Protein 2W3X (pdb70)

Radius of gyration: 34.67 Å; Cα contacts (8 Å, |Δi|>4): 1883; chains: 6; bounding box: 78×97×92 Å

Solvent-accessible surface area: 38448 Å² total

B-factor: mean 40.16, std 18.4, range [16.89, 159.12]

Structure (mmCIF, N/CA/C/O backbone):
data_2W3X
#
_entry.id   2W3X
#
_cell.length_a   101.950
_cell.length_b   73.320
_cell.length_c   124.410
_cell.angle_alpha   90.00
_cell.angle_beta   98.69
_cell.angle_gamma   90.00
#
_symmetry.space_group_name_H-M   'C 1 2 1'
#
loop_
_entity.id
_entity.type
_entity.pdbx_description
1 polymer CALE7
2 non-polymer 'PHOSPHATE ION'
3 non-polymer "O-(O-(2-AMINOPROPYL)-O'-(2-METHOXYETHYL)POLYPROPYLENE GLYCOL 500)"
4 non-polymer 'PYROPHOSPHATE 2-'
5 non-polymer GLYCEROL
6 water water
#
loop_
_atom_site.group_PDB
_atom_site.id
_atom_site.type_symbol
_atom_site.label_atom_id
_atom_site.label_alt_id
_atom_site.label_comp_id
_atom_site.label_asym_id
_atom_site.label_entity_id
_atom_site.label_seq_id
_atom_site.pdbx_PDB_ins_code
_atom_site.Cartn_x
_atom_site.Cartn_y
_atom_site.Cartn_z
_atom_site.occupancy
_atom_site.B_iso_or_equiv
_atom_site.auth_seq_id
_atom_site.auth_comp_id
_atom_site.auth_asym_id
_atom_site.auth_atom_id
_atom_site.pdbx_PDB_model_num
ATOM 1 N N . PRO A 1 4 ? 8.286 16.562 52.220 1.00 52.38 4 PRO A N 1
ATOM 2 C CA . PRO A 1 4 ? 7.200 15.571 52.416 1.00 50.72 4 PRO A CA 1
ATOM 3 C C . PRO A 1 4 ? 7.507 14.318 51.599 1.00 37.81 4 PRO A C 1
ATOM 4 O O . PRO A 1 4 ? 6.838 14.041 50.601 1.00 44.10 4 PRO A O 1
ATOM 8 N N . ARG A 1 5 ? 8.524 13.568 52.013 1.00 33.95 5 ARG A N 1
ATOM 9 C CA . ARG A 1 5 ? 8.899 12.363 51.288 1.00 30.52 5 ARG A CA 1
ATOM 10 C C . ARG A 1 5 ? 8.267 11.095 51.841 1.00 33.80 5 ARG A C 1
ATOM 11 O O . ARG A 1 5 ? 8.711 9.991 51.534 1.00 31.19 5 ARG A O 1
ATOM 19 N N . TYR A 1 6 ? 7.229 11.255 52.656 1.00 31.89 6 TYR A N 1
ATOM 20 C CA . TYR A 1 6 ? 6.532 10.104 53.211 1.00 29.86 6 TYR A CA 1
ATOM 21 C C . TYR A 1 6 ? 5.051 10.409 53.379 1.00 32.80 6 TYR A C 1
ATOM 22 O O . TYR A 1 6 ? 4.642 11.568 53.450 1.00 28.73 6 TYR A O 1
ATOM 31 N N . TYR A 1 7 ? 4.248 9.357 53.421 1.00 24.22 7 TYR A N 1
ATOM 32 C CA . TYR A 1 7 ? 2.811 9.502 53.624 1.00 23.58 7 TYR A CA 1
ATOM 33 C C . TYR A 1 7 ? 2.550 9.030 55.044 1.00 29.63 7 TYR A C 1
ATOM 34 O O . TYR A 1 7 ? 3.099 8.005 55.461 1.00 24.71 7 TYR A O 1
ATOM 43 N N . GLU A 1 8 ? 1.711 9.752 55.784 1.00 21.88 8 GLU A N 1
ATOM 44 C CA . GLU A 1 8 ? 1.430 9.364 57.161 1.00 21.19 8 GLU A CA 1
ATOM 45 C C . GLU A 1 8 ? 0.006 8.874 57.413 1.00 24.18 8 GLU A C 1
ATOM 46 O O . GLU A 1 8 ? -0.977 9.530 57.058 1.00 25.98 8 GLU A O 1
ATOM 52 N N . TYR A 1 9 ? -0.082 7.698 58.021 1.00 24.75 9 TYR A N 1
ATOM 53 C CA . TYR A 1 9 ? -1.356 7.092 58.378 1.00 29.18 9 TYR A CA 1
ATOM 54 C C . TYR A 1 9 ? -1.383 7.089 59.903 1.00 27.08 9 TYR A C 1
ATOM 55 O O . TYR A 1 9 ? -0.463 6.578 60.544 1.00 27.70 9 TYR A O 1
ATOM 64 N N . ARG A 1 10 ? -2.421 7.678 60.490 1.00 23.12 10 ARG A N 1
ATOM 65 C CA . ARG A 1 10 ? -2.518 7.723 61.946 1.00 21.34 10 ARG A CA 1
ATOM 66 C C . ARG A 1 10 ? -3.614 6.788 62.446 1.00 23.95 10 ARG A C 1
ATOM 67 O O . ARG A 1 10 ? -4.671 6.660 61.827 1.00 25.68 10 ARG A O 1
ATOM 75 N N . HIS A 1 11 ? -3.350 6.136 63.571 1.00 24.37 11 HIS A N 1
ATOM 76 C CA . HIS A 1 11 ? -4.292 5.171 64.131 1.00 29.66 11 HIS A CA 1
ATOM 77 C C . HIS A 1 11 ? -4.225 5.095 65.654 1.00 23.57 11 HIS A C 1
ATOM 78 O O . HIS A 1 11 ? -3.137 5.066 66.238 1.00 29.19 11 HIS A O 1
ATOM 85 N N . VAL A 1 12 ? -5.390 5.065 66.296 1.00 24.92 12 VAL A N 1
ATOM 86 C CA . VAL A 1 12 ? -5.449 4.910 67.746 1.00 23.10 12 VAL A CA 1
ATOM 87 C C . VAL A 1 12 ? -5.694 3.416 67.970 1.00 29.44 12 VAL A C 1
ATOM 88 O O . VAL A 1 12 ? -6.701 2.870 67.509 1.00 28.11 12 VAL A O 1
ATOM 92 N N . VAL A 1 13 ? -4.771 2.765 68.666 1.00 25.47 13 VAL A N 1
ATOM 93 C CA . VAL A 1 13 ? -4.868 1.327 68.930 1.00 28.84 13 VAL A CA 1
ATOM 94 C C . VAL A 1 13 ? -6.104 0.975 69.746 1.00 34.47 13 VAL A C 1
ATOM 95 O O . VAL A 1 13 ? -6.386 1.619 70.759 1.00 29.72 13 VAL A O 1
ATOM 99 N N . GLY A 1 14 ? -6.830 -0.049 69.294 1.00 26.24 14 GLY A N 1
ATOM 100 C CA . GLY A 1 14 ? -8.037 -0.483 69.980 1.00 26.19 14 GLY A CA 1
ATOM 101 C C . GLY A 1 14 ? -7.867 -1.784 70.750 1.00 29.90 14 GLY A C 1
ATOM 102 O O . GLY A 1 14 ? -6.811 -2.408 70.718 1.00 30.73 14 GLY A O 1
ATOM 103 N N . PHE A 1 15 ? -8.916 -2.205 71.447 1.00 25.53 15 PHE A N 1
ATOM 104 C CA . PHE A 1 15 ? -8.848 -3.434 72.232 1.00 32.41 15 PHE A CA 1
ATOM 105 C C . PHE A 1 15 ? -8.776 -4.703 71.393 1.00 25.52 15 PHE A C 1
ATOM 106 O O . PHE A 1 15 ? -8.126 -5.673 71.788 1.00 32.71 15 PHE A O 1
ATOM 114 N N . GLU A 1 16 ? -9.446 -4.710 70.247 1.00 25.78 16 GLU A N 1
ATOM 115 C CA . GLU A 1 16 ? -9.432 -5.903 69.407 1.00 33.90 16 GLU A CA 1
ATOM 116 C C . GLU A 1 16 ? -8.030 -6.229 68.897 1.00 31.80 16 GLU A C 1
ATOM 117 O O . GLU A 1 16 ? -7.732 -7.377 68.577 1.00 30.05 16 GLU A O 1
ATOM 123 N N . GLU A 1 17 ? -7.168 -5.219 68.837 1.00 28.70 17 GLU A N 1
ATOM 124 C CA . GLU A 1 17 ? -5.803 -5.413 68.351 1.00 29.36 17 GLU A CA 1
ATOM 125 C C . GLU A 1 17 ? -4.845 -5.937 69.412 1.00 26.87 17 GLU A C 1
ATOM 126 O O . GLU A 1 17 ? -3.694 -6.263 69.116 1.00 29.90 17 GLU A O 1
ATOM 132 N N . THR A 1 18 ? -5.317 -6.026 70.649 1.00 24.63 18 THR A N 1
ATOM 133 C CA . THR A 1 18 ? -4.475 -6.522 71.726 1.00 26.66 18 THR A CA 1
ATOM 134 C C . THR A 1 18 ? -4.742 -8.008 71.924 1.00 33.12 18 THR A C 1
ATOM 135 O O . THR A 1 18 ? -5.696 -8.553 71.378 1.00 40.29 18 THR A O 1
ATOM 139 N N . ASN A 1 19 ? -3.884 -8.658 72.695 1.00 39.79 19 ASN A N 1
ATOM 140 C CA . ASN A 1 19 ? -4.057 -10.071 72.993 1.00 50.22 19 ASN A CA 1
ATOM 141 C C . ASN A 1 19 ? -3.995 -10.197 74.511 1.00 46.99 19 ASN A C 1
ATOM 142 O O . ASN A 1 19 ? -3.885 -9.191 75.213 1.00 44.11 19 ASN A O 1
ATOM 147 N N . LEU A 1 20 ? -4.054 -11.420 75.020 1.00 50.06 20 LEU A N 1
ATOM 148 C CA . LEU A 1 20 ? -4.034 -11.630 76.462 1.00 49.32 20 LEU A CA 1
ATOM 149 C C . LEU A 1 20 ? -2.834 -11.027 77.199 1.00 44.50 20 LEU A C 1
ATOM 150 O O . LEU A 1 20 ? -2.932 -10.732 78.389 1.00 44.44 20 LEU A O 1
ATOM 155 N N . VAL A 1 21 ? -1.710 -10.837 76.511 1.00 48.76 21 VAL A N 1
ATOM 156 C CA . VAL A 1 21 ? -0.537 -10.271 77.174 1.00 49.26 21 VAL A CA 1
ATOM 157 C C . VAL A 1 21 ? -0.624 -8.756 77.358 1.00 49.23 21 VAL A C 1
ATOM 158 O O . VAL A 1 21 ? 0.253 -8.151 77.975 1.00 54.66 21 VAL A O 1
ATOM 162 N N . GLY A 1 22 ? -1.677 -8.149 76.816 1.00 43.89 22 GLY A N 1
ATOM 163 C CA . GLY A 1 22 ? -1.873 -6.716 76.974 1.00 42.58 22 GLY A CA 1
ATOM 164 C C . GLY A 1 22 ? -1.332 -5.782 75.909 1.00 43.31 22 GLY A C 1
ATOM 165 O O . GLY A 1 22 ? -1.622 -4.584 75.937 1.00 43.68 22 GLY A O 1
ATOM 166 N N . ASN A 1 23 ? -0.547 -6.305 74.973 1.00 39.56 23 ASN A N 1
ATOM 167 C CA . ASN A 1 23 ? 0.009 -5.477 73.909 1.00 42.55 23 ASN A CA 1
ATOM 168 C C . ASN A 1 23 ? -0.654 -5.805 72.577 1.00 38.35 23 ASN A C 1
ATOM 169 O O . ASN A 1 23 ? -1.565 -6.626 72.520 1.00 36.82 23 ASN A O 1
ATOM 174 N N . VAL A 1 24 ? -0.196 -5.158 71.508 1.00 34.47 24 VAL A N 1
ATOM 175 C CA . VAL A 1 24 ? -0.756 -5.393 70.181 1.00 31.71 24 VAL A CA 1
ATOM 176 C C . VAL A 1 24 ? -0.216 -6.677 69.555 1.00 30.56 24 VAL A C 1
ATOM 177 O O . VAL A 1 24 ? 0.997 -6.885 69.484 1.00 28.17 24 VAL A O 1
ATOM 181 N N . TYR A 1 25 ? -1.126 -7.540 69.108 1.00 25.66 25 TYR A N 1
ATOM 182 C CA . TYR A 1 25 ? -0.742 -8.798 68.475 1.00 23.01 25 TYR A CA 1
ATOM 183 C C . TYR A 1 25 ? -0.010 -8.451 67.172 1.00 23.64 25 TYR A C 1
ATOM 184 O O . TYR A 1 25 ? -0.477 -7.626 66.386 1.00 23.24 25 TYR A O 1
ATOM 193 N N . TYR A 1 26 ? 1.140 -9.087 66.951 1.00 23.96 26 TYR A N 1
ATOM 194 C CA . TYR A 1 26 ? 1.984 -8.794 65.795 1.00 25.33 26 TYR A CA 1
ATOM 195 C C . TYR A 1 26 ? 1.325 -8.696 64.410 1.00 24.37 26 TYR A C 1
ATOM 196 O O . TYR A 1 26 ? 1.714 -7.855 63.599 1.00 21.13 26 TYR A O 1
ATOM 205 N N . VAL A 1 27 ? 0.327 -9.529 64.130 1.00 20.78 27 VAL A N 1
ATOM 206 C CA . VAL A 1 27 ? -0.333 -9.494 62.827 1.00 22.01 27 VAL A CA 1
ATOM 207 C C . VAL A 1 27 ? -0.872 -8.102 62.471 1.00 19.63 27 VAL A C 1
ATOM 208 O O . VAL A 1 27 ? -0.854 -7.695 61.312 1.00 21.18 27 VAL A O 1
ATOM 212 N N . ASN A 1 28 ? -1.340 -7.373 63.473 1.00 22.75 28 ASN A N 1
ATOM 213 C CA . ASN A 1 28 ? -1.895 -6.048 63.231 1.00 21.47 28 ASN A CA 1
ATOM 214 C C . ASN A 1 28 ? -0.909 -5.083 62.585 1.00 22.43 28 ASN A C 1
ATOM 215 O O . ASN A 1 28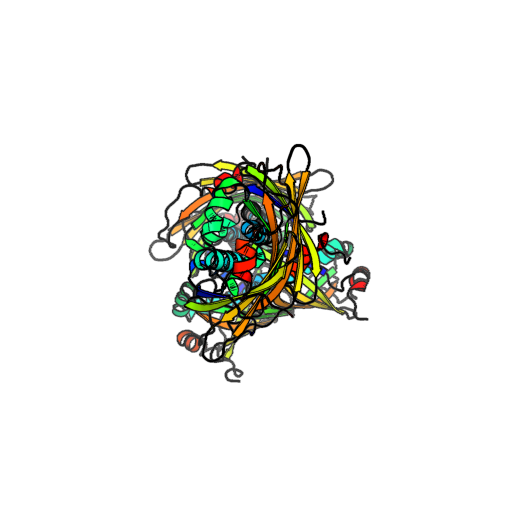 ? -1.315 -4.180 61.860 1.00 24.30 28 ASN A O 1
ATOM 220 N N . TYR A 1 29 ? 0.385 -5.265 62.837 1.00 24.41 29 TYR A N 1
ATOM 221 C CA . TYR A 1 29 ? 1.376 -4.377 62.227 1.00 26.05 29 TYR A CA 1
ATOM 222 C C . TYR A 1 29 ? 1.400 -4.578 60.718 1.00 26.53 29 TYR A C 1
ATOM 223 O O . TYR A 1 29 ? 1.600 -3.634 59.959 1.00 26.62 29 TYR A O 1
ATOM 232 N N . LEU A 1 30 ? 1.207 -5.815 60.275 1.00 23.78 30 LEU A N 1
ATOM 233 C CA . LEU A 1 30 ? 1.202 -6.075 58.848 1.00 24.63 30 LEU A CA 1
ATOM 234 C C . LEU A 1 30 ? -0.097 -5.574 58.244 1.00 24.84 30 LEU A C 1
ATOM 235 O O . LEU A 1 30 ? -0.116 -5.118 57.104 1.00 27.18 30 LEU A O 1
ATOM 240 N N . ARG A 1 31 ? -1.177 -5.638 59.019 1.00 25.08 31 ARG A N 1
ATOM 241 C CA . ARG A 1 31 ? -2.454 -5.151 58.534 1.00 22.06 31 ARG A CA 1
ATOM 242 C C . ARG A 1 31 ? -2.377 -3.633 58.349 1.00 25.28 31 ARG A C 1
ATOM 243 O O . ARG A 1 31 ? -2.946 -3.087 57.402 1.00 26.83 31 ARG A O 1
ATOM 251 N N . TRP A 1 32 ? -1.668 -2.953 59.245 1.00 21.89 32 TRP A N 1
ATOM 252 C CA . TRP A 1 32 ? -1.558 -1.503 59.123 1.00 24.62 32 TRP A CA 1
ATOM 253 C C . TRP A 1 32 ? -0.805 -1.060 57.867 1.00 24.80 32 TRP A C 1
ATOM 254 O O . TRP A 1 32 ? -1.002 0.059 57.391 1.00 24.78 32 TRP A O 1
ATOM 265 N N . GLN A 1 33 ? 0.057 -1.925 57.328 1.00 25.26 33 GLN A N 1
ATOM 266 C CA . GLN A 1 33 ? 0.790 -1.587 56.108 1.00 27.71 33 GLN A CA 1
ATOM 267 C C . GLN A 1 33 ? -0.223 -1.476 54.979 1.00 28.48 33 GLN A C 1
ATOM 268 O O . GLN A 1 33 ? -0.164 -0.558 54.163 1.00 22.79 33 GLN A O 1
ATOM 274 N N . GLY A 1 34 ? -1.157 -2.423 54.938 1.00 25.21 34 GLY A N 1
ATOM 275 C CA . GLY A 1 34 ? -2.174 -2.405 53.903 1.00 25.85 34 GLY A CA 1
ATOM 276 C C . GLY A 1 34 ? -3.092 -1.208 54.068 1.00 24.32 34 GLY A C 1
ATOM 277 O O . GLY A 1 34 ? -3.456 -0.547 53.100 1.00 23.33 34 GLY A O 1
ATOM 278 N N . ARG A 1 35 ? -3.468 -0.933 55.310 1.00 23.64 35 ARG A N 1
ATOM 279 C CA . ARG A 1 35 ? -4.342 0.188 55.599 1.00 21.17 35 ARG A CA 1
ATOM 280 C C . ARG A 1 35 ? -3.658 1.485 55.178 1.00 24.32 35 ARG A C 1
ATOM 281 O O . ARG A 1 35 ? -4.265 2.343 54.526 1.00 22.50 35 ARG A O 1
ATOM 289 N N . CYS A 1 36 ? -2.389 1.614 55.555 1.00 25.24 36 CYS A N 1
ATOM 290 C CA . CYS A 1 36 ? -1.605 2.794 55.226 1.00 26.12 36 CYS A CA 1
ATOM 291 C C . CYS A 1 36 ? -1.486 2.945 53.715 1.00 23.50 36 CYS A C 1
ATOM 292 O O . CYS A 1 36 ? -1.750 4.019 53.171 1.00 22.67 36 CYS A O 1
ATOM 295 N N . ARG A 1 37 ? -1.113 1.870 53.025 1.00 22.26 37 ARG A N 1
ATOM 296 C CA . ARG A 1 37 ? -0.962 1.961 51.583 1.00 26.20 37 ARG A CA 1
ATOM 297 C C . ARG A 1 37 ? -2.268 2.274 50.855 1.00 23.33 37 ARG A C 1
ATOM 298 O O . ARG A 1 37 ? -2.247 2.989 49.853 1.00 24.13 37 ARG A O 1
ATOM 306 N N . GLU A 1 38 ? -3.402 1.765 51.338 1.00 20.54 38 GLU A N 1
ATOM 307 C CA . GLU A 1 38 ? -4.653 2.072 50.642 1.00 26.82 38 GLU A CA 1
ATOM 308 C C . GLU A 1 38 ? -5.175 3.469 50.949 1.00 22.04 38 GLU A C 1
ATOM 309 O O . GLU A 1 38 ? -5.863 4.059 50.121 1.00 24.61 38 GLU A O 1
ATOM 315 N N . MET A 1 39 ? -4.861 3.998 52.131 1.00 20.55 39 MET A N 1
ATOM 316 C CA . MET A 1 39 ? -5.294 5.353 52.454 1.00 26.24 39 MET A CA 1
ATOM 317 C C . MET A 1 39 ? -4.454 6.313 51.614 1.00 24.31 39 MET A C 1
ATOM 318 O O . MET A 1 39 ? -4.927 7.384 51.220 1.00 24.75 39 MET A O 1
ATOM 323 N N . PHE A 1 40 ? -3.206 5.933 51.339 1.00 21.32 40 PHE A N 1
ATOM 324 C CA . PHE A 1 40 ? -2.360 6.751 50.485 1.00 23.72 40 PHE A CA 1
ATOM 325 C C . PHE A 1 40 ? -3.052 6.817 49.124 1.00 22.73 40 PHE A C 1
ATOM 326 O O . PHE A 1 40 ? -3.156 7.882 48.525 1.00 25.24 40 PHE A O 1
ATOM 334 N N . LEU A 1 41 ? -3.526 5.671 48.632 1.00 24.81 41 LEU A N 1
ATOM 335 C CA . LEU A 1 41 ? -4.207 5.641 47.335 1.00 26.05 41 LEU A CA 1
ATOM 336 C C . LEU A 1 41 ? -5.489 6.472 47.363 1.00 23.91 41 LEU A C 1
ATOM 337 O O . LEU A 1 41 ? -5.786 7.211 46.421 1.00 28.03 41 LEU A O 1
ATOM 342 N N . TYR A 1 42 ? -6.244 6.335 48.446 1.00 26.79 42 TYR A N 1
ATOM 343 C CA . TYR A 1 42 ? -7.498 7.064 48.627 1.00 27.38 42 TYR A CA 1
ATOM 344 C C . TYR A 1 42 ? -7.259 8.573 48.543 1.00 28.08 42 TYR A C 1
ATOM 345 O O . TYR A 1 42 ? -8.022 9.307 47.905 1.00 26.18 42 TYR A O 1
ATOM 354 N N . GLU A 1 43 ? -6.191 9.035 49.178 1.00 26.18 43 GLU A N 1
ATOM 355 C CA . GLU A 1 43 ? -5.907 10.462 49.189 1.00 29.42 43 GLU A CA 1
ATOM 356 C C . GLU A 1 43 ? -5.127 10.989 47.989 1.00 33.47 43 GLU A C 1
ATOM 357 O O . GLU A 1 43 ? -5.318 12.137 47.586 1.00 35.60 43 GLU A O 1
ATOM 363 N N . HIS A 1 44 ? -4.276 10.155 47.395 1.00 25.70 44 HIS A N 1
ATOM 364 C CA . HIS A 1 44 ? -3.437 10.609 46.286 1.00 29.87 44 HIS A CA 1
ATOM 365 C C . HIS A 1 44 ? -3.600 9.964 44.912 1.00 31.92 44 HIS A C 1
ATOM 366 O O . HIS A 1 44 ? -3.042 10.458 43.935 1.00 32.55 44 HIS A O 1
ATOM 373 N N . ALA A 1 45 ? -4.340 8.866 44.830 1.00 30.58 45 ALA A N 1
ATOM 374 C CA . ALA A 1 45 ? -4.553 8.195 43.549 1.00 31.70 45 ALA A CA 1
ATOM 375 C C . ALA A 1 45 ? -5.832 7.368 43.633 1.00 33.66 45 ALA A C 1
ATOM 376 O O . ALA A 1 45 ? -5.841 6.171 43.345 1.00 32.01 45 ALA A O 1
ATOM 378 N N . PRO A 1 46 ? -6.943 8.009 44.020 1.00 33.80 46 PRO A N 1
ATOM 379 C CA . PRO A 1 46 ? -8.227 7.317 44.146 1.00 37.04 46 PRO A CA 1
ATOM 380 C C . PRO A 1 46 ? -8.652 6.582 42.881 1.00 33.26 46 PRO A C 1
ATOM 381 O O . PRO A 1 46 ? -9.388 5.596 42.951 1.00 38.24 46 PRO A O 1
ATOM 385 N N . GLU A 1 47 ? -8.179 7.052 41.731 1.00 33.27 47 GLU A N 1
ATOM 386 C CA . GLU A 1 47 ? -8.518 6.423 40.458 1.00 39.39 47 GLU A CA 1
ATOM 387 C C . GLU A 1 47 ? -8.054 4.967 40.407 1.00 35.10 47 GLU A C 1
ATOM 388 O O . GLU A 1 47 ? -8.557 4.177 39.608 1.00 33.33 47 GLU A O 1
ATOM 394 N N . ILE A 1 48 ? -7.098 4.607 41.258 1.00 38.43 48 ILE A N 1
ATOM 395 C CA . ILE A 1 48 ? -6.597 3.235 41.280 1.00 34.17 48 ILE A CA 1
ATOM 396 C C . ILE A 1 48 ? -7.661 2.218 41.706 1.00 38.42 48 ILE A C 1
ATOM 397 O O . ILE A 1 48 ? -7.606 1.062 41.294 1.00 41.78 48 ILE A O 1
ATOM 402 N N . LEU A 1 49 ? -8.635 2.639 42.517 1.00 46.06 49 LEU A N 1
ATOM 403 C CA . LEU A 1 49 ? -9.699 1.728 42.959 1.00 40.26 49 LEU A CA 1
ATOM 404 C C . LEU A 1 49 ? -10.539 1.269 41.780 1.00 50.81 49 LEU A C 1
ATOM 405 O O . LEU A 1 49 ? -10.844 0.082 41.646 1.00 49.67 49 LEU A O 1
ATOM 410 N N . ASP A 1 50 ? -10.926 2.223 40.938 1.00 45.10 50 ASP A N 1
ATOM 411 C CA . ASP A 1 50 ? -11.715 1.921 39.755 1.00 47.20 50 ASP A CA 1
ATOM 412 C C . ASP A 1 50 ? -10.966 0.869 38.959 1.00 45.45 50 ASP A C 1
ATOM 413 O O . ASP A 1 50 ? -11.564 -0.052 38.402 1.00 45.88 50 ASP A O 1
ATOM 418 N N . GLU A 1 51 ? -9.647 1.013 38.900 1.00 34.94 51 GLU A N 1
ATOM 419 C CA . GLU A 1 51 ? -8.830 0.053 38.182 1.00 33.06 51 GLU A CA 1
ATOM 420 C C . GLU A 1 51 ? -8.852 -1.244 38.977 1.00 26.75 51 GLU A C 1
ATOM 421 O O . GLU A 1 51 ? -9.026 -2.328 38.419 1.00 32.51 51 GLU A O 1
ATOM 427 N N . LEU A 1 52 ? -8.655 -1.113 40.286 1.00 33.61 52 LEU A N 1
ATOM 428 C CA . LEU A 1 52 ? -8.627 -2.258 41.190 1.00 41.01 52 LEU A CA 1
ATOM 429 C C . LEU A 1 52 ? -9.990 -2.903 41.354 1.00 46.59 52 LEU A C 1
ATOM 430 O O . LEU A 1 52 ? -10.104 -3.969 41.954 1.00 47.21 52 LEU A O 1
ATOM 435 N N . ARG A 1 53 ? -11.021 -2.244 40.828 1.00 50.15 53 ARG A N 1
ATOM 436 C CA . ARG A 1 53 ? -12.383 -2.765 40.873 1.00 54.73 53 ARG A CA 1
ATOM 437 C C . ARG A 1 53 ? -12.681 -3.295 39.483 1.00 52.07 53 ARG A C 1
ATOM 438 O O . ARG A 1 53 ? -13.703 -3.939 39.254 1.00 64.51 53 ARG A O 1
ATOM 446 N N . ALA A 1 54 ? -11.772 -3.008 38.556 1.00 49.87 54 ALA A N 1
ATOM 447 C CA . ALA A 1 54 ? -11.902 -3.457 37.178 1.00 47.83 54 ALA A CA 1
ATOM 448 C C . ALA A 1 54 ? -11.050 -4.706 36.958 1.00 50.52 54 ALA A C 1
ATOM 449 O O . ALA A 1 54 ? -11.434 -5.798 37.374 1.00 56.99 54 ALA A O 1
ATOM 451 N N . ASP A 1 55 ? -9.890 -4.552 36.322 1.00 46.60 55 ASP A N 1
ATOM 452 C CA . ASP A 1 55 ? -9.030 -5.703 36.068 1.00 43.42 55 ASP A CA 1
ATOM 453 C C . ASP A 1 55 ? -7.606 -5.561 36.603 1.00 34.30 55 ASP A C 1
ATOM 454 O O . ASP A 1 55 ? -6.804 -6.487 36.486 1.00 37.82 55 ASP A O 1
ATOM 459 N N . LEU A 1 56 ? -7.283 -4.407 37.177 1.00 31.07 56 LEU A N 1
ATOM 460 C CA . LEU A 1 56 ? -5.946 -4.209 37.733 1.00 28.06 56 LEU A CA 1
ATOM 461 C C . LEU A 1 56 ? -5.859 -4.922 39.074 1.00 32.09 56 LEU A C 1
ATOM 462 O O . LEU A 1 56 ? -6.841 -4.999 39.807 1.00 34.70 56 LEU A O 1
ATOM 467 N N . LYS A 1 57 ? -4.681 -5.444 39.386 1.00 28.04 57 LYS A N 1
ATOM 468 C CA . LYS A 1 57 ? -4.464 -6.129 40.643 1.00 31.13 57 LYS A CA 1
ATOM 469 C C . LYS A 1 57 ? -3.120 -5.733 41.242 1.00 29.20 57 LYS A C 1
ATOM 470 O O . LYS A 1 57 ? -2.120 -5.620 40.532 1.00 31.52 57 LYS A O 1
ATOM 476 N N . LEU A 1 58 ? -3.110 -5.493 42.549 1.00 30.71 58 LEU A N 1
ATOM 477 C CA . LEU A 1 58 ? -1.879 -5.163 43.242 1.00 31.60 58 LEU A CA 1
ATOM 478 C C . LEU A 1 58 ? -1.508 -6.432 43.984 1.00 31.89 58 LEU A C 1
ATOM 479 O O . LEU A 1 58 ? -2.142 -6.791 44.972 1.00 34.62 58 LEU A O 1
ATOM 484 N N . PHE A 1 59 ? -0.490 -7.123 43.492 1.00 24.29 59 PHE A N 1
ATOM 485 C CA . PHE A 1 59 ? -0.065 -8.366 44.103 1.00 23.10 59 PHE A CA 1
ATOM 486 C C . PHE A 1 59 ? 1.093 -8.115 45.054 1.00 26.73 59 PHE A C 1
ATOM 487 O O . PHE A 1 59 ? 2.136 -7.585 44.654 1.00 24.57 59 PHE A O 1
ATOM 495 N N . THR A 1 60 ? 0.901 -8.464 46.323 1.00 24.44 60 THR A N 1
ATOM 496 C CA . THR A 1 60 ? 1.967 -8.289 47.294 1.00 18.18 60 THR A CA 1
ATOM 497 C C . THR A 1 60 ? 2.947 -9.450 47.171 1.00 22.16 60 THR A C 1
ATOM 498 O O . THR A 1 60 ? 2.603 -10.606 47.448 1.00 23.45 60 THR A O 1
ATOM 502 N N . LEU A 1 61 ? 4.162 -9.129 46.739 1.00 18.94 61 LEU A N 1
ATOM 503 C CA . LEU A 1 61 ? 5.224 -10.112 46.558 1.00 19.88 61 LEU A CA 1
ATOM 504 C C . LEU A 1 61 ? 5.943 -10.384 47.873 1.00 24.44 61 LEU A C 1
ATOM 505 O O . LEU A 1 61 ? 6.465 -11.479 48.097 1.00 21.16 61 LEU A O 1
ATOM 510 N N . LYS A 1 62 ? 5.982 -9.377 48.737 1.00 20.12 62 LYS A N 1
ATOM 511 C CA . LYS A 1 62 ? 6.663 -9.519 50.017 1.00 22.50 62 LYS A CA 1
ATOM 512 C C . LYS A 1 62 ? 6.095 -8.567 51.056 1.00 21.69 62 LYS A C 1
ATOM 513 O O . LYS A 1 62 ? 5.756 -7.421 50.747 1.00 22.07 62 LYS A O 1
ATOM 519 N N . ALA A 1 63 ? 5.970 -9.056 52.285 1.00 19.62 63 ALA A N 1
ATOM 520 C CA . ALA A 1 63 ? 5.494 -8.232 53.387 1.00 21.85 63 ALA A CA 1
ATOM 521 C C . ALA A 1 63 ? 6.292 -8.655 54.605 1.00 24.79 63 ALA A C 1
ATOM 522 O O . ALA A 1 63 ? 6.400 -9.844 54.904 1.00 22.50 63 ALA A O 1
ATOM 524 N N . GLU A 1 64 ? 6.878 -7.687 55.296 1.00 19.10 64 GLU A N 1
ATOM 525 C CA . GLU A 1 64 ? 7.664 -8.013 56.476 1.00 23.29 64 GLU A CA 1
ATOM 526 C C . GLU A 1 64 ? 7.651 -6.879 57.476 1.00 23.22 64 GLU A C 1
ATOM 527 O O . GLU A 1 64 ? 7.404 -5.721 57.129 1.00 21.47 64 GLU A O 1
ATOM 533 N N . CYS A 1 65 ? 7.905 -7.229 58.727 1.00 22.46 65 CYS A N 1
ATOM 534 C CA . CYS A 1 65 ? 7.942 -6.243 59.782 1.00 20.71 65 CYS A CA 1
ATOM 535 C C . CYS A 1 65 ? 8.902 -6.687 60.880 1.00 25.54 65 CYS A C 1
ATOM 536 O O . CYS A 1 65 ? 8.937 -7.864 61.238 1.00 22.87 65 CYS A O 1
ATOM 539 N N . GLU A 1 66 ? 9.704 -5.753 61.382 1.00 17.38 66 GLU A N 1
ATOM 540 C CA . GLU A 1 66 ? 10.621 -6.052 62.473 1.00 20.52 66 GLU A CA 1
ATOM 541 C C . GLU A 1 66 ? 10.074 -5.253 63.657 1.00 29.13 66 GLU A C 1
ATOM 542 O O . GLU A 1 66 ? 9.673 -4.098 63.495 1.00 23.70 66 GLU A O 1
ATOM 548 N N . PHE A 1 67 ? 10.054 -5.871 64.837 1.00 20.42 67 PHE A N 1
ATOM 549 C CA . PHE A 1 67 ? 9.488 -5.236 66.025 1.00 21.65 67 PHE A CA 1
ATOM 550 C C . PHE A 1 67 ? 10.543 -4.875 67.074 1.00 26.81 67 PHE A C 1
ATOM 551 O O . PHE A 1 67 ? 11.349 -5.713 67.474 1.00 24.41 67 PHE A O 1
ATOM 559 N N . PHE A 1 68 ? 10.506 -3.627 67.532 1.00 25.07 68 PHE A N 1
ATOM 560 C CA . PHE A 1 68 ? 11.475 -3.122 68.506 1.00 26.50 68 PHE A CA 1
ATOM 561 C C . PHE A 1 68 ? 10.908 -2.889 69.901 1.00 29.42 68 PHE A C 1
ATOM 562 O O . PHE A 1 68 ? 11.641 -2.947 70.883 1.00 29.25 68 PHE A O 1
ATOM 570 N N . ALA A 1 69 ? 9.614 -2.601 69.985 1.00 26.67 69 ALA A N 1
ATOM 571 C CA . ALA A 1 69 ? 8.973 -2.346 71.270 1.00 28.36 69 ALA A CA 1
ATOM 572 C C . ALA A 1 69 ? 7.519 -2.777 71.194 1.00 32.38 69 ALA A C 1
ATOM 573 O O . ALA A 1 69 ? 7.055 -3.238 70.158 1.00 36.51 69 ALA A O 1
ATOM 575 N N . GLU A 1 70 ? 6.793 -2.621 72.292 1.00 38.71 70 GLU A N 1
ATOM 576 C CA . GLU A 1 70 ? 5.396 -3.015 72.305 1.00 43.69 70 GLU A CA 1
ATOM 577 C C . GLU A 1 70 ? 4.462 -1.825 72.202 1.00 41.63 70 GLU A C 1
ATOM 578 O O . GLU A 1 70 ? 4.865 -0.677 72.389 1.00 45.69 70 GLU A O 1
ATOM 584 N N . LEU A 1 71 ? 3.210 -2.124 71.884 1.00 39.81 71 LEU A N 1
ATOM 585 C CA . LEU A 1 71 ? 2.169 -1.117 71.771 1.00 41.02 71 LEU A CA 1
ATOM 586 C C . LEU A 1 71 ? 1.033 -1.490 72.706 1.00 38.97 71 LEU A C 1
ATOM 587 O O . LEU A 1 71 ? 0.688 -2.664 72.845 1.00 44.71 71 LEU A O 1
ATOM 592 N N . ALA A 1 72 ? 0.458 -0.480 73.345 1.00 40.58 72 ALA A N 1
ATOM 593 C CA . ALA A 1 72 ? -0.631 -0.691 74.287 1.00 35.65 72 ALA A CA 1
ATOM 594 C C . ALA A 1 72 ? -1.942 -0.166 73.738 1.00 32.43 72 ALA A C 1
ATOM 595 O O . ALA A 1 72 ? -1.967 0.632 72.798 1.00 29.04 72 ALA A O 1
ATOM 597 N N . PRO A 1 73 ? -3.063 -0.619 74.316 1.00 35.71 73 PRO A N 1
ATOM 598 C CA . PRO A 1 73 ? -4.355 -0.136 73.835 1.00 33.84 73 PRO A CA 1
ATOM 599 C C . PRO A 1 73 ? -4.387 1.377 73.993 1.00 29.14 73 PRO A C 1
ATOM 600 O O . PRO A 1 73 ? -3.943 1.918 75.011 1.00 31.72 73 PRO A O 1
ATOM 604 N N . PHE A 1 74 ? -4.899 2.043 72.971 1.00 27.40 74 PHE A N 1
ATOM 605 C CA . PHE A 1 74 ? -5.041 3.488 72.932 1.00 33.74 74 PHE A CA 1
ATOM 606 C C . PHE A 1 74 ? -3.795 4.328 72.754 1.00 27.81 74 PHE A C 1
ATOM 607 O O . PHE A 1 74 ? -3.824 5.545 72.950 1.00 29.41 74 PHE A O 1
ATOM 615 N N . ASP A 1 75 ? -2.709 3.669 72.373 1.00 31.60 75 ASP A N 1
ATOM 616 C CA . ASP A 1 75 ? -1.479 4.381 72.066 1.00 28.85 75 ASP A CA 1
ATOM 617 C C . ASP A 1 75 ? -1.826 4.970 70.711 1.00 29.62 75 ASP A C 1
ATOM 618 O O . ASP A 1 75 ? -2.596 4.368 69.963 1.00 30.67 75 ASP A O 1
ATOM 623 N N . ARG A 1 76 ? -1.287 6.141 70.398 1.00 23.05 76 ARG A N 1
ATOM 624 C CA . ARG A 1 76 ? -1.532 6.766 69.112 1.00 22.31 76 ARG A CA 1
ATOM 625 C C . ARG A 1 76 ? -0.362 6.345 68.247 1.00 26.19 76 ARG A C 1
ATOM 626 O O . ARG A 1 76 ? 0.795 6.513 68.624 1.00 27.51 76 ARG A O 1
ATOM 634 N N . LEU A 1 77 ? -0.674 5.778 67.095 1.00 26.39 77 LEU A N 1
ATOM 635 C CA . LEU A 1 77 ? 0.350 5.307 66.180 1.00 25.91 77 LEU A CA 1
ATOM 636 C C . LEU A 1 77 ? 0.387 6.128 64.905 1.00 21.67 77 LEU A C 1
ATOM 637 O O . LEU A 1 77 ? -0.640 6.600 64.417 1.00 24.89 77 LEU A O 1
ATOM 642 N N . ALA A 1 78 ? 1.592 6.308 64.383 1.00 22.43 78 ALA A N 1
ATOM 643 C CA . ALA A 1 78 ? 1.791 7.000 63.125 1.00 21.05 78 ALA A CA 1
ATOM 644 C C . ALA A 1 78 ? 2.610 6.024 62.286 1.00 20.56 78 ALA A C 1
ATOM 645 O O . ALA A 1 78 ? 3.683 5.594 62.708 1.00 28.14 78 ALA A O 1
ATOM 647 N N . VAL A 1 79 ? 2.089 5.642 61.128 1.00 21.07 79 VAL A N 1
ATOM 648 C CA . VAL A 1 79 ? 2.823 4.751 60.238 1.00 20.33 79 VAL A CA 1
ATOM 649 C C . VAL A 1 79 ? 3.242 5.628 59.066 1.00 20.80 79 VAL A C 1
ATOM 650 O O . VAL A 1 79 ? 2.392 6.174 58.361 1.00 23.95 79 VAL A O 1
ATOM 654 N N . ARG A 1 80 ? 4.549 5.796 58.888 1.00 20.95 80 ARG A N 1
ATOM 655 C CA . ARG A 1 80 ? 5.063 6.621 57.804 1.00 20.91 80 ARG A CA 1
ATOM 656 C C . ARG A 1 80 ? 5.564 5.743 56.683 1.00 20.60 80 ARG A C 1
ATOM 657 O O . ARG A 1 80 ? 6.439 4.909 56.883 1.00 22.75 80 ARG A O 1
ATOM 665 N N . MET A 1 81 ? 4.977 5.935 55.507 1.00 20.82 81 MET A N 1
ATOM 666 C CA . MET A 1 81 ? 5.317 5.151 54.331 1.00 19.99 81 MET A CA 1
ATOM 667 C C . MET A 1 81 ? 6.161 5.917 53.328 1.00 27.44 81 MET A C 1
ATOM 668 O O . MET A 1 81 ? 5.839 7.053 52.956 1.00 23.68 81 MET A O 1
ATOM 673 N N . ARG A 1 82 ? 7.233 5.274 52.883 1.00 21.25 82 ARG A N 1
ATOM 674 C CA . ARG A 1 82 ? 8.134 5.871 51.905 1.00 21.78 82 ARG A CA 1
ATOM 675 C C . ARG A 1 82 ? 8.311 4.936 50.721 1.00 24.71 82 ARG A C 1
ATOM 676 O O . ARG A 1 82 ? 8.123 3.722 50.842 1.00 22.32 82 ARG A O 1
ATOM 684 N N . LEU A 1 83 ? 8.670 5.507 49.577 1.00 24.04 83 LEU A N 1
ATOM 685 C CA . LEU A 1 83 ? 8.910 4.714 48.376 1.00 21.87 83 LEU A CA 1
ATOM 686 C C . LEU A 1 83 ? 10.400 4.392 48.336 1.00 24.35 83 LEU A C 1
ATOM 687 O O . LEU A 1 83 ? 11.229 5.273 48.110 1.00 25.93 83 LEU A O 1
ATOM 692 N N . VAL A 1 84 ? 10.738 3.129 48.580 1.00 23.28 84 VAL A N 1
ATOM 693 C CA . VAL A 1 84 ? 12.130 2.691 48.577 1.00 20.65 84 VAL A CA 1
ATOM 694 C C . VAL A 1 84 ? 12.647 2.535 47.152 1.00 26.42 84 VAL A C 1
ATOM 695 O O . VAL A 1 84 ? 13.730 3.016 46.814 1.00 27.72 84 VAL A O 1
ATOM 699 N N . GLU A 1 85 ? 11.860 1.872 46.312 1.00 21.74 85 GLU A N 1
ATOM 700 C CA . GLU A 1 85 ? 12.248 1.655 44.927 1.00 26.58 85 GLU A CA 1
ATOM 701 C C . GLU A 1 85 ? 11.028 1.562 44.013 1.00 22.96 85 GLU A C 1
ATOM 702 O O . GLU A 1 85 ? 9.970 1.070 44.411 1.00 22.21 85 GLU A O 1
ATOM 708 N N . LEU A 1 86 ? 11.182 2.067 42.794 1.00 23.66 86 LEU A N 1
ATOM 709 C CA . LEU A 1 86 ? 10.123 2.021 41.800 1.00 21.78 86 LEU A CA 1
ATOM 710 C C . LEU A 1 86 ? 10.760 1.464 40.537 1.00 24.54 86 LEU A C 1
ATOM 711 O O . LEU A 1 86 ? 11.686 2.067 40.000 1.00 25.52 86 LEU A O 1
ATOM 716 N N . THR A 1 87 ? 10.297 0.297 40.089 1.00 24.42 87 THR A N 1
ATOM 717 C CA . THR A 1 87 ? 10.832 -0.305 38.874 1.00 21.59 87 THR A CA 1
ATOM 718 C C . THR A 1 87 ? 9.764 -0.191 37.786 1.00 25.62 87 THR A C 1
ATOM 719 O O . THR A 1 87 ? 8.766 0.515 37.957 1.00 24.69 87 THR A O 1
ATOM 723 N N . GLN A 1 88 ? 9.963 -0.881 36.668 1.00 28.03 88 GLN A N 1
ATOM 724 C CA . GLN A 1 88 ? 8.991 -0.825 35.582 1.00 23.78 88 GLN A CA 1
ATOM 725 C C . GLN A 1 88 ? 7.622 -1.333 35.998 1.00 24.83 88 GLN A C 1
ATOM 726 O O . GLN A 1 88 ? 6.604 -0.770 35.599 1.00 22.58 88 GLN A O 1
ATOM 732 N N . THR A 1 89 ? 7.608 -2.403 36.794 1.00 24.20 89 THR A N 1
ATOM 733 C CA . THR A 1 89 ? 6.365 -3.034 37.212 1.00 16.95 89 THR A CA 1
ATOM 734 C C . THR A 1 89 ? 6.170 -3.205 38.714 1.00 19.46 89 THR A C 1
ATOM 735 O O . THR A 1 89 ? 5.111 -3.645 39.151 1.00 23.21 89 THR A O 1
ATOM 739 N N . GLN A 1 90 ? 7.187 -2.877 39.495 1.00 21.99 90 GLN A N 1
ATOM 740 C CA . GLN A 1 90 ? 7.105 -3.072 40.937 1.00 24.31 90 GLN A CA 1
ATOM 741 C C . GLN A 1 90 ? 7.430 -1.857 41.784 1.00 20.38 90 GLN A C 1
ATOM 742 O O . GLN A 1 90 ? 8.059 -0.911 41.323 1.00 21.74 90 GLN A O 1
ATOM 748 N N . MET A 1 91 ? 6.998 -1.909 43.037 1.00 21.87 91 MET A N 1
ATOM 749 C CA . MET A 1 91 ? 7.260 -0.843 43.989 1.00 21.29 91 MET A CA 1
ATOM 750 C C . MET A 1 91 ? 7.654 -1.469 45.324 1.00 20.03 91 MET A C 1
ATOM 751 O O . MET A 1 91 ? 7.031 -2.431 45.766 1.00 22.20 91 MET A O 1
ATOM 756 N N . GLU A 1 92 ? 8.707 -0.941 45.941 1.00 20.40 92 GLU A N 1
ATOM 757 C CA . GLU A 1 92 ? 9.151 -1.418 47.247 1.00 19.26 92 GLU A CA 1
ATOM 758 C C . GLU A 1 92 ? 8.782 -0.264 48.173 1.00 21.92 92 GLU A C 1
ATOM 759 O O . GLU A 1 92 ? 9.166 0.889 47.932 1.00 22.58 92 GLU A O 1
ATOM 765 N N . LEU A 1 93 ? 8.017 -0.582 49.211 1.00 20.84 93 LEU A N 1
ATOM 766 C CA . LEU A 1 93 ? 7.546 0.408 50.178 1.00 22.86 93 LEU A CA 1
ATOM 767 C C . LEU A 1 93 ? 8.148 0.175 51.558 1.00 22.44 93 LEU A C 1
ATOM 768 O O . LEU A 1 93 ? 8.262 -0.962 52.008 1.00 21.44 93 LEU A O 1
ATOM 773 N N . GLY A 1 94 ? 8.534 1.258 52.227 1.00 17.58 94 GLY A N 1
ATOM 774 C CA . GLY A 1 94 ? 9.097 1.155 53.558 1.00 19.06 94 GLY A CA 1
ATOM 775 C C . GLY A 1 94 ? 8.117 1.745 54.557 1.00 21.86 94 GLY A C 1
ATOM 776 O O . GLY A 1 94 ? 7.441 2.729 54.248 1.00 22.95 94 GLY A O 1
ATOM 777 N N . PHE A 1 95 ? 8.035 1.150 55.744 1.00 19.37 95 PHE A N 1
ATOM 778 C CA . PHE A 1 95 ? 7.112 1.615 56.780 1.00 19.74 95 PHE A CA 1
ATOM 779 C C . PHE A 1 95 ? 7.790 1.811 58.129 1.00 24.34 95 PHE A C 1
ATOM 780 O O . PHE A 1 95 ? 8.433 0.893 58.652 1.00 26.29 95 PHE A O 1
ATOM 788 N N . ASP A 1 96 ? 7.654 3.011 58.689 1.00 21.61 96 ASP A N 1
ATOM 789 C CA . ASP A 1 96 ? 8.197 3.303 60.013 1.00 20.84 96 ASP A CA 1
ATOM 790 C C . ASP A 1 96 ? 6.988 3.437 60.937 1.00 20.49 96 ASP A C 1
ATOM 791 O O . ASP A 1 96 ? 6.050 4.175 60.635 1.00 23.24 96 ASP A O 1
ATOM 796 N N . TYR A 1 97 ? 7.007 2.709 62.048 1.00 23.14 97 TYR A N 1
ATOM 797 C CA . TYR A 1 97 ? 5.905 2.728 63.003 1.00 19.00 97 TYR A CA 1
ATOM 798 C C . TYR A 1 97 ? 6.303 3.522 64.240 1.00 21.88 97 TYR A C 1
ATOM 799 O O . TYR A 1 97 ? 7.180 3.099 64.994 1.00 22.74 97 TYR A O 1
ATOM 808 N N . LEU A 1 98 ? 5.651 4.658 64.461 1.00 23.40 98 LEU A N 1
ATOM 809 C CA . LEU A 1 98 ? 5.971 5.499 65.611 1.00 23.20 98 LEU A CA 1
ATOM 810 C C . LEU A 1 98 ? 4.849 5.598 66.636 1.00 21.16 98 LEU A C 1
ATOM 811 O O . LEU A 1 98 ? 3.695 5.857 66.281 1.00 26.37 98 LEU A O 1
ATOM 816 N N . ARG A 1 99 ? 5.185 5.389 67.904 1.00 22.88 99 ARG A N 1
ATOM 817 C CA . ARG A 1 99 ? 4.198 5.541 68.962 1.00 22.32 99 ARG A CA 1
ATOM 818 C C . ARG A 1 99 ? 4.314 7.021 69.322 1.00 23.98 99 ARG A C 1
ATOM 819 O O . ARG A 1 99 ? 5.372 7.462 69.769 1.00 28.13 99 ARG A O 1
ATOM 827 N N . LEU A 1 100 ? 3.251 7.786 69.107 1.00 23.55 100 LEU A N 1
ATOM 828 C CA . LEU A 1 100 ? 3.278 9.214 69.416 1.00 30.49 100 LEU A CA 1
ATOM 829 C C . LEU A 1 100 ? 2.898 9.462 70.878 1.00 32.32 100 LEU A C 1
ATOM 830 O O . LEU A 1 100 ? 1.761 9.222 71.277 1.00 37.63 100 LEU A O 1
ATOM 835 N N . GLY A 1 101 ? 3.844 9.948 71.674 1.00 34.17 101 GLY A N 1
ATOM 836 C CA . GLY A 1 101 ? 3.555 10.206 73.075 1.00 36.94 101 GLY A CA 1
ATOM 837 C C . GLY A 1 101 ? 4.272 11.431 73.609 1.00 36.17 101 GLY A C 1
ATOM 838 O O . GLY A 1 101 ? 4.438 12.417 72.888 1.00 33.73 101 GLY A O 1
ATOM 839 N N . GLY A 1 102 ? 4.681 11.382 74.874 1.00 40.50 102 GLY A N 1
ATOM 840 C CA . GLY A 1 102 ? 5.400 12.503 75.456 1.00 39.41 102 GLY A CA 1
ATOM 841 C C . GLY A 1 102 ? 6.598 12.715 74.556 1.00 36.51 102 GLY A C 1
ATOM 842 O O . GLY A 1 102 ? 7.056 13.836 74.328 1.00 39.49 102 GLY A O 1
ATOM 843 N N . ASP A 1 103 ? 7.101 11.598 74.049 1.00 34.79 103 ASP A N 1
ATOM 844 C CA . ASP A 1 103 ? 8.219 11.578 73.125 1.00 30.00 103 ASP A CA 1
ATOM 845 C C . ASP A 1 103 ? 7.823 10.501 72.125 1.00 37.36 103 ASP A C 1
ATOM 846 O O . ASP A 1 103 ? 7.012 9.631 72.450 1.00 39.84 103 ASP A O 1
ATOM 851 N N . ASP A 1 104 ? 8.360 10.556 70.911 1.00 31.85 104 ASP A N 1
ATOM 852 C CA . ASP A 1 104 ? 8.008 9.550 69.912 1.00 28.89 104 ASP A CA 1
ATOM 853 C C . ASP A 1 104 ? 8.992 8.385 69.968 1.00 34.38 104 ASP A C 1
ATOM 854 O O . ASP A 1 104 ? 10.195 8.582 70.153 1.00 32.05 104 ASP A O 1
ATOM 859 N N . LEU A 1 105 ? 8.471 7.170 69.822 1.00 27.28 105 LEU A N 1
ATOM 860 C CA . LEU A 1 105 ? 9.293 5.964 69.868 1.00 29.25 105 LEU A CA 1
ATOM 861 C C . LEU A 1 105 ? 9.066 5.114 68.619 1.00 28.67 105 LEU A C 1
ATOM 862 O O . LEU A 1 105 ? 7.928 4.878 68.235 1.00 22.59 105 LEU A O 1
ATOM 867 N N . LEU A 1 106 ? 10.149 4.668 67.989 1.00 28.21 106 LEU A N 1
ATOM 868 C CA . LEU A 1 106 ? 10.058 3.816 66.800 1.00 25.69 106 LEU A CA 1
ATOM 869 C C . LEU A 1 106 ? 9.808 2.399 67.311 1.00 26.47 106 LEU A C 1
ATOM 870 O O . LEU A 1 106 ? 10.724 1.742 67.804 1.00 28.14 106 LEU A O 1
ATOM 875 N N . VAL A 1 107 ? 8.571 1.927 67.200 1.00 24.89 107 VAL A N 1
ATOM 876 C CA . VAL A 1 107 ? 8.229 0.599 67.700 1.00 25.22 107 VAL A CA 1
ATOM 877 C C . VAL A 1 107 ? 8.400 -0.541 66.700 1.00 22.38 107 VAL A C 1
ATOM 878 O O . VAL A 1 107 ? 8.478 -1.705 67.089 1.00 24.01 107 VAL A O 1
ATOM 882 N N . ALA A 1 108 ? 8.460 -0.205 65.418 1.00 21.69 108 ALA A N 1
ATOM 883 C CA . ALA A 1 108 ? 8.620 -1.218 64.383 1.00 23.11 108 ALA A CA 1
ATOM 884 C C . ALA A 1 108 ? 9.001 -0.586 63.052 1.00 22.94 108 ALA A C 1
ATOM 885 O O . ALA A 1 108 ? 8.855 0.623 62.859 1.00 22.19 108 ALA A O 1
ATOM 887 N N . ARG A 1 109 ? 9.494 -1.428 62.144 1.00 21.09 109 ARG A N 1
ATOM 888 C CA . ARG A 1 109 ? 9.886 -1.000 60.804 1.00 21.71 109 ARG A CA 1
ATOM 889 C C . ARG A 1 109 ? 9.590 -2.153 59.842 1.00 25.67 109 ARG A C 1
ATOM 890 O O . ARG A 1 109 ? 9.909 -3.308 60.126 1.00 23.82 109 ARG A O 1
ATOM 898 N N . GLY A 1 110 ? 8.950 -1.843 58.717 1.00 21.85 110 GLY A N 1
ATOM 899 C CA . GLY A 1 110 ? 8.603 -2.895 57.779 1.00 25.59 110 GLY A CA 1
ATOM 900 C C . GLY A 1 110 ? 8.817 -2.550 56.323 1.00 23.30 110 GLY A C 1
ATOM 901 O O . GLY A 1 110 ? 9.188 -1.429 55.991 1.00 19.59 110 GLY A O 1
ATOM 902 N N . ARG A 1 111 ? 8.557 -3.529 55.460 1.00 21.26 111 ARG A N 1
ATOM 903 C CA . ARG A 1 111 ? 8.720 -3.365 54.020 1.00 18.06 111 ARG A CA 1
ATOM 904 C C . ARG A 1 111 ? 7.711 -4.194 53.244 1.00 21.28 111 ARG A C 1
ATOM 905 O O . ARG A 1 111 ? 7.246 -5.233 53.711 1.00 21.15 111 ARG A O 1
ATOM 913 N N . GLN A 1 112 ? 7.368 -3.715 52.057 1.00 20.96 112 GLN A N 1
ATOM 914 C CA . GLN A 1 112 ? 6.506 -4.471 51.163 1.00 21.84 112 GLN A CA 1
ATOM 915 C C . GLN A 1 112 ? 7.036 -4.263 49.755 1.00 23.50 112 GLN A C 1
ATOM 916 O O . GLN A 1 112 ? 7.630 -3.222 49.450 1.00 22.17 112 GLN A O 1
ATOM 922 N N . ARG A 1 113 ? 6.875 -5.282 48.920 1.00 19.09 113 ARG A N 1
ATOM 923 C CA . ARG A 1 113 ? 7.225 -5.158 47.521 1.00 19.71 113 ARG A CA 1
ATOM 924 C C . ARG A 1 113 ? 5.911 -5.553 46.863 1.00 23.53 113 ARG A C 1
ATOM 925 O O . ARG A 1 113 ? 5.313 -6.572 47.215 1.00 24.61 113 ARG A O 1
ATOM 933 N N . ILE A 1 114 ? 5.443 -4.729 45.932 1.00 20.68 114 ILE A N 1
ATOM 934 C CA . ILE A 1 114 ? 4.182 -4.996 45.259 1.00 18.55 114 ILE A CA 1
ATOM 935 C C . ILE A 1 114 ? 4.378 -4.989 43.744 1.00 23.61 114 ILE A C 1
ATOM 936 O O . ILE A 1 114 ? 5.207 -4.244 43.222 1.00 22.43 114 ILE A O 1
ATOM 941 N N . ALA A 1 115 ? 3.625 -5.836 43.047 1.00 24.52 115 ALA A N 1
ATOM 942 C CA . ALA A 1 115 ? 3.709 -5.908 41.593 1.00 27.00 115 ALA A CA 1
ATOM 943 C C . ALA A 1 115 ? 2.346 -5.581 41.004 1.00 28.94 115 ALA A C 1
ATOM 944 O O . ALA A 1 115 ? 1.315 -6.028 41.508 1.00 24.14 115 ALA A O 1
ATOM 946 N N . CYS A 1 116 ? 2.339 -4.779 39.948 1.00 29.65 116 CYS A N 1
ATOM 947 C CA . CYS A 1 116 ? 1.094 -4.423 39.292 1.00 29.81 116 CYS A CA 1
ATOM 948 C C . CYS A 1 116 ? 0.798 -5.513 38.266 1.00 25.55 116 CYS A C 1
ATOM 949 O O . CYS A 1 116 ? 1.695 -5.946 37.545 1.00 25.26 116 CYS A O 1
ATOM 952 N N . MET A 1 117 ? -0.452 -5.961 38.207 1.00 26.73 117 MET A N 1
ATOM 953 C CA . MET A 1 117 ? -0.819 -7.013 37.269 1.00 29.72 117 MET A CA 1
ATOM 954 C C . MET A 1 117 ? -2.232 -6.852 36.722 1.00 29.44 117 MET A C 1
ATOM 955 O O . MET A 1 117 ? -3.078 -6.220 37.348 1.00 30.15 117 MET A O 1
ATOM 960 N N . ARG A 1 118 ? -2.471 -7.429 35.544 1.00 29.05 118 ARG A N 1
ATOM 961 C CA . ARG A 1 118 ? -3.788 -7.393 34.903 1.00 29.22 118 ARG A CA 1
ATOM 962 C C . ARG A 1 118 ? -4.076 -8.745 34.266 1.00 35.64 118 ARG A C 1
ATOM 963 O O . ARG A 1 118 ? -3.157 -9.504 33.966 1.00 37.22 118 ARG A O 1
ATOM 971 N N . GLY A 1 119 ? -5.356 -9.038 34.056 1.00 43.39 119 GLY A N 1
ATOM 972 C CA . GLY A 1 119 ? -5.727 -10.298 33.439 1.00 53.77 119 GLY A CA 1
ATOM 973 C C . GLY A 1 119 ? -6.638 -11.160 34.291 1.00 64.20 119 GLY A C 1
ATOM 974 O O . GLY A 1 119 ? -6.748 -10.949 35.500 1.00 61.77 119 GLY A O 1
ATOM 975 N N . PRO A 1 120 ? -7.315 -12.144 33.680 1.00 72.90 120 PRO A N 1
ATOM 976 C CA . PRO A 1 120 ? -8.221 -13.041 34.402 1.00 79.14 120 PRO A CA 1
ATOM 977 C C . PRO A 1 120 ? -7.503 -13.749 35.544 1.00 81.42 120 PRO A C 1
ATOM 978 O O . PRO A 1 120 ? -6.354 -14.165 35.398 1.00 79.73 120 PRO A O 1
ATOM 982 N N . ASN A 1 121 ? -8.181 -13.880 36.678 1.00 85.61 121 ASN A N 1
ATOM 983 C CA . ASN A 1 121 ? -7.600 -14.544 37.838 1.00 88.23 121 ASN A CA 1
ATOM 984 C C . ASN A 1 121 ? -7.042 -15.901 37.419 1.00 87.34 121 ASN A C 1
ATOM 985 O O . ASN A 1 121 ? -7.766 -16.741 36.886 1.00 88.50 121 ASN A O 1
ATOM 990 N N . GLY A 1 122 ? -5.750 -16.105 37.659 1.00 86.29 122 GLY A N 1
ATOM 991 C CA . GLY A 1 122 ? -5.116 -17.358 37.291 1.00 84.73 122 GLY A CA 1
ATOM 992 C C . GLY A 1 122 ? -4.361 -17.232 35.982 1.00 82.93 122 GLY A C 1
ATOM 993 O O . GLY A 1 122 ? -3.500 -18.053 35.666 1.00 82.35 122 GLY A O 1
ATOM 994 N N . ARG A 1 123 ? -4.693 -16.194 35.219 1.00 82.52 123 ARG A N 1
ATOM 995 C CA . ARG A 1 123 ? -4.055 -15.931 33.933 1.00 79.54 123 ARG A CA 1
ATOM 996 C C . ARG A 1 123 ? -3.679 -14.451 33.858 1.00 71.41 123 ARG A C 1
ATOM 997 O O . ARG A 1 123 ? -3.985 -13.765 32.882 1.00 71.47 123 ARG A O 1
ATOM 1005 N N . THR A 1 124 ? -3.017 -13.962 34.900 1.00 57.75 124 THR A N 1
ATOM 1006 C CA . THR A 1 124 ? -2.609 -12.565 34.954 1.00 49.37 124 THR A CA 1
ATOM 1007 C C . THR A 1 124 ? -1.157 -12.394 34.537 1.00 42.53 124 THR A C 1
ATOM 1008 O O . THR A 1 124 ? -0.394 -13.356 34.482 1.00 40.76 124 THR A O 1
ATOM 1012 N N . GLU A 1 125 ? -0.780 -11.158 34.241 1.00 37.13 125 GLU A N 1
ATOM 1013 C CA . GLU A 1 125 ? 0.586 -10.856 33.849 1.00 35.21 125 GLU A CA 1
ATOM 1014 C C . GLU A 1 125 ? 0.976 -9.502 34.430 1.00 27.92 125 GLU A C 1
ATOM 1015 O O . GLU A 1 125 ? 0.121 -8.632 34.645 1.00 30.39 125 GLU A O 1
ATOM 1021 N N . PRO A 1 126 ? 2.271 -9.311 34.707 1.00 29.51 126 PRO A N 1
ATOM 1022 C CA . PRO A 1 126 ? 2.763 -8.050 35.268 1.00 27.52 126 PRO A CA 1
ATOM 1023 C C . PRO A 1 126 ? 2.557 -6.917 34.272 1.00 30.16 126 PRO A C 1
ATOM 1024 O O . PRO A 1 126 ? 2.741 -7.105 33.069 1.00 26.82 126 PRO A O 1
ATOM 1028 N N . VAL A 1 127 ? 2.170 -5.747 34.768 1.00 26.93 127 VAL A N 1
ATOM 1029 C CA . VAL A 1 127 ? 1.982 -4.597 33.899 1.00 24.82 127 VAL A CA 1
ATOM 1030 C C . VAL A 1 127 ? 2.815 -3.451 34.447 1.00 23.14 127 VAL A C 1
ATOM 1031 O O . VAL A 1 127 ? 3.204 -3.451 35.619 1.00 24.98 127 VAL A O 1
ATOM 1035 N N . ARG A 1 128 ? 3.091 -2.475 33.594 1.00 22.61 128 ARG A N 1
ATOM 1036 C CA . ARG A 1 128 ? 3.873 -1.335 34.020 1.00 21.89 128 ARG A CA 1
ATOM 1037 C C . ARG A 1 128 ? 3.083 -0.562 35.070 1.00 24.09 128 ARG A C 1
ATOM 1038 O O . ARG A 1 128 ? 1.855 -0.487 35.014 1.00 26.13 128 ARG A O 1
ATOM 1046 N N . VAL A 1 129 ? 3.784 -0.008 36.049 1.00 23.92 129 VAL A N 1
ATOM 1047 C CA . VAL A 1 129 ? 3.110 0.750 37.090 1.00 22.20 129 VAL A CA 1
ATOM 1048 C C . VAL A 1 129 ? 2.246 1.822 36.422 1.00 21.03 129 VAL A C 1
ATOM 1049 O O . VAL A 1 129 ? 2.741 2.599 35.603 1.00 23.80 129 VAL A O 1
ATOM 1053 N N . PRO A 1 130 ? 0.944 1.864 36.752 1.00 23.39 130 PRO A N 1
ATOM 1054 C CA . PRO A 1 130 ? 0.011 2.845 36.176 1.00 24.72 130 PRO A CA 1
ATOM 1055 C C . PRO A 1 130 ? 0.551 4.266 36.268 1.00 27.90 130 PRO A C 1
ATOM 1056 O O . PRO A 1 130 ? 1.016 4.697 37.325 1.00 25.74 130 PRO A O 1
ATOM 1060 N N . ALA A 1 131 ? 0.495 4.983 35.148 1.00 30.08 131 ALA A N 1
ATOM 1061 C CA . ALA A 1 131 ? 0.998 6.350 35.066 1.00 35.70 131 ALA A CA 1
ATOM 1062 C C . ALA A 1 131 ? 0.531 7.232 36.218 1.00 31.42 131 ALA A C 1
ATOM 1063 O O . ALA A 1 131 ? 1.301 8.041 36.739 1.00 36.30 131 ALA A O 1
ATOM 1065 N N . GLY A 1 132 ? -0.725 7.068 36.610 1.00 30.51 132 GLY A N 1
ATOM 1066 C CA . GLY A 1 132 ? -1.276 7.868 37.685 1.00 40.20 132 GLY A CA 1
ATOM 1067 C C . GLY A 1 132 ? -0.585 7.619 39.009 1.00 35.93 132 GLY A C 1
ATOM 1068 O O . GLY A 1 132 ? -0.340 8.547 39.780 1.00 30.57 132 GLY A O 1
ATOM 1069 N N . LEU A 1 133 ? -0.279 6.356 39.278 1.00 30.59 133 LEU A N 1
ATOM 1070 C CA . LEU A 1 133 ? 0.385 5.990 40.519 1.00 30.83 133 LEU A CA 1
ATOM 1071 C C . LEU A 1 133 ? 1.804 6.559 40.525 1.00 29.19 133 LEU A C 1
ATOM 1072 O O . LEU A 1 133 ? 2.275 7.070 41.545 1.00 27.92 133 LEU A O 1
ATOM 1077 N N . VAL A 1 134 ? 2.478 6.487 39.379 1.00 24.46 134 VAL A N 1
ATOM 1078 C CA . VAL A 1 134 ? 3.835 7.012 39.267 1.00 29.36 134 VAL A CA 1
ATOM 1079 C C . VAL A 1 134 ? 3.820 8.509 39.565 1.00 27.77 134 VAL A C 1
ATOM 1080 O O . VAL A 1 134 ? 4.695 9.015 40.266 1.00 27.60 134 VAL A O 1
ATOM 1084 N N . ARG A 1 135 ? 2.818 9.215 39.048 1.00 31.77 135 ARG A N 1
ATOM 1085 C CA . ARG A 1 135 ? 2.714 10.651 39.302 1.00 32.80 135 ARG A CA 1
ATOM 1086 C C . ARG A 1 135 ? 2.491 10.911 40.794 1.00 33.26 135 ARG A C 1
ATOM 1087 O O . ARG A 1 135 ? 3.112 11.802 41.375 1.00 35.43 135 ARG A O 1
ATOM 1095 N N . ALA A 1 136 ? 1.613 10.127 41.415 1.00 25.99 136 ALA A N 1
ATOM 1096 C CA . ALA A 1 136 ? 1.318 10.275 42.840 1.00 28.78 136 ALA A CA 1
ATOM 1097 C C . ALA A 1 136 ? 2.569 10.035 43.692 1.00 29.70 136 ALA A C 1
ATOM 1098 O O . ALA A 1 136 ? 2.688 10.546 44.804 1.00 28.95 136 ALA A O 1
ATOM 1100 N N . PHE A 1 137 ? 3.498 9.252 43.157 1.00 29.33 137 PHE A N 1
ATOM 1101 C CA . PHE A 1 137 ? 4.744 8.944 43.850 1.00 34.29 137 PHE A CA 1
ATOM 1102 C C . PHE A 1 137 ? 5.823 10.008 43.639 1.00 33.28 137 PHE A C 1
ATOM 1103 O O . PHE A 1 137 ? 6.875 9.957 44.271 1.00 37.77 137 PHE A O 1
ATOM 1111 N N . ALA A 1 138 ? 5.561 10.966 42.755 1.00 34.47 138 ALA A N 1
ATOM 1112 C CA . ALA A 1 138 ? 6.541 12.010 42.443 1.00 37.38 138 ALA A CA 1
ATOM 1113 C C . ALA A 1 138 ? 7.308 12.594 43.633 1.00 36.35 138 ALA A C 1
ATOM 1114 O O . ALA A 1 138 ? 8.537 12.601 43.632 1.00 36.03 138 ALA A O 1
ATOM 1116 N N . PRO A 1 139 ? 6.601 13.089 44.662 1.00 34.61 139 PRO A N 1
ATOM 1117 C CA . PRO A 1 139 ? 7.300 13.662 45.818 1.00 37.26 139 PRO A CA 1
ATOM 1118 C C . PRO A 1 139 ? 8.062 12.658 46.684 1.00 38.48 139 PRO A C 1
ATOM 1119 O O . PRO A 1 139 ? 8.868 13.051 47.534 1.00 37.11 139 PRO A O 1
ATOM 1123 N N . PHE A 1 140 ? 7.813 11.370 46.461 1.00 30.22 140 PHE A N 1
ATOM 1124 C CA . PHE A 1 140 ? 8.461 10.314 47.241 1.00 37.77 140 PHE A CA 1
ATOM 1125 C C . PHE A 1 140 ? 9.644 9.668 46.533 1.00 38.37 140 PHE A C 1
ATOM 1126 O O . PHE A 1 140 ? 10.453 8.994 47.165 1.00 36.18 140 PHE A O 1
ATOM 1134 N N . ARG A 1 141 ? 9.741 9.867 45.223 1.00 41.65 141 ARG A N 1
ATOM 1135 C CA . ARG A 1 141 ? 10.819 9.270 44.444 1.00 48.14 141 ARG A CA 1
ATOM 1136 C C . ARG A 1 141 ? 12.176 9.916 44.673 1.00 54.61 141 ARG A C 1
ATOM 1137 O O . ARG A 1 141 ? 12.296 11.143 44.715 1.00 53.19 141 ARG A O 1
ATOM 1145 N N . SER A 1 142 ? 13.197 9.076 44.820 1.00 56.34 142 SER A N 1
ATOM 1146 C CA . SER A 1 142 ? 14.557 9.555 45.016 1.00 57.05 142 SER A CA 1
ATOM 1147 C C . SER A 1 142 ? 14.985 10.197 43.703 1.00 58.91 142 SER A C 1
ATOM 1148 O O . SER A 1 142 ? 15.643 11.237 43.689 1.00 56.87 142 SER A O 1
ATOM 1151 N N . ALA A 1 143 ? 14.591 9.570 42.599 1.00 57.76 143 ALA A N 1
ATOM 1152 C CA . ALA A 1 143 ? 14.920 10.073 41.273 1.00 61.98 143 ALA A CA 1
ATOM 1153 C C . ALA A 1 143 ? 14.174 11.374 41.014 1.00 63.71 143 ALA A C 1
ATOM 1154 O O . ALA A 1 143 ? 13.034 11.543 41.445 1.00 56.70 143 ALA A O 1
ATOM 1156 N N . THR A 1 144 ? 14.828 12.292 40.312 1.00 70.29 144 THR A N 1
ATOM 1157 C CA . THR A 1 144 ? 14.228 13.581 39.992 1.00 77.44 144 THR A CA 1
ATOM 1158 C C . THR A 1 144 ? 14.015 13.710 38.487 1.00 80.29 144 THR A C 1
ATOM 1159 O O . THR A 1 144 ? 12.852 13.906 38.073 1.00 82.19 144 THR A O 1
ATOM 1163 N N . VAL A 1 145 ? 15.013 13.611 37.742 1.00 84.46 145 VAL A N 1
ATOM 1164 N N . MET B 1 1 ? 14.312 -42.265 59.952 1.00 63.96 1 MET B N 1
ATOM 1165 C CA . MET B 1 1 ? 13.292 -41.946 60.987 1.00 62.69 1 MET B CA 1
ATOM 1166 C C . MET B 1 1 ? 13.690 -40.744 61.836 1.00 56.57 1 MET B C 1
ATOM 1167 O O . MET B 1 1 ? 12.833 -40.111 62.452 1.00 58.38 1 MET B O 1
ATOM 1172 N N . SER B 1 2 ? 14.984 -40.432 61.878 1.00 49.78 2 SER B N 1
ATOM 1173 C CA . SER B 1 2 ? 15.452 -39.292 62.659 1.00 43.02 2 SER B CA 1
ATOM 1174 C C . SER B 1 2 ? 15.578 -38.034 61.803 1.00 40.45 2 SER B C 1
ATOM 1175 O O . SER B 1 2 ? 16.017 -36.992 62.287 1.00 35.31 2 SER B O 1
ATOM 1178 N N . MET B 1 3 ? 15.185 -38.130 60.535 1.00 43.54 3 MET B N 1
ATOM 1179 C CA . MET B 1 3 ? 15.245 -36.983 59.626 1.00 49.72 3 MET B CA 1
ATOM 1180 C C . MET B 1 3 ? 14.368 -35.858 60.172 1.00 52.71 3 MET B C 1
ATOM 1181 O O . MET B 1 3 ? 13.273 -36.110 60.680 1.00 47.38 3 MET B O 1
ATOM 1186 N N . PRO B 1 4 ? 14.837 -34.602 60.077 1.00 54.15 4 PRO B N 1
ATOM 1187 C CA . PRO B 1 4 ? 14.063 -33.460 60.572 1.00 52.04 4 PRO B CA 1
ATOM 1188 C C . PRO B 1 4 ? 12.679 -33.425 59.941 1.00 47.45 4 PRO B C 1
ATOM 1189 O O . PRO B 1 4 ? 12.534 -33.491 58.719 1.00 46.58 4 PRO B O 1
ATOM 1193 N N . ARG B 1 5 ? 11.660 -33.337 60.782 1.00 40.51 5 ARG B N 1
ATOM 1194 C CA . ARG B 1 5 ? 10.301 -33.285 60.277 1.00 38.78 5 ARG B CA 1
ATOM 1195 C C . ARG B 1 5 ? 9.790 -31.861 60.372 1.00 32.94 5 ARG B C 1
ATOM 1196 O O . ARG B 1 5 ? 10.444 -30.989 60.938 1.00 28.21 5 ARG B O 1
ATOM 1204 N N . TYR B 1 6 ? 8.623 -31.623 59.798 1.00 31.29 6 TYR B N 1
ATOM 1205 C CA . TYR B 1 6 ? 8.021 -30.307 59.863 1.00 28.64 6 TYR B CA 1
ATOM 1206 C C . TYR B 1 6 ? 6.710 -30.497 60.594 1.00 28.99 6 TYR B C 1
ATOM 1207 O O . TYR B 1 6 ? 6.169 -31.602 60.622 1.00 27.24 6 TYR B O 1
ATOM 1216 N N . TYR B 1 7 ? 6.214 -29.438 61.215 1.00 22.37 7 TYR B N 1
ATOM 1217 C CA . TYR B 1 7 ? 4.933 -29.509 61.895 1.00 20.64 7 TYR B CA 1
ATOM 1218 C C . TYR B 1 7 ? 3.957 -28.959 60.864 1.00 30.41 7 TYR B C 1
ATOM 1219 O O . TYR B 1 7 ? 4.191 -27.887 60.300 1.00 27.62 7 TYR B O 1
ATOM 1228 N N . GLU B 1 8 ? 2.873 -29.682 60.604 1.00 24.70 8 GLU B N 1
ATOM 1229 C CA . GLU B 1 8 ? 1.922 -29.230 59.597 1.00 26.98 8 GLU B CA 1
ATOM 1230 C C . GLU B 1 8 ? 0.588 -28.720 60.104 1.00 28.53 8 GLU B C 1
ATOM 1231 O O . GLU B 1 8 ? -0.085 -29.362 60.913 1.00 28.00 8 GLU B O 1
ATOM 1237 N N . TYR B 1 9 ? 0.221 -27.546 59.606 1.00 23.86 9 TYR B N 1
ATOM 1238 C CA . TYR B 1 9 ? -1.040 -26.911 59.934 1.00 27.61 9 TYR B CA 1
ATOM 1239 C C . TYR B 1 9 ? -1.847 -26.888 58.633 1.00 26.14 9 TYR B C 1
ATOM 1240 O O . TYR B 1 9 ? -1.385 -26.354 57.625 1.00 30.79 9 TYR B O 1
ATOM 1249 N N . ARG B 1 10 ? -3.034 -27.487 58.646 1.00 24.08 10 ARG B N 1
ATOM 1250 C CA . ARG B 1 10 ? -3.873 -27.516 57.445 1.00 24.76 10 ARG B CA 1
ATOM 1251 C C . ARG B 1 10 ? -5.071 -26.595 57.614 1.00 23.40 10 ARG B C 1
ATOM 1252 O O . ARG B 1 10 ? -5.670 -26.528 58.687 1.00 31.02 10 ARG B O 1
ATOM 1260 N N . HIS B 1 11 ? -5.415 -25.889 56.546 1.00 26.97 11 HIS B N 1
ATOM 1261 C CA . HIS B 1 11 ? -6.515 -24.933 56.591 1.00 26.35 11 HIS B CA 1
ATOM 1262 C C . HIS B 1 11 ? -7.238 -24.853 55.258 1.00 26.89 11 HIS B C 1
ATOM 1263 O O . HIS B 1 11 ? -6.604 -24.830 54.206 1.00 25.80 11 HIS B O 1
ATOM 1270 N N . VAL B 1 12 ? -8.567 -24.836 55.303 1.00 27.14 12 VAL B N 1
ATOM 1271 C CA . VAL B 1 12 ? -9.363 -24.697 54.093 1.00 28.31 12 VAL B CA 1
ATOM 1272 C C . VAL B 1 12 ? -9.690 -23.211 53.999 1.00 25.71 12 VAL B C 1
ATOM 1273 O O . VAL B 1 12 ? -10.297 -22.647 54.911 1.00 29.01 12 VAL B O 1
ATOM 1277 N N . VAL B 1 13 ? -9.273 -22.581 52.908 1.00 25.88 13 VAL B N 1
ATOM 1278 C CA . VAL B 1 13 ? -9.501 -21.156 52.720 1.00 29.33 13 VAL B CA 1
ATOM 1279 C C . VAL B 1 13 ? -10.984 -20.806 52.655 1.00 31.32 13 VAL B C 1
ATOM 1280 O O . VAL B 1 13 ? -11.756 -21.442 51.931 1.00 28.75 13 VAL B O 1
ATOM 1284 N N . GLY B 1 14 ? -11.367 -19.789 53.421 1.00 28.28 14 GLY B N 1
ATOM 1285 C CA . GLY B 1 14 ? -12.753 -19.355 53.444 1.00 28.76 14 GLY B CA 1
ATOM 1286 C C . GLY B 1 14 ? -12.963 -18.043 52.711 1.00 29.77 14 GLY B C 1
ATOM 1287 O O . GLY B 1 14 ? -12.023 -17.471 52.149 1.00 30.21 14 GLY B O 1
ATOM 1288 N N . PHE B 1 15 ? -14.197 -17.552 52.728 1.00 26.94 15 PHE B N 1
ATOM 1289 C CA . PHE B 1 15 ? -14.517 -16.308 52.046 1.00 29.28 15 PHE B CA 1
ATOM 1290 C C . PHE B 1 15 ? -14.073 -15.058 52.793 1.00 24.81 15 PHE B C 1
ATOM 1291 O O . PHE B 1 15 ? -13.832 -14.025 52.168 1.00 31.66 15 PHE B O 1
ATOM 1299 N N . GLU B 1 16 ? -13.966 -15.137 54.117 1.00 25.41 16 GLU B N 1
ATOM 1300 C CA . GLU B 1 16 ? -13.551 -13.964 54.879 1.00 32.08 16 GLU B CA 1
ATOM 1301 C C . GLU B 1 16 ? -12.120 -13.593 54.530 1.00 28.89 16 GLU B C 1
ATOM 1302 O O . GLU B 1 16 ? -11.737 -12.423 54.589 1.00 27.13 16 GLU B O 1
ATOM 1308 N N . GLU B 1 17 ? -11.338 -14.600 54.159 1.00 26.85 17 GLU B N 1
ATOM 1309 C CA . GLU B 1 17 ? -9.935 -14.400 53.818 1.00 28.66 17 GLU B CA 1
ATOM 1310 C C . GLU B 1 17 ? -9.718 -13.850 52.416 1.00 26.99 17 GLU B C 1
ATOM 1311 O O . GLU B 1 17 ? -8.605 -13.480 52.062 1.00 25.35 17 GLU B O 1
ATOM 1317 N N . THR B 1 18 ? -10.779 -13.788 51.617 1.00 25.23 18 THR B N 1
ATOM 1318 C CA . THR B 1 18 ? -10.639 -13.271 50.261 1.00 31.85 18 THR B CA 1
ATOM 1319 C C . THR B 1 18 ? -11.014 -11.798 50.177 1.00 39.92 18 THR B C 1
ATOM 1320 O O . THR B 1 18 ? -11.786 -11.296 50.989 1.00 50.10 18 THR B O 1
ATOM 1324 N N . ASN B 1 19 ? -10.451 -11.119 49.183 1.00 46.22 19 ASN B N 1
ATOM 1325 C CA . ASN B 1 19 ? -10.719 -9.705 48.942 1.00 51.16 19 ASN B CA 1
ATOM 1326 C C . ASN B 1 19 ? -11.489 -9.603 47.629 1.00 50.45 19 ASN B C 1
ATOM 1327 O O . ASN B 1 19 ? -11.785 -10.621 47.001 1.00 41.86 19 ASN B O 1
ATOM 1332 N N . LEU B 1 20 ? -11.809 -8.381 47.211 1.00 50.57 20 LEU B N 1
ATOM 1333 C CA . LEU B 1 20 ? -12.552 -8.180 45.972 1.00 49.64 20 LEU B CA 1
ATOM 1334 C C . LEU B 1 20 ? -11.847 -8.769 44.752 1.00 45.99 20 LEU B C 1
ATOM 1335 O O . LEU B 1 20 ? -12.494 -9.131 43.773 1.00 41.29 20 LEU B O 1
ATOM 1340 N N . VAL B 1 21 ? -10.523 -8.873 44.822 1.00 49.41 21 VAL B N 1
ATOM 1341 C CA . VAL B 1 21 ? -9.734 -9.427 43.728 1.00 48.27 21 VAL B CA 1
ATOM 1342 C C . VAL B 1 21 ? -10.119 -10.881 43.475 1.00 47.69 21 VAL B C 1
ATOM 1343 O O . VAL B 1 21 ? -10.025 -11.371 42.349 1.00 50.91 21 VAL B O 1
ATOM 1347 N N . GLY B 1 22 ? -10.544 -11.572 44.528 1.00 39.92 22 GLY B N 1
ATOM 1348 C CA . GLY B 1 22 ? -10.940 -12.962 44.383 1.00 38.15 22 GLY B CA 1
ATOM 1349 C C . GLY B 1 22 ? -9.959 -13.955 44.982 1.00 42.01 22 GLY B C 1
ATOM 1350 O O . GLY B 1 22 ? -10.236 -15.155 45.032 1.00 42.66 22 GLY B O 1
ATOM 1351 N N . ASN B 1 23 ? -8.806 -13.467 45.427 1.00 42.62 23 ASN B N 1
ATOM 1352 C CA . ASN B 1 23 ? -7.804 -14.333 46.037 1.00 37.27 23 ASN B CA 1
ATOM 1353 C C . ASN B 1 23 ? -7.654 -13.976 47.514 1.00 32.18 23 ASN B C 1
ATOM 1354 O O . ASN B 1 23 ? -8.358 -13.106 48.020 1.00 31.84 23 ASN B O 1
ATOM 1359 N N . VAL B 1 24 ? -6.738 -14.646 48.202 1.00 31.47 24 VAL B N 1
ATOM 1360 C CA . VAL B 1 24 ? -6.532 -14.393 49.622 1.00 30.10 24 VAL B CA 1
ATOM 1361 C C . VAL B 1 24 ? -5.742 -13.116 49.887 1.00 27.04 24 VAL B C 1
ATOM 1362 O O . VAL B 1 24 ? -4.653 -12.923 49.345 1.00 28.21 24 VAL B O 1
ATOM 1366 N N . TYR B 1 25 ? -6.299 -12.251 50.729 1.00 24.61 25 TYR B N 1
ATOM 1367 C CA . TYR B 1 25 ? -5.639 -11.001 51.101 1.00 25.72 25 TYR B CA 1
ATOM 1368 C C . TYR B 1 25 ? -4.330 -11.393 51.811 1.00 22.72 25 TYR B C 1
ATOM 1369 O O . TYR B 1 25 ? -4.328 -12.262 52.681 1.00 22.07 25 TYR B O 1
ATOM 1378 N N . TYR B 1 26 ? -3.226 -10.740 51.450 1.00 21.82 26 TYR B N 1
ATOM 1379 C CA . TYR B 1 26 ? -1.903 -11.076 51.988 1.00 21.39 26 TYR B CA 1
ATOM 1380 C C . TYR B 1 26 ? -1.775 -11.217 53.510 1.00 21.72 26 TYR B C 1
ATOM 1381 O O . TYR B 1 26 ? -1.075 -12.108 53.992 1.00 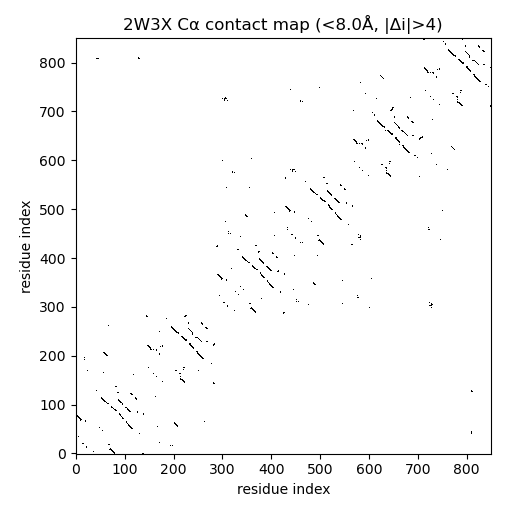20.78 26 TYR B O 1
ATOM 1390 N N . VAL B 1 27 ? -2.440 -10.347 54.265 1.00 19.19 27 VAL B N 1
ATOM 1391 C CA . VAL B 1 27 ? -2.364 -10.394 55.721 1.00 19.64 27 VAL B CA 1
ATOM 1392 C C . VAL B 1 27 ? -2.637 -11.792 56.287 1.00 21.41 27 VAL B C 1
ATOM 1393 O O . VAL B 1 27 ? -1.997 -12.219 57.249 1.00 22.48 27 VAL B O 1
ATOM 1397 N N . ASN B 1 28 ? -3.570 -12.512 55.674 1.00 19.89 28 ASN B N 1
ATOM 1398 C CA . ASN B 1 28 ? -3.906 -13.844 56.163 1.00 22.21 28 ASN B CA 1
ATOM 1399 C C . ASN B 1 28 ? -2.721 -14.806 56.206 1.00 21.92 28 ASN B C 1
ATOM 1400 O O . ASN B 1 28 ? -2.673 -15.698 57.059 1.00 24.95 28 ASN B O 1
ATOM 1405 N N . TYR B 1 29 ? -1.759 -14.630 55.305 1.00 22.20 29 TYR B N 1
ATOM 1406 C CA . TYR B 1 29 ? -0.587 -15.510 55.304 1.00 21.30 29 TYR B CA 1
ATOM 1407 C C . TYR B 1 29 ? 0.211 -15.329 56.595 1.00 26.29 29 TYR B C 1
ATOM 1408 O O . TYR B 1 29 ? 0.738 -16.293 57.148 1.00 23.38 29 TYR B O 1
ATOM 1417 N N . LEU B 1 30 ? 0.305 -14.096 57.082 1.00 22.34 30 LEU B N 1
ATOM 1418 C CA . LEU B 1 30 ? 1.030 -13.855 58.320 1.00 24.33 30 LEU B CA 1
ATOM 1419 C C . LEU B 1 30 ? 0.217 -14.369 59.504 1.00 26.42 30 LEU B C 1
ATOM 1420 O O . LEU B 1 30 ? 0.773 -14.827 60.507 1.00 28.35 30 LEU B O 1
ATOM 1425 N N . ARG B 1 31 ? -1.104 -14.306 59.374 1.00 24.34 31 ARG B N 1
ATOM 1426 C CA . ARG B 1 31 ? -1.999 -14.808 60.404 1.00 22.31 31 ARG B CA 1
ATOM 1427 C C . ARG B 1 31 ? -1.761 -16.291 60.592 1.00 25.07 31 ARG B C 1
ATOM 1428 O O . ARG B 1 31 ? -1.660 -16.780 61.718 1.00 26.57 31 ARG B O 1
ATOM 1436 N N . TRP B 1 32 ? -1.710 -16.999 59.469 1.00 26.36 32 TRP B N 1
ATOM 1437 C CA . TRP B 1 32 ? -1.511 -18.438 59.486 1.00 24.64 32 TRP B CA 1
ATOM 1438 C C . TRP B 1 32 ? -0.196 -18.852 60.136 1.00 24.32 32 TRP B C 1
ATOM 1439 O O . TRP B 1 32 ? -0.071 -19.980 60.614 1.00 23.78 32 TRP B O 1
ATOM 1450 N N . GLN B 1 33 ? 0.788 -17.955 60.166 1.00 24.82 33 GLN B N 1
ATOM 1451 C CA . GLN B 1 33 ? 2.054 -18.290 60.810 1.00 26.47 33 GLN B CA 1
ATOM 1452 C C . GLN B 1 33 ? 1.795 -18.397 62.303 1.00 22.18 33 GLN B C 1
ATOM 1453 O O . GLN B 1 33 ? 2.294 -19.302 62.965 1.00 25.70 33 GLN B O 1
ATOM 1459 N N . GLY B 1 34 ? 1.013 -17.456 62.831 1.00 22.90 34 GLY B N 1
ATOM 1460 C CA . GLY B 1 34 ? 0.706 -17.463 64.250 1.00 24.26 34 GLY B CA 1
ATOM 1461 C C . GLY B 1 34 ? -0.191 -18.631 64.597 1.00 23.49 34 GLY B C 1
ATOM 1462 O O . GLY B 1 34 ? -0.040 -19.272 65.639 1.00 22.81 34 GLY B O 1
ATOM 1463 N N . ARG B 1 35 ? -1.136 -18.909 63.712 1.00 21.78 35 ARG B N 1
ATOM 1464 C CA . ARG B 1 35 ? -2.060 -20.004 63.936 1.00 25.92 35 ARG B CA 1
ATOM 1465 C C . ARG B 1 35 ? -1.287 -21.317 63.970 1.00 23.23 35 ARG B C 1
ATOM 1466 O O . ARG B 1 35 ? -1.499 -22.157 64.846 1.00 25.45 35 ARG B O 1
ATOM 1474 N N . CYS B 1 36 ? -0.385 -21.481 63.010 1.00 23.69 36 CYS B N 1
ATOM 1475 C CA . CYS B 1 36 ? 0.423 -22.685 62.911 1.00 25.09 36 CYS B CA 1
ATOM 1476 C C . CYS B 1 36 ? 1.299 -22.841 64.148 1.00 25.75 36 CYS B C 1
ATOM 1477 O O . CYS B 1 36 ? 1.331 -23.905 64.766 1.00 22.78 36 CYS B O 1
ATOM 1480 N N . ARG B 1 37 ? 2.000 -21.777 64.526 1.00 22.83 37 ARG B N 1
ATOM 1481 C CA . ARG B 1 37 ? 2.863 -21.866 65.691 1.00 27.31 37 ARG B CA 1
ATOM 1482 C C . ARG B 1 37 ? 2.075 -22.116 66.977 1.00 25.18 37 ARG B C 1
ATOM 1483 O O . ARG B 1 37 ? 2.551 -22.824 67.862 1.00 24.25 37 ARG B O 1
ATOM 1491 N N . GLU B 1 38 ? 0.863 -21.576 67.092 1.00 23.75 38 GLU B N 1
ATOM 1492 C CA . GLU B 1 38 ? 0.125 -21.816 68.324 1.00 27.80 38 GLU B CA 1
ATOM 1493 C C . GLU B 1 38 ? -0.528 -23.190 68.372 1.00 24.50 38 GLU B C 1
ATOM 1494 O O . GLU B 1 38 ? -0.723 -23.740 69.456 1.00 25.25 38 GLU B O 1
ATOM 1500 N N . MET B 1 39 ? -0.881 -23.740 67.215 1.00 22.90 39 MET B N 1
ATOM 1501 C CA . MET B 1 39 ? -1.476 -25.071 67.208 1.00 25.04 39 MET B CA 1
ATOM 1502 C C . MET B 1 39 ? -0.359 -26.066 67.508 1.00 27.94 39 MET B C 1
ATOM 1503 O O . MET B 1 39 ? -0.605 -27.153 68.041 1.00 28.51 39 MET B O 1
ATOM 1508 N N . PHE B 1 40 ? 0.870 -25.690 67.164 1.00 25.00 40 PHE B N 1
ATOM 1509 C CA . PHE B 1 40 ? 2.022 -26.541 67.456 1.00 24.86 40 PHE B CA 1
ATOM 1510 C C . PHE B 1 40 ? 2.133 -26.597 68.980 1.00 24.16 40 PHE B C 1
ATOM 1511 O O . PHE B 1 40 ? 2.311 -27.663 69.569 1.00 28.52 40 PHE B O 1
ATOM 1519 N N . LEU B 1 41 ? 2.035 -25.431 69.611 1.00 25.81 41 LEU B N 1
ATOM 1520 C CA . LEU B 1 41 ? 2.112 -25.338 71.069 1.00 28.12 41 LEU B CA 1
ATOM 1521 C C . LEU B 1 41 ? 0.976 -26.127 71.722 1.00 32.06 41 LEU B C 1
ATOM 1522 O O . LEU B 1 41 ? 1.183 -26.845 72.700 1.00 31.96 41 LEU B O 1
ATOM 1527 N N . TYR B 1 42 ? -0.225 -25.984 71.177 1.00 28.32 42 TYR B N 1
ATOM 1528 C CA . TYR B 1 42 ? -1.385 -26.689 71.699 1.00 27.56 42 TYR B CA 1
ATOM 1529 C C . TYR B 1 42 ? -1.156 -28.204 71.688 1.00 28.71 42 TYR B C 1
ATOM 1530 O O . TYR B 1 42 ? -1.452 -28.894 72.664 1.00 27.37 42 TYR B O 1
ATOM 1539 N N . GLU B 1 43 ? -0.617 -28.716 70.589 1.00 29.20 43 GLU B N 1
ATOM 1540 C CA . GLU B 1 43 ? -0.380 -30.150 70.478 1.00 31.26 43 GLU B CA 1
ATOM 1541 C C . GLU B 1 43 ? 0.867 -30.679 71.186 1.00 35.16 43 GLU B C 1
ATOM 1542 O O . GLU B 1 43 ? 0.836 -31.768 71.759 1.00 36.47 43 GLU B O 1
ATOM 1548 N N . HIS B 1 44 ? 1.955 -29.914 71.158 1.00 28.69 44 HIS B N 1
ATOM 1549 C CA . HIS B 1 44 ? 3.214 -30.373 71.744 1.00 33.99 44 HIS B CA 1
ATOM 1550 C C . HIS B 1 44 ? 3.672 -29.777 73.070 1.00 36.62 44 HIS B C 1
ATOM 1551 O O . HIS B 1 44 ? 4.522 -30.360 73.745 1.00 38.01 44 HIS B O 1
ATOM 1558 N N . ALA B 1 45 ? 3.131 -28.625 73.449 1.00 37.75 45 ALA B N 1
ATOM 1559 C CA . ALA B 1 45 ? 3.522 -28.002 74.710 1.00 34.77 45 ALA B CA 1
ATOM 1560 C C . ALA B 1 45 ? 2.419 -27.118 75.268 1.00 35.12 45 ALA B C 1
ATOM 1561 O O . ALA B 1 45 ? 2.652 -25.953 75.593 1.00 35.42 45 ALA B O 1
ATOM 1563 N N . PRO B 1 46 ? 1.204 -27.667 75.410 1.00 36.56 46 PRO B N 1
ATOM 1564 C CA . PRO B 1 46 ? 0.072 -26.898 75.933 1.00 37.81 46 PRO B CA 1
ATOM 1565 C C . PRO B 1 46 ? 0.319 -26.213 77.272 1.00 39.18 46 PRO B C 1
ATOM 1566 O O . PRO B 1 46 ? -0.300 -25.194 77.569 1.00 39.33 46 PRO B O 1
ATOM 1570 N N . GLU B 1 47 ? 1.223 -26.767 78.075 1.00 38.88 47 GLU B N 1
ATOM 1571 C CA . GLU B 1 47 ? 1.519 -26.186 79.380 1.00 45.39 47 GLU B CA 1
ATOM 1572 C C . GLU B 1 47 ? 2.157 -24.799 79.303 1.00 41.97 47 GLU B C 1
ATOM 1573 O O . GLU B 1 47 ? 2.323 -24.137 80.325 1.00 41.43 47 GLU B O 1
ATOM 1579 N N . ILE B 1 48 ? 2.512 -24.356 78.100 1.00 47.15 48 ILE B N 1
ATOM 1580 C CA . ILE B 1 48 ? 3.116 -23.035 77.936 1.00 43.93 48 ILE B CA 1
ATOM 1581 C C . ILE B 1 48 ? 2.091 -21.925 78.199 1.00 46.05 48 ILE B C 1
ATOM 1582 O O . ILE B 1 48 ? 2.456 -20.797 78.539 1.00 40.88 48 ILE B O 1
ATOM 1587 N N . LEU B 1 49 ? 0.809 -22.251 78.049 1.00 45.20 49 LEU B N 1
ATOM 1588 C CA . LEU B 1 49 ? -0.258 -21.278 78.274 1.00 42.28 49 LEU B CA 1
ATOM 1589 C C . LEU B 1 49 ? -0.228 -20.728 79.699 1.00 50.02 49 LEU B C 1
ATOM 1590 O O . LEU B 1 49 ? -0.358 -19.521 79.914 1.00 49.54 49 LEU B O 1
ATOM 1595 N N . ASP B 1 50 ? -0.061 -21.619 80.671 1.00 50.33 50 ASP B N 1
ATOM 1596 C CA . ASP B 1 50 ? -0.013 -21.217 82.069 1.00 57.46 50 ASP B CA 1
ATOM 1597 C C . ASP B 1 50 ? 1.124 -20.226 82.283 1.00 59.94 50 ASP B C 1
ATOM 1598 O O . ASP B 1 50 ? 1.019 -19.304 83.094 1.00 63.79 50 ASP B O 1
ATOM 1603 N N . GLU B 1 51 ? 2.211 -20.421 81.544 1.00 55.41 51 GLU B N 1
ATOM 1604 C CA . GLU B 1 51 ? 3.366 -19.542 81.646 1.00 52.83 51 GLU B CA 1
ATOM 1605 C C . GLU B 1 51 ? 3.080 -18.215 80.946 1.00 48.53 51 GLU B C 1
ATOM 1606 O O . GLU B 1 51 ? 3.507 -17.157 81.404 1.00 49.72 51 GLU B O 1
ATOM 1612 N N . LEU B 1 52 ? 2.344 -18.279 79.841 1.00 50.17 52 LEU B N 1
ATOM 1613 C CA . LEU B 1 52 ? 2.000 -17.085 79.075 1.00 55.66 52 LEU B CA 1
ATOM 1614 C C . LEU B 1 52 ? 0.990 -16.212 79.817 1.00 59.85 52 LEU B C 1
ATOM 1615 O O . LEU B 1 52 ? 0.856 -15.023 79.533 1.00 60.68 52 LEU B O 1
ATOM 1620 N N . ARG B 1 53 ? 0.277 -16.812 80.764 1.00 64.36 53 ARG B N 1
ATOM 1621 C CA . ARG B 1 53 ? -0.719 -16.086 81.546 1.00 69.25 53 ARG B CA 1
ATOM 1622 C C . ARG B 1 53 ? -0.075 -15.442 82.752 1.00 72.45 53 ARG B C 1
ATOM 1623 O O . ARG B 1 53 ? -0.605 -14.489 83.324 1.00 73.78 53 ARG B O 1
ATOM 1631 N N . ALA B 1 54 ? 1.075 -15.976 83.137 1.00 71.70 54 ALA B N 1
ATOM 1632 C CA . ALA B 1 54 ? 1.798 -15.448 84.271 1.00 72.72 54 ALA B CA 1
ATOM 1633 C C . ALA B 1 54 ? 2.748 -14.360 83.795 1.00 72.81 54 ALA B C 1
ATOM 1634 O O . ALA B 1 54 ? 2.334 -13.225 83.548 1.00 74.56 54 ALA B O 1
ATOM 1636 N N . ASP B 1 55 ? 4.019 -14.710 83.638 1.00 66.59 55 ASP B N 1
ATOM 1637 C CA . ASP B 1 55 ? 5.003 -13.728 83.222 1.00 64.23 55 ASP B CA 1
ATOM 1638 C C . ASP B 1 55 ? 5.730 -14.024 81.910 1.00 54.52 55 ASP B C 1
ATOM 1639 O O . ASP B 1 55 ? 6.457 -13.170 81.407 1.00 57.47 55 ASP B O 1
ATOM 1644 N N . LEU B 1 56 ? 5.542 -15.214 81.345 1.00 45.68 56 LEU B N 1
ATOM 1645 C CA . LEU B 1 56 ? 6.221 -15.544 80.092 1.00 42.75 56 LEU B CA 1
ATOM 1646 C C . LEU B 1 56 ? 5.567 -14.893 78.879 1.00 41.39 56 LEU B C 1
ATOM 1647 O O . LEU B 1 56 ? 4.345 -14.921 78.725 1.00 42.40 56 LEU B O 1
ATOM 1652 N N . LYS B 1 57 ? 6.397 -14.305 78.024 1.00 37.70 57 LYS B N 1
ATOM 1653 C CA . LYS B 1 57 ? 5.923 -13.654 76.810 1.00 41.70 57 LYS B CA 1
ATOM 1654 C C . LYS B 1 57 ? 6.756 -14.061 75.598 1.00 35.69 57 LYS B C 1
ATOM 1655 O O . LYS B 1 57 ? 7.986 -14.064 75.651 1.00 36.47 57 LYS B O 1
ATOM 1661 N N . LEU B 1 58 ? 6.082 -14.427 74.512 1.00 32.80 58 LEU B N 1
ATOM 1662 C CA . LEU B 1 58 ? 6.782 -14.777 73.286 1.00 29.16 58 LEU B CA 1
ATOM 1663 C C . LEU B 1 58 ? 6.708 -13.517 72.435 1.00 28.85 58 LEU B C 1
ATOM 1664 O O . LEU B 1 58 ? 5.673 -13.209 71.850 1.00 36.58 58 LEU B O 1
ATOM 1669 N N . PHE B 1 59 ? 7.807 -12.776 72.396 1.00 25.13 59 PHE B N 1
ATOM 1670 C CA . PHE B 1 59 ? 7.859 -11.533 71.638 1.00 27.98 59 PHE B CA 1
ATOM 1671 C C . PHE B 1 59 ? 8.346 -11.783 70.215 1.00 27.50 59 PHE B C 1
ATOM 1672 O O . PHE B 1 59 ? 9.453 -12.274 70.007 1.00 32.34 59 PHE B O 1
ATOM 1680 N N . THR B 1 60 ? 7.511 -11.459 69.234 1.00 23.95 60 THR B N 1
ATOM 1681 C CA . THR B 1 60 ? 7.910 -11.643 67.848 1.00 27.58 60 THR B CA 1
ATOM 1682 C C . THR B 1 60 ? 8.809 -10.479 67.436 1.00 25.06 60 THR B C 1
ATOM 1683 O O . THR B 1 60 ? 8.381 -9.326 67.408 1.00 25.57 60 THR B O 1
ATOM 1687 N N . LEU B 1 61 ? 10.059 -10.799 67.128 1.00 21.57 61 LEU B N 1
ATOM 1688 C CA . LEU B 1 61 ? 11.045 -9.804 66.730 1.00 21.83 61 LEU B CA 1
ATOM 1689 C C . LEU B 1 61 ? 10.954 -9.501 65.240 1.00 24.89 61 LEU B C 1
ATOM 1690 O O . LEU B 1 61 ? 11.293 -8.406 64.791 1.00 22.16 61 LEU B O 1
ATOM 1695 N N . LYS B 1 62 ? 10.497 -10.479 64.471 1.00 20.05 62 LYS B N 1
ATOM 1696 C CA . LYS B 1 62 ? 10.387 -10.288 63.039 1.00 19.89 62 LYS B CA 1
ATOM 1697 C C . LYS B 1 62 ? 9.449 -11.310 62.419 1.00 24.72 62 LYS B C 1
ATOM 1698 O O . LYS B 1 62 ? 9.439 -12.474 62.814 1.00 25.53 62 LYS B O 1
ATOM 1704 N N . ALA B 1 63 ? 8.645 -10.851 61.464 1.00 24.19 63 ALA B N 1
ATOM 1705 C CA . ALA B 1 63 ? 7.718 -11.718 60.743 1.00 23.53 63 ALA B CA 1
ATOM 1706 C C . ALA B 1 63 ? 7.783 -11.303 59.282 1.00 25.75 63 ALA B C 1
ATOM 1707 O O . ALA B 1 63 ? 7.711 -10.115 58.958 1.00 23.88 63 ALA B O 1
ATOM 1709 N N . GLU B 1 64 ? 7.937 -12.283 58.402 1.00 19.15 64 GLU B N 1
ATOM 1710 C CA . GLU B 1 64 ? 8.013 -11.995 56.981 1.00 20.32 64 GLU B CA 1
ATOM 1711 C C . GLU B 1 64 ? 7.397 -13.101 56.141 1.00 24.13 64 GLU B C 1
ATOM 1712 O O . GLU B 1 64 ? 7.291 -14.258 56.569 1.00 21.82 64 GLU B O 1
ATOM 1718 N N . CYS B 1 65 ? 6.968 -12.731 54.944 1.00 21.62 65 CYS B N 1
ATOM 1719 C CA . CYS B 1 65 ? 6.384 -13.693 54.031 1.00 17.73 65 CYS B CA 1
ATOM 1720 C C . CYS B 1 65 ? 6.610 -13.224 52.604 1.00 22.01 65 CYS B C 1
ATOM 1721 O O . CYS B 1 65 ? 6.548 -12.024 52.315 1.00 22.32 65 CYS B O 1
ATOM 1724 N N . GLU B 1 66 ? 6.922 -14.172 51.730 1.00 18.42 66 GLU B N 1
ATOM 1725 C CA . GLU B 1 66 ? 7.105 -13.886 50.309 1.00 19.53 66 GLU B CA 1
ATOM 1726 C C . GLU B 1 66 ? 6.048 -14.716 49.612 1.00 24.86 66 GLU B C 1
ATOM 1727 O O . GLU B 1 66 ? 5.844 -15.883 49.953 1.00 26.11 66 GLU B O 1
ATOM 1733 N N . PHE B 1 67 ? 5.380 -14.097 48.641 1.00 20.79 67 PHE B N 1
ATOM 1734 C CA . PHE B 1 67 ? 4.261 -14.706 47.934 1.00 22.22 67 PHE B CA 1
ATOM 1735 C C . PHE B 1 67 ? 4.583 -15.046 46.480 1.00 24.30 67 PHE B C 1
ATOM 1736 O O . PHE B 1 67 ? 5.039 -14.196 45.720 1.00 22.52 67 PHE B O 1
ATOM 1744 N N . PHE B 1 68 ? 4.308 -16.287 46.093 1.00 23.45 68 PHE B N 1
ATOM 1745 C CA . PHE B 1 68 ? 4.619 -16.756 44.742 1.00 24.76 68 PHE B CA 1
ATOM 1746 C C . PHE B 1 68 ? 3.411 -17.065 43.869 1.00 29.00 68 PHE B C 1
ATOM 1747 O O . PHE B 1 68 ? 3.529 -17.131 42.651 1.00 30.51 68 PHE B O 1
ATOM 1755 N N . ALA B 1 69 ? 2.260 -17.284 44.489 1.00 29.65 69 ALA B N 1
ATOM 1756 C CA . ALA B 1 69 ? 1.056 -17.607 43.737 1.00 33.14 69 ALA B CA 1
ATOM 1757 C C . ALA B 1 69 ? -0.181 -17.133 44.472 1.00 36.29 69 ALA B C 1
ATOM 1758 O O . ALA B 1 69 ? -0.090 -16.501 45.523 1.00 40.42 69 ALA B O 1
ATOM 1760 N N . GLU B 1 70 ? -1.342 -17.446 43.912 1.00 43.30 70 GLU B N 1
ATOM 1761 C CA . GLU B 1 70 ? -2.599 -17.046 44.517 1.00 39.89 70 GLU B CA 1
ATOM 1762 C C . GLU B 1 70 ? -3.328 -18.226 45.138 1.00 40.06 70 GLU B C 1
ATOM 1763 O O . GLU B 1 70 ? -3.151 -19.370 44.723 1.00 43.35 70 GLU B O 1
ATOM 1769 N N . LEU B 1 71 ? -4.130 -17.936 46.154 1.00 36.62 71 LEU B N 1
ATOM 1770 C CA . LEU B 1 71 ? -4.938 -18.944 46.825 1.00 36.49 71 LEU B CA 1
ATOM 1771 C C . LEU B 1 71 ? -6.382 -18.490 46.678 1.00 40.92 71 LEU B C 1
ATOM 1772 O O . LEU B 1 71 ? -6.688 -17.314 46.875 1.00 38.16 71 LEU B O 1
ATOM 1777 N N . ALA B 1 72 ? -7.263 -19.419 46.323 1.00 38.97 72 ALA B N 1
ATOM 1778 C CA . ALA B 1 72 ? -8.675 -19.103 46.140 1.00 36.03 72 ALA B CA 1
ATOM 1779 C C . ALA B 1 72 ? -9.517 -19.731 47.241 1.00 36.84 72 ALA B C 1
ATOM 1780 O O . ALA B 1 72 ? -9.060 -20.634 47.944 1.00 33.48 72 ALA B O 1
ATOM 1782 N N . PRO B 1 73 ? -10.764 -19.259 47.410 1.00 35.62 73 PRO B N 1
ATOM 1783 C CA . PRO B 1 73 ? -11.629 -19.825 48.448 1.00 38.14 73 PRO B CA 1
ATOM 1784 C C . PRO B 1 73 ? -11.742 -21.325 48.215 1.00 28.31 73 PRO B C 1
ATOM 1785 O O . PRO B 1 73 ? -11.746 -21.769 47.071 1.00 31.94 73 PRO B O 1
ATOM 1789 N N . PHE B 1 74 ? -11.824 -22.087 49.299 1.00 33.99 74 PHE B N 1
ATOM 1790 C CA . PHE B 1 74 ? -11.942 -23.542 49.254 1.00 33.15 74 PHE B CA 1
ATOM 1791 C C . PHE B 1 74 ? -10.657 -24.287 48.893 1.00 33.18 74 PHE B C 1
ATOM 1792 O O . PHE B 1 74 ? -10.658 -25.513 48.807 1.00 30.41 74 PHE B O 1
ATOM 1800 N N . ASP B 1 75 ? -9.568 -23.557 48.670 1.00 29.86 75 ASP B N 1
ATOM 1801 C CA . ASP B 1 75 ? -8.286 -24.198 48.387 1.00 29.39 75 ASP B CA 1
ATOM 1802 C C . ASP B 1 75 ? -7.854 -24.852 49.694 1.00 30.96 75 ASP B C 1
ATOM 1803 O O . ASP B 1 75 ? -8.168 -24.346 50.775 1.00 29.57 75 ASP B O 1
ATOM 1808 N N . ARG B 1 76 ? -7.152 -25.977 49.600 1.00 27.02 76 ARG B N 1
ATOM 1809 C CA . ARG B 1 76 ? -6.654 -26.651 50.790 1.00 26.85 76 ARG B CA 1
ATOM 1810 C C . ARG B 1 76 ? -5.207 -26.228 50.972 1.00 26.48 76 ARG B C 1
ATOM 1811 O O . ARG B 1 76 ? -4.364 -26.441 50.099 1.00 29.94 76 ARG B O 1
ATOM 1819 N N . LEU B 1 77 ? -4.929 -25.632 52.119 1.00 26.22 77 LEU B N 1
ATOM 1820 C CA . LEU B 1 77 ? -3.602 -25.134 52.414 1.00 24.63 77 LEU B CA 1
ATOM 1821 C C . LEU B 1 77 ? -2.886 -25.957 53.466 1.00 21.64 77 LEU B C 1
ATOM 1822 O O . LEU B 1 77 ? -3.504 -26.482 54.395 1.00 27.46 77 LEU B O 1
ATOM 1827 N N . ALA B 1 78 ? -1.575 -26.076 53.304 1.00 25.65 78 ALA B N 1
ATOM 1828 C CA . ALA B 1 78 ? -0.751 -26.772 54.276 1.00 26.09 78 ALA B CA 1
ATOM 1829 C C . ALA B 1 78 ? 0.397 -25.821 54.621 1.00 25.09 78 ALA B C 1
ATOM 1830 O O . ALA B 1 78 ? 1.140 -25.394 53.735 1.00 28.37 78 ALA B O 1
ATOM 1832 N N . VAL B 1 79 ? 0.509 -25.460 55.893 1.00 25.04 79 VAL B N 1
ATOM 1833 C CA . VAL B 1 79 ? 1.596 -24.594 56.347 1.00 23.17 79 VAL B CA 1
ATOM 1834 C C . VAL B 1 79 ? 2.533 -25.510 57.128 1.00 23.09 79 VAL B C 1
ATOM 1835 O O . VAL B 1 79 ? 2.141 -26.079 58.149 1.00 25.18 79 VAL B O 1
ATOM 1839 N N . ARG B 1 80 ? 3.757 -25.669 56.632 1.00 23.84 80 ARG B N 1
ATOM 1840 C CA . ARG B 1 80 ? 4.737 -26.542 57.273 1.00 23.94 80 ARG B CA 1
ATOM 1841 C C . ARG B 1 80 ? 5.794 -25.712 57.986 1.00 25.47 80 ARG B C 1
ATOM 1842 O O . ARG B 1 80 ? 6.467 -24.884 57.376 1.00 26.20 80 ARG B O 1
ATOM 1850 N N . MET B 1 81 ? 5.922 -25.944 59.287 1.00 22.62 81 MET B N 1
ATOM 1851 C CA . MET B 1 81 ? 6.841 -25.191 60.126 1.00 20.93 81 MET B CA 1
ATOM 1852 C C . MET B 1 81 ? 8.030 -26.011 60.620 1.00 24.21 81 MET B C 1
ATOM 1853 O O . MET B 1 81 ? 7.904 -27.198 60.932 1.00 24.10 81 MET B O 1
ATOM 1858 N N . ARG B 1 82 ? 9.185 -25.359 60.675 1.00 21.46 82 ARG B N 1
ATOM 1859 C CA . ARG B 1 82 ? 10.405 -25.992 61.153 1.00 23.25 82 ARG B CA 1
ATOM 1860 C C . ARG B 1 82 ? 11.143 -24.998 62.032 1.00 28.32 82 ARG B C 1
ATOM 1861 O O . ARG B 1 82 ? 11.048 -23.784 61.820 1.00 25.47 82 ARG B O 1
ATOM 1869 N N . LEU B 1 83 ? 11.854 -25.509 63.032 1.00 23.23 83 LEU B N 1
ATOM 1870 C CA . LEU B 1 83 ? 12.657 -24.653 63.893 1.00 25.42 83 LEU B CA 1
ATOM 1871 C C . LEU B 1 83 ? 13.967 -24.566 63.124 1.00 31.44 83 LEU B C 1
ATOM 1872 O O . LEU B 1 83 ? 14.675 -25.562 62.975 1.00 33.24 83 LEU B O 1
ATOM 1877 N N . VAL B 1 84 ? 14.286 -23.384 62.618 1.00 23.38 84 VAL B N 1
ATOM 1878 C CA . VAL B 1 84 ? 15.499 -23.236 61.830 1.00 26.41 84 VAL B CA 1
ATOM 1879 C C . VAL B 1 84 ? 16.734 -22.789 62.606 1.00 33.56 84 VAL B C 1
ATOM 1880 O O . VAL B 1 84 ? 17.863 -23.058 62.184 1.00 34.53 84 VAL B O 1
ATOM 1884 N N . GLU B 1 85 ? 16.528 -22.125 63.741 1.00 28.17 85 GLU B N 1
ATOM 1885 C CA . GLU B 1 85 ? 17.642 -21.656 64.555 1.00 30.23 85 GLU B CA 1
ATOM 1886 C C . GLU B 1 85 ? 17.215 -21.466 66.010 1.00 34.19 85 GLU B C 1
ATOM 1887 O O . GLU B 1 85 ? 16.130 -20.963 66.288 1.00 31.05 85 GLU B O 1
ATOM 1893 N N . LEU B 1 86 ? 18.075 -21.874 66.939 1.00 29.66 86 LEU B N 1
ATOM 1894 C CA . LEU B 1 86 ? 17.778 -21.742 68.357 1.00 31.27 86 LEU B CA 1
ATOM 1895 C C . LEU B 1 86 ? 18.991 -21.224 69.113 1.00 35.46 86 LEU B C 1
ATOM 1896 O O . LEU B 1 86 ? 20.003 -21.915 69.211 1.00 34.66 86 LEU B O 1
ATOM 1901 N N . THR B 1 87 ? 18.897 -20.010 69.643 1.00 28.71 87 THR B N 1
ATOM 1902 C CA . THR B 1 87 ? 20.003 -19.450 70.411 1.00 28.96 87 THR B CA 1
ATOM 1903 C C . THR B 1 87 ? 19.643 -19.580 71.883 1.00 31.15 87 THR B C 1
ATOM 1904 O O . THR B 1 87 ? 18.745 -20.344 72.244 1.00 31.69 87 THR B O 1
ATOM 1908 N N . GLN B 1 88 ? 20.335 -18.839 72.740 1.00 28.87 88 GLN B N 1
ATOM 1909 C CA . GLN B 1 88 ? 20.044 -18.915 74.162 1.00 33.59 88 GLN B CA 1
ATOM 1910 C C . GLN B 1 88 ? 18.648 -18.388 74.499 1.00 32.37 88 GLN B C 1
ATOM 1911 O O . GLN B 1 88 ? 17.936 -18.974 75.315 1.00 29.13 88 GLN B O 1
ATOM 1917 N N . THR B 1 89 ? 18.240 -17.298 73.857 1.00 31.87 89 THR B N 1
ATOM 1918 C CA . THR B 1 89 ? 16.937 -16.719 74.164 1.00 30.21 89 THR B CA 1
ATOM 1919 C C . THR B 1 89 ? 16.004 -16.503 72.977 1.00 31.29 89 THR B C 1
ATOM 1920 O O . THR B 1 89 ? 14.898 -15.994 73.154 1.00 31.71 89 THR B O 1
ATOM 1924 N N . GLN B 1 90 ? 16.442 -16.877 71.781 1.00 26.66 90 GLN B N 1
ATOM 1925 C CA . GLN B 1 90 ? 15.624 -16.685 70.585 1.00 31.34 90 GLN B CA 1
ATOM 1926 C C . GLN B 1 90 ? 15.410 -17.935 69.734 1.00 32.49 90 GLN B C 1
ATOM 1927 O O . GLN B 1 90 ? 16.160 -18.910 69.824 1.00 27.63 90 GLN B O 1
ATOM 1933 N N . MET B 1 91 ? 14.375 -17.888 68.901 1.00 26.44 91 MET B N 1
ATOM 1934 C CA . MET B 1 91 ? 14.039 -18.988 68.006 1.00 23.25 91 MET B CA 1
ATOM 1935 C C . MET B 1 91 ? 13.682 -18.410 66.645 1.00 26.25 91 MET B C 1
ATOM 1936 O O . MET B 1 91 ? 13.042 -17.361 66.562 1.00 29.37 91 MET B O 1
ATOM 1941 N N . GLU B 1 92 ? 14.106 -19.074 65.578 1.00 24.04 92 GLU B N 1
ATOM 1942 C CA . GLU B 1 92 ? 13.741 -18.616 64.244 1.00 24.18 92 GLU B CA 1
ATOM 1943 C C . GLU B 1 92 ? 12.923 -19.752 63.644 1.00 25.28 92 GLU B C 1
ATOM 1944 O O . GLU B 1 92 ? 13.360 -20.905 63.641 1.00 25.46 92 GLU B O 1
ATOM 1950 N N . LEU B 1 93 ? 11.722 -19.429 63.177 1.00 22.92 93 LEU B N 1
ATOM 1951 C CA . LEU B 1 93 ? 10.833 -20.430 62.590 1.00 21.23 93 LEU B CA 1
ATOM 1952 C C . LEU B 1 93 ? 10.672 -20.223 61.091 1.00 24.88 93 LEU B C 1
ATOM 1953 O O . LEU B 1 93 ? 10.547 -19.090 60.624 1.00 25.60 93 LEU B O 1
ATOM 1958 N N . GLY B 1 94 ? 10.669 -21.324 60.345 1.00 21.06 94 GLY B N 1
ATOM 1959 C CA . GLY B 1 94 ? 10.495 -21.249 58.905 1.00 20.58 94 GLY B CA 1
ATOM 1960 C C . GLY B 1 94 ? 9.132 -21.815 58.534 1.00 26.95 94 GLY B C 1
ATOM 1961 O O . GLY B 1 94 ? 8.705 -22.826 59.097 1.00 23.41 94 GLY B O 1
ATOM 1962 N N . PHE B 1 95 ? 8.447 -21.166 57.595 1.00 19.62 95 PHE B N 1
ATOM 1963 C CA . PHE B 1 95 ? 7.118 -21.599 57.162 1.00 21.50 95 PHE B CA 1
ATOM 1964 C C . PHE B 1 95 ? 7.031 -21.779 55.651 1.00 26.46 95 PHE B C 1
ATOM 1965 O O . PHE B 1 95 ? 7.350 -20.861 54.894 1.00 24.51 95 PHE B O 1
ATOM 1973 N N . ASP B 1 96 ? 6.593 -22.954 55.213 1.00 21.42 96 ASP B N 1
ATOM 1974 C CA . ASP B 1 96 ? 6.416 -23.199 53.787 1.00 21.17 96 ASP B CA 1
ATOM 1975 C C . ASP B 1 96 ? 4.926 -23.423 53.568 1.00 25.75 96 ASP B C 1
ATOM 1976 O O . ASP B 1 96 ? 4.312 -24.252 54.240 1.00 28.18 96 ASP B O 1
ATOM 1981 N N . TYR B 1 97 ? 4.353 -22.671 52.632 1.00 23.37 97 TYR B N 1
ATOM 1982 C CA . TYR B 1 97 ? 2.926 -22.740 52.341 1.00 19.43 97 TYR B CA 1
ATOM 1983 C C . TYR B 1 97 ? 2.661 -23.487 51.039 1.00 24.12 97 TYR B C 1
ATOM 1984 O O . TYR B 1 97 ? 3.171 -23.109 49.986 1.00 24.45 97 TYR B O 1
ATOM 1993 N N . LEU B 1 98 ? 1.851 -24.534 51.103 1.00 24.16 98 LEU B N 1
ATOM 1994 C CA . LEU B 1 98 ? 1.538 -25.289 49.901 1.00 25.95 98 LEU B CA 1
ATOM 1995 C C . LEU B 1 98 ? 0.042 -25.424 49.653 1.00 23.26 98 LEU B C 1
ATOM 1996 O O . LEU B 1 98 ? -0.745 -25.580 50.587 1.00 26.26 98 LEU B O 1
ATOM 2001 N N . ARG B 1 99 ? -0.347 -25.318 48.387 1.00 25.58 99 ARG B N 1
ATOM 2002 C CA . ARG B 1 99 ? -1.737 -25.511 48.015 1.00 28.46 99 ARG B CA 1
ATOM 2003 C C . ARG B 1 99 ? -1.779 -27.001 47.692 1.00 30.29 99 ARG B C 1
ATOM 2004 O O . ARG B 1 99 ? -1.048 -27.471 46.817 1.00 29.79 99 ARG B O 1
ATOM 2012 N N . LEU B 1 100 ? -2.611 -27.745 48.405 1.00 29.19 100 LEU B N 1
ATOM 2013 C CA . LEU B 1 100 ? -2.705 -29.176 48.185 1.00 32.62 100 LEU B CA 1
ATOM 2014 C C . LEU B 1 100 ? -3.597 -29.510 46.996 1.00 33.36 100 LEU B C 1
ATOM 2015 O O . LEU B 1 100 ? -4.723 -29.036 46.890 1.00 35.79 100 LEU B O 1
ATOM 2020 N N . GLY B 1 101 ? -3.071 -30.325 46.095 1.00 41.05 101 GLY B N 1
ATOM 2021 C CA . GLY B 1 101 ? -3.816 -30.731 44.921 1.00 51.36 101 GLY B CA 1
ATOM 2022 C C . GLY B 1 101 ? -3.113 -31.958 44.392 1.00 61.40 101 GLY B C 1
ATOM 2023 O O . GLY B 1 101 ? -2.438 -32.650 45.154 1.00 63.97 101 GLY B O 1
ATOM 2024 N N . GLY B 1 102 ? -3.271 -32.249 43.106 1.00 62.04 102 GLY B N 1
ATOM 2025 C CA . GLY B 1 102 ? -2.580 -33.399 42.556 1.00 61.08 102 GLY B CA 1
ATOM 2026 C C . GLY B 1 102 ? -1.117 -33.119 42.810 1.00 62.47 102 GLY B C 1
ATOM 2027 O O . GLY B 1 102 ? -0.402 -33.913 43.420 1.00 64.77 102 GLY B O 1
ATOM 2028 N N . ASP B 1 103 ? -0.690 -31.952 42.344 1.00 63.20 103 ASP B N 1
ATOM 2029 C CA . ASP B 1 103 ? 0.676 -31.492 42.516 1.00 64.53 103 ASP B CA 1
ATOM 2030 C C . ASP B 1 103 ? 0.675 -30.360 43.533 1.00 55.93 103 ASP B C 1
ATOM 2031 O O . ASP B 1 103 ? 0.126 -29.288 43.280 1.00 60.09 103 ASP B O 1
ATOM 2036 N N . ASP B 1 104 ? 1.280 -30.606 44.689 1.00 53.93 104 ASP B N 1
ATOM 2037 C CA . ASP B 1 104 ? 1.349 -29.596 45.734 1.00 45.40 104 ASP B CA 1
ATOM 2038 C C . ASP B 1 104 ? 2.155 -28.403 45.224 1.00 44.94 104 ASP B C 1
ATOM 2039 O O . ASP B 1 104 ? 3.327 -28.535 44.875 1.00 48.06 104 ASP B O 1
ATOM 2044 N N . LEU B 1 105 ? 1.511 -27.243 45.170 1.00 35.54 105 LEU B N 1
ATOM 2045 C CA . LEU B 1 105 ? 2.145 -26.023 44.691 1.00 32.33 105 LEU B CA 1
ATOM 2046 C C . LEU B 1 105 ? 2.614 -25.138 45.843 1.00 31.42 105 LEU B C 1
ATOM 2047 O O . LEU B 1 105 ? 1.834 -24.821 46.741 1.00 27.67 105 LEU B O 1
ATOM 2052 N N . LEU B 1 106 ? 3.886 -24.746 45.814 1.00 28.97 106 LEU B N 1
ATOM 2053 C CA . LEU B 1 106 ? 4.426 -23.875 46.849 1.00 28.37 106 LEU B CA 1
ATOM 2054 C C . LEU B 1 106 ? 3.909 -22.481 46.521 1.00 25.98 106 LEU B C 1
ATOM 2055 O O . LEU B 1 106 ? 4.224 -21.931 45.466 1.00 29.07 106 LEU B O 1
ATOM 2060 N N . VAL B 1 107 ? 3.103 -21.914 47.412 1.00 25.38 107 VAL B N 1
ATOM 2061 C CA . VAL B 1 107 ? 2.542 -20.595 47.147 1.00 21.45 107 VAL B CA 1
ATOM 2062 C C . VAL B 1 107 ? 3.218 -19.460 47.892 1.00 21.90 107 VAL B C 1
ATOM 2063 O O . VAL B 1 107 ? 3.035 -18.297 47.540 1.00 24.78 107 VAL B O 1
ATOM 2067 N N . ALA B 1 108 ? 3.988 -19.791 48.920 1.00 18.22 108 ALA B N 1
ATOM 2068 C CA . ALA B 1 108 ? 4.695 -18.768 49.693 1.00 20.57 108 ALA B CA 1
ATOM 2069 C C . ALA B 1 108 ? 5.666 -19.377 50.697 1.00 23.73 108 ALA B C 1
ATOM 2070 O O . ALA B 1 108 ? 5.605 -20.568 50.997 1.00 21.45 108 ALA B O 1
ATOM 2072 N N . ARG B 1 109 ? 6.574 -18.544 51.197 1.00 18.60 109 ARG B N 1
ATOM 2073 C CA . ARG B 1 109 ? 7.532 -18.959 52.219 1.00 22.10 109 ARG B CA 1
ATOM 2074 C C . ARG B 1 109 ? 7.592 -17.838 53.245 1.00 24.59 109 ARG B C 1
ATOM 2075 O O . ARG B 1 109 ? 7.631 -16.656 52.884 1.00 22.01 109 ARG B O 1
ATOM 2083 N N . GLY B 1 110 ? 7.587 -18.211 54.520 1.00 22.34 110 GLY B N 1
ATOM 2084 C CA . GLY B 1 110 ? 7.646 -17.214 55.572 1.00 24.82 110 GLY B CA 1
ATOM 2085 C C . GLY B 1 110 ? 8.677 -17.543 56.631 1.00 25.49 110 GLY B C 1
ATOM 2086 O O . GLY B 1 110 ? 9.226 -18.649 56.674 1.00 21.16 110 GLY B O 1
ATOM 2087 N N . ARG B 1 111 ? 8.925 -16.582 57.509 1.00 18.23 111 ARG B N 1
ATOM 2088 C CA . ARG B 1 111 ? 9.900 -16.766 58.567 1.00 20.30 111 ARG B CA 1
ATOM 2089 C C . ARG B 1 111 ? 9.586 -15.839 59.734 1.00 24.14 111 ARG B C 1
ATOM 2090 O O . ARG B 1 111 ? 9.062 -14.734 59.539 1.00 23.00 111 ARG B O 1
ATOM 2098 N N . GLN B 1 112 ? 9.858 -16.312 60.948 1.00 20.21 112 GLN B N 1
ATOM 2099 C CA . GLN B 1 112 ? 9.651 -15.504 62.144 1.00 21.67 112 GLN B CA 1
ATOM 2100 C C . GLN B 1 112 ? 10.832 -15.657 63.092 1.00 24.68 112 GLN B C 1
ATOM 2101 O O . GLN B 1 112 ? 11.467 -16.715 63.157 1.00 23.03 112 GLN B O 1
ATOM 2107 N N . ARG B 1 113 ? 11.119 -14.584 63.819 1.00 20.60 113 ARG B N 1
ATOM 2108 C CA . ARG B 1 113 ? 12.172 -14.567 64.825 1.00 21.13 113 ARG B CA 1
ATOM 2109 C C . ARG B 1 113 ? 11.411 -14.240 66.104 1.00 24.42 113 ARG B C 1
ATOM 2110 O O . ARG B 1 113 ? 10.688 -13.243 66.163 1.00 24.44 113 ARG B O 1
ATOM 2118 N N . ILE B 1 114 ? 11.555 -15.081 67.122 1.00 22.02 114 ILE B N 1
ATOM 2119 C CA . ILE B 1 114 ? 10.845 -14.874 68.375 1.00 23.72 114 ILE B CA 1
ATOM 2120 C C . ILE B 1 114 ? 11.791 -14.851 69.569 1.00 32.32 114 ILE B C 1
ATOM 2121 O O . ILE B 1 114 ? 12.713 -15.661 69.663 1.00 24.45 114 ILE B O 1
ATOM 2126 N N . ALA B 1 115 ? 11.550 -13.920 70.484 1.00 29.09 115 ALA B N 1
ATOM 2127 C CA . ALA B 1 115 ? 12.376 -13.803 71.677 1.00 31.44 115 ALA B CA 1
ATOM 2128 C C . ALA B 1 115 ? 11.536 -14.095 72.912 1.00 31.48 115 ALA B C 1
ATOM 2129 O O . ALA B 1 115 ? 10.397 -13.640 73.018 1.00 33.54 115 ALA B O 1
ATOM 2131 N N . CYS B 1 116 ? 12.097 -14.867 73.838 1.00 31.07 116 CYS B N 1
ATOM 2132 C CA . CYS B 1 116 ? 11.406 -15.208 75.071 1.00 30.18 116 CYS B CA 1
ATOM 2133 C C . CYS B 1 116 ? 11.720 -14.157 76.127 1.00 34.97 116 CYS B C 1
ATOM 2134 O O . CYS B 1 116 ? 12.874 -13.760 76.296 1.00 35.66 116 CYS B O 1
ATOM 2137 N N . MET B 1 117 ? 10.690 -13.701 76.828 1.00 34.24 117 MET B N 1
ATOM 2138 C CA . MET B 1 117 ? 10.877 -12.701 77.867 1.00 45.95 117 MET B CA 1
ATOM 2139 C C . MET B 1 117 ? 9.939 -12.909 79.044 1.00 45.80 117 MET B C 1
ATOM 2140 O O . MET B 1 117 ? 8.893 -13.544 78.924 1.00 43.18 117 MET B O 1
ATOM 2145 N N . ARG B 1 118 ? 10.344 -12.380 80.191 1.00 56.91 118 ARG B N 1
ATOM 2146 C CA . ARG B 1 118 ? 9.569 -12.473 81.418 1.00 64.98 118 ARG B CA 1
ATOM 2147 C C . ARG B 1 118 ? 9.680 -11.133 82.115 1.00 74.40 118 ARG B C 1
ATOM 2148 O O . ARG B 1 118 ? 10.754 -10.534 82.138 1.00 73.64 118 ARG B O 1
ATOM 2156 N N . GLY B 1 119 ? 8.583 -10.653 82.680 1.00 83.54 119 GLY B N 1
ATOM 2157 C CA . GLY B 1 119 ? 8.665 -9.398 83.389 1.00 96.27 119 GLY B CA 1
ATOM 2158 C C . GLY B 1 119 ? 7.501 -8.446 83.292 1.00 104.14 119 GLY B C 1
ATOM 2159 O O . GLY B 1 119 ? 6.598 -8.606 82.464 1.00 105.10 119 GLY B O 1
ATOM 2160 N N . PRO B 1 120 ? 7.510 -7.426 84.162 1.00 110.50 120 PRO B N 1
ATOM 2161 C CA . PRO B 1 120 ? 6.472 -6.400 84.214 1.00 114.73 120 PRO B CA 1
ATOM 2162 C C . PRO B 1 120 ? 6.255 -5.881 82.805 1.00 116.51 120 PRO B C 1
ATOM 2163 O O . PRO B 1 120 ? 7.174 -5.349 82.187 1.00 117.04 120 PRO B O 1
ATOM 2167 N N . ASN B 1 121 ? 5.042 -6.061 82.298 1.00 118.00 121 ASN B N 1
ATOM 2168 C CA . ASN B 1 121 ? 4.683 -5.609 80.958 1.00 120.01 121 ASN B CA 1
ATOM 2169 C C . ASN B 1 121 ? 5.236 -4.203 80.680 1.00 121.41 121 ASN B C 1
ATOM 2170 O O . ASN B 1 121 ? 4.638 -3.198 81.071 1.00 123.38 121 ASN B O 1
ATOM 2175 N N . GLY B 1 122 ? 6.375 -4.140 79.991 1.00 122.27 122 GLY B N 1
ATOM 2176 C CA . GLY B 1 122 ? 7.014 -2.870 79.690 1.00 122.39 122 GLY B CA 1
ATOM 2177 C C . GLY B 1 122 ? 8.395 -2.848 80.312 1.00 121.97 122 GLY B C 1
ATOM 2178 O O . GLY B 1 122 ? 9.271 -2.085 79.904 1.00 122.83 122 GLY B O 1
ATOM 2179 N N . ARG B 1 123 ? 8.564 -3.690 81.325 1.00 120.79 123 ARG B N 1
ATOM 2180 C CA . ARG B 1 123 ? 9.820 -3.843 82.042 1.00 118.70 123 ARG B CA 1
ATOM 2181 C C . ARG B 1 123 ? 10.160 -5.318 81.903 1.00 113.81 123 ARG B C 1
ATOM 2182 O O . ARG B 1 123 ? 10.209 -6.055 82.887 1.00 114.38 123 ARG B O 1
ATOM 2190 N N . THR B 1 124 ? 10.385 -5.738 80.664 1.00 107.89 124 THR B N 1
ATOM 2191 C CA . THR B 1 124 ? 10.687 -7.131 80.370 1.00 101.03 124 THR B CA 1
ATOM 2192 C C . THR B 1 124 ? 12.169 -7.421 80.205 1.00 94.58 124 THR B C 1
ATOM 2193 O O . THR B 1 124 ? 12.914 -6.626 79.632 1.00 94.07 124 THR B O 1
ATOM 2197 N N . GLU B 1 125 ? 12.583 -8.571 80.721 1.00 87.04 125 GLU B N 1
ATOM 2198 C CA . GLU B 1 125 ? 13.965 -9.010 80.622 1.00 80.00 125 GLU B CA 1
ATOM 2199 C C . GLU B 1 125 ? 13.972 -10.303 79.824 1.00 70.52 125 GLU B C 1
ATOM 2200 O O . GLU B 1 125 ? 13.077 -11.137 79.969 1.00 67.62 125 GLU B O 1
ATOM 2206 N N . PRO B 1 126 ? 14.977 -10.484 78.958 1.00 64.77 126 PRO B N 1
ATOM 2207 C CA . PRO B 1 126 ? 15.049 -11.704 78.154 1.00 56.87 126 PRO B CA 1
ATOM 2208 C C . PRO B 1 126 ? 15.357 -12.918 79.015 1.00 48.91 126 PRO B C 1
ATOM 2209 O O . PRO B 1 126 ? 16.095 -12.824 79.993 1.00 49.04 126 PRO B O 1
ATOM 2213 N N . VAL B 1 127 ? 14.779 -14.056 78.659 1.00 38.68 127 VAL B N 1
ATOM 2214 C CA . VAL B 1 127 ? 15.022 -15.282 79.400 1.00 37.86 127 VAL B CA 1
ATOM 2215 C C . VAL B 1 127 ? 15.379 -16.367 78.405 1.00 40.51 127 VAL B C 1
ATOM 2216 O O . VAL B 1 127 ? 15.050 -16.261 77.223 1.00 33.42 127 VAL B O 1
ATOM 2220 N N . ARG B 1 128 ? 16.068 -17.400 78.874 1.00 35.62 128 ARG B N 1
ATOM 2221 C CA . ARG B 1 128 ? 16.445 -18.496 77.998 1.00 32.65 128 ARG B CA 1
ATOM 2222 C C . ARG B 1 128 ? 15.184 -19.247 77.592 1.00 29.17 128 ARG B C 1
ATOM 2223 O O . ARG B 1 128 ? 14.255 -19.406 78.390 1.00 34.48 128 ARG B O 1
ATOM 2231 N N . VAL B 1 129 ? 15.145 -19.690 76.342 1.00 34.42 129 VAL B N 1
ATOM 2232 C CA . VAL B 1 129 ? 13.998 -20.424 75.835 1.00 33.42 129 VAL B CA 1
ATOM 2233 C C . VAL B 1 129 ? 13.620 -21.519 76.827 1.00 37.26 129 VAL B C 1
ATOM 2234 O O . VAL B 1 129 ? 14.471 -22.300 77.253 1.00 36.77 129 VAL B O 1
ATOM 2238 N N . PRO B 1 130 ? 12.336 -21.580 77.218 1.00 37.58 130 PRO B N 1
ATOM 2239 C CA . PRO B 1 130 ? 11.852 -22.587 78.167 1.00 39.58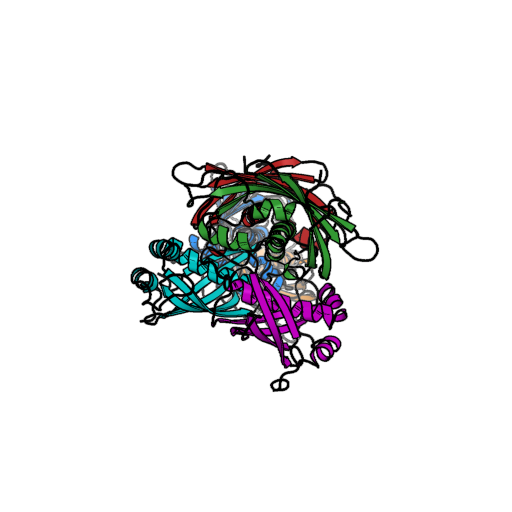 130 PRO B CA 1
ATOM 2240 C C . PRO B 1 130 ? 12.260 -24.000 77.756 1.00 42.17 130 PRO B C 1
ATOM 2241 O O . PRO B 1 130 ? 12.147 -24.378 76.588 1.00 37.74 130 PRO B O 1
ATOM 2245 N N . ALA B 1 131 ? 12.737 -24.771 78.729 1.00 43.38 131 ALA B N 1
ATOM 2246 C CA . ALA B 1 131 ? 13.182 -26.139 78.495 1.00 40.85 131 ALA B CA 1
ATOM 2247 C C . ALA B 1 131 ? 12.124 -26.996 77.811 1.00 40.10 131 ALA B C 1
ATOM 2248 O O . ALA B 1 131 ? 12.426 -27.738 76.875 1.00 39.20 131 ALA B O 1
ATOM 2250 N N . GLY B 1 132 ? 10.888 -26.897 78.290 1.00 39.40 132 GLY B N 1
ATOM 2251 C CA . GLY B 1 132 ? 9.807 -27.678 77.717 1.00 36.52 132 GLY B CA 1
ATOM 2252 C C . GLY B 1 132 ? 9.603 -27.371 76.252 1.00 36.98 132 GLY B C 1
ATOM 2253 O O . GLY B 1 132 ? 9.324 -28.263 75.445 1.00 33.84 132 GLY B O 1
ATOM 2254 N N . LEU B 1 133 ? 9.746 -26.097 75.908 1.00 34.22 133 LEU B N 1
ATOM 2255 C CA . LEU B 1 133 ? 9.581 -25.657 74.535 1.00 36.66 133 LEU B CA 1
ATOM 2256 C C . LEU B 1 133 ? 10.735 -26.172 73.682 1.00 34.08 133 LEU B C 1
ATOM 2257 O O . LEU B 1 133 ? 10.522 -26.679 72.585 1.00 35.02 133 LEU B O 1
ATOM 2262 N N . VAL B 1 134 ? 11.959 -26.053 74.191 1.00 38.08 134 VAL B N 1
ATOM 2263 C CA . VAL B 1 134 ? 13.126 -26.529 73.454 1.00 33.65 134 VAL B CA 1
ATOM 2264 C C . VAL B 1 134 ? 12.970 -28.009 73.111 1.00 32.70 134 VAL B C 1
ATOM 2265 O O . VAL B 1 134 ? 13.229 -28.427 71.983 1.00 34.18 134 VAL B O 1
ATOM 2269 N N . ARG B 1 135 ? 12.539 -28.798 74.087 1.00 31.98 135 ARG B N 1
ATOM 2270 C CA . ARG B 1 135 ? 12.352 -30.225 73.867 1.00 34.43 135 ARG B CA 1
ATOM 2271 C C . ARG B 1 135 ? 11.240 -30.471 72.851 1.00 36.86 135 ARG B C 1
ATOM 2272 O O . ARG B 1 135 ? 11.370 -31.316 71.966 1.00 35.90 135 ARG B O 1
ATOM 2280 N N . ALA B 1 136 ? 10.145 -29.729 72.975 1.00 37.09 136 ALA B N 1
ATOM 2281 C CA . ALA B 1 136 ? 9.017 -29.892 72.061 1.00 35.59 136 ALA B CA 1
ATOM 2282 C C . ALA B 1 136 ? 9.404 -29.633 70.606 1.00 34.08 136 ALA B C 1
ATOM 2283 O O . ALA B 1 136 ? 8.916 -30.313 69.705 1.00 33.31 136 ALA B O 1
ATOM 2285 N N . PHE B 1 137 ? 10.283 -28.660 70.378 1.00 34.44 137 PHE B N 1
ATOM 2286 C CA . PHE B 1 137 ? 10.725 -28.320 69.022 1.00 34.83 137 PHE B CA 1
ATOM 2287 C C . PHE B 1 137 ? 11.780 -29.272 68.461 1.00 37.82 137 PHE B C 1
ATOM 2288 O O . PHE B 1 137 ? 11.994 -29.328 67.251 1.00 34.37 137 PHE B O 1
ATOM 2296 N N . ALA B 1 138 ? 12.440 -30.006 69.348 1.00 39.12 138 ALA B N 1
ATOM 2297 C CA . ALA B 1 138 ? 13.505 -30.932 68.966 1.00 42.70 138 ALA B CA 1
ATOM 2298 C C . ALA B 1 138 ? 13.305 -31.692 67.655 1.00 36.96 138 ALA B C 1
ATOM 2299 O O . ALA B 1 138 ? 14.110 -31.561 66.729 1.00 42.67 138 ALA B O 1
ATOM 2301 N N . PRO B 1 139 ? 12.229 -32.485 67.550 1.00 34.06 139 PRO B N 1
ATOM 2302 C CA . PRO B 1 139 ? 11.971 -33.253 66.329 1.00 31.86 139 PRO B CA 1
ATOM 2303 C C . PRO B 1 139 ? 11.714 -32.439 65.061 1.00 33.57 139 PRO B C 1
ATOM 2304 O O . PRO B 1 139 ? 11.779 -32.974 63.954 1.00 31.82 139 PRO B O 1
ATOM 2308 N N . PHE B 1 140 ? 11.433 -31.148 65.214 1.00 32.25 140 PHE B N 1
ATOM 2309 C CA . PHE B 1 140 ? 11.162 -30.307 64.052 1.00 30.33 140 PHE B CA 1
ATOM 2310 C C . PHE B 1 140 ? 12.291 -29.327 63.785 1.00 36.95 140 PHE B C 1
ATOM 2311 O O . PHE B 1 140 ? 12.129 -28.374 63.015 1.00 32.14 140 PHE B O 1
ATOM 2319 N N . ARG B 1 141 ? 13.435 -29.563 64.423 1.00 35.33 141 ARG B N 1
ATOM 2320 C CA . ARG B 1 141 ? 14.589 -28.694 64.257 1.00 42.95 141 ARG B CA 1
ATOM 2321 C C . ARG B 1 141 ? 15.300 -28.995 62.944 1.00 43.01 141 ARG B C 1
ATOM 2322 O O . ARG B 1 141 ? 15.672 -30.136 62.672 1.00 46.11 141 ARG B O 1
ATOM 2330 N N . SER B 1 142 ? 15.468 -27.960 62.128 1.00 41.85 142 SER B N 1
ATOM 2331 C CA . SER B 1 142 ? 16.134 -28.092 60.840 1.00 47.19 142 SER B CA 1
ATOM 2332 C C . SER B 1 142 ? 17.614 -27.776 61.017 1.00 53.45 142 SER B C 1
ATOM 2333 O O . SER B 1 142 ? 17.973 -26.836 61.725 1.00 57.77 142 SER B O 1
ATOM 2336 N N . ALA B 1 143 ? 18.470 -28.564 60.376 1.00 55.34 143 ALA B N 1
ATOM 2337 C CA . ALA B 1 143 ? 19.910 -28.358 60.477 1.00 58.83 143 ALA B CA 1
ATOM 2338 C C . ALA B 1 143 ? 20.427 -27.467 59.353 1.00 56.04 143 ALA B C 1
ATOM 2339 O O . ALA B 1 143 ? 21.494 -26.871 59.471 1.00 55.06 143 ALA B O 1
ATOM 2341 N N . THR B 1 144 ? 19.666 -27.380 58.265 1.00 59.26 144 THR B N 1
ATOM 2342 C CA . THR B 1 144 ? 20.059 -26.559 57.120 1.00 63.28 144 THR B CA 1
ATOM 2343 C C . THR B 1 144 ? 19.010 -25.500 56.799 1.00 66.81 144 THR B C 1
ATOM 2344 O O . THR B 1 144 ? 19.379 -24.307 56.732 1.00 66.44 144 THR B O 1
ATOM 2348 N N . VAL B 1 145 ? 17.833 -25.876 56.610 1.00 69.58 145 VAL B N 1
ATOM 2349 N N . MET C 1 1 ? -57.441 39.106 11.347 1.00 59.39 1 MET C N 1
ATOM 2350 C CA . MET C 1 1 ? -57.842 40.229 12.237 1.00 57.36 1 MET C CA 1
ATOM 2351 C C . MET C 1 1 ? -56.619 41.038 12.646 1.00 52.37 1 MET C C 1
ATOM 2352 O O . MET C 1 1 ? -55.541 40.890 12.069 1.00 53.22 1 MET C O 1
ATOM 2357 N N . SER C 1 2 ? -56.791 41.900 13.642 1.00 44.82 2 SER C N 1
ATOM 2358 C CA . SER C 1 2 ? -55.695 42.724 14.131 1.00 35.94 2 SER C CA 1
ATOM 2359 C C . SER C 1 2 ? -55.227 42.247 15.502 1.00 34.35 2 SER C C 1
ATOM 2360 O O . SER C 1 2 ? -54.396 42.892 16.137 1.00 36.17 2 SER C O 1
ATOM 2363 N N . MET C 1 3 ? -55.763 41.119 15.958 1.00 37.98 3 MET C N 1
ATOM 2364 C CA . MET C 1 3 ? -55.380 40.574 17.257 1.00 39.54 3 MET C CA 1
ATOM 2365 C C . MET C 1 3 ? -53.873 40.349 17.297 1.00 39.79 3 MET C C 1
ATOM 2366 O O . MET C 1 3 ? -53.279 39.911 16.310 1.00 33.54 3 MET C O 1
ATOM 2371 N N . PRO C 1 4 ? -53.233 40.660 18.436 1.00 43.29 4 PRO C N 1
ATOM 2372 C CA . PRO C 1 4 ? -51.787 40.466 18.551 1.00 46.01 4 PRO C CA 1
ATOM 2373 C C . PRO C 1 4 ? -51.461 39.014 18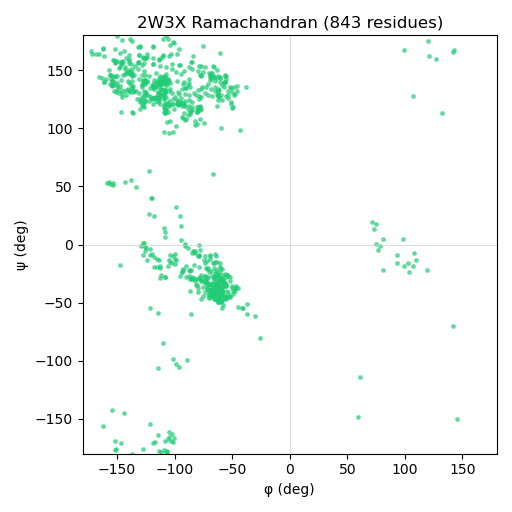.232 1.00 41.49 4 PRO C C 1
ATOM 2374 O O . PRO C 1 4 ? -52.226 38.113 18.571 1.00 41.33 4 PRO C O 1
ATOM 2378 N N . ARG C 1 5 ? -50.339 38.792 17.562 1.00 36.17 5 ARG C N 1
ATOM 2379 C CA . ARG C 1 5 ? -49.932 37.440 17.214 1.00 33.79 5 ARG C CA 1
ATOM 2380 C C . ARG C 1 5 ? -48.596 37.144 17.870 1.00 32.47 5 ARG C C 1
ATOM 2381 O O . ARG C 1 5 ? -47.954 38.028 18.443 1.00 30.54 5 ARG C O 1
ATOM 2389 N N . TYR C 1 6 ? -48.182 35.890 17.796 1.00 32.53 6 TYR C N 1
ATOM 2390 C CA . TYR C 1 6 ? -46.889 35.511 18.325 1.00 26.86 6 TYR C CA 1
ATOM 2391 C C . TYR C 1 6 ? -46.105 34.973 17.144 1.00 26.43 6 TYR C C 1
ATOM 2392 O O . TYR C 1 6 ? -46.691 34.534 16.150 1.00 24.98 6 TYR C O 1
ATOM 2401 N N . TYR C 1 7 ? -44.787 35.040 17.243 1.00 26.43 7 TYR C N 1
ATOM 2402 C CA . TYR C 1 7 ? -43.912 34.515 16.208 1.00 23.50 7 TYR C CA 1
ATOM 2403 C C . TYR C 1 7 ? -43.533 33.138 16.719 1.00 30.57 7 TYR C C 1
ATOM 2404 O O . TYR C 1 7 ? -43.143 32.999 17.878 1.00 29.73 7 TYR C O 1
ATOM 2413 N N . GLU C 1 8 ? -43.645 32.123 15.871 1.00 26.67 8 GLU C N 1
ATOM 2414 C CA . GLU C 1 8 ? -43.327 30.766 16.302 1.00 23.14 8 GLU C CA 1
ATOM 2415 C C . GLU C 1 8 ? -42.088 30.173 15.659 1.00 28.68 8 GLU C C 1
ATOM 2416 O O . GLU C 1 8 ? -41.886 30.249 14.444 1.00 26.33 8 GLU C O 1
ATOM 2422 N N . TYR C 1 9 ? -41.253 29.588 16.504 1.00 26.56 9 TYR C N 1
ATOM 2423 C CA . TYR C 1 9 ? -40.035 28.926 16.074 1.00 27.27 9 TYR C CA 1
ATOM 2424 C C . TYR C 1 9 ? -40.262 27.466 16.469 1.00 27.81 9 TYR C C 1
ATOM 2425 O O . TYR C 1 9 ? -40.552 27.172 17.629 1.00 30.48 9 TYR C O 1
ATOM 2434 N N . ARG C 1 10 ? -40.168 26.557 15.504 1.00 24.01 10 ARG C N 1
ATOM 2435 C CA . ARG C 1 10 ? -40.383 25.140 15.789 1.00 26.45 10 ARG C CA 1
ATOM 2436 C C . ARG C 1 10 ? -39.067 24.394 15.786 1.00 22.28 10 ARG C C 1
ATOM 2437 O O . ARG C 1 10 ? -38.192 24.669 14.971 1.00 27.97 10 ARG C O 1
ATOM 2445 N N . HIS C 1 11 ? -38.940 23.435 16.698 1.00 28.36 11 HIS C N 1
ATOM 2446 C CA . HIS C 1 11 ? -37.704 22.679 16.826 1.00 26.88 11 HIS C CA 1
ATOM 2447 C C . HIS C 1 11 ? -37.954 21.263 17.329 1.00 28.16 11 HIS C C 1
ATOM 2448 O O . HIS C 1 11 ? -38.779 21.045 18.209 1.00 31.94 11 HIS C O 1
ATOM 2455 N N . VAL C 1 12 ? -37.246 20.303 16.746 1.00 27.61 12 VAL C N 1
ATOM 2456 C CA . VAL C 1 12 ? -37.351 18.910 17.166 1.00 26.56 12 VAL C CA 1
ATOM 2457 C C . VAL C 1 12 ? -36.129 18.656 18.047 1.00 25.19 12 VAL C C 1
ATOM 2458 O O . VAL C 1 12 ? -34.997 18.738 17.573 1.00 25.78 12 VAL C O 1
ATOM 2462 N N . VAL C 1 13 ? -36.359 18.358 19.324 1.00 26.97 13 VAL C N 1
ATOM 2463 C CA . VAL C 1 13 ? -35.259 18.128 20.260 1.00 27.51 13 VAL C CA 1
ATOM 2464 C C . VAL C 1 13 ? -34.362 16.968 19.827 1.00 26.56 13 VAL C C 1
ATOM 2465 O O . VAL C 1 13 ? -34.845 15.874 19.545 1.00 33.00 13 VAL C O 1
ATOM 2469 N N . GLY C 1 14 ? -33.058 17.226 19.781 1.00 26.92 14 GLY C N 1
ATOM 2470 C CA . GLY C 1 14 ? -32.089 16.211 19.387 1.00 31.58 14 GLY C CA 1
ATOM 2471 C C . GLY C 1 14 ? -31.360 15.573 20.561 1.00 34.41 14 GLY C C 1
ATOM 2472 O O . GLY C 1 14 ? -31.525 15.993 21.706 1.00 32.83 14 GLY C O 1
ATOM 2473 N N . PHE C 1 15 ? -30.547 14.558 20.279 1.00 34.07 15 PHE C N 1
ATOM 2474 C CA . PHE C 1 15 ? -29.796 13.860 21.322 1.00 32.77 15 PHE C CA 1
ATOM 2475 C C . PHE C 1 15 ? -28.713 14.714 21.993 1.00 30.10 15 PHE C C 1
ATOM 2476 O O . PHE C 1 15 ? -28.434 14.549 23.177 1.00 30.73 15 PHE C O 1
ATOM 2484 N N . GLU C 1 16 ? -28.095 15.617 21.239 1.00 23.75 16 GLU C N 1
ATOM 2485 C CA . GLU C 1 16 ? -27.048 16.465 21.803 1.00 29.67 16 GLU C CA 1
ATOM 2486 C C . GLU C 1 16 ? -27.579 17.391 22.895 1.00 26.95 16 GLU C C 1
ATOM 2487 O O . GLU C 1 16 ? -26.833 17.808 23.785 1.00 26.94 16 GLU C O 1
ATOM 2493 N N . GLU C 1 17 ? -28.866 17.717 22.824 1.00 26.87 17 GLU C N 1
ATOM 2494 C CA . GLU C 1 17 ? -29.470 18.617 23.792 1.00 26.97 17 GLU C CA 1
ATOM 2495 C C . GLU C 1 17 ? -29.876 17.939 25.099 1.00 29.97 17 GLU C C 1
ATOM 2496 O O . GLU C 1 17 ? -30.283 18.611 26.046 1.00 25.14 17 GLU C O 1
ATOM 2502 N N . THR C 1 18 ? -29.745 16.616 25.165 1.00 28.27 18 THR C N 1
ATOM 2503 C CA . THR C 1 18 ? -30.110 15.886 26.380 1.00 31.57 18 THR C CA 1
ATOM 2504 C C . THR C 1 18 ? -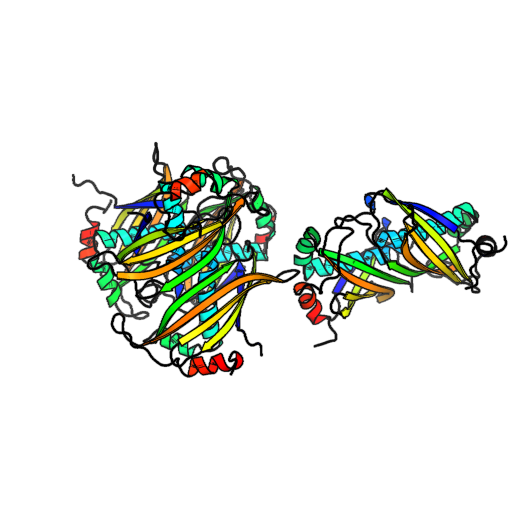28.975 15.864 27.400 1.00 28.72 18 THR C C 1
ATOM 2505 O O . THR C 1 18 ? -27.810 16.036 27.051 1.00 30.25 18 THR C O 1
ATOM 2509 N N . ASN C 1 19 ? -29.321 15.673 28.669 1.00 33.50 19 ASN C N 1
ATOM 2510 C CA . ASN C 1 19 ? -28.302 15.609 29.708 1.00 37.27 19 ASN C CA 1
ATOM 2511 C C . ASN C 1 19 ? -28.142 14.166 30.165 1.00 40.97 19 ASN C C 1
ATOM 2512 O O . ASN C 1 19 ? -28.799 13.262 29.643 1.00 34.11 19 ASN C O 1
ATOM 2517 N N . LEU C 1 20 ? -27.262 13.959 31.138 1.00 43.16 20 LEU C N 1
ATOM 2518 C CA . LEU C 1 20 ? -26.990 12.631 31.675 1.00 45.64 20 LEU C CA 1
ATOM 2519 C C . LEU C 1 20 ? -28.231 11.903 32.184 1.00 43.85 20 LEU C C 1
ATOM 2520 O O . LEU C 1 20 ? -28.337 10.685 32.046 1.00 41.70 20 LEU C O 1
ATOM 2525 N N . VAL C 1 21 ? -29.171 12.641 32.765 1.00 39.58 21 VAL C N 1
ATOM 2526 C CA . VAL C 1 21 ? -30.375 12.015 33.299 1.00 42.73 21 VAL C CA 1
ATOM 2527 C C . VAL C 1 21 ? -31.471 11.737 32.275 1.00 43.29 21 VAL C C 1
ATOM 2528 O O . VAL C 1 21 ? -32.476 11.103 32.602 1.00 42.25 21 VAL C O 1
ATOM 2532 N N . GLY C 1 22 ? -31.299 12.214 31.046 1.00 36.86 22 GLY C N 1
ATOM 2533 C CA . GLY C 1 22 ? -32.297 11.932 30.030 1.00 36.63 22 GLY C CA 1
ATOM 2534 C C . GLY C 1 22 ? -33.190 13.048 29.522 1.00 39.16 22 GLY C C 1
ATOM 2535 O O . GLY C 1 22 ? -33.876 12.862 28.520 1.00 43.27 22 GLY C O 1
ATOM 2536 N N . ASN C 1 23 ? -33.223 14.189 30.201 1.00 39.55 23 ASN C N 1
ATOM 2537 C CA . ASN C 1 23 ? -34.052 15.293 29.723 1.00 36.10 23 ASN C CA 1
ATOM 2538 C C . ASN C 1 23 ? -33.166 16.315 29.025 1.00 33.71 23 ASN C C 1
ATOM 2539 O O . ASN C 1 23 ? -31.997 16.047 28.762 1.00 37.41 23 ASN C O 1
ATOM 2544 N N . VAL C 1 24 ? -33.714 17.480 28.712 1.00 32.13 24 VAL C N 1
ATOM 2545 C CA . VAL C 1 24 ? -32.932 18.503 28.031 1.00 27.76 24 VAL C CA 1
ATOM 2546 C C . VAL C 1 24 ? -32.090 19.324 29.003 1.00 26.86 24 VAL C C 1
ATOM 2547 O O . VAL C 1 24 ? -32.596 19.806 30.016 1.00 26.57 24 VAL C O 1
ATOM 2551 N N . TYR C 1 25 ? -30.802 19.475 28.698 1.00 24.80 25 TYR C N 1
ATOM 2552 C CA . TYR C 1 25 ? -29.917 20.272 29.544 1.00 26.33 25 TYR C CA 1
ATOM 2553 C C . TYR C 1 25 ? -30.480 21.696 29.493 1.00 26.88 25 TYR C C 1
ATOM 2554 O O . TYR C 1 25 ? -30.709 22.239 28.412 1.00 24.11 25 TYR C O 1
ATOM 2563 N N . TYR C 1 26 ? -30.695 22.290 30.665 1.00 27.51 26 TYR C N 1
ATOM 2564 C CA . TYR C 1 26 ? -31.302 23.618 30.789 1.00 24.89 26 TYR C CA 1
ATOM 2565 C C . TYR C 1 26 ? -30.769 24.753 29.909 1.00 25.81 26 TYR C C 1
ATOM 2566 O O . TYR C 1 26 ? -31.546 25.601 29.451 1.00 27.22 26 TYR C O 1
ATOM 2575 N N . VAL C 1 27 ? -29.461 24.791 29.671 1.00 23.36 27 VAL C N 1
ATOM 2576 C CA . VAL C 1 27 ? -28.893 25.860 28.859 1.00 24.51 27 VAL C CA 1
ATOM 2577 C C . VAL C 1 27 ? -29.538 25.935 27.475 1.00 24.00 27 VAL C C 1
ATOM 2578 O O . VAL C 1 27 ? -29.699 27.018 26.919 1.00 24.37 27 VAL C O 1
ATOM 2582 N N . ASN C 1 28 ? -29.922 24.787 26.926 1.00 20.43 28 ASN C N 1
ATOM 2583 C CA . ASN C 1 28 ? -30.533 24.761 25.600 1.00 22.60 28 ASN C CA 1
ATOM 2584 C C . ASN C 1 28 ? -31.792 25.633 25.485 1.00 28.17 28 ASN C C 1
ATOM 2585 O O . ASN C 1 28 ? -32.046 26.219 24.435 1.00 25.88 28 ASN C O 1
ATOM 2590 N N . TYR C 1 29 ? -32.568 25.731 26.561 1.00 26.22 29 TYR C N 1
ATOM 2591 C CA . TYR C 1 29 ? -33.773 26.564 26.534 1.00 24.98 29 TYR C CA 1
ATOM 2592 C C . TYR C 1 29 ? -33.386 28.018 26.282 1.00 23.56 29 TYR C C 1
ATOM 2593 O O . TYR C 1 29 ? -34.132 28.768 25.652 1.00 27.58 29 TYR C O 1
ATOM 2602 N N . LEU C 1 30 ? -32.226 28.425 26.785 1.00 26.66 30 LEU C N 1
ATOM 2603 C CA . LEU C 1 30 ? -31.764 29.792 26.568 1.00 27.43 30 LEU C CA 1
ATOM 2604 C C . LEU C 1 30 ? -31.231 29.908 25.144 1.00 30.42 30 LEU C C 1
ATOM 2605 O O . LEU C 1 30 ? -31.315 30.970 24.532 1.00 28.88 30 LEU C O 1
ATOM 2610 N N . ARG C 1 31 ? -30.675 28.812 24.621 1.00 29.95 31 ARG C N 1
ATOM 2611 C CA . ARG C 1 31 ? -30.177 28.794 23.248 1.00 29.27 31 ARG C CA 1
ATOM 2612 C C . ARG C 1 31 ? -31.366 29.018 22.316 1.00 27.48 31 ARG C C 1
ATOM 2613 O O . ARG C 1 31 ? -31.276 29.785 21.350 1.00 26.99 31 ARG C O 1
ATOM 2621 N N . TRP C 1 32 ? -32.471 28.327 22.611 1.00 26.43 32 TRP C N 1
ATOM 2622 C CA . TRP C 1 32 ? -33.682 28.415 21.794 1.00 29.77 32 TRP C CA 1
ATOM 2623 C C . TRP C 1 32 ? -34.261 29.826 21.762 1.00 28.06 32 TRP C C 1
ATOM 2624 O O . TRP C 1 32 ? -34.901 30.211 20.787 1.00 26.99 32 TRP C O 1
ATOM 2635 N N . GLN C 1 33 ? -34.027 30.595 22.822 1.00 28.99 33 GLN C N 1
ATOM 2636 C CA . GLN C 1 33 ? -34.490 31.980 22.882 1.00 34.43 33 GLN C CA 1
ATOM 2637 C C . GLN C 1 33 ? -33.775 32.794 21.815 1.00 32.73 33 GLN C C 1
ATOM 2638 O O . GLN C 1 33 ? -34.391 33.573 21.083 1.00 29.63 33 GLN C O 1
ATOM 2644 N N . GLY C 1 34 ? -32.460 32.612 21.749 1.00 26.85 34 GLY C N 1
ATOM 2645 C CA . GLY C 1 34 ? -31.650 33.330 20.786 1.00 29.57 34 GLY C CA 1
ATOM 2646 C C . GLY C 1 34 ? -31.964 32.862 19.388 1.00 26.72 34 GLY C C 1
ATOM 2647 O O . GLY C 1 34 ? -32.040 33.655 18.455 1.00 28.09 34 GLY C O 1
ATOM 2648 N N . ARG C 1 35 ? -32.161 31.561 19.244 1.00 25.59 35 ARG C N 1
ATOM 2649 C CA . ARG C 1 35 ? -32.476 30.989 17.946 1.00 28.34 35 ARG C CA 1
ATOM 2650 C C . ARG C 1 35 ? -33.805 31.560 17.438 1.00 28.25 35 ARG C C 1
ATOM 2651 O O . ARG C 1 35 ? -33.920 31.985 16.287 1.00 29.50 35 ARG C O 1
ATOM 2659 N N . CYS C 1 36 ? -34.801 31.577 18.315 1.00 26.54 36 CYS C N 1
ATOM 2660 C CA . CYS C 1 36 ? -36.119 32.094 17.980 1.00 28.60 36 CYS C CA 1
ATOM 2661 C C . CYS C 1 36 ? -36.046 33.561 17.568 1.00 24.77 36 CYS C C 1
ATOM 2662 O O . CYS C 1 36 ? -36.600 33.948 16.540 1.00 24.50 36 CYS C O 1
ATOM 2665 N N . ARG C 1 37 ? -35.358 34.380 18.354 1.00 27.49 37 ARG C N 1
ATOM 2666 C CA . ARG C 1 37 ? -35.272 35.795 18.016 1.00 32.08 37 ARG C CA 1
ATOM 2667 C C . ARG C 1 37 ? -34.492 36.031 16.716 1.00 34.99 37 ARG C C 1
ATOM 2668 O O . ARG C 1 37 ? -34.811 36.944 15.950 1.00 27.01 37 ARG C O 1
ATOM 2676 N N . GLU C 1 38 ? -33.489 35.196 16.451 1.00 29.24 38 GLU C N 1
ATOM 2677 C CA . GLU C 1 38 ? -32.703 35.337 15.225 1.00 30.16 38 GLU C CA 1
ATOM 2678 C C . GLU C 1 38 ? -33.505 34.914 13.992 1.00 28.90 38 GLU C C 1
ATOM 2679 O O . GLU C 1 38 ? -33.389 35.526 12.932 1.00 29.98 38 GLU C O 1
ATOM 2685 N N . MET C 1 39 ? -34.317 33.869 14.122 1.00 27.77 39 MET C N 1
ATOM 2686 C CA . MET C 1 39 ? -35.121 33.428 12.988 1.00 26.45 39 MET C CA 1
ATOM 2687 C C . MET C 1 39 ? -36.221 34.453 12.731 1.00 30.34 39 MET C C 1
ATOM 2688 O O . MET C 1 39 ? -36.673 34.611 11.598 1.00 28.76 39 MET C O 1
ATOM 2693 N N . PHE C 1 40 ? -36.643 35.154 13.783 1.00 26.83 40 PHE C N 1
ATOM 2694 C CA . PHE C 1 40 ? -37.646 36.203 13.626 1.00 26.68 40 PHE C CA 1
ATOM 2695 C C . PHE C 1 40 ? -37.030 37.281 12.734 1.00 26.41 40 PHE C C 1
ATOM 2696 O O . PHE C 1 40 ? -37.674 37.783 11.814 1.00 25.83 40 PHE C O 1
ATOM 2704 N N . LEU C 1 41 ? -35.778 37.641 13.011 1.00 27.85 41 LEU C N 1
ATOM 2705 C CA . LEU C 1 41 ? -35.096 38.654 12.207 1.00 28.71 41 LEU C CA 1
ATOM 2706 C C . LEU C 1 41 ? -34.943 38.139 10.776 1.00 29.05 41 LEU C C 1
ATOM 2707 O O . LEU C 1 41 ? -35.179 38.864 9.810 1.00 28.86 41 LEU C O 1
ATOM 2712 N N . TYR C 1 42 ? -34.560 36.873 10.651 1.00 27.03 42 TYR C N 1
ATOM 2713 C CA . TYR C 1 42 ? -34.383 36.256 9.343 1.00 26.52 42 TYR C CA 1
ATOM 2714 C C . TYR C 1 42 ? -35.657 36.378 8.496 1.00 31.07 42 TYR C C 1
ATOM 2715 O O . TYR C 1 42 ? -35.605 36.769 7.328 1.00 31.02 42 TYR C O 1
ATOM 2724 N N . GLU C 1 43 ? -36.801 36.060 9.092 1.00 29.76 43 GLU C N 1
ATOM 2725 C CA . GLU C 1 43 ? -38.069 36.119 8.374 1.00 31.40 43 GLU C CA 1
ATOM 2726 C C . GLU C 1 43 ? -38.719 37.498 8.259 1.00 33.63 43 GLU C C 1
ATOM 2727 O O . GLU C 1 43 ? -39.336 37.803 7.241 1.00 34.07 43 GLU C O 1
ATOM 2733 N N . HIS C 1 44 ? -38.573 38.330 9.286 1.00 29.77 44 HIS C N 1
ATOM 2734 C CA . HIS C 1 44 ? -39.246 39.630 9.297 1.00 32.38 44 HIS C CA 1
ATOM 2735 C C . HIS C 1 44 ? -38.421 40.914 9.265 1.00 33.29 44 HIS C C 1
ATOM 2736 O O . HIS C 1 44 ? -38.974 41.994 9.057 1.00 30.31 44 HIS C O 1
ATOM 2743 N N . ALA C 1 45 ? -37.115 40.813 9.476 1.00 28.43 45 ALA C N 1
ATOM 2744 C CA . ALA C 1 45 ? -36.264 41.998 9.456 1.00 28.74 45 ALA C CA 1
ATOM 2745 C C . ALA C 1 45 ? -34.809 41.617 9.204 1.00 29.69 45 ALA C C 1
ATOM 2746 O O . ALA C 1 45 ? -33.914 42.019 9.950 1.00 29.78 45 ALA C O 1
ATOM 2748 N N . PRO C 1 46 ? -34.553 40.849 8.132 1.00 34.38 46 PRO C N 1
ATOM 2749 C CA . PRO C 1 46 ? -33.191 40.418 7.799 1.00 35.86 46 PRO C CA 1
ATOM 2750 C C . PRO C 1 46 ? -32.170 41.551 7.719 1.00 35.45 46 PRO C C 1
ATOM 2751 O O . PRO C 1 46 ? -30.982 41.341 7.963 1.00 32.15 46 PRO C O 1
ATOM 2755 N N . GLU C 1 47 ? -32.636 42.750 7.391 1.00 31.69 47 GLU C N 1
ATOM 2756 C CA . GLU C 1 47 ? -31.747 43.899 7.275 1.00 40.24 47 GLU C CA 1
ATOM 2757 C C . GLU C 1 47 ? -30.988 44.206 8.568 1.00 39.32 47 GLU C C 1
ATOM 2758 O O . GLU C 1 47 ? -29.949 44.867 8.533 1.00 38.87 47 GLU C O 1
ATOM 2764 N N . ILE C 1 48 ? -31.501 43.735 9.704 1.00 36.99 48 ILE C N 1
ATOM 2765 C CA . ILE C 1 48 ? -30.836 43.968 10.984 1.00 33.53 48 ILE C CA 1
ATOM 2766 C C . ILE C 1 48 ? -29.461 43.317 10.992 1.00 31.44 48 ILE C C 1
ATOM 2767 O O . ILE C 1 48 ? -28.517 43.853 11.568 1.00 35.66 48 ILE C O 1
ATOM 2772 N N . LEU C 1 49 ? -29.348 42.155 10.353 1.00 29.21 49 LEU C N 1
ATOM 2773 C CA . LEU C 1 49 ? -28.061 41.486 10.295 1.00 34.80 49 LEU C CA 1
ATOM 2774 C C . LEU C 1 49 ? -27.058 42.413 9.627 1.00 33.41 49 LEU C C 1
ATOM 2775 O O . LEU C 1 49 ? -25.916 42.521 10.070 1.00 33.20 49 LEU C O 1
ATOM 2780 N N . ASP C 1 50 ? -27.487 43.091 8.565 1.00 34.81 50 ASP C N 1
ATOM 2781 C CA . ASP C 1 50 ? -26.593 44.011 7.870 1.00 32.50 50 ASP C CA 1
ATOM 2782 C C . ASP C 1 50 ? -26.156 45.127 8.823 1.00 33.91 50 ASP C C 1
ATOM 2783 O O . ASP C 1 50 ? -25.006 45.566 8.795 1.00 34.72 50 ASP C O 1
ATOM 2788 N N . GLU C 1 51 ? -27.071 45.581 9.675 1.00 31.86 51 GLU C N 1
ATOM 2789 C CA . GLU C 1 51 ? -26.741 46.630 10.634 1.00 31.82 51 GLU C CA 1
ATOM 2790 C C . GLU C 1 51 ? -25.784 46.118 11.706 1.00 31.92 51 GLU C C 1
ATOM 2791 O O . GLU C 1 51 ? -24.844 46.817 12.098 1.00 32.52 51 GLU C O 1
ATOM 2797 N N . LEU C 1 52 ? -26.025 44.901 12.187 1.00 30.12 52 LEU C N 1
ATOM 2798 C CA . LEU C 1 52 ? -25.161 44.302 13.202 1.00 31.74 52 LEU C CA 1
ATOM 2799 C C . LEU C 1 52 ? -23.763 44.140 12.621 1.00 37.03 52 LEU C C 1
ATOM 2800 O O . LEU C 1 52 ? -22.761 44.238 13.333 1.00 34.38 52 LEU C O 1
ATOM 2805 N N . ARG C 1 53 ? -23.707 43.893 11.315 1.00 32.05 53 ARG C N 1
ATOM 2806 C CA . ARG C 1 53 ? -22.439 43.736 10.616 1.00 32.56 53 ARG C CA 1
ATOM 2807 C C . ARG C 1 53 ? -21.731 45.078 10.484 1.00 40.76 53 ARG C C 1
ATOM 2808 O O . ARG C 1 53 ? -20.539 45.137 10.172 1.00 39.80 53 ARG C O 1
ATOM 2816 N N . ALA C 1 54 ? -22.466 46.156 10.726 1.00 35.29 54 ALA C N 1
ATOM 2817 C CA . ALA C 1 54 ? -21.884 47.478 10.633 1.00 40.49 54 ALA C CA 1
ATOM 2818 C C . ALA C 1 54 ? -21.554 48.042 12.009 1.00 43.85 54 ALA C C 1
ATOM 2819 O O . ALA C 1 54 ? -20.533 47.700 12.607 1.00 49.54 54 ALA C O 1
ATOM 2821 N N . ASP C 1 55 ? -22.444 48.888 12.515 1.00 40.89 55 ASP C N 1
ATOM 2822 C CA . ASP C 1 55 ? -22.241 49.556 13.795 1.00 46.55 55 ASP C CA 1
ATOM 2823 C C . ASP C 1 55 ? -23.238 49.188 14.890 1.00 41.19 55 ASP C C 1
ATOM 2824 O O . ASP C 1 55 ? -22.977 49.412 16.073 1.00 37.99 55 ASP C O 1
ATOM 2829 N N . LEU C 1 56 ? -24.384 48.645 14.499 1.00 35.52 56 LEU C N 1
ATOM 2830 C CA . LEU C 1 56 ? -25.414 48.290 15.465 1.00 33.27 56 LEU C CA 1
ATOM 2831 C C . LEU C 1 56 ? -25.057 47.120 16.370 1.00 36.43 56 LEU C C 1
ATOM 2832 O O . LEU C 1 56 ? -24.436 46.144 15.945 1.00 40.81 56 LEU C O 1
ATOM 2837 N N . LYS C 1 57 ? -25.464 47.238 17.625 1.00 33.25 57 LYS C N 1
ATOM 2838 C CA . LYS C 1 57 ? -25.247 46.193 18.613 1.00 37.43 57 LYS C CA 1
ATOM 2839 C C . LYS C 1 57 ? -26.536 46.017 19.396 1.00 34.55 57 LYS C C 1
ATOM 2840 O O . LYS C 1 57 ? -27.147 46.994 19.829 1.00 33.92 57 LYS C O 1
ATOM 2846 N N . LEU C 1 58 ? -26.963 44.772 19.550 1.00 31.35 58 LEU C N 1
ATOM 2847 C CA . LEU C 1 58 ? -28.161 44.476 20.316 1.00 30.90 58 LEU C CA 1
ATOM 2848 C C . LEU C 1 58 ? -27.638 43.806 21.574 1.00 34.06 58 LEU C C 1
ATOM 2849 O O . LEU C 1 58 ? -27.351 42.611 21.580 1.00 36.66 58 LEU C O 1
ATOM 2854 N N . PHE C 1 59 ? -27.502 44.602 22.629 1.00 29.29 59 PHE C N 1
ATOM 2855 C CA . PHE C 1 59 ? -26.973 44.143 23.906 1.00 29.45 59 PHE C CA 1
ATOM 2856 C C . PHE C 1 59 ? -28.070 43.578 24.795 1.00 27.05 59 PHE C C 1
ATOM 2857 O O . PHE C 1 59 ? -29.019 44.276 25.136 1.00 29.78 59 PHE C O 1
ATOM 2865 N N . THR C 1 60 ? -27.949 42.303 25.149 1.00 27.78 60 THR C N 1
ATOM 2866 C CA . THR C 1 60 ? -28.930 41.677 26.018 1.00 26.70 60 THR C CA 1
ATOM 2867 C C . THR C 1 60 ? -28.634 42.121 27.443 1.00 26.16 60 THR C C 1
ATOM 2868 O O . THR C 1 60 ? -27.545 41.878 27.971 1.00 28.55 60 THR C O 1
ATOM 2872 N N . LEU C 1 61 ? -29.603 42.791 28.051 1.00 26.69 61 LEU C N 1
ATOM 2873 C CA . LEU C 1 61 ? -29.467 43.284 29.414 1.00 27.60 61 LEU C CA 1
ATOM 2874 C C . LEU C 1 61 ? -29.869 42.211 30.408 1.00 26.48 61 LEU C C 1
ATOM 2875 O O . LEU C 1 61 ? -29.363 42.171 31.526 1.00 25.08 61 LEU C O 1
ATOM 2880 N N . LYS C 1 62 ? -30.790 41.347 29.997 1.00 26.48 62 LYS C N 1
ATOM 2881 C CA . LYS C 1 62 ? -31.248 40.287 30.881 1.00 26.62 62 LYS C CA 1
ATOM 2882 C C . LYS C 1 62 ? -31.879 39.152 30.096 1.00 27.69 62 LYS C C 1
ATOM 2883 O O . LYS C 1 62 ? -32.565 39.374 29.100 1.00 26.44 62 LYS C O 1
ATOM 2889 N N . ALA C 1 63 ? -31.632 37.930 30.552 1.00 24.87 63 ALA C N 1
ATOM 2890 C CA . ALA C 1 63 ? -32.186 36.745 29.919 1.00 26.93 63 ALA C CA 1
ATOM 2891 C C . ALA C 1 63 ? -32.597 35.833 31.061 1.00 27.31 63 ALA C C 1
ATOM 2892 O O . ALA C 1 63 ? -31.827 35.626 32.002 1.00 24.94 63 ALA C O 1
ATOM 2894 N N . GLU C 1 64 ? -33.814 35.306 30.989 1.00 23.74 64 GLU C N 1
ATOM 2895 C CA . GLU C 1 64 ? -34.306 34.427 32.038 1.00 24.26 64 GLU C CA 1
ATOM 2896 C C . GLU C 1 64 ? -35.224 33.347 31.507 1.00 25.45 64 GLU C C 1
ATOM 2897 O O . GLU C 1 64 ? -35.815 33.483 30.441 1.00 21.83 64 GLU C O 1
ATOM 2903 N N . CYS C 1 65 ? -35.311 32.258 32.259 1.00 21.03 65 CYS C N 1
ATOM 2904 C CA . CYS C 1 65 ? -36.161 31.153 31.886 1.00 21.44 65 CYS C CA 1
ATOM 2905 C C . CYS C 1 65 ? -36.580 30.372 33.129 1.00 23.02 65 CYS C C 1
ATOM 2906 O O . CYS C 1 65 ? -35.770 30.120 34.026 1.00 22.90 65 CYS C O 1
ATOM 2909 N N . GLU C 1 66 ? -37.856 30.007 33.177 1.00 21.69 66 GLU C N 1
ATOM 2910 C CA . GLU C 1 66 ? -38.395 29.209 34.272 1.00 21.80 66 GLU C CA 1
ATOM 2911 C C . GLU C 1 66 ? -38.867 27.923 33.608 1.00 26.26 66 GLU C C 1
ATOM 2912 O O . GLU C 1 66 ? -39.511 27.961 32.559 1.00 24.13 66 GLU C O 1
ATOM 2918 N N . PHE C 1 67 ? -38.522 26.795 34.218 1.00 24.17 67 PHE C N 1
ATOM 2919 C CA . PHE C 1 67 ? -38.817 25.472 33.674 1.00 25.27 67 PHE C CA 1
ATOM 2920 C C . PHE C 1 67 ? -39.916 24.762 34.449 1.00 26.87 67 PHE C C 1
ATOM 2921 O O . PHE C 1 67 ? -39.826 24.612 35.667 1.00 24.99 67 PHE C O 1
ATOM 2929 N N . PHE C 1 68 ? -40.938 24.298 33.735 1.00 21.94 68 PHE C N 1
ATOM 2930 C CA . PHE C 1 68 ? -42.075 23.654 34.377 1.00 24.65 68 PHE C CA 1
ATOM 2931 C C . PHE C 1 68 ? -42.256 22.170 34.111 1.00 29.24 68 PHE C C 1
ATOM 2932 O O . PHE C 1 68 ? -42.964 21.494 34.852 1.00 30.26 68 PHE C O 1
ATOM 2940 N N . ALA C 1 69 ? -41.635 21.663 33.055 1.00 30.80 69 ALA C N 1
ATOM 2941 C CA . ALA C 1 69 ? -41.787 20.254 32.722 1.00 36.95 69 ALA C CA 1
ATOM 2942 C C . ALA C 1 69 ? -40.581 19.709 31.987 1.00 36.65 69 ALA C C 1
ATOM 2943 O O . ALA C 1 69 ? -39.722 20.461 31.540 1.00 41.31 69 ALA C O 1
ATOM 2945 N N . GLU C 1 70 ? -40.530 18.389 31.862 1.00 37.15 70 GLU C N 1
ATOM 2946 C CA . GLU C 1 70 ? -39.432 17.726 31.185 1.00 41.90 70 GLU C CA 1
ATOM 2947 C C . GLU C 1 70 ? -39.660 17.604 29.688 1.00 36.12 70 GLU C C 1
ATOM 2948 O O . GLU C 1 70 ? -40.771 17.323 29.240 1.00 42.74 70 GLU C O 1
ATOM 2954 N N . LEU C 1 71 ? -38.601 17.832 28.925 1.00 32.42 71 LEU C N 1
ATOM 2955 C CA . LEU C 1 71 ? -38.644 17.674 27.477 1.00 36.10 71 LEU C CA 1
ATOM 2956 C C . LEU C 1 71 ? -37.782 16.448 27.197 1.00 40.41 71 LEU C C 1
ATOM 2957 O O . LEU C 1 71 ? -36.734 16.263 27.822 1.00 40.20 71 LEU C O 1
ATOM 2962 N N . ALA C 1 72 ? -38.224 15.606 26.270 1.00 39.69 72 ALA C N 1
ATOM 2963 C CA . ALA C 1 72 ? -37.476 14.404 25.930 1.00 37.94 72 ALA C CA 1
ATOM 2964 C C . ALA C 1 72 ? -36.953 14.499 24.510 1.00 37.76 72 ALA C C 1
ATOM 2965 O O . ALA C 1 72 ? -37.460 15.276 23.696 1.00 31.41 72 ALA C O 1
ATOM 2967 N N . PRO C 1 73 ? -35.913 13.718 24.188 1.00 40.26 73 PRO C N 1
ATOM 2968 C CA . PRO C 1 73 ? -35.405 13.799 22.820 1.00 35.43 73 PRO C CA 1
ATOM 2969 C C . PRO C 1 73 ? -36.515 13.480 21.816 1.00 32.82 73 PRO C C 1
ATOM 2970 O O . PRO C 1 73 ? -37.341 12.597 22.041 1.00 32.13 73 PRO C O 1
ATOM 2974 N N . PHE C 1 74 ? -36.535 14.246 20.730 1.00 28.73 74 PHE C N 1
ATOM 2975 C CA . PHE C 1 74 ? -37.506 14.114 19.651 1.00 32.20 74 PHE C CA 1
ATOM 2976 C C . PHE C 1 74 ? -38.905 14.627 19.953 1.00 31.25 74 PHE C C 1
ATOM 2977 O O . PHE C 1 74 ? -39.876 14.294 19.275 1.00 29.72 74 PHE C O 1
ATOM 2985 N N . ASP C 1 75 ? -39.000 15.450 20.989 1.00 32.33 75 ASP C N 1
ATOM 2986 C CA . ASP C 1 75 ? -40.267 16.078 21.305 1.00 27.93 75 ASP C CA 1
ATOM 2987 C C . ASP C 1 75 ? -40.301 17.216 20.300 1.00 26.64 75 ASP C C 1
ATOM 2988 O O . ASP C 1 75 ? -39.247 17.718 19.886 1.00 26.78 75 ASP C O 1
ATOM 2993 N N . ARG C 1 76 ? -41.497 17.603 19.878 1.00 25.72 76 ARG C N 1
ATOM 2994 C CA . ARG C 1 76 ? -41.639 18.709 18.947 1.00 28.42 76 ARG C CA 1
ATOM 2995 C C . ARG C 1 76 ? -41.880 19.922 19.831 1.00 30.41 76 ARG C C 1
ATOM 2996 O O . ARG C 1 76 ? -42.812 19.941 20.631 1.00 29.58 76 ARG C O 1
ATOM 3004 N N . LEU C 1 77 ? -41.028 20.925 19.695 1.00 26.14 77 LEU C N 1
ATOM 3005 C CA . LEU C 1 77 ? -41.134 22.122 20.512 1.00 31.77 77 LEU C CA 1
ATOM 3006 C C . LEU C 1 77 ? -41.503 23.353 19.710 1.00 30.85 77 LEU C C 1
ATOM 3007 O O . LEU C 1 77 ? -41.073 23.522 18.570 1.00 31.62 77 LEU C O 1
ATOM 3012 N N . ALA C 1 78 ? -42.312 24.211 20.315 1.00 27.36 78 ALA C N 1
ATOM 3013 C CA . ALA C 1 78 ? -42.698 25.458 19.684 1.00 25.08 78 ALA C CA 1
ATOM 3014 C C . ALA C 1 78 ? -42.345 26.562 20.673 1.00 26.15 78 ALA C C 1
ATOM 3015 O O . ALA C 1 78 ? -42.773 26.526 21.828 1.00 30.31 78 ALA C O 1
ATOM 3017 N N . VAL C 1 79 ? -41.532 27.513 20.236 1.00 23.51 79 VAL C N 1
ATOM 3018 C CA . VAL C 1 79 ? -41.183 28.642 21.093 1.00 25.78 79 VAL C CA 1
ATOM 3019 C C . VAL C 1 79 ? -41.934 29.813 20.470 1.00 26.83 79 VAL C C 1
ATOM 3020 O O . VAL C 1 79 ? -41.684 30.183 19.321 1.00 26.78 79 VAL C O 1
ATOM 3024 N N . ARG C 1 80 ? -42.871 30.371 21.227 1.00 25.48 80 ARG C N 1
ATOM 3025 C CA . ARG C 1 80 ? -43.683 31.476 20.747 1.00 25.13 80 ARG C CA 1
ATOM 3026 C C . ARG C 1 80 ? -43.232 32.770 21.388 1.00 26.20 80 ARG C C 1
ATOM 3027 O O . ARG C 1 80 ? -43.260 32.917 22.609 1.00 22.89 80 ARG C O 1
ATOM 3035 N N . MET C 1 81 ? -42.812 33.701 20.538 1.00 23.56 81 MET C N 1
ATOM 3036 C CA . MET C 1 81 ? -42.294 34.986 20.980 1.00 26.12 81 MET C CA 1
ATOM 3037 C C . MET C 1 81 ? -43.234 36.162 20.715 1.00 28.90 81 MET C C 1
ATOM 3038 O O . MET C 1 81 ? -43.922 36.214 19.693 1.00 24.83 81 MET C O 1
ATOM 3043 N N . ARG C 1 82 ? -43.244 37.103 21.653 1.00 23.09 82 ARG C N 1
ATOM 3044 C CA . ARG C 1 82 ? -44.059 38.307 21.547 1.00 26.57 82 ARG C CA 1
ATOM 3045 C C . ARG C 1 82 ? -43.235 39.485 22.046 1.00 30.07 82 ARG C C 1
ATOM 3046 O O . ARG C 1 82 ? -42.362 39.320 22.901 1.00 26.58 82 ARG C O 1
ATOM 3054 N N . LEU C 1 83 ? -43.500 40.666 21.501 1.00 25.23 83 LEU C N 1
ATOM 3055 C CA . LEU C 1 83 ? -42.817 41.875 21.949 1.00 30.16 83 LEU C CA 1
ATOM 3056 C C . LEU C 1 83 ? -43.689 42.379 23.103 1.00 30.46 83 LEU C C 1
ATOM 3057 O O . LEU C 1 83 ? -44.816 42.818 22.880 1.00 32.94 83 LEU C O 1
ATOM 3062 N N . VAL C 1 84 ? -43.176 42.314 24.329 1.00 26.73 84 VAL C N 1
ATOM 3063 C CA . VAL C 1 84 ? -43.955 42.729 25.493 1.00 28.94 84 VAL C CA 1
ATOM 3064 C C . VAL C 1 84 ? -43.761 44.177 25.924 1.00 36.40 84 VAL C C 1
ATOM 3065 O O . VAL C 1 84 ? -44.627 44.753 26.581 1.00 37.28 84 VAL C O 1
ATOM 3069 N N . GLU C 1 85 ? -42.624 44.763 25.577 1.00 32.34 85 GLU C N 1
ATOM 3070 C CA . GLU C 1 85 ? -42.373 46.153 25.920 1.00 34.96 85 GLU C CA 1
ATOM 3071 C C . GLU C 1 85 ? -41.431 46.770 24.898 1.00 34.12 85 GLU C C 1
ATOM 3072 O O . GLU C 1 85 ? -40.540 46.099 24.373 1.00 28.43 85 GLU C O 1
ATOM 3078 N N . LEU C 1 86 ? -41.642 48.049 24.608 1.00 29.05 86 LEU C N 1
ATOM 3079 C CA . LEU C 1 86 ? -40.802 48.753 23.650 1.00 28.54 86 LEU C CA 1
ATOM 3080 C C . LEU C 1 86 ? -40.650 50.209 24.070 1.00 32.67 86 LEU C C 1
ATOM 3081 O O . LEU C 1 86 ? -41.622 50.958 24.083 1.00 37.31 86 LEU C O 1
ATOM 3086 N N . THR C 1 87 ? -39.436 50.603 24.435 1.00 28.70 87 THR C N 1
ATOM 3087 C CA . THR C 1 87 ? -39.180 51.980 24.833 1.00 32.68 87 THR C CA 1
ATOM 3088 C C . THR C 1 87 ? -38.447 52.660 23.681 1.00 29.28 87 THR C C 1
ATOM 3089 O O . THR C 1 87 ? -38.482 52.178 22.550 1.00 33.46 87 THR C O 1
ATOM 3093 N N . GLN C 1 88 ? -37.788 53.779 23.948 1.00 26.84 88 GLN C N 1
ATOM 3094 C CA . GLN C 1 88 ? -37.068 54.451 22.880 1.00 31.51 88 GLN C CA 1
ATOM 3095 C C . GLN C 1 88 ? -35.871 53.617 22.410 1.00 32.93 88 GLN C C 1
ATOM 3096 O O . GLN C 1 88 ? -35.623 53.488 21.207 1.00 31.53 88 GLN C O 1
ATOM 3102 N N . THR C 1 89 ? -35.157 53.015 23.356 1.00 28.50 89 THR C N 1
ATOM 3103 C CA . THR C 1 89 ? -33.962 52.253 23.015 1.00 34.33 89 THR C CA 1
ATOM 3104 C C . THR C 1 89 ? -33.934 50.784 23.419 1.00 30.18 89 THR C C 1
ATOM 3105 O O . THR C 1 89 ? -32.972 50.076 23.103 1.00 29.53 89 THR C O 1
ATOM 3109 N N . GLN C 1 90 ? -34.967 50.324 24.112 1.00 29.59 90 GLN C N 1
ATOM 3110 C CA . GLN C 1 90 ? -35.002 48.935 24.560 1.00 28.44 90 GLN C CA 1
ATOM 3111 C C . GLN C 1 90 ? -36.231 48.153 24.139 1.00 30.06 90 GLN C C 1
ATOM 3112 O O . GLN C 1 90 ? -37.262 48.724 23.782 1.00 28.09 90 GLN C O 1
ATOM 3118 N N . MET C 1 91 ? -36.104 46.831 24.175 1.00 24.08 91 MET C N 1
ATOM 3119 C CA . MET C 1 91 ? -37.199 45.937 23.830 1.00 25.85 91 MET C CA 1
ATOM 3120 C C . MET C 1 91 ? -37.222 44.816 24.856 1.00 25.01 91 MET C C 1
ATOM 3121 O O . MET C 1 91 ? -36.172 44.391 25.336 1.00 28.87 91 MET C O 1
ATOM 3126 N N . GLU C 1 92 ? -38.416 44.346 25.195 1.00 26.06 92 GLU C N 1
ATOM 3127 C CA . GLU C 1 92 ? -38.548 43.231 26.121 1.00 26.77 92 GLU C CA 1
ATOM 3128 C C . GLU C 1 92 ? -39.309 42.177 25.337 1.00 27.39 92 GLU C C 1
ATOM 3129 O O . GLU C 1 92 ? -40.362 42.456 24.761 1.00 28.28 92 GLU C O 1
ATOM 3135 N N . LEU C 1 93 ? -38.763 40.969 25.300 1.00 25.72 93 LEU C N 1
ATOM 3136 C CA . LEU C 1 93 ? -39.383 39.885 24.555 1.00 22.68 93 LEU C CA 1
ATOM 3137 C C . LEU C 1 93 ? -39.825 38.774 25.488 1.00 28.29 93 LEU C C 1
ATOM 3138 O O . LEU C 1 93 ? -39.123 38.445 26.444 1.00 25.62 93 LEU C O 1
ATOM 3143 N N . GLY C 1 94 ? -40.999 38.217 25.210 1.00 23.92 94 GLY C N 1
ATOM 3144 C CA . GLY C 1 94 ? -41.522 37.125 26.011 1.00 22.44 94 GLY C CA 1
ATOM 3145 C C . GLY C 1 94 ? -41.476 35.861 25.173 1.00 27.92 94 GLY C C 1
ATOM 3146 O O . GLY C 1 94 ? -41.750 35.899 23.975 1.00 24.84 94 GLY C O 1
ATOM 3147 N N . PHE C 1 95 ? -41.123 34.744 25.802 1.00 22.93 95 PHE C N 1
ATOM 3148 C CA . PHE C 1 95 ? -41.026 33.464 25.112 1.00 22.22 95 PHE C CA 1
ATOM 3149 C C . PHE C 1 95 ? -41.830 32.405 25.857 1.00 26.49 95 PHE C C 1
ATOM 3150 O O . PHE C 1 95 ? -41.637 32.210 27.055 1.00 27.22 95 PHE C O 1
ATOM 3158 N N . ASP C 1 96 ? -42.729 31.724 25.160 1.00 21.13 96 ASP C N 1
ATOM 3159 C CA . ASP C 1 96 ? -43.505 30.655 25.776 1.00 20.53 96 ASP C CA 1
ATOM 3160 C C . ASP C 1 96 ? -43.112 29.364 25.068 1.00 26.74 96 ASP C C 1
ATOM 3161 O O . ASP C 1 96 ? -43.168 29.284 23.843 1.00 28.97 96 ASP C O 1
ATOM 3166 N N . TYR C 1 97 ? -42.697 28.365 25.843 1.00 23.78 97 TYR C N 1
ATOM 3167 C CA . TYR C 1 97 ? -42.269 27.085 25.279 1.00 21.80 97 TYR C CA 1
ATOM 3168 C C . TYR C 1 97 ? -43.349 26.024 25.413 1.00 25.95 97 TYR C C 1
ATOM 3169 O O . TYR C 1 97 ? -43.819 25.738 26.521 1.00 27.61 97 TYR C O 1
ATOM 3178 N N . LEU C 1 98 ? -43.717 25.417 24.290 1.00 24.76 98 LEU C N 1
ATOM 3179 C CA . LEU C 1 98 ? -44.745 24.387 24.285 1.00 25.76 98 LEU C CA 1
ATOM 3180 C C . LEU C 1 98 ? -44.276 23.081 23.649 1.00 26.26 98 LEU C C 1
ATOM 3181 O O . LEU C 1 98 ? -43.554 23.088 22.649 1.00 29.37 98 LEU C O 1
ATOM 3186 N N . ARG C 1 99 ? -44.684 21.962 24.236 1.00 25.62 99 ARG C N 1
ATOM 3187 C CA . ARG C 1 99 ? -44.369 20.664 23.662 1.00 25.77 99 ARG C CA 1
ATOM 3188 C C . ARG C 1 99 ? -45.638 20.369 22.865 1.00 29.21 99 ARG C C 1
ATOM 3189 O O . ARG C 1 99 ? -46.734 20.346 23.426 1.00 31.03 99 ARG C O 1
ATOM 3197 N N . LEU C 1 100 ? -45.494 20.173 21.560 1.00 30.34 100 LEU C N 1
ATOM 3198 C CA . LEU C 1 100 ? -46.641 19.908 20.698 1.00 30.60 100 LEU C CA 1
ATOM 3199 C C . LEU C 1 100 ? -46.999 18.428 20.692 1.00 36.43 100 LEU C C 1
ATOM 3200 O O . LEU C 1 100 ? -46.135 17.574 20.872 1.00 34.69 100 LEU C O 1
ATOM 3205 N N . GLY C 1 101 ? -48.276 18.128 20.482 1.00 41.39 101 GLY C N 1
ATOM 3206 C CA . GLY C 1 101 ? -48.712 16.744 20.459 1.00 44.58 101 GLY C CA 1
ATOM 3207 C C . GLY C 1 101 ? -49.948 16.580 21.313 1.00 54.11 101 GLY C C 1
ATOM 3208 O O . GLY C 1 101 ? -49.886 16.733 22.535 1.00 55.93 101 GLY C O 1
ATOM 3209 N N . GLY C 1 102 ? -51.072 16.264 20.675 1.00 56.45 102 GLY C N 1
ATOM 3210 C CA . GLY C 1 102 ? -52.312 16.116 21.412 1.00 57.06 102 GLY C CA 1
ATOM 3211 C C . GLY C 1 102 ? -52.610 17.451 22.058 1.00 56.94 102 GLY C C 1
ATOM 3212 O O . GLY C 1 102 ? -52.871 18.436 21.367 1.00 63.04 102 GLY C O 1
ATOM 3213 N N . ASP C 1 103 ? -52.567 17.492 23.384 1.00 53.44 103 ASP C N 1
ATOM 3214 C CA . ASP C 1 103 ? -52.808 18.732 24.105 1.00 56.29 103 ASP C CA 1
ATOM 3215 C C . ASP C 1 103 ? -51.465 19.421 24.327 1.00 52.49 103 ASP C C 1
ATOM 3216 O O . ASP C 1 103 ? -50.615 18.909 25.055 1.00 56.06 103 ASP C O 1
ATOM 3221 N N . ASP C 1 104 ? -51.269 20.571 23.688 1.00 40.36 104 ASP C N 1
ATOM 3222 C CA . ASP C 1 104 ? -50.019 21.301 23.843 1.00 37.96 104 ASP C CA 1
ATOM 3223 C C . ASP C 1 104 ? -49.713 21.492 25.318 1.00 38.03 104 ASP C C 1
ATOM 3224 O O . ASP C 1 104 ? -50.592 21.838 26.106 1.00 44.46 104 ASP C O 1
ATOM 3229 N N . LEU C 1 105 ? -48.462 21.262 25.691 1.00 33.84 105 LEU C N 1
ATOM 3230 C CA . LEU C 1 105 ? -48.056 21.400 27.077 1.00 30.20 105 LEU C CA 1
ATOM 3231 C C . LEU C 1 105 ? -47.038 22.525 27.251 1.00 30.93 105 LEU C C 1
ATOM 3232 O O . LEU C 1 105 ? -46.027 22.563 26.555 1.00 28.03 105 LEU C O 1
ATOM 3237 N N . LEU C 1 106 ? -47.318 23.445 28.172 1.00 29.91 106 LEU C N 1
ATOM 3238 C CA . LEU C 1 106 ? -46.400 24.547 28.440 1.00 26.76 106 LEU C CA 1
ATOM 3239 C C . LEU C 1 106 ? -45.276 23.980 29.301 1.00 28.06 106 LEU C C 1
ATOM 3240 O O . LEU C 1 106 ? -45.513 23.544 30.425 1.00 32.16 106 LEU C O 1
ATOM 3245 N N . VAL C 1 107 ? -44.059 23.980 28.774 1.00 24.97 107 VAL C N 1
ATOM 3246 C CA . VAL C 1 107 ? -42.922 23.438 29.504 1.00 24.86 107 VAL C CA 1
ATOM 3247 C C . VAL C 1 107 ? -42.002 24.511 30.074 1.00 27.40 107 VAL C C 1
ATOM 3248 O O . VAL C 1 107 ? -41.150 24.219 30.908 1.00 26.21 107 VAL C O 1
ATOM 3252 N N . ALA C 1 108 ? -42.173 25.751 29.631 1.00 25.73 108 ALA C N 1
ATOM 3253 C CA . ALA C 1 108 ? -41.325 26.830 30.126 1.00 19.50 108 ALA C CA 1
ATOM 3254 C C . ALA C 1 108 ? -41.785 28.203 29.652 1.00 21.12 108 ALA C C 1
ATOM 3255 O O . ALA C 1 108 ? -42.614 28.324 28.748 1.00 24.20 108 ALA C O 1
ATOM 3257 N N . ARG C 1 109 ? -41.236 29.232 30.288 1.00 19.97 109 ARG C N 1
ATOM 3258 C CA . ARG C 1 109 ? -41.523 30.617 29.939 1.00 22.93 109 ARG C CA 1
ATOM 3259 C C . ARG C 1 109 ? -40.232 31.396 30.125 1.00 20.26 109 ARG C C 1
ATOM 3260 O O . ARG C 1 109 ? -39.562 31.266 31.152 1.00 23.26 109 ARG C O 1
ATOM 3268 N N . GLY C 1 110 ? -39.883 32.204 29.126 1.00 19.44 110 GLY C N 1
ATOM 3269 C CA . GLY C 1 110 ? -38.658 32.978 29.206 1.00 18.00 110 GLY C CA 1
ATOM 3270 C C . GLY C 1 110 ? -38.899 34.442 28.895 1.00 22.96 110 GLY C C 1
ATOM 3271 O O . GLY C 1 110 ? -39.971 34.821 28.431 1.00 21.93 110 GLY C O 1
ATOM 3272 N N . ARG C 1 111 ? -37.891 35.263 29.142 1.00 22.13 111 ARG C N 1
ATOM 3273 C CA . ARG C 1 111 ? -38.009 36.692 28.901 1.00 27.22 111 ARG C CA 1
ATOM 3274 C C . ARG C 1 111 ? -36.615 37.269 28.686 1.00 26.98 111 ARG C C 1
ATOM 3275 O O . ARG C 1 111 ? -35.638 36.798 29.271 1.00 22.61 111 ARG C O 1
ATOM 3283 N N . GLN C 1 112 ? -36.523 38.270 27.817 1.00 20.39 112 GLN C N 1
ATOM 3284 C CA . GLN C 1 112 ? -35.258 38.922 27.531 1.00 20.26 112 GLN C CA 1
ATOM 3285 C C . GLN C 1 112 ? -35.469 40.426 27.438 1.00 25.11 112 GLN C C 1
ATOM 3286 O O . GLN C 1 112 ? -36.524 40.887 26.997 1.00 28.28 112 GLN C O 1
ATOM 3292 N N . ARG C 1 113 ? -34.454 41.173 27.853 1.00 25.02 113 ARG C N 1
ATOM 3293 C CA . ARG C 1 113 ? -34.480 42.630 27.784 1.00 27.03 113 ARG C CA 1
ATOM 3294 C C . ARG C 1 113 ? -33.266 42.982 26.935 1.00 26.58 113 ARG C C 1
ATOM 3295 O O . ARG C 1 113 ? -32.141 42.606 27.272 1.00 26.72 113 ARG C O 1
ATOM 3303 N N . ILE C 1 114 ? -33.491 43.706 25.844 1.00 22.77 114 ILE C N 1
ATOM 3304 C CA . ILE C 1 114 ? -32.413 44.065 24.932 1.00 24.76 114 ILE C CA 1
ATOM 3305 C C . ILE C 1 114 ? -32.304 45.571 24.708 1.00 32.11 114 ILE C C 1
ATOM 3306 O O . ILE C 1 114 ? -33.314 46.265 24.584 1.00 27.70 114 ILE C O 1
ATOM 3311 N N . ALA C 1 115 ? -31.076 46.072 24.651 1.00 31.55 115 ALA C N 1
ATOM 3312 C CA . ALA C 1 115 ? -30.856 47.496 24.437 1.00 30.86 115 ALA C CA 1
ATOM 3313 C C . ALA C 1 115 ? -30.095 47.720 23.142 1.00 30.80 115 ALA C C 1
ATOM 3314 O O . ALA C 1 115 ? -29.141 47.003 22.836 1.00 29.70 115 ALA C O 1
ATOM 3316 N N . CYS C 1 116 ? -30.528 48.715 22.375 1.00 30.87 116 CYS C N 1
ATOM 3317 C CA . CYS C 1 116 ? -29.884 49.028 21.109 1.00 26.21 116 CYS C CA 1
ATOM 3318 C C . CYS C 1 116 ? -28.796 50.066 21.320 1.00 32.17 116 CYS C C 1
ATOM 3319 O O . CYS C 1 116 ? -28.990 51.053 22.032 1.00 31.86 116 CYS C O 1
ATOM 3322 N N . MET C 1 117 ? -27.644 49.831 20.710 1.00 35.53 117 MET C N 1
ATOM 3323 C CA . MET C 1 117 ? -26.533 50.762 20.812 1.00 38.81 117 MET C CA 1
ATOM 3324 C C . MET C 1 117 ? -25.656 50.682 19.575 1.00 39.71 117 MET C C 1
ATOM 3325 O O . MET C 1 117 ? -25.652 49.673 18.867 1.00 37.41 117 MET C O 1
ATOM 3330 N N . ARG C 1 118 ? -24.931 51.759 19.301 1.00 46.26 118 ARG C N 1
ATOM 3331 C CA . ARG C 1 118 ? -24.055 51.803 18.140 1.00 53.94 118 ARG C CA 1
ATOM 3332 C C . ARG C 1 118 ? -22.654 52.273 18.478 1.00 60.52 118 ARG C C 1
ATOM 3333 O O . ARG C 1 118 ? -22.391 52.736 19.588 1.00 54.05 118 ARG C O 1
ATOM 3341 N N . GLY C 1 119 ? -21.757 52.148 17.507 1.00 70.04 119 GLY C N 1
ATOM 3342 C CA . GLY C 1 119 ? -20.378 52.533 17.713 1.00 78.98 119 GLY C CA 1
ATOM 3343 C C . GLY C 1 119 ? -19.581 51.279 18.009 1.00 86.22 119 GLY C C 1
ATOM 3344 O O . GLY C 1 119 ? -20.172 50.225 18.259 1.00 86.06 119 GLY C O 1
ATOM 3345 N N . PRO C 1 120 ? -18.242 51.353 17.977 1.00 91.24 120 PRO C N 1
ATOM 3346 C CA . PRO C 1 120 ? -17.382 50.198 18.248 1.00 94.47 120 PRO C CA 1
ATOM 3347 C C . PRO C 1 120 ? -17.255 49.855 19.731 1.00 96.59 120 PRO C C 1
ATOM 3348 O O . PRO C 1 120 ? -17.408 50.715 20.601 1.00 96.84 120 PRO C O 1
ATOM 3352 N N . ASN C 1 121 ? -16.971 48.583 19.993 1.00 98.91 121 ASN C N 1
ATOM 3353 C CA . ASN C 1 121 ? -16.820 48.052 21.343 1.00 101.56 121 ASN C CA 1
ATOM 3354 C C . ASN C 1 121 ? -16.125 49.011 22.300 1.00 102.10 121 ASN C C 1
ATOM 3355 O O . ASN C 1 121 ? -15.115 49.624 21.957 1.00 102.97 121 ASN C O 1
ATOM 3360 N N . GLY C 1 122 ? -16.677 49.125 23.504 1.00 101.79 122 GLY C N 1
ATOM 3361 C CA . GLY C 1 122 ? -16.117 50.009 24.508 1.00 100.54 122 GLY C CA 1
ATOM 3362 C C . GLY C 1 122 ? -16.545 51.448 24.293 1.00 100.90 122 GLY C C 1
ATOM 3363 O O . GLY C 1 122 ? -16.528 52.257 25.222 1.00 101.60 122 GLY C O 1
ATOM 3364 N N . ARG C 1 123 ? -16.934 51.762 23.062 1.00 98.48 123 ARG C N 1
ATOM 3365 C CA . ARG C 1 123 ? -17.360 53.110 22.708 1.00 96.86 123 ARG C CA 1
ATOM 3366 C C . ARG C 1 123 ? -18.792 53.165 22.198 1.00 93.05 123 ARG C C 1
ATOM 3367 O O . ARG C 1 123 ? -19.089 53.903 21.260 1.00 92.82 123 ARG C O 1
ATOM 3375 N N . THR C 1 124 ? -19.684 52.396 22.806 1.00 88.59 124 THR C N 1
ATOM 3376 C CA . THR C 1 124 ? -21.068 52.397 22.357 1.00 81.76 124 THR C CA 1
ATOM 3377 C C . THR C 1 124 ? -21.952 53.363 23.130 1.00 77.43 124 THR C C 1
ATOM 3378 O O . THR C 1 124 ? -21.748 53.599 24.321 1.00 73.85 124 THR C O 1
ATOM 3382 N N . GLU C 1 125 ? -22.928 53.930 22.430 1.00 70.38 125 GLU C N 1
ATOM 3383 C CA . GLU C 1 125 ? -23.880 54.850 23.031 1.00 66.48 125 GLU C CA 1
ATOM 3384 C C . GLU C 1 125 ? -25.260 54.372 22.601 1.00 57.54 125 GLU C C 1
ATOM 3385 O O . GLU C 1 125 ? -25.442 53.910 21.475 1.00 52.11 125 GLU C O 1
ATOM 3391 N N . PRO C 1 126 ? -26.246 54.468 23.497 1.00 51.52 126 PRO C N 1
ATOM 3392 C CA . PRO C 1 126 ? -27.606 54.033 23.178 1.00 45.93 126 PRO C CA 1
ATOM 3393 C C . PRO C 1 126 ? -28.190 54.691 21.927 1.00 44.12 126 PRO C C 1
ATOM 3394 O O . PRO C 1 126 ? -27.891 55.846 21.623 1.00 41.55 126 PRO C O 1
ATOM 3398 N N . VAL C 1 127 ? -28.996 53.932 21.188 1.00 36.29 127 VAL C N 1
ATOM 3399 C CA . VAL C 1 127 ? -29.652 54.431 19.985 1.00 39.72 127 VAL C CA 1
ATOM 3400 C C . VAL C 1 127 ? -31.085 53.923 19.968 1.00 38.14 127 VAL C C 1
ATOM 3401 O O . VAL C 1 127 ? -31.398 52.901 20.577 1.00 35.99 127 VAL C O 1
ATOM 3405 N N . ARG C 1 128 ? -31.963 54.642 19.282 1.00 36.04 128 ARG C N 1
ATOM 3406 C CA . ARG C 1 128 ? -33.352 54.226 19.210 1.00 34.33 128 ARG C CA 1
ATOM 3407 C C . ARG C 1 128 ? -33.466 52.924 18.424 1.00 35.68 128 ARG C C 1
ATOM 3408 O O . ARG C 1 128 ? -32.712 52.691 17.477 1.00 35.22 128 ARG C O 1
ATOM 3416 N N . VAL C 1 129 ? -34.402 52.071 18.828 1.00 32.43 129 VAL C N 1
ATOM 3417 C CA . VAL C 1 129 ? -34.609 50.800 18.144 1.00 34.46 129 VAL C CA 1
ATOM 3418 C C . VAL C 1 129 ? -34.811 51.095 16.659 1.00 38.21 129 VAL C C 1
ATOM 3419 O O . VAL C 1 129 ? -35.637 51.933 16.298 1.00 36.79 129 VAL C O 1
ATOM 3423 N N . PRO C 1 130 ? -34.051 50.419 15.779 1.00 36.94 130 PRO C N 1
ATOM 3424 C CA . PRO C 1 130 ? -34.175 50.638 14.332 1.00 38.19 130 PRO C CA 1
ATOM 3425 C C . PRO C 1 130 ? -35.624 50.600 13.848 1.00 37.18 130 PRO C C 1
ATOM 3426 O O . PRO C 1 130 ? -36.399 49.723 14.237 1.00 33.46 130 PRO C O 1
ATOM 3430 N N . ALA C 1 131 ? -35.980 51.559 12.998 1.00 37.26 131 ALA C N 1
ATOM 3431 C CA . ALA C 1 131 ? -37.334 51.665 12.463 1.00 37.05 131 ALA C CA 1
ATOM 3432 C C . ALA C 1 131 ? -37.839 50.366 11.854 1.00 32.95 131 ALA C C 1
ATOM 3433 O O . ALA C 1 131 ? -38.974 49.960 12.097 1.00 34.01 131 ALA C O 1
ATOM 3435 N N . GLY C 1 132 ? -36.997 49.723 11.053 1.00 36.80 132 GLY C N 1
ATOM 3436 C CA . GLY C 1 132 ? -37.391 48.478 10.422 1.00 35.80 132 GLY C CA 1
ATOM 3437 C C . GLY C 1 132 ? -37.798 47.427 11.436 1.00 36.79 132 GLY C C 1
ATOM 3438 O O . GLY C 1 132 ? -38.763 46.685 11.229 1.00 34.64 132 GLY C O 1
ATOM 3439 N N . LEU C 1 133 ? -37.059 47.362 12.537 1.00 34.08 133 LEU C N 1
ATOM 3440 C CA . LEU C 1 133 ? -37.343 46.397 13.587 1.00 32.87 133 LEU C CA 1
ATOM 3441 C C . LEU C 1 133 ? -38.661 46.732 14.278 1.00 34.18 133 LEU C C 1
ATOM 3442 O O . LEU C 1 133 ? -39.488 45.852 14.513 1.00 30.57 133 LEU C O 1
ATOM 3447 N N . VAL C 1 134 ? -38.864 48.007 14.591 1.00 30.97 134 VAL C N 1
ATOM 3448 C CA . VAL C 1 134 ? -40.100 48.424 15.237 1.00 31.29 134 VAL C CA 1
ATOM 3449 C C . VAL C 1 134 ? -41.319 47.996 14.413 1.00 34.25 134 VAL C C 1
ATOM 3450 O O . VAL C 1 134 ? -42.288 47.474 14.957 1.00 33.49 134 VAL C O 1
ATOM 3454 N N . ARG C 1 135 ? -41.271 48.206 13.100 1.00 32.93 135 ARG C N 1
ATOM 3455 C CA . ARG C 1 135 ? -42.390 47.842 12.233 1.00 31.24 135 ARG C CA 1
ATOM 3456 C C . ARG C 1 135 ? -42.569 46.337 12.113 1.00 29.44 135 ARG C C 1
ATOM 3457 O O . ARG C 1 135 ? -43.691 45.840 12.007 1.00 29.74 135 ARG C O 1
ATOM 3465 N N . ALA C 1 136 ? -41.456 45.615 12.138 1.00 27.77 136 ALA C N 1
ATOM 3466 C CA . ALA C 1 136 ? -41.506 44.164 12.038 1.00 32.75 136 ALA C CA 1
ATOM 3467 C C . ALA C 1 136 ? -42.218 43.578 13.255 1.00 29.45 136 ALA C C 1
ATOM 3468 O O . ALA C 1 136 ? -42.965 42.610 13.140 1.00 31.87 136 ALA C O 1
ATOM 3470 N N . PHE C 1 137 ? -41.981 44.177 14.418 1.00 35.83 137 PHE C N 1
ATOM 3471 C CA . PHE C 1 137 ? -42.579 43.716 15.672 1.00 35.38 137 PHE C CA 1
ATOM 3472 C C . PHE C 1 137 ? -44.064 44.042 15.826 1.00 34.94 137 PHE C C 1
ATOM 3473 O O . PHE C 1 137 ? -44.796 43.311 16.488 1.00 35.82 137 PHE C O 1
ATOM 3481 N N . ALA C 1 138 ? -44.497 45.138 15.210 1.00 37.83 138 ALA C N 1
ATOM 3482 C CA . ALA C 1 138 ? -45.880 45.605 15.288 1.00 36.42 138 ALA C CA 1
ATOM 3483 C C . ALA C 1 138 ? -46.962 44.533 15.457 1.00 34.49 138 ALA C C 1
ATOM 3484 O O . ALA C 1 138 ? -47.680 44.521 16.458 1.00 34.09 138 ALA C O 1
ATOM 3486 N N . PRO C 1 139 ? -47.090 43.617 14.486 1.00 31.63 139 PRO C N 1
ATOM 3487 C CA . PRO C 1 139 ? -48.111 42.574 14.591 1.00 35.04 139 PRO C CA 1
ATOM 3488 C C . PRO C 1 139 ? -47.911 41.573 15.728 1.00 34.22 139 PRO C C 1
ATOM 3489 O O . PRO C 1 139 ? -48.839 40.846 16.087 1.00 31.58 139 PRO C O 1
ATOM 3493 N N . PHE C 1 140 ? -46.708 41.536 16.289 1.00 33.75 140 PHE C N 1
ATOM 3494 C CA . PHE C 1 140 ? -46.399 40.601 17.367 1.00 32.82 140 PHE C CA 1
ATOM 3495 C C . PHE C 1 140 ? -46.255 41.310 18.695 1.00 38.84 140 PHE C C 1
ATOM 3496 O O . PHE C 1 140 ? -45.785 40.725 19.675 1.00 30.15 140 PHE C O 1
ATOM 3504 N N . ARG C 1 141 ? -46.646 42.578 18.725 1.00 33.01 141 ARG C N 1
ATOM 3505 C CA . ARG C 1 141 ? -46.542 43.358 19.943 1.00 41.34 141 ARG C CA 1
ATOM 3506 C C . ARG C 1 141 ? -47.756 43.124 20.808 1.00 43.98 141 ARG C C 1
ATOM 3507 O O . ARG C 1 141 ? -48.885 43.357 20.387 1.00 49.59 141 ARG C O 1
ATOM 3515 N N . SER C 1 142 ? -47.525 42.667 22.029 1.00 44.61 142 SER C N 1
ATOM 3516 C CA . SER C 1 142 ? -48.627 42.424 22.941 1.00 53.98 142 SER C CA 1
ATOM 3517 C C . SER C 1 142 ? -48.676 43.522 23.979 1.00 58.36 142 SER C C 1
ATOM 3518 O O . SER C 1 142 ? -47.696 44.261 24.195 1.00 61.32 142 SER C O 1
ATOM 3521 N N . ALA C 1 143 ? -49.837 43.608 24.610 1.00 64.04 143 ALA C N 1
ATOM 3522 C CA . ALA C 1 143 ? -50.123 44.604 25.623 1.00 72.35 143 ALA C CA 1
ATOM 3523 C C . ALA C 1 143 ? -51.042 43.789 26.475 1.00 77.83 143 ALA C C 1
ATOM 3524 O O . ALA C 1 143 ? -51.156 44.165 27.644 1.00 83.44 143 ALA C O 1
ATOM 3526 N N . THR C 1 144 ? -51.569 42.749 26.020 1.00 85.39 144 THR C N 1
ATOM 3527 N N . ARG D 1 5 ? -18.158 32.008 52.543 1.00 59.11 5 ARG D N 1
ATOM 3528 C CA . ARG D 1 5 ? -17.961 32.993 51.447 1.00 54.77 5 ARG D CA 1
ATOM 3529 C C . ARG D 1 5 ? -18.582 32.513 50.137 1.00 45.90 5 ARG D C 1
ATOM 3530 O O . ARG D 1 5 ? -19.805 32.452 50.013 1.00 46.36 5 ARG D O 1
ATOM 3538 N N . TYR D 1 6 ? -17.742 32.166 49.165 1.00 39.68 6 TYR D N 1
ATOM 3539 C CA . TYR D 1 6 ? -18.226 31.727 47.861 1.00 31.98 6 TYR D CA 1
ATOM 3540 C C . TYR D 1 6 ? -17.325 30.684 47.210 1.00 30.32 6 TYR D C 1
ATOM 3541 O O . TYR D 1 6 ? -16.177 30.489 47.615 1.00 31.46 6 TYR D O 1
ATOM 3550 N N . TYR D 1 7 ? -17.860 30.014 46.194 1.00 29.22 7 TYR D N 1
ATOM 3551 C CA . TYR D 1 7 ? -17.089 29.036 45.437 1.00 26.63 7 TYR D CA 1
ATOM 3552 C C . TYR D 1 7 ? -16.705 29.751 44.147 1.00 28.66 7 TYR D C 1
ATOM 3553 O O . TYR D 1 7 ? -17.568 30.336 43.486 1.00 27.85 7 TYR D O 1
ATOM 3562 N N . GLU D 1 8 ? -15.428 29.710 43.781 1.00 25.71 8 GLU D N 1
ATOM 3563 C CA . GLU D 1 8 ? -14.991 30.403 42.576 1.00 26.89 8 GLU D CA 1
ATOM 3564 C C . GLU D 1 8 ? -14.609 29.542 41.380 1.00 30.50 8 GLU D C 1
ATOM 3565 O O . GLU D 1 8 ? -13.850 28.580 41.492 1.00 29.04 8 GLU D O 1
ATOM 3571 N N . TYR D 1 9 ? -15.140 29.919 40.225 1.00 28.67 9 TYR D N 1
ATOM 3572 C CA . TYR D 1 9 ? -14.849 29.228 38.988 1.00 28.91 9 TYR D CA 1
ATOM 3573 C C . TYR D 1 9 ? -14.182 30.244 38.050 1.00 29.65 9 TYR D C 1
ATOM 3574 O O . TYR D 1 9 ? -14.751 31.294 37.762 1.00 34.50 9 TYR D O 1
ATOM 3583 N N . ARG D 1 10 ? -12.961 29.949 37.607 1.00 26.73 10 ARG D N 1
ATOM 3584 C CA . ARG D 1 10 ? -12.241 30.861 36.717 1.00 29.37 10 ARG D CA 1
ATOM 3585 C C . ARG D 1 10 ? -12.234 30.387 35.274 1.00 29.98 10 ARG D C 1
ATOM 3586 O O . ARG D 1 10 ? -12.048 29.201 34.998 1.00 28.83 10 ARG D O 1
ATOM 3594 N N . HIS D 1 11 ? -12.420 31.329 34.355 1.00 27.37 11 HIS D N 1
ATOM 3595 C CA . HIS D 1 11 ? -12.481 31.006 32.936 1.00 27.51 11 HIS D CA 1
ATOM 3596 C C . HIS D 1 11 ? -11.894 32.104 32.051 1.00 27.76 11 HIS D C 1
ATOM 3597 O O . HIS D 1 11 ? -12.056 33.291 32.325 1.00 31.26 11 HIS D O 1
ATOM 3604 N N . VAL D 1 12 ? -11.196 31.697 30.997 1.00 27.95 12 VAL D N 1
ATOM 3605 C CA . VAL D 1 12 ? -10.632 32.644 30.044 1.00 28.11 12 VAL D CA 1
ATOM 3606 C C . VAL D 1 12 ? -11.520 32.544 28.812 1.00 31.58 12 VAL D C 1
ATOM 3607 O O . VAL D 1 12 ? -11.671 31.461 28.235 1.00 30.33 12 VAL D O 1
ATOM 3611 N N . VAL D 1 13 ? -12.119 33.665 28.427 1.00 29.75 13 VAL D N 1
ATOM 3612 C CA . VAL D 1 13 ? -13.019 33.719 27.278 1.00 29.94 13 VAL D CA 1
ATOM 3613 C C . VAL D 1 13 ? -12.316 33.357 25.972 1.00 33.26 13 VAL D C 1
ATOM 3614 O O . VAL D 1 13 ? -11.313 33.971 25.611 1.00 33.82 13 VAL D O 1
ATOM 3618 N N . GLY D 1 14 ? -12.854 32.363 25.268 1.00 29.33 14 GLY D N 1
ATOM 3619 C CA . GLY D 1 14 ? -12.265 31.939 24.009 1.00 30.72 14 GLY D CA 1
ATOM 3620 C C . GLY D 1 14 ? -12.994 32.486 22.792 1.00 35.06 14 GLY D C 1
ATOM 3621 O O . GLY D 1 14 ? -14.057 33.100 22.914 1.00 32.39 14 GLY D O 1
ATOM 3622 N N . PHE D 1 15 ? -12.426 32.254 21.612 1.00 33.00 15 PHE D N 1
ATOM 3623 C CA . PHE D 1 15 ? -13.022 32.734 20.368 1.00 33.90 15 PHE D CA 1
ATOM 3624 C C . PHE D 1 15 ? -14.396 32.156 20.038 1.00 28.27 15 PHE D C 1
ATOM 3625 O O . PHE D 1 15 ? -15.241 32.841 19.450 1.00 29.62 15 PHE D O 1
ATOM 3633 N N . GLU D 1 16 ? -14.619 30.900 20.405 1.00 26.80 16 GLU D N 1
ATOM 3634 C CA . GLU D 1 16 ? -15.891 30.247 20.123 1.00 32.39 16 GLU D CA 1
ATOM 3635 C C . GLU D 1 16 ? -17.053 30.868 20.884 1.00 28.55 16 GLU D C 1
ATOM 3636 O O . GLU D 1 16 ? -18.210 30.710 20.495 1.00 32.39 16 GLU D O 1
ATOM 3642 N N . GLU D 1 17 ? -16.742 31.586 21.957 1.00 26.16 17 GLU D N 1
ATOM 3643 C CA . GLU D 1 17 ? -17.780 32.202 22.768 1.00 23.57 17 GLU D CA 1
ATOM 3644 C C . GLU D 1 17 ? -18.141 33.619 22.329 1.00 30.70 17 GLU D C 1
ATOM 3645 O O . GLU D 1 17 ? -19.034 34.237 22.907 1.00 31.12 17 GLU D O 1
ATOM 3651 N N . THR D 1 18 ? -17.461 34.121 21.302 1.00 26.82 18 THR D N 1
ATOM 3652 C CA . THR D 1 18 ? -17.717 35.469 20.799 1.00 32.55 18 THR D CA 1
ATOM 3653 C C . THR D 1 18 ? -18.855 35.528 19.782 1.00 37.87 18 THR D C 1
ATOM 3654 O O . THR D 1 18 ? -19.183 34.526 19.142 1.00 35.29 18 THR D O 1
ATOM 3658 N N . ASN D 1 19 ? -19.456 36.706 19.637 1.00 41.89 19 ASN D N 1
ATOM 3659 C CA . ASN D 1 19 ? -20.536 36.893 18.674 1.00 43.17 19 ASN D CA 1
ATOM 3660 C C . ASN D 1 19 ? -20.047 37.719 17.488 1.00 43.87 19 ASN D C 1
ATOM 3661 O O . ASN D 1 19 ? -18.876 38.091 17.425 1.00 37.58 19 ASN D O 1
ATOM 3666 N N . LEU D 1 20 ? -20.943 37.992 16.544 1.00 49.14 20 LEU D N 1
ATOM 3667 C CA . LEU D 1 20 ? -20.605 38.775 15.357 1.00 56.94 20 LEU D CA 1
ATOM 3668 C C . LEU D 1 20 ? -20.066 40.152 15.718 1.00 54.85 20 LEU D C 1
ATOM 3669 O O . LEU D 1 20 ? -19.216 40.698 15.019 1.00 57.05 20 LEU D O 1
ATOM 3674 N N . VAL D 1 21 ? -20.571 40.704 16.816 1.00 54.31 21 VAL D N 1
ATOM 3675 C CA . VAL D 1 21 ? -20.171 42.025 17.279 1.00 59.68 21 VAL D CA 1
ATOM 3676 C C . VAL D 1 21 ? -18.774 42.055 17.900 1.00 58.02 21 VAL D C 1
ATOM 3677 O O . VAL D 1 21 ? -18.184 43.125 18.062 1.00 54.74 21 VAL D O 1
ATOM 3681 N N . GLY D 1 22 ? -18.247 40.885 18.246 1.00 53.91 22 GLY D N 1
ATOM 3682 C CA . GLY D 1 22 ? -16.929 40.826 18.854 1.00 47.32 22 GLY D CA 1
ATOM 3683 C C . GLY D 1 22 ? -17.006 40.716 20.367 1.00 42.33 22 GLY D C 1
ATOM 3684 O O . GLY D 1 22 ? -15.987 40.745 21.058 1.00 45.28 22 GLY D O 1
ATOM 3685 N N . ASN D 1 23 ? -18.224 40.599 20.883 1.00 43.59 23 ASN D N 1
ATOM 3686 C CA . ASN D 1 23 ? -18.444 40.467 22.318 1.00 46.59 23 ASN D CA 1
ATOM 3687 C C . ASN D 1 23 ? -18.680 38.993 22.611 1.00 40.10 23 ASN D C 1
ATOM 3688 O O . ASN D 1 23 ? -18.413 38.139 21.769 1.00 41.06 23 ASN D O 1
ATOM 3693 N N . VAL D 1 24 ? -19.174 38.697 23.807 1.00 39.13 24 VAL D N 1
ATOM 3694 C CA . VAL D 1 24 ? -19.469 37.322 24.189 1.00 31.81 24 VAL D CA 1
ATOM 3695 C C . VAL D 1 24 ? -20.953 37.073 23.988 1.00 33.79 24 VAL D C 1
ATOM 3696 O O . VAL D 1 24 ? -21.789 37.808 24.516 1.00 38.25 24 VAL D O 1
ATOM 3700 N N . TYR D 1 25 ? -21.282 36.048 23.209 1.00 28.62 25 TYR D N 1
ATOM 3701 C CA . TYR D 1 25 ? -22.676 35.709 22.966 1.00 29.86 25 TYR D CA 1
ATOM 3702 C C . TYR D 1 25 ? -23.283 35.430 24.348 1.00 37.87 25 TYR D C 1
ATOM 3703 O O . TYR D 1 25 ? -22.782 34.588 25.101 1.00 29.85 25 TYR D O 1
ATOM 3712 N N . TYR D 1 26 ? -24.355 36.150 24.672 1.00 30.21 26 TYR D N 1
ATOM 3713 C CA . TYR D 1 26 ? -25.015 36.055 25.975 1.00 29.00 26 TYR D CA 1
ATOM 3714 C C . TYR D 1 26 ? -25.264 34.655 26.551 1.00 24.20 26 TYR D C 1
ATOM 3715 O O . TYR D 1 26 ? -25.156 34.454 27.758 1.00 24.90 26 TYR D O 1
ATOM 3724 N N . VAL D 1 27 ? -25.596 33.693 25.700 1.00 26.01 27 VAL D N 1
ATOM 3725 C CA . VAL D 1 27 ? -25.868 32.341 26.169 1.00 27.66 27 VAL D CA 1
ATOM 3726 C C . VAL D 1 27 ? -24.704 31.743 26.955 1.00 26.26 27 VAL D C 1
ATOM 3727 O O . VAL D 1 27 ? -24.911 30.957 27.886 1.00 26.41 27 VAL D O 1
ATOM 3731 N N . ASN D 1 28 ? -23.483 32.108 26.584 1.00 23.54 28 ASN D N 1
ATOM 3732 C CA . ASN D 1 28 ? -22.319 31.577 27.271 1.00 25.33 28 ASN D CA 1
ATOM 3733 C C . ASN D 1 28 ? -22.307 31.914 28.757 1.00 28.81 28 ASN D C 1
ATOM 3734 O O . ASN D 1 28 ? -21.788 31.145 29.555 1.00 24.32 28 ASN D O 1
ATOM 3739 N N . TYR D 1 29 ? -22.892 33.047 29.138 1.00 27.94 29 TYR D N 1
ATOM 3740 C CA . TYR D 1 29 ? -22.933 33.407 30.556 1.00 26.35 29 TYR D CA 1
ATOM 3741 C C . TYR D 1 29 ? -23.760 32.380 31.328 1.00 26.70 29 TYR D C 1
ATOM 3742 O O . TYR D 1 29 ? -23.457 32.064 32.479 1.00 26.69 29 TYR D O 1
ATOM 3751 N N . LEU D 1 30 ? -24.807 31.864 30.687 1.00 25.32 30 LEU D N 1
ATOM 3752 C CA . LEU D 1 30 ? -25.650 30.858 31.316 1.00 29.68 30 LEU D CA 1
ATOM 3753 C C . LEU D 1 30 ? -24.880 29.534 31.355 1.00 29.09 30 LEU D C 1
ATOM 3754 O O . LEU D 1 30 ? -25.049 28.742 32.287 1.00 29.23 30 LEU D O 1
ATOM 3759 N N . ARG D 1 31 ? -24.031 29.296 30.353 1.00 24.34 31 ARG D N 1
ATOM 3760 C CA . ARG D 1 31 ? -23.227 28.079 30.332 1.00 27.56 31 ARG D CA 1
ATOM 3761 C C . ARG D 1 31 ? -22.241 28.091 31.495 1.00 31.14 31 ARG D C 1
ATOM 3762 O O . ARG D 1 31 ? -21.986 27.061 32.117 1.00 25.18 31 ARG D O 1
ATOM 3770 N N . TRP D 1 32 ? -21.687 29.265 31.778 1.00 24.24 32 TRP D N 1
ATOM 3771 C CA . TRP D 1 32 ? -20.724 29.394 32.862 1.00 27.17 32 TRP D CA 1
ATOM 3772 C C . TRP D 1 32 ? -21.321 29.130 34.247 1.00 24.52 32 TRP D C 1
ATOM 3773 O O . TRP D 1 32 ? -20.595 28.721 35.158 1.00 23.54 32 TRP D O 1
ATOM 3784 N N . GLN D 1 33 ? -22.623 29.367 34.423 1.00 22.35 33 GLN D N 1
ATOM 3785 C CA . GLN D 1 33 ? -23.257 29.089 35.719 1.00 23.06 33 GLN D CA 1
ATOM 3786 C C . GLN D 1 33 ? -23.263 27.581 35.898 1.00 24.80 33 GLN D C 1
ATOM 3787 O O . GLN D 1 33 ? -22.999 27.072 36.990 1.00 23.74 33 GLN D O 1
ATOM 3793 N N . GLY D 1 34 ? -23.596 26.874 34.819 1.00 26.70 34 GLY D N 1
ATOM 3794 C CA . GLY D 1 34 ? -23.652 25.423 34.860 1.00 26.41 34 GLY D CA 1
ATOM 3795 C C . GLY D 1 34 ? -22.281 24.859 35.152 1.00 27.53 34 GLY D C 1
ATOM 3796 O O . GLY D 1 34 ? -22.118 23.960 35.984 1.00 26.03 34 GLY D O 1
ATOM 3797 N N . ARG D 1 35 ? -21.289 25.393 34.450 1.00 26.11 35 ARG D N 1
ATOM 3798 C CA . ARG D 1 35 ? -19.910 24.975 34.625 1.00 24.68 35 ARG D CA 1
ATOM 3799 C C . ARG D 1 35 ? -19.503 25.220 36.076 1.00 25.37 35 ARG D C 1
ATOM 3800 O O . ARG D 1 35 ? -18.945 24.340 36.739 1.00 25.36 35 ARG D O 1
ATOM 3808 N N . CYS D 1 36 ? -19.789 26.423 36.567 1.00 19.84 36 CYS D N 1
ATOM 3809 C CA . CYS D 1 36 ? -19.465 26.783 37.940 1.00 21.88 36 CYS D CA 1
ATOM 3810 C C . CYS D 1 36 ? -20.126 25.840 38.953 1.00 25.85 36 CYS D C 1
ATOM 3811 O O . CYS D 1 36 ? -19.453 25.275 39.819 1.00 24.61 36 CYS D O 1
ATOM 3814 N N . ARG D 1 37 ? -21.438 25.647 38.839 1.00 22.64 37 ARG D N 1
ATOM 3815 C CA . ARG D 1 37 ? -22.124 24.791 39.796 1.00 26.06 37 ARG D CA 1
ATOM 3816 C C . ARG D 1 37 ? -21.630 23.350 39.727 1.00 25.05 37 ARG D C 1
ATOM 3817 O O . ARG D 1 37 ? -21.536 22.674 40.748 1.00 25.46 37 ARG D O 1
ATOM 3825 N N . GLU D 1 38 ? -21.285 22.890 38.528 1.00 23.27 38 GLU D N 1
ATOM 3826 C CA . GLU D 1 38 ? -20.811 21.521 38.355 1.00 26.35 38 GLU D CA 1
ATOM 3827 C C . GLU D 1 38 ? -19.398 21.300 38.887 1.00 25.83 38 GLU D C 1
ATOM 3828 O O . GLU D 1 38 ? -19.078 20.216 39.378 1.00 25.49 38 GLU D O 1
ATOM 3834 N N . MET D 1 39 ? -18.549 22.319 38.788 1.00 23.24 39 MET D N 1
ATOM 3835 C CA . MET D 1 39 ? -17.187 22.203 39.297 1.00 26.07 39 MET D CA 1
ATOM 3836 C C . MET D 1 39 ? -17.237 22.260 40.820 1.00 28.45 39 MET D C 1
ATOM 3837 O O . MET D 1 39 ? -16.374 21.716 41.503 1.00 26.58 39 MET D O 1
ATOM 3842 N N . PHE D 1 40 ? -18.257 22.929 41.348 1.00 25.03 40 PHE D N 1
ATOM 3843 C CA . PHE D 1 40 ? -18.447 22.986 42.788 1.00 23.72 40 PHE D CA 1
ATOM 3844 C C . PHE D 1 40 ? -18.752 21.553 43.239 1.00 26.15 40 PHE D C 1
ATOM 3845 O O . PHE D 1 40 ? -18.204 21.071 44.230 1.00 25.75 40 PHE D O 1
ATOM 3853 N N . LEU D 1 41 ? -19.638 20.879 42.506 1.00 26.46 41 LEU D N 1
ATOM 3854 C CA . LEU D 1 41 ? -19.998 19.504 42.834 1.00 24.38 41 LEU D CA 1
ATOM 3855 C C . LEU D 1 41 ? -18.775 18.601 42.740 1.00 28.82 41 LEU D C 1
ATOM 3856 O O . LEU D 1 41 ? -18.544 17.759 43.607 1.00 26.32 41 LEU D O 1
ATOM 3861 N N . TYR D 1 42 ? -18.005 18.776 41.671 1.00 24.44 42 TYR D N 1
ATOM 3862 C CA . TYR D 1 42 ? -16.801 17.984 41.455 1.00 26.34 42 TYR D CA 1
ATOM 3863 C C . TYR D 1 42 ? -15.842 18.105 42.634 1.00 29.11 42 TYR D C 1
ATOM 3864 O O . TYR D 1 42 ? -15.323 17.102 43.129 1.00 27.54 42 TYR D O 1
ATOM 3873 N N . GLU D 1 43 ? -15.626 19.330 43.100 1.00 24.46 43 GLU D N 1
ATOM 3874 C CA . GLU D 1 43 ? -14.710 19.562 44.209 1.00 27.89 43 GLU D CA 1
ATOM 3875 C C . GLU D 1 43 ? -15.270 19.303 45.601 1.00 32.15 43 GLU D C 1
ATOM 3876 O O . GLU D 1 43 ? -14.541 18.846 46.480 1.00 30.26 43 GLU D O 1
ATOM 3882 N N . HIS D 1 44 ? -16.554 19.580 45.808 1.00 29.26 44 HIS D N 1
ATOM 3883 C CA . HIS D 1 44 ? -17.132 19.422 47.137 1.00 27.91 44 HIS D CA 1
ATOM 3884 C C . HIS D 1 44 ? -18.196 18.350 47.372 1.00 27.71 44 HIS D C 1
ATOM 3885 O O . HIS D 1 44 ? -18.521 18.054 48.522 1.00 28.46 44 HIS D O 1
ATOM 3892 N N . ALA D 1 45 ? -18.745 17.778 46.306 1.00 27.04 45 ALA D N 1
ATOM 3893 C CA . ALA D 1 45 ? -19.769 16.742 46.444 1.00 27.39 45 ALA D CA 1
ATOM 3894 C C . ALA D 1 45 ? -19.768 15.809 45.231 1.00 27.54 45 ALA D C 1
ATOM 3895 O O . ALA D 1 45 ? -20.807 15.548 44.631 1.00 25.67 45 ALA D O 1
ATOM 3897 N N . PRO D 1 46 ? -18.593 15.277 44.865 1.00 28.67 46 PRO D N 1
ATOM 3898 C CA . PRO D 1 46 ? -18.501 14.380 43.708 1.00 29.27 46 PRO D CA 1
ATOM 3899 C C . PRO D 1 46 ? -19.428 13.170 43.742 1.00 27.65 46 PRO D C 1
ATOM 3900 O O . PRO D 1 46 ? -19.826 12.661 42.691 1.00 28.00 46 PRO D O 1
ATOM 3904 N N . GLU D 1 47 ? -19.783 12.716 44.939 1.00 31.27 47 GLU D N 1
ATOM 3905 C CA . GLU D 1 47 ? -20.665 11.557 45.065 1.00 28.51 47 GLU D CA 1
ATOM 3906 C C . GLU D 1 47 ? -22.035 11.779 44.429 1.00 33.19 47 GLU D C 1
ATOM 3907 O O . GLU D 1 47 ? -22.778 10.824 44.197 1.00 28.87 47 GLU D O 1
ATOM 3913 N N . ILE D 1 48 ? -22.377 13.036 44.155 1.00 32.90 48 ILE D N 1
ATOM 3914 C CA . ILE D 1 48 ? -23.664 13.346 43.543 1.00 28.39 48 ILE D CA 1
ATOM 3915 C C . ILE D 1 48 ? -23.771 12.664 42.190 1.00 25.83 48 ILE D C 1
ATOM 3916 O O . ILE D 1 48 ? -24.860 12.300 41.761 1.00 29.41 48 ILE D O 1
ATOM 3921 N N . LEU D 1 49 ? -22.636 12.497 41.513 1.00 27.62 49 LEU D N 1
ATOM 3922 C CA . LEU D 1 49 ? -22.644 11.836 40.209 1.00 25.03 49 LEU D CA 1
ATOM 3923 C C . LEU D 1 49 ? -23.210 10.427 40.356 1.00 28.41 49 LEU D C 1
ATOM 3924 O O . LEU D 1 49 ? -23.993 9.973 39.525 1.00 28.83 49 LEU D O 1
ATOM 3929 N N . ASP D 1 50 ? -22.824 9.735 41.426 1.00 30.35 50 ASP D N 1
ATOM 3930 C CA . ASP D 1 50 ? -23.334 8.389 41.648 1.00 29.87 50 ASP D CA 1
ATOM 3931 C C . ASP D 1 50 ? -24.852 8.427 41.840 1.00 29.95 50 ASP D C 1
ATOM 3932 O O . ASP D 1 50 ? -25.565 7.503 41.447 1.00 30.76 50 ASP D O 1
ATOM 3937 N N . GLU D 1 51 ? -25.349 9.502 42.444 1.00 26.88 51 GLU D N 1
ATOM 3938 C CA . GLU D 1 51 ? -26.785 9.630 42.662 1.00 31.72 51 GLU D CA 1
ATOM 3939 C C . GLU D 1 51 ? -27.486 9.883 41.330 1.00 25.24 51 GLU D C 1
ATOM 3940 O O . GLU D 1 51 ? -28.528 9.295 41.045 1.00 30.75 51 GLU D O 1
ATOM 3946 N N . LEU D 1 52 ? -26.898 10.757 40.517 1.00 30.11 52 LEU D N 1
ATOM 3947 C CA . LEU D 1 52 ? -27.455 11.093 39.210 1.00 29.52 52 LEU D CA 1
ATOM 3948 C C . LEU D 1 52 ? -27.477 9.872 38.289 1.00 33.02 52 LEU D C 1
ATOM 3949 O O . LEU D 1 52 ? -28.382 9.717 37.475 1.00 33.75 52 LEU D O 1
ATOM 3954 N N . ARG D 1 53 ? -26.476 9.008 38.416 1.00 31.48 53 ARG D N 1
ATOM 3955 C CA . ARG D 1 53 ? -26.422 7.805 37.598 1.00 37.74 53 ARG D CA 1
ATOM 3956 C C . ARG D 1 53 ? -27.461 6.805 38.093 1.00 43.76 53 ARG D C 1
ATOM 3957 O O . ARG D 1 53 ? -27.720 5.790 37.447 1.00 46.37 53 ARG D O 1
ATOM 3965 N N . ALA D 1 54 ? -28.049 7.099 39.248 1.00 40.75 54 ALA D N 1
ATOM 3966 C CA . ALA D 1 54 ? -29.075 6.236 39.819 1.00 40.09 54 ALA D CA 1
ATOM 3967 C C . ALA D 1 54 ? -30.440 6.785 39.429 1.00 41.08 54 ALA D C 1
ATOM 3968 O O . ALA D 1 54 ? -30.854 6.661 38.277 1.00 46.94 54 ALA D O 1
ATOM 3970 N N . ASP D 1 55 ? -31.133 7.411 40.376 1.00 37.27 55 ASP D N 1
ATOM 3971 C CA . ASP D 1 55 ? -32.454 7.956 40.088 1.00 39.43 55 ASP D CA 1
ATOM 3972 C C . ASP D 1 55 ? -32.598 9.428 40.471 1.00 36.57 55 ASP D C 1
ATOM 3973 O O . ASP D 1 55 ? -33.669 10.014 40.301 1.00 32.67 55 ASP D O 1
ATOM 3978 N N . LEU D 1 56 ? -31.525 10.028 40.980 1.00 31.08 56 LEU D N 1
ATOM 3979 C CA . LEU D 1 56 ? -31.576 11.435 41.368 1.00 29.58 56 LEU D CA 1
ATOM 3980 C C . LEU D 1 56 ? -31.505 12.350 40.153 1.00 32.59 56 LEU D C 1
ATOM 3981 O O . LEU D 1 56 ? -30.837 12.053 39.162 1.00 32.21 56 LEU D O 1
ATOM 3986 N N . LYS D 1 57 ? -32.199 13.475 40.241 1.00 30.12 57 LYS D N 1
ATOM 3987 C CA . LYS D 1 57 ? -32.177 14.454 39.174 1.00 30.30 57 LYS D CA 1
ATOM 3988 C C . LYS D 1 57 ? -32.144 15.835 39.804 1.00 33.81 57 LYS D C 1
ATOM 3989 O O . LYS D 1 57 ? -32.855 16.098 40.775 1.00 34.23 57 LYS D O 1
ATOM 3995 N N . LEU D 1 58 ? -31.268 16.693 39.292 1.00 25.71 58 LEU D N 1
ATOM 3996 C CA . LEU D 1 58 ? -31.175 18.061 39.781 1.00 30.58 58 LEU D CA 1
ATOM 3997 C C . LEU D 1 58 ? -31.833 18.888 38.688 1.00 29.87 58 LEU D C 1
ATOM 3998 O O . LEU D 1 58 ? -31.206 19.232 37.688 1.00 32.76 58 LEU D O 1
ATOM 4003 N N . PHE D 1 59 ? -33.110 19.185 38.889 1.00 26.10 59 PHE D N 1
ATOM 4004 C CA . PHE D 1 59 ? -33.887 19.932 37.920 1.00 27.76 59 PHE D CA 1
ATOM 4005 C C . PHE D 1 59 ? -33.780 21.441 38.114 1.00 29.14 59 PHE D C 1
ATOM 4006 O O . PHE D 1 59 ? -34.060 21.963 39.196 1.00 30.90 59 PHE D O 1
ATOM 4014 N N . THR D 1 60 ? -33.366 22.140 37.061 1.00 24.57 60 THR D N 1
ATOM 4015 C CA . THR D 1 60 ? -33.257 23.590 37.128 1.00 21.29 60 THR D CA 1
ATOM 4016 C C . THR D 1 60 ? -34.652 24.166 36.915 1.00 22.56 60 THR D C 1
ATOM 4017 O O . THR D 1 60 ? -35.273 23.950 35.873 1.00 25.39 60 THR D O 1
ATOM 4021 N N . LEU D 1 61 ? -35.146 24.877 37.930 1.00 23.27 61 LEU D N 1
ATOM 4022 C CA . LEU D 1 61 ? -36.473 25.490 37.910 1.00 21.52 61 LEU D CA 1
ATOM 4023 C C . LEU D 1 61 ? -36.396 26.894 37.337 1.00 23.56 61 LEU D C 1
ATOM 4024 O O . LEU D 1 61 ? -37.364 27.404 36.773 1.00 23.96 61 LEU D O 1
ATOM 4029 N N . LYS D 1 62 ? -35.236 27.516 37.498 1.00 21.68 62 LYS D N 1
ATOM 4030 C CA . LYS D 1 62 ? -35.038 28.873 37.010 1.00 24.95 62 LYS D CA 1
ATOM 4031 C C . LYS D 1 62 ? -33.565 29.155 36.758 1.00 22.91 62 LYS D C 1
ATOM 4032 O O . LYS D 1 62 ? -32.704 28.695 37.500 1.00 24.48 62 LYS D O 1
ATOM 4038 N N . ALA D 1 63 ? -33.294 29.910 35.695 1.00 18.30 63 ALA D N 1
ATOM 4039 C CA . ALA D 1 63 ? -31.938 30.313 35.345 1.00 23.37 63 ALA D CA 1
ATOM 4040 C C . ALA D 1 63 ? -32.076 31.705 34.748 1.00 25.99 63 ALA D C 1
ATOM 4041 O O . ALA D 1 63 ? -32.906 31.918 33.867 1.00 25.90 63 ALA D O 1
ATOM 4043 N N . GLU D 1 64 ? -31.273 32.644 35.235 1.00 22.08 64 GLU D N 1
ATOM 4044 C CA . GLU D 1 64 ? -31.335 34.006 34.737 1.00 24.99 64 GLU D CA 1
ATOM 4045 C C . GLU D 1 64 ? -30.000 34.708 34.905 1.00 26.88 64 GLU D C 1
ATOM 4046 O O . GLU D 1 64 ? -29.165 34.314 35.720 1.00 25.20 64 GLU D O 1
ATOM 4052 N N . CYS D 1 65 ? -29.804 35.760 34.121 1.00 24.14 65 CYS D N 1
ATOM 4053 C CA . CYS D 1 65 ? -28.576 36.519 34.197 1.00 22.58 65 CYS D CA 1
ATOM 4054 C C . CYS D 1 65 ? -28.821 37.947 33.727 1.00 24.36 65 CYS D C 1
ATOM 4055 O O . CYS D 1 65 ? -29.544 38.169 32.754 1.00 25.29 65 CYS D O 1
ATOM 4058 N N . GLU D 1 66 ? -28.243 38.898 34.453 1.00 24.21 66 GLU D N 1
ATOM 4059 C CA . GLU D 1 66 ? -28.323 40.324 34.125 1.00 29.35 66 GLU D CA 1
ATOM 4060 C C . GLU D 1 66 ? -26.929 40.670 33.638 1.00 24.75 66 GLU D C 1
ATOM 4061 O O . GLU D 1 66 ? -25.940 40.238 34.230 1.00 28.18 66 GLU D O 1
ATOM 4067 N N . PHE D 1 67 ? -26.849 41.464 32.579 1.00 26.03 67 PHE D N 1
ATOM 4068 C CA . PHE D 1 67 ? -25.567 41.830 31.995 1.00 23.50 67 PHE D CA 1
ATOM 4069 C C . PHE D 1 67 ? -25.307 43.323 32.169 1.00 25.52 67 PHE D C 1
ATOM 4070 O O . PHE D 1 67 ? -26.146 44.139 31.803 1.00 26.83 67 PHE D O 1
ATOM 4078 N N . PHE D 1 68 ? -24.138 43.669 32.707 1.00 26.47 68 PHE D N 1
ATOM 4079 C CA . PHE D 1 68 ? -23.796 45.069 32.963 1.00 31.46 68 PHE D CA 1
ATOM 4080 C C . PHE D 1 68 ? -22.740 45.649 32.037 1.00 34.21 68 PHE D C 1
ATOM 4081 O O . PHE D 1 68 ? -22.711 46.856 31.799 1.00 35.38 68 PHE D O 1
ATOM 4089 N N . ALA D 1 69 ? -21.864 44.797 31.523 1.00 31.86 69 ALA D N 1
ATOM 4090 C CA . ALA D 1 69 ? -20.815 45.265 30.635 1.00 30.91 69 ALA D CA 1
ATOM 4091 C C . ALA D 1 69 ? -20.500 44.233 29.572 1.00 38.65 69 ALA D C 1
ATOM 4092 O O . ALA D 1 69 ? -21.050 43.135 29.571 1.00 40.34 69 ALA D O 1
ATOM 4094 N N . GLU D 1 70 ? -19.609 44.601 28.665 1.00 42.88 70 GLU D N 1
ATOM 4095 C CA . GLU D 1 70 ? -19.210 43.710 27.595 1.00 45.36 70 GLU D CA 1
ATOM 4096 C C . GLU D 1 70 ? -17.901 43.030 27.943 1.00 44.21 70 GLU D C 1
ATOM 4097 O O . GLU D 1 70 ? -17.057 43.593 28.640 1.00 48.52 70 GLU D O 1
ATOM 4103 N N . LEU D 1 71 ? -17.748 41.808 27.460 1.00 36.69 71 LEU D N 1
ATOM 4104 C CA . LEU D 1 71 ? -16.534 41.052 27.684 1.00 38.58 71 LEU D CA 1
ATOM 4105 C C . LEU D 1 71 ? -15.878 40.915 26.322 1.00 36.18 71 LEU D C 1
ATOM 4106 O O . LEU D 1 71 ? -16.551 40.969 25.291 1.00 40.51 71 LEU D O 1
ATOM 4111 N N . ALA D 1 72 ? -14.563 40.763 26.314 1.00 38.75 72 ALA D N 1
ATOM 4112 C CA . ALA D 1 72 ? -13.831 40.626 25.071 1.00 38.79 72 ALA D CA 1
ATOM 4113 C C . ALA D 1 72 ? -13.147 39.272 25.061 1.00 33.64 72 ALA D C 1
ATOM 4114 O O . ALA D 1 72 ? -12.957 38.654 26.112 1.00 28.15 72 ALA D O 1
ATOM 4116 N N . PRO D 1 73 ? -12.771 38.788 23.871 1.00 37.40 73 PRO D N 1
ATOM 4117 C CA . PRO D 1 73 ? -12.103 37.492 23.803 1.00 37.64 73 PRO D CA 1
ATOM 4118 C C . PRO D 1 73 ? -10.845 37.499 24.665 1.00 31.28 73 PRO D C 1
ATOM 4119 O O . PRO D 1 73 ? -10.079 38.463 24.664 1.00 31.29 73 PRO D O 1
ATOM 4123 N N . PHE D 1 74 ? -10.666 36.419 25.416 1.00 30.03 74 PHE D N 1
ATOM 4124 C CA . PHE D 1 74 ? -9.532 36.217 26.307 1.00 30.04 74 PHE D CA 1
ATOM 4125 C C . PHE D 1 74 ? -9.477 37.060 27.579 1.00 32.15 74 PHE D C 1
ATOM 4126 O O . PHE D 1 74 ? -8.421 37.216 28.198 1.00 33.85 74 PHE D O 1
ATOM 4134 N N . ASP D 1 75 ? -10.623 37.601 27.972 1.00 31.83 75 ASP D N 1
ATOM 4135 C CA . ASP D 1 75 ? -10.699 38.334 29.226 1.00 34.76 75 ASP D CA 1
ATOM 4136 C C . ASP D 1 75 ? -10.643 37.231 30.279 1.00 34.05 75 ASP D C 1
ATOM 4137 O O . ASP D 1 75 ? -11.035 36.094 30.006 1.00 35.37 75 ASP D O 1
ATOM 4142 N N . ARG D 1 76 ? -10.143 37.549 31.466 1.00 30.76 76 ARG D N 1
ATOM 4143 C CA . ARG D 1 76 ? -10.081 36.563 32.537 1.00 31.47 76 ARG D CA 1
ATOM 4144 C C . ARG D 1 76 ? -11.308 36.788 33.406 1.00 31.62 76 ARG D C 1
ATOM 4145 O O . ARG D 1 76 ? -11.531 37.887 33.917 1.00 30.73 76 ARG D O 1
ATOM 4153 N N . LEU D 1 77 ? -12.106 35.742 33.567 1.00 26.05 77 LEU D N 1
ATOM 4154 C CA . LEU D 1 77 ? -13.329 35.847 34.339 1.00 30.11 77 LEU D CA 1
ATOM 4155 C C . LEU D 1 77 ? -13.350 34.980 35.585 1.00 28.00 77 LEU D C 1
ATOM 4156 O O . LEU D 1 77 ? -12.754 33.905 35.627 1.00 28.71 77 LEU D O 1
ATOM 4161 N N . ALA D 1 78 ? -14.035 35.478 36.606 1.00 31.54 78 ALA D N 1
ATOM 4162 C CA . ALA D 1 78 ? -14.208 34.744 37.846 1.00 28.78 78 ALA D CA 1
ATOM 4163 C C . ALA D 1 78 ? -15.718 34.700 38.080 1.00 30.21 78 ALA D C 1
ATOM 4164 O O . ALA D 1 78 ? -16.384 35.735 38.079 1.00 27.52 78 ALA D O 1
ATOM 4166 N N . VAL D 1 79 ? -16.267 33.501 38.218 1.00 25.53 79 VAL D N 1
ATOM 4167 C CA . VAL D 1 79 ? -17.691 33.365 38.494 1.00 27.00 79 VAL D CA 1
ATOM 4168 C C . VAL D 1 79 ? -17.737 32.878 39.933 1.00 28.05 79 VAL D C 1
ATOM 4169 O O . VAL D 1 79 ? -17.216 31.812 40.248 1.00 25.83 79 VAL D O 1
ATOM 4173 N N . ARG D 1 80 ? -18.336 33.685 40.802 1.00 25.43 80 ARG D N 1
ATOM 4174 C CA . ARG D 1 80 ? -18.433 33.372 42.223 1.00 27.15 80 ARG D CA 1
ATOM 4175 C C . ARG D 1 80 ? -19.845 32.987 42.605 1.00 28.31 80 ARG D C 1
ATOM 4176 O O . ARG D 1 80 ? -20.789 33.766 42.448 1.00 25.59 80 ARG D O 1
ATOM 4184 N N . MET D 1 81 ? -19.976 31.776 43.126 1.00 23.21 81 MET D N 1
ATOM 4185 C CA . MET D 1 81 ? -21.270 31.245 43.493 1.00 22.34 81 MET D CA 1
ATOM 4186 C C . MET D 1 81 ? -21.504 31.165 44.998 1.00 25.79 81 MET D C 1
ATOM 4187 O O . MET D 1 81 ? -20.618 30.777 45.757 1.00 26.29 81 MET D O 1
ATOM 4192 N N . ARG D 1 82 ? -22.715 31.522 45.413 1.00 25.27 82 ARG D N 1
ATOM 4193 C CA . ARG D 1 82 ? -23.097 31.476 46.823 1.00 30.57 82 ARG D CA 1
ATOM 4194 C C . ARG D 1 82 ? -24.467 30.830 46.947 1.00 27.83 82 ARG D C 1
ATOM 4195 O O . ARG D 1 82 ? -25.269 30.877 46.015 1.00 24.07 82 ARG D O 1
ATOM 4203 N N . LEU D 1 83 ? -24.727 30.219 48.099 1.00 26.15 83 LEU D N 1
ATOM 4204 C CA . LEU D 1 83 ? -26.016 29.605 48.359 1.00 30.57 83 LEU D CA 1
ATOM 4205 C C . LEU D 1 83 ? -26.880 30.742 48.892 1.00 34.63 83 LEU D C 1
ATOM 4206 O O . LEU D 1 83 ? -26.605 31.289 49.959 1.00 35.70 83 LEU D O 1
ATOM 4211 N N . VAL D 1 84 ? -27.911 31.108 48.143 1.00 28.80 84 VAL D N 1
ATOM 4212 C CA . VAL D 1 84 ? -28.788 32.195 48.553 1.00 27.35 84 VAL D CA 1
ATOM 4213 C C . VAL D 1 84 ? -29.914 31.720 49.459 1.00 31.52 84 VAL D C 1
ATOM 4214 O O . VAL D 1 84 ? -30.267 32.385 50.433 1.00 29.89 84 VAL D O 1
ATOM 4218 N N . GLU D 1 85 ? -30.471 30.561 49.143 1.00 27.21 85 GLU D N 1
ATOM 4219 C CA . GLU D 1 85 ? -31.574 30.029 49.926 1.00 26.23 85 GLU D CA 1
ATOM 4220 C C . GLU D 1 85 ? -31.620 28.514 49.849 1.00 23.87 85 GLU D C 1
ATOM 4221 O O . GLU D 1 85 ? -31.308 27.926 48.820 1.00 26.26 85 GLU D O 1
ATOM 4227 N N . LEU D 1 86 ? -31.998 27.892 50.957 1.00 25.02 86 LEU D N 1
ATOM 4228 C CA . LEU D 1 86 ? -32.124 26.448 51.000 1.00 26.54 86 LEU D CA 1
ATOM 4229 C C . LEU D 1 86 ? -33.461 26.122 51.652 1.00 28.38 86 LEU D C 1
ATOM 4230 O O . LEU D 1 86 ? -33.751 26.599 52.753 1.00 28.53 86 LEU D O 1
ATOM 4235 N N . THR D 1 87 ? -34.288 25.343 50.963 1.00 23.97 87 THR D N 1
ATOM 4236 C CA . THR D 1 87 ? -35.574 24.949 51.531 1.00 23.22 87 THR D CA 1
ATOM 4237 C C . THR D 1 87 ? -35.510 23.442 51.744 1.00 28.39 87 THR D C 1
ATOM 4238 O O . THR D 1 87 ? -34.423 22.863 51.723 1.00 26.09 87 THR D O 1
ATOM 4242 N N . GLN D 1 88 ? -36.654 22.800 51.949 1.00 24.73 88 GLN D N 1
ATOM 4243 C CA . GLN D 1 88 ? -36.647 21.351 52.166 1.00 27.68 88 GLN D CA 1
ATOM 4244 C C . GLN D 1 88 ? -36.195 20.567 50.941 1.00 30.18 88 GLN D C 1
ATOM 4245 O O . GLN D 1 88 ? -35.519 19.543 51.066 1.00 27.67 88 GLN D O 1
ATOM 4251 N N . THR D 1 89 ? -36.576 21.051 49.760 1.00 25.41 89 THR D N 1
ATOM 4252 C CA . THR D 1 89 ? -36.282 20.353 48.513 1.00 23.77 89 THR D CA 1
ATOM 4253 C C . THR D 1 89 ? -35.624 21.195 47.422 1.00 24.99 89 THR D C 1
ATOM 4254 O O . THR D 1 89 ? -35.317 20.678 46.349 1.00 24.31 89 THR D O 1
ATOM 4258 N N . GLN D 1 90 ? -35.403 22.476 47.692 1.00 23.60 90 GLN D N 1
ATOM 4259 C CA . GLN D 1 90 ? -34.846 23.368 46.685 1.00 24.54 90 GLN D CA 1
ATOM 4260 C C . GLN D 1 90 ? -33.664 24.205 47.152 1.00 24.26 90 GLN D C 1
ATOM 4261 O O . GLN D 1 90 ? -33.411 24.335 48.350 1.00 25.94 90 GLN D O 1
ATOM 4267 N N . MET D 1 91 ? -32.935 24.757 46.184 1.00 21.44 91 MET D N 1
ATOM 4268 C CA . MET D 1 91 ? -31.784 25.598 46.461 1.00 20.12 91 MET D CA 1
ATOM 4269 C C . MET D 1 91 ? -31.782 26.763 45.481 1.00 20.80 91 MET D C 1
ATOM 4270 O O . MET D 1 91 ? -32.092 26.591 44.305 1.00 25.17 91 MET D O 1
ATOM 4275 N N . GLU D 1 92 ? -31.422 27.937 45.983 1.00 24.18 92 GLU D N 1
ATOM 4276 C CA . GLU D 1 92 ? -31.322 29.140 45.166 1.00 26.22 92 GLU D CA 1
ATOM 4277 C C . GLU D 1 92 ? -29.833 29.468 45.183 1.00 24.40 92 GLU D C 1
ATOM 4278 O O . GLU D 1 92 ? -29.238 29.586 46.251 1.00 26.36 92 GLU D O 1
ATOM 4284 N N . LEU D 1 93 ? -29.233 29.591 44.001 1.00 19.71 93 LEU D N 1
ATOM 4285 C CA . LEU D 1 93 ? -27.810 29.888 43.891 1.00 20.21 93 LEU D CA 1
ATOM 4286 C C . LEU D 1 93 ? -27.615 31.248 43.249 1.00 24.22 93 LEU D C 1
ATOM 4287 O O . LEU D 1 93 ? -28.335 31.608 42.310 1.00 25.53 93 LEU D O 1
ATOM 4292 N N . GLY D 1 94 ? -26.635 31.991 43.750 1.00 24.47 94 GLY D N 1
ATOM 4293 C CA . GLY D 1 94 ? -26.341 33.306 43.213 1.00 23.37 94 GLY D CA 1
ATOM 4294 C C . GLY D 1 94 ? -24.988 33.291 42.525 1.00 26.64 94 GLY D C 1
ATOM 4295 O O . GLY D 1 94 ? -24.052 32.650 43.009 1.00 26.99 94 GLY D O 1
ATOM 4296 N N . PHE D 1 95 ? -24.878 33.991 41.401 1.00 24.87 95 PHE D N 1
ATOM 4297 C CA . PHE D 1 95 ? -23.627 34.032 40.652 1.00 23.29 95 PHE D CA 1
ATOM 4298 C C . PHE D 1 95 ? -23.193 35.454 40.309 1.00 25.42 95 PHE D C 1
ATOM 4299 O O . PHE D 1 95 ? -23.942 36.192 39.673 1.00 26.50 95 PHE D O 1
ATOM 4307 N N . ASP D 1 96 ? -21.990 35.831 40.728 1.00 25.93 96 ASP D N 1
ATOM 4308 C CA . ASP D 1 96 ? -21.442 37.143 40.391 1.00 25.65 96 ASP D CA 1
ATOM 4309 C C . ASP D 1 96 ? -20.336 36.894 39.368 1.00 24.52 96 ASP D C 1
ATOM 4310 O O . ASP D 1 96 ? -19.519 35.995 39.548 1.00 27.80 96 ASP D O 1
ATOM 4315 N N . TYR D 1 97 ? -20.323 37.676 38.292 1.00 23.29 97 TYR D N 1
ATOM 4316 C CA . TYR D 1 97 ? -19.320 37.528 37.244 1.00 21.84 97 TYR D CA 1
ATOM 4317 C C . TYR D 1 97 ? -18.368 38.713 37.303 1.00 28.61 97 TYR D C 1
ATOM 4318 O O . TYR D 1 97 ? -18.785 39.862 37.135 1.00 27.06 97 TYR D O 1
ATOM 4327 N N . LEU D 1 98 ? -17.091 38.436 37.528 1.00 26.68 98 LEU D N 1
ATOM 4328 C CA . LEU D 1 98 ? -16.098 39.495 37.610 1.00 28.34 98 LEU D CA 1
ATOM 4329 C C . LEU D 1 98 ? -15.033 39.362 36.533 1.00 30.94 98 LEU D C 1
ATOM 4330 O O . LEU D 1 98 ? -14.518 38.273 36.288 1.00 28.36 98 LEU D O 1
ATOM 4335 N N . ARG D 1 99 ? -14.708 40.472 35.884 1.00 28.08 99 ARG D N 1
ATOM 4336 C CA . ARG D 1 99 ? -13.646 40.462 34.887 1.00 30.79 99 ARG D CA 1
ATOM 4337 C C . ARG D 1 99 ? -12.419 40.813 35.722 1.00 33.38 99 ARG D C 1
ATOM 4338 O O . ARG D 1 99 ? -12.397 41.845 36.387 1.00 34.32 99 ARG D O 1
ATOM 4346 N N . LEU D 1 100 ? -11.408 39.959 35.697 1.00 28.73 100 LEU D N 1
ATOM 4347 C CA . LEU D 1 100 ? -10.207 40.179 36.497 1.00 37.09 100 LEU D CA 1
ATOM 4348 C C . LEU D 1 100 ? -9.142 41.034 35.818 1.00 44.36 100 LEU D C 1
ATOM 4349 O O . LEU D 1 100 ? -9.042 41.065 34.595 1.00 42.54 100 LEU D O 1
ATOM 4354 N N . GLY D 1 101 ? -8.339 41.722 36.627 1.00 54.86 101 GLY D N 1
ATOM 4355 C CA . GLY D 1 101 ? -7.280 42.568 36.096 1.00 63.44 101 GLY D CA 1
ATOM 4356 C C . GLY D 1 101 ? -7.085 43.804 36.953 1.00 70.32 101 GLY D C 1
ATOM 4357 O O . GLY D 1 101 ? -7.321 43.749 38.164 1.00 72.61 101 GLY D O 1
ATOM 4358 N N . GLY D 1 102 ? -6.652 44.908 36.336 1.00 74.12 102 GLY D N 1
ATOM 4359 C CA . GLY D 1 102 ? -6.449 46.156 37.064 1.00 77.15 102 GLY D CA 1
ATOM 4360 C C . GLY D 1 102 ? -7.363 46.118 38.265 1.00 80.29 102 GLY D C 1
ATOM 4361 O O . GLY D 1 102 ? -6.927 45.822 39.377 1.00 85.69 102 GLY D O 1
ATOM 4362 N N . ASP D 1 103 ? -8.634 46.423 38.050 1.00 78.33 103 ASP D N 1
ATOM 4363 C CA . ASP D 1 103 ? -9.597 46.311 39.128 1.00 77.33 103 ASP D CA 1
ATOM 4364 C C . ASP D 1 103 ? -10.664 45.395 38.587 1.00 69.77 103 ASP D C 1
ATOM 4365 O O . ASP D 1 103 ? -11.172 45.597 37.483 1.00 70.34 103 ASP D O 1
ATOM 4370 N N . ASP D 1 104 ? -10.987 44.373 39.360 1.00 61.59 104 ASP D N 1
ATOM 4371 C CA . ASP D 1 104 ? -12.013 43.448 38.949 1.00 57.83 104 ASP D CA 1
ATOM 4372 C C . ASP D 1 104 ? -13.288 44.260 38.813 1.00 50.14 104 ASP D C 1
ATOM 4373 O O . ASP D 1 104 ? -13.522 45.202 39.569 1.00 53.62 104 ASP D O 1
ATOM 4378 N N . LEU D 1 105 ? -14.098 43.900 37.830 1.00 39.87 105 LEU D N 1
ATOM 4379 C CA . LEU D 1 105 ? -15.343 44.598 37.556 1.00 36.07 105 LEU D CA 1
ATOM 4380 C C . LEU D 1 105 ? -16.492 43.599 37.485 1.00 28.69 105 LEU D C 1
ATOM 4381 O O . LEU D 1 105 ? -16.348 42.545 36.873 1.00 30.66 105 LEU D O 1
ATOM 4386 N N . LEU D 1 106 ? -17.614 43.929 38.120 1.00 3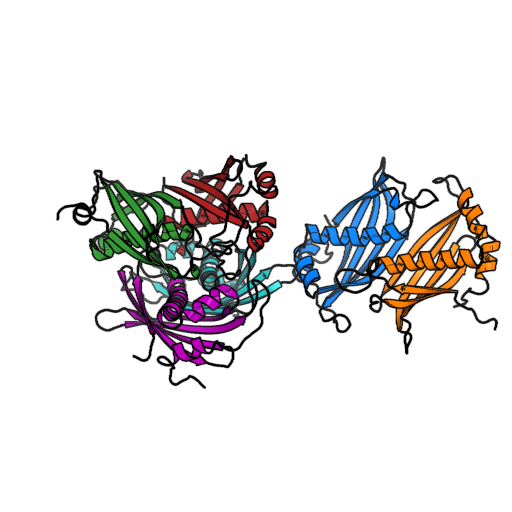6.82 106 LEU D N 1
ATOM 4387 C CA . LEU D 1 106 ? -18.797 43.071 38.090 1.00 35.87 106 LEU D CA 1
ATOM 4388 C C . LEU D 1 106 ? -19.442 43.305 36.729 1.00 36.98 106 LEU D C 1
ATOM 4389 O O . LEU D 1 106 ? -20.016 44.369 36.482 1.00 34.14 106 LEU D O 1
ATOM 4394 N N . VAL D 1 107 ? -19.346 42.313 35.849 1.00 29.27 107 VAL D N 1
ATOM 4395 C CA . VAL D 1 107 ? -19.896 42.432 34.505 1.00 27.54 107 VAL D CA 1
ATOM 4396 C C . VAL D 1 107 ? -21.258 41.769 34.327 1.00 28.76 107 VAL D C 1
ATOM 4397 O O . VAL D 1 107 ? -21.933 41.991 33.326 1.00 28.30 107 VAL D O 1
ATOM 4401 N N . ALA D 1 108 ? -21.657 40.954 35.297 1.00 24.73 108 ALA D N 1
ATOM 4402 C CA . ALA D 1 108 ? -22.948 40.283 35.228 1.00 24.93 108 ALA D CA 1
ATOM 4403 C C . ALA D 1 108 ? -23.294 39.655 36.569 1.00 22.43 108 ALA D C 1
ATOM 4404 O O . ALA D 1 108 ? -22.430 39.500 37.432 1.00 23.48 108 ALA D O 1
ATOM 4406 N N . ARG D 1 109 ? -24.563 39.298 36.740 1.00 21.68 109 ARG D N 1
ATOM 4407 C CA . ARG D 1 109 ? -25.029 38.675 37.971 1.00 22.66 109 ARG D CA 1
ATOM 4408 C C . ARG D 1 109 ? -26.196 37.765 37.623 1.00 25.78 109 ARG D C 1
ATOM 4409 O O . ARG D 1 109 ? -27.101 38.159 36.885 1.00 27.28 109 ARG D O 1
ATOM 4417 N N . GLY D 1 110 ? -26.173 36.544 38.147 1.00 25.29 110 GLY D N 1
ATOM 4418 C CA . GLY D 1 110 ? -27.237 35.608 37.840 1.00 26.64 110 GLY D CA 1
ATOM 4419 C C . GLY D 1 110 ? -27.764 34.812 39.014 1.00 24.22 110 GLY D C 1
ATOM 4420 O O . GLY D 1 110 ? -27.252 34.893 40.131 1.00 23.56 110 GLY D O 1
ATOM 4421 N N . ARG D 1 111 ? -28.799 34.030 38.742 1.00 22.04 111 ARG D N 1
ATOM 4422 C CA . ARG D 1 111 ? -29.437 33.202 39.755 1.00 22.80 111 ARG D CA 1
ATOM 4423 C C . ARG D 1 111 ? -29.958 31.941 39.111 1.00 24.05 111 ARG D C 1
ATOM 4424 O O . ARG D 1 111 ? -30.260 31.915 37.918 1.00 23.48 111 ARG D O 1
ATOM 4432 N N . GLN D 1 112 ? -30.045 30.896 39.919 1.00 22.53 112 GLN D N 1
ATOM 4433 C CA . GLN D 1 112 ? -30.609 29.625 39.498 1.00 23.29 112 GLN D CA 1
ATOM 4434 C C . GLN D 1 112 ? -31.358 29.081 40.695 1.00 23.33 112 GLN D C 1
ATOM 4435 O O . GLN D 1 112 ? -30.973 29.332 41.836 1.00 26.98 112 GLN D O 1
ATOM 4441 N N . ARG D 1 113 ? -32.445 28.366 40.439 1.00 23.57 113 ARG D N 1
ATOM 4442 C CA . ARG D 1 113 ? -33.172 27.722 41.516 1.00 23.16 113 ARG D CA 1
ATOM 4443 C C . ARG D 1 113 ? -33.188 26.284 41.033 1.00 26.04 113 ARG D C 1
ATOM 4444 O O . ARG D 1 113 ? -33.499 26.016 39.871 1.00 25.08 113 ARG D O 1
ATOM 4452 N N . ILE D 1 114 ? -32.827 25.367 41.915 1.00 23.83 114 ILE D N 1
ATOM 4453 C CA . ILE D 1 114 ? -32.759 23.965 41.556 1.00 21.85 114 ILE D CA 1
ATOM 4454 C C . ILE D 1 114 ? -33.580 23.119 42.510 1.00 23.22 114 ILE D C 1
ATOM 4455 O O . ILE D 1 114 ? -33.577 23.351 43.717 1.00 24.72 114 ILE D O 1
ATOM 4460 N N . ALA D 1 115 ? -34.291 22.147 41.953 1.00 25.49 115 ALA D N 1
ATOM 4461 C CA . ALA D 1 115 ? -35.106 21.238 42.748 1.00 28.17 115 ALA D CA 1
ATOM 4462 C C . ALA D 1 115 ? -34.487 19.845 42.675 1.00 30.91 115 ALA D C 1
ATOM 4463 O O . ALA D 1 115 ? -34.008 19.420 41.621 1.00 25.75 115 ALA D O 1
ATOM 4465 N N . CYS D 1 116 ? -34.494 19.140 43.798 1.00 28.04 116 CYS D N 1
ATOM 4466 C CA . CYS D 1 116 ? -33.956 17.790 43.844 1.00 29.35 116 CYS D CA 1
ATOM 4467 C C . CYS D 1 116 ? -35.125 16.846 43.608 1.00 28.74 116 CYS D C 1
ATOM 4468 O O . CYS D 1 116 ? -36.186 17.014 44.211 1.00 28.54 116 CYS D O 1
ATOM 4471 N N . MET D 1 117 ? -34.935 15.859 42.737 1.00 25.16 117 MET D N 1
ATOM 4472 C CA . MET D 1 117 ? -35.998 14.913 42.417 1.00 28.67 117 MET D CA 1
ATOM 4473 C C . MET D 1 117 ? -35.470 13.494 42.223 1.00 29.65 117 MET D C 1
ATOM 4474 O O . MET D 1 117 ? -34.283 13.293 41.983 1.00 29.75 117 MET D O 1
ATOM 4479 N N . ARG D 1 118 ? -36.366 12.518 42.337 1.00 29.91 118 ARG D N 1
ATOM 4480 C CA . ARG D 1 118 ? -36.015 11.115 42.126 1.00 31.61 118 ARG D CA 1
ATOM 4481 C C . ARG D 1 118 ? -37.161 10.416 41.417 1.00 35.07 118 ARG D C 1
ATOM 4482 O O . ARG D 1 118 ? -38.329 10.758 41.618 1.00 33.70 118 ARG D O 1
ATOM 4490 N N . GLY D 1 119 ? -36.822 9.437 40.585 1.00 38.64 119 GLY D N 1
ATOM 4491 C CA . GLY D 1 119 ? -37.838 8.699 39.861 1.00 44.05 119 GLY D CA 1
ATOM 4492 C C . GLY D 1 119 ? -37.592 8.669 38.365 1.00 56.60 119 GLY D C 1
ATOM 4493 O O . GLY D 1 119 ? -36.849 9.498 37.836 1.00 56.05 119 GLY D O 1
ATOM 4494 N N . PRO D 1 120 ? -38.198 7.708 37.652 1.00 61.38 120 PRO D N 1
ATOM 4495 C CA . PRO D 1 120 ? -38.028 7.597 36.200 1.00 62.82 120 PRO D CA 1
ATOM 4496 C C . PRO D 1 120 ? -38.584 8.835 35.504 1.00 64.84 120 PRO D C 1
ATOM 4497 O O . PRO D 1 120 ? -39.516 9.464 36.004 1.00 66.36 120 PRO D O 1
ATOM 4501 N N . ASN D 1 121 ? -38.012 9.186 34.357 1.00 63.97 121 ASN D N 1
ATOM 4502 C CA . ASN D 1 121 ? -38.475 10.350 33.611 1.00 69.66 121 ASN D CA 1
ATOM 4503 C C . ASN D 1 121 ? -39.988 10.289 33.427 1.00 69.75 121 ASN D C 1
ATOM 4504 O O . ASN D 1 121 ? -40.511 9.375 32.792 1.00 70.81 121 ASN D O 1
ATOM 4509 N N . GLY D 1 122 ? -40.684 11.269 33.994 1.00 72.36 122 GLY D N 1
ATOM 4510 C CA . GLY D 1 122 ? -42.129 11.303 33.891 1.00 73.72 122 GLY D CA 1
ATOM 4511 C C . GLY D 1 122 ? -42.779 10.856 35.185 1.00 75.16 122 GLY D C 1
ATOM 4512 O O . GLY D 1 122 ? -43.927 11.201 35.466 1.00 79.69 122 GLY D O 1
ATOM 4513 N N . ARG D 1 123 ? -42.042 10.079 35.974 1.00 73.30 123 ARG D N 1
ATOM 4514 C CA . ARG D 1 123 ? -42.538 9.578 37.252 1.00 72.35 123 ARG D CA 1
ATOM 4515 C C . ARG D 1 123 ? -41.650 10.049 38.399 1.00 61.02 123 ARG D C 1
ATOM 4516 O O . ARG D 1 123 ? -41.378 9.298 39.338 1.00 64.89 123 ARG D O 1
ATOM 4524 N N . THR D 1 124 ? -41.205 11.298 38.325 1.00 50.77 124 THR D N 1
ATOM 4525 C CA . THR D 1 124 ? -40.341 11.849 39.359 1.00 38.37 124 THR D CA 1
ATOM 4526 C C . THR D 1 124 ? -41.130 12.621 40.408 1.00 38.09 124 THR D C 1
ATOM 4527 O O . THR D 1 124 ? -42.223 13.123 40.143 1.00 34.54 124 THR D O 1
ATOM 4531 N N . GLU D 1 125 ? -40.566 12.701 41.605 1.00 32.42 125 GLU D N 1
ATOM 4532 C CA . GLU D 1 125 ? -41.185 13.438 42.697 1.00 35.08 125 GLU D CA 1
ATOM 4533 C C . GLU D 1 125 ? -40.082 14.178 43.430 1.00 32.14 125 GLU D C 1
ATOM 4534 O O . GLU D 1 125 ? -38.942 13.713 43.480 1.00 29.83 125 GLU D O 1
ATOM 4540 N N . PRO D 1 126 ? -40.399 15.351 43.995 1.00 28.43 126 PRO D N 1
ATOM 4541 C CA . PRO D 1 126 ? -39.397 16.133 44.724 1.00 27.30 126 PRO D CA 1
ATOM 4542 C C . PRO D 1 126 ? -38.892 15.373 45.942 1.00 25.45 126 PRO D C 1
ATOM 4543 O O . PRO D 1 126 ? -39.661 14.679 46.607 1.00 28.90 126 PRO D O 1
ATOM 4547 N N . VAL D 1 127 ? -37.606 15.500 46.240 1.00 26.06 127 VAL D N 1
ATOM 4548 C CA . VAL D 1 127 ? -37.046 14.848 47.417 1.00 27.76 127 VAL D CA 1
ATOM 4549 C C . VAL D 1 127 ? -36.312 15.895 48.238 1.00 26.05 127 VAL D C 1
ATOM 4550 O O . VAL D 1 127 ? -35.963 16.962 47.729 1.00 25.60 127 VAL D O 1
ATOM 4554 N N . ARG D 1 128 ? -36.088 15.601 49.511 1.00 23.00 128 ARG D N 1
ATOM 4555 C CA . ARG D 1 128 ? -35.390 16.537 50.373 1.00 27.17 128 ARG D CA 1
ATOM 4556 C C . ARG D 1 128 ? -33.962 16.666 49.866 1.00 26.89 128 ARG D C 1
ATOM 4557 O O . ARG D 1 128 ? -33.383 15.703 49.368 1.00 24.25 128 ARG D O 1
ATOM 4565 N N . VAL D 1 129 ? -33.402 17.864 49.967 1.00 23.18 129 VAL D N 1
ATOM 4566 C CA . VAL D 1 129 ? -32.047 18.093 49.483 1.00 21.89 129 VAL D CA 1
ATOM 4567 C C . VAL D 1 129 ? -31.081 17.057 50.050 1.00 24.08 129 VAL D C 1
ATOM 4568 O O . VAL D 1 129 ? -30.942 16.931 51.263 1.00 27.09 129 VAL D O 1
ATOM 4572 N N . PRO D 1 130 ? -30.408 16.295 49.169 1.00 27.52 130 PRO D N 1
ATOM 4573 C CA . PRO D 1 130 ? -29.448 15.261 49.570 1.00 27.03 130 PRO D CA 1
ATOM 4574 C C . PRO D 1 130 ? -28.483 15.741 50.657 1.00 31.47 130 PRO D C 1
ATOM 4575 O O . PRO D 1 130 ? -27.903 16.824 50.556 1.00 27.30 130 PRO D O 1
ATOM 4579 N N . ALA D 1 131 ? -28.319 14.922 51.694 1.00 31.74 131 ALA D N 1
ATOM 4580 C CA . ALA D 1 131 ? -27.454 15.252 52.825 1.00 34.64 131 ALA D CA 1
ATOM 4581 C C . ALA D 1 131 ? -26.062 15.728 52.421 1.00 30.99 131 ALA D C 1
ATOM 4582 O O . ALA D 1 131 ? -25.543 16.687 52.993 1.00 34.40 131 ALA D O 1
ATOM 4584 N N . GLY D 1 132 ? -25.470 15.059 51.436 1.00 31.05 132 GLY D N 1
ATOM 4585 C CA . GLY D 1 132 ? -24.144 15.426 50.969 1.00 35.07 132 GLY D CA 1
ATOM 4586 C C . GLY D 1 132 ? -24.073 16.836 50.412 1.00 36.73 132 GLY D C 1
ATOM 4587 O O . GLY D 1 132 ? -23.084 17.539 50.624 1.00 35.04 132 GLY D O 1
ATOM 4588 N N . LEU D 1 133 ? -25.108 17.250 49.686 1.00 30.58 133 LEU D N 1
ATOM 4589 C CA . LEU D 1 133 ? -25.140 18.598 49.126 1.00 31.12 133 LEU D CA 1
ATOM 4590 C C . LEU D 1 133 ? -25.239 19.615 50.247 1.00 32.97 133 LEU D C 1
ATOM 4591 O O . LEU D 1 133 ? -24.555 20.638 50.228 1.00 32.95 133 LEU D O 1
ATOM 4596 N N . VAL D 1 134 ? -26.105 19.338 51.217 1.00 30.21 134 VAL D N 1
ATOM 4597 C CA . VAL D 1 134 ? -26.279 20.241 52.344 1.00 31.90 134 VAL D CA 1
ATOM 4598 C C . VAL D 1 134 ? -24.936 20.433 53.033 1.00 33.84 134 VAL D C 1
ATOM 4599 O O . VAL D 1 134 ? -24.541 21.553 53.328 1.00 29.58 134 VAL D O 1
ATOM 4603 N N . ARG D 1 135 ? -24.222 19.338 53.267 1.00 33.99 135 ARG D N 1
ATOM 4604 C CA . ARG D 1 135 ? -22.919 19.429 53.912 1.00 40.18 135 ARG D CA 1
ATOM 4605 C C . ARG D 1 135 ? -21.918 20.200 53.055 1.00 32.27 135 ARG D C 1
ATOM 4606 O O . ARG D 1 135 ? -21.121 20.980 53.575 1.00 34.75 135 ARG D O 1
ATOM 4614 N N . ALA D 1 136 ? -21.965 19.993 51.744 1.00 29.45 136 ALA D N 1
ATOM 4615 C CA . ALA D 1 136 ? -21.044 20.678 50.839 1.00 30.51 136 ALA D CA 1
ATOM 4616 C C . ALA D 1 136 ? -21.211 22.198 50.854 1.00 31.73 136 ALA D C 1
ATOM 4617 O O . ALA D 1 136 ? -20.235 22.932 50.709 1.00 35.39 136 ALA D O 1
ATOM 4619 N N . PHE D 1 137 ? -22.440 22.672 51.029 1.00 32.03 137 PHE D N 1
ATOM 4620 C CA . PHE D 1 137 ? -22.698 24.112 51.037 1.00 39.15 137 PHE D CA 1
ATOM 4621 C C . PHE D 1 137 ? -22.367 24.810 52.353 1.00 44.25 137 PHE D C 1
ATOM 4622 O O . PHE D 1 137 ? -22.360 26.041 52.417 1.00 46.04 137 PHE D O 1
ATOM 4630 N N . ALA D 1 138 ? -22.090 24.031 53.393 1.00 44.67 138 ALA D N 1
ATOM 4631 C CA . ALA D 1 138 ? -21.783 24.586 54.709 1.00 52.47 138 ALA D CA 1
ATOM 4632 C C . ALA D 1 138 ? -20.887 25.830 54.689 1.00 54.41 138 ALA D C 1
ATOM 4633 O O . ALA D 1 138 ? -21.254 26.870 55.237 1.00 58.79 138 ALA D O 1
ATOM 4635 N N . PRO D 1 139 ? -19.706 25.746 54.056 1.00 52.67 139 PRO D N 1
ATOM 4636 C CA . PRO D 1 139 ? -18.811 26.909 54.012 1.00 54.57 139 PRO D CA 1
ATOM 4637 C C . PRO D 1 139 ? -19.164 27.991 52.985 1.00 55.80 139 PRO D C 1
ATOM 4638 O O . PRO D 1 139 ? -18.477 29.009 52.888 1.00 51.92 139 PRO D O 1
ATOM 4642 N N . PHE D 1 140 ? -20.232 27.777 52.225 1.00 53.53 140 PHE D N 1
ATOM 4643 C CA . PHE D 1 140 ? -20.636 28.747 51.217 1.00 54.70 140 PHE D CA 1
ATOM 4644 C C . PHE D 1 140 ? -22.024 29.306 51.498 1.00 60.73 140 PHE D C 1
ATOM 4645 O O . PHE D 1 140 ? -22.716 29.767 50.589 1.00 58.22 140 PHE D O 1
ATOM 4653 N N . ARG D 1 141 ? -22.416 29.254 52.768 1.00 64.54 141 ARG D N 1
ATOM 4654 C CA . ARG D 1 141 ? -23.711 29.747 53.223 1.00 73.53 141 ARG D CA 1
ATOM 4655 C C . ARG D 1 141 ? -23.826 31.262 53.077 1.00 78.85 141 ARG D C 1
ATOM 4656 O O . ARG D 1 141 ? -24.033 31.937 54.109 1.00 80.93 141 ARG D O 1
ATOM 4664 N N . SER D 1 142 ? -23.719 31.758 51.936 1.00 85.88 142 SER D N 1
ATOM 4665 N N . PRO E 1 4 ? -34.230 11.349 -5.054 1.00 53.95 4 PRO E N 1
ATOM 4666 C CA . PRO E 1 4 ? -32.823 11.550 -4.632 1.00 47.46 4 PRO E CA 1
ATOM 4667 C C . PRO E 1 4 ? -32.378 10.402 -3.736 1.00 42.75 4 PRO E C 1
ATOM 4668 O O . PRO E 1 4 ? -33.149 9.932 -2.898 1.00 45.63 4 PRO E O 1
ATOM 4672 N N . ARG E 1 5 ? -31.137 9.957 -3.908 1.00 36.44 5 ARG E N 1
ATOM 4673 C CA . ARG E 1 5 ? -30.618 8.858 -3.105 1.00 36.33 5 ARG E CA 1
ATOM 4674 C C . ARG E 1 5 ? -29.764 9.334 -1.933 1.00 34.90 5 ARG E C 1
ATOM 4675 O O . ARG E 1 5 ? -28.806 8.676 -1.530 1.00 31.68 5 ARG E O 1
ATOM 4683 N N . TYR E 1 6 ? -30.125 10.497 -1.401 1.00 32.48 6 TYR E N 1
ATOM 4684 C CA . TYR E 1 6 ? -29.449 11.062 -0.241 1.00 31.13 6 TYR E CA 1
ATOM 4685 C C . TYR E 1 6 ? -30.511 11.660 0.662 1.00 33.43 6 TYR E C 1
ATOM 4686 O O . TYR E 1 6 ? -31.554 12.122 0.190 1.00 31.17 6 TYR E O 1
ATOM 4695 N N . TYR E 1 7 ? -30.262 11.624 1.963 1.00 31.39 7 TYR E N 1
ATOM 4696 C CA . TYR E 1 7 ? -31.195 12.205 2.914 1.00 30.49 7 TYR E CA 1
ATOM 4697 C C . TYR E 1 7 ? -30.763 13.653 3.037 1.00 32.26 7 TYR E C 1
ATOM 4698 O O . TYR E 1 7 ? -29.566 13.940 3.114 1.00 30.35 7 TYR E O 1
ATOM 4707 N N . GLU E 1 8 ? -31.722 14.570 3.055 1.00 26.35 8 GLU E N 1
ATOM 4708 C CA . GLU E 1 8 ? -31.360 15.971 3.157 1.00 31.05 8 GLU E CA 1
ATOM 4709 C C . GLU E 1 8 ? -31.859 16.646 4.422 1.00 30.42 8 GLU E C 1
ATOM 4710 O O . GLU E 1 8 ? -33.045 16.592 4.753 1.00 30.63 8 GLU E O 1
ATOM 4716 N N . TYR E 1 9 ? -30.925 17.276 5.122 1.00 28.66 9 TYR E N 1
ATOM 4717 C CA . TYR E 1 9 ? -31.207 18.016 6.343 1.00 27.80 9 TYR E CA 1
ATOM 4718 C C . TYR E 1 9 ? -30.944 19.479 6.005 1.00 23.10 9 TYR E C 1
ATOM 4719 O O . TYR E 1 9 ? -29.843 19.833 5.592 1.00 29.27 9 TYR E O 1
ATOM 4728 N N . ARG E 1 10 ? -31.962 20.322 6.155 1.00 26.31 10 ARG E N 1
ATOM 4729 C CA . ARG E 1 10 ? -31.812 21.744 5.856 1.00 30.23 10 ARG E CA 1
ATOM 4730 C C . ARG E 1 10 ? -31.738 22.550 7.147 1.00 29.35 10 ARG E C 1
ATOM 4731 O O . ARG E 1 10 ? -32.435 22.256 8.117 1.00 30.69 10 ARG E O 1
ATOM 4739 N N . HIS E 1 11 ? -30.889 23.570 7.146 1.00 31.37 11 HIS E N 1
ATOM 4740 C CA . HIS E 1 11 ? -30.684 24.395 8.324 1.00 31.81 11 HIS E CA 1
ATOM 4741 C C . HIS E 1 11 ? -30.349 25.835 7.960 1.00 32.34 11 HIS E C 1
ATOM 4742 O O . HIS E 1 11 ? -29.484 26.085 7.127 1.00 35.56 11 HIS E O 1
ATOM 4749 N N . VAL E 1 12 ? -31.044 26.782 8.579 1.00 34.23 12 VAL E N 1
ATOM 4750 C CA . VAL E 1 12 ? -30.758 28.190 8.336 1.00 30.96 12 VAL E CA 1
ATOM 4751 C C . VAL E 1 12 ? -29.745 28.599 9.400 1.00 30.10 12 VAL E C 1
ATOM 4752 O O . VAL E 1 12 ? -30.014 28.507 10.599 1.00 33.28 12 VAL E O 1
ATOM 4756 N N . VAL E 1 13 ? -28.576 29.037 8.960 1.00 26.64 13 VAL E N 1
ATOM 4757 C CA . VAL E 1 13 ? -27.517 29.432 9.874 1.00 30.18 13 VAL E CA 1
ATOM 4758 C C . VAL E 1 13 ? -27.918 30.618 10.744 1.00 39.46 13 VAL E C 1
ATOM 4759 O O . VAL E 1 13 ? -28.425 31.625 10.245 1.00 33.08 13 VAL E O 1
ATOM 4763 N N . GLY E 1 14 ? -27.691 30.478 12.048 1.00 35.90 14 GLY E N 1
ATOM 4764 C CA . GLY E 1 14 ? -28.018 31.535 12.990 1.00 39.06 14 GLY E CA 1
ATOM 4765 C C . GLY E 1 14 ? -26.776 32.250 13.492 1.00 37.50 14 GLY E C 1
ATOM 4766 O O . GLY E 1 14 ? -25.686 32.073 12.953 1.00 40.28 14 GLY E O 1
ATOM 4767 N N . PHE E 1 15 ? -26.935 33.043 14.546 1.00 38.56 15 PHE E N 1
ATOM 4768 C CA . PHE E 1 15 ? -25.825 33.803 15.107 1.00 40.19 15 PHE E CA 1
ATOM 4769 C C . PHE E 1 15 ? -24.943 33.005 16.063 1.00 34.50 15 PHE E C 1
ATOM 4770 O O . PHE E 1 15 ? -23.739 33.252 16.154 1.00 35.88 15 PHE E O 1
ATOM 4778 N N . GLU E 1 16 ? -25.532 32.051 16.777 1.00 36.73 16 GLU E N 1
ATOM 4779 C CA . GLU E 1 16 ? -24.757 31.256 17.722 1.00 41.31 16 GLU E CA 1
ATOM 4780 C C . GLU E 1 16 ? -23.646 30.456 17.044 1.00 40.17 16 GLU E C 1
ATOM 4781 O O . GLU E 1 16 ? -22.584 30.254 17.628 1.00 39.64 16 GLU E O 1
ATOM 4787 N N . GLU E 1 17 ? -23.884 30.014 15.812 1.00 35.82 17 GLU E N 1
ATOM 4788 C CA . GLU E 1 17 ? -22.888 29.232 15.077 1.00 35.64 17 GLU E CA 1
ATOM 4789 C C . GLU E 1 17 ? -21.754 30.108 14.575 1.00 35.95 17 GLU E C 1
ATOM 4790 O O . GLU E 1 17 ? -20.715 29.610 14.135 1.00 34.44 17 GLU E O 1
ATOM 4796 N N . THR E 1 18 ? -21.963 31.417 14.624 1.00 33.40 18 THR E N 1
ATOM 4797 C CA . THR E 1 18 ? -20.961 32.354 14.149 1.00 32.11 18 THR E CA 1
ATOM 4798 C C . THR E 1 18 ? -20.190 33.002 15.294 1.00 42.82 18 THR E C 1
ATOM 4799 O O . THR E 1 18 ? -20.679 33.092 16.420 1.00 50.22 18 THR E O 1
ATOM 4803 N N . ASN E 1 19 ? -18.975 33.439 14.986 1.00 36.96 19 ASN E N 1
ATOM 4804 C CA . ASN E 1 19 ? -18.102 34.088 15.959 1.00 41.98 19 ASN E CA 1
ATOM 4805 C C . ASN E 1 19 ? -17.738 35.486 15.465 1.00 43.05 19 ASN E C 1
ATOM 4806 O O . ASN E 1 19 ? -18.474 36.085 14.678 1.00 39.92 19 ASN E O 1
ATOM 4811 N N . LEU E 1 20 ? -16.593 35.995 15.912 1.00 41.46 20 LEU E N 1
ATOM 4812 C CA . LEU E 1 20 ? -16.148 37.327 15.516 1.00 48.24 20 LEU E CA 1
ATOM 4813 C C . LEU E 1 20 ? -15.673 37.417 14.059 1.00 44.90 20 LEU E C 1
ATOM 4814 O O . LEU E 1 20 ? -15.642 38.507 13.493 1.00 48.80 20 LEU E O 1
ATOM 4819 N N . VAL E 1 21 ? -15.296 36.288 13.456 1.00 45.13 21 VAL E N 1
ATOM 4820 C CA . VAL E 1 21 ? -14.834 36.286 12.064 1.00 47.00 21 VAL E CA 1
ATOM 4821 C C . VAL E 1 21 ? -15.990 36.622 11.131 1.00 44.92 21 VAL E C 1
ATOM 4822 O O . VAL E 1 21 ? -15.785 37.145 10.038 1.00 47.14 21 VAL E O 1
ATOM 4826 N N . GLY E 1 22 ? -17.205 36.313 11.574 1.00 43.57 22 GLY E N 1
ATOM 4827 C CA . GLY E 1 22 ? -18.378 36.590 10.764 1.00 43.27 22 GLY E CA 1
ATOM 4828 C C . GLY E 1 22 ? -18.930 35.353 10.077 1.00 42.32 22 GLY E C 1
ATOM 4829 O O . GLY E 1 22 ? -20.061 35.358 9.594 1.00 41.60 22 GLY E O 1
ATOM 4830 N N . ASN E 1 23 ? -18.139 34.286 10.022 1.00 36.25 23 ASN E N 1
ATOM 4831 C CA . ASN E 1 23 ? -18.602 33.055 9.387 1.00 35.43 23 ASN E CA 1
ATOM 4832 C C . ASN E 1 23 ? -18.830 31.960 10.428 1.00 40.07 23 ASN E C 1
ATOM 4833 O O . ASN E 1 23 ? -18.580 32.159 11.618 1.00 34.30 23 ASN E O 1
ATOM 4838 N N . VAL E 1 24 ? -19.309 30.807 9.971 1.00 33.62 24 VAL E N 1
ATOM 4839 C CA . VAL E 1 24 ? -19.583 29.679 10.856 1.00 33.82 24 VAL E CA 1
ATOM 4840 C C . VAL E 1 24 ? -18.303 29.031 11.378 1.00 30.71 24 VAL E C 1
ATOM 4841 O O . VAL E 1 24 ? -17.400 28.698 10.607 1.00 32.15 24 VAL E O 1
ATOM 4845 N N . TYR E 1 25 ? -18.238 28.867 12.696 1.00 26.52 25 TYR E N 1
ATOM 4846 C CA . TYR E 1 25 ? -17.094 28.250 13.367 1.00 29.03 25 TYR E CA 1
ATOM 4847 C C . TYR E 1 25 ? -17.090 26.769 12.959 1.00 25.94 25 TYR E C 1
ATOM 4848 O O . TYR E 1 25 ? -18.131 26.118 13.003 1.00 25.30 25 TYR E O 1
ATOM 4857 N N . TYR E 1 26 ? -15.925 26.244 12.582 1.00 27.98 26 TYR E N 1
ATOM 4858 C CA . TYR E 1 26 ? -15.796 24.861 12.092 1.00 28.95 26 TYR E CA 1
ATOM 4859 C C . TYR E 1 26 ? -16.479 23.743 12.883 1.00 29.52 26 TYR E C 1
ATOM 4860 O O . TYR E 1 26 ? -16.972 22.777 12.295 1.00 25.44 26 TYR E O 1
ATOM 4869 N N . VAL E 1 27 ? -16.502 23.854 14.205 1.00 28.22 27 VAL E N 1
ATOM 4870 C CA . VAL E 1 27 ? -17.123 22.820 15.022 1.00 26.21 27 VAL E CA 1
ATOM 4871 C C . VAL E 1 27 ? -18.572 22.574 14.626 1.00 27.19 27 VAL E C 1
ATOM 4872 O O . VAL E 1 27 ? -19.043 21.441 14.646 1.00 25.94 27 VAL E O 1
ATOM 4876 N N . ASN E 1 28 ? -19.279 23.633 14.247 1.00 22.25 28 ASN E N 1
ATOM 4877 C CA . ASN E 1 28 ? -20.673 23.492 13.868 1.00 24.52 28 ASN E CA 1
ATOM 4878 C C . ASN E 1 28 ? -20.905 22.514 12.713 1.00 26.22 28 ASN E C 1
ATOM 4879 O O . ASN E 1 28 ? -21.947 21.865 12.656 1.00 26.66 28 ASN E O 1
ATOM 4884 N N . TYR E 1 29 ? -19.940 22.392 11.803 1.00 25.29 29 TYR E N 1
ATOM 4885 C CA . TYR E 1 29 ? -20.106 21.468 10.687 1.00 24.10 29 TYR E CA 1
ATOM 4886 C C . TYR E 1 29 ? -20.153 20.037 11.194 1.00 27.42 29 TYR E C 1
ATOM 4887 O O . TYR E 1 29 ? -20.940 19.223 10.708 1.00 27.46 29 TYR E O 1
ATOM 4896 N N . LEU E 1 30 ? -19.312 19.729 12.175 1.00 28.29 30 LEU E N 1
ATOM 4897 C CA . LEU E 1 30 ? -19.290 18.389 12.748 1.00 28.28 30 LEU E CA 1
ATOM 4898 C C . LEU E 1 30 ? -20.583 18.156 13.528 1.00 30.72 30 LEU E C 1
ATOM 4899 O O . LEU E 1 30 ? -21.116 17.048 13.559 1.00 29.77 30 LEU E O 1
ATOM 4904 N N . ARG E 1 31 ? -21.097 19.218 14.139 1.00 29.39 31 ARG E N 1
ATOM 4905 C CA . ARG E 1 31 ? -22.341 19.138 14.889 1.00 25.75 31 ARG E CA 1
ATOM 4906 C C . ARG E 1 31 ? -23.489 18.786 13.942 1.00 30.18 31 ARG E C 1
ATOM 4907 O O . ARG E 1 31 ? -24.315 17.927 14.247 1.00 28.29 31 ARG E O 1
ATOM 4915 N N . TRP E 1 32 ? -23.535 19.452 12.791 1.00 27.29 32 TRP E N 1
ATOM 4916 C CA . TRP E 1 32 ? -24.598 19.205 11.823 1.00 29.81 32 TRP E CA 1
ATOM 4917 C C . TRP E 1 32 ? -24.637 17.769 11.310 1.00 29.65 32 TRP E C 1
ATOM 4918 O O . TRP E 1 32 ? -25.659 17.328 10.782 1.00 28.11 32 TRP E O 1
ATOM 4929 N N . GLN E 1 33 ? -23.536 17.035 11.459 1.00 27.28 33 GLN E N 1
ATOM 4930 C CA . GLN E 1 33 ? -23.522 15.640 11.030 1.00 30.36 33 GLN E CA 1
ATOM 4931 C C . GLN E 1 33 ? -24.416 14.825 11.958 1.00 30.06 33 GLN E C 1
ATOM 4932 O O . GLN E 1 33 ? -25.162 13.944 11.517 1.00 28.52 33 GLN E O 1
ATOM 4938 N N . GLY E 1 34 ? -24.333 15.124 13.250 1.00 28.77 34 GLY E N 1
ATOM 4939 C CA . GLY E 1 34 ? -25.137 14.413 14.226 1.00 30.96 34 GLY E CA 1
ATOM 4940 C C . GLY E 1 34 ? -26.588 14.817 14.084 1.00 27.88 34 GLY E C 1
ATOM 4941 O O . GLY E 1 34 ? -27.494 13.993 14.198 1.00 26.68 34 GLY E O 1
ATOM 4942 N N . ARG E 1 35 ? -26.802 16.101 13.828 1.00 23.82 35 ARG E N 1
ATOM 4943 C CA . ARG E 1 35 ? -28.141 16.634 1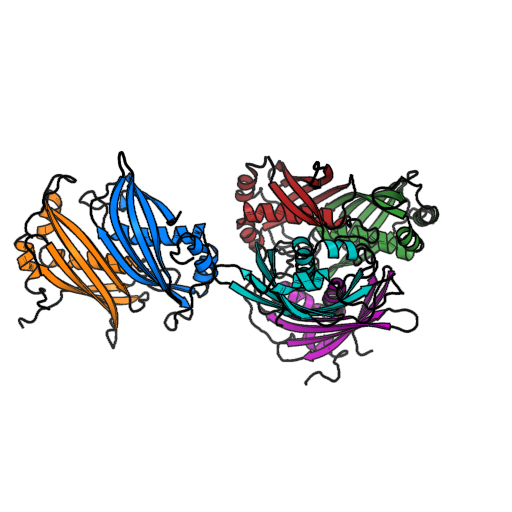3.659 1.00 25.58 35 ARG E CA 1
ATOM 4944 C C . ARG E 1 35 ? -28.799 15.993 12.439 1.00 26.62 35 ARG E C 1
ATOM 4945 O O . ARG E 1 35 ? -29.961 15.587 12.474 1.00 25.72 35 ARG E O 1
ATOM 4953 N N . CYS E 1 36 ? -28.038 15.909 11.356 1.00 24.50 36 CYS E N 1
ATOM 4954 C CA . CYS E 1 36 ? -28.541 15.316 10.130 1.00 25.13 36 CYS E CA 1
ATOM 4955 C C . CYS E 1 36 ? -28.875 13.839 10.330 1.00 24.64 36 CYS E C 1
ATOM 4956 O O . CYS E 1 36 ? -29.952 13.387 9.947 1.00 26.52 36 CYS E O 1
ATOM 4959 N N . ARG E 1 37 ? -27.967 13.095 10.950 1.00 25.66 37 ARG E N 1
ATOM 4960 C CA . ARG E 1 37 ? -28.200 11.671 11.153 1.00 29.63 37 ARG E CA 1
ATOM 4961 C C . ARG E 1 37 ? -29.365 11.387 12.102 1.00 27.24 37 ARG E C 1
ATOM 4962 O O . ARG E 1 37 ? -30.096 10.410 11.913 1.00 28.05 37 ARG E O 1
ATOM 4970 N N . GLU E 1 38 ? -29.555 12.230 13.118 1.00 27.41 38 GLU E N 1
ATOM 4971 C CA . GLU E 1 38 ? -30.653 12.006 14.046 1.00 25.68 38 GLU E CA 1
ATOM 4972 C C . GLU E 1 38 ? -32.000 12.395 13.458 1.00 29.72 38 GLU E C 1
ATOM 4973 O O . GLU E 1 38 ? -33.018 11.796 13.804 1.00 31.43 38 GLU E O 1
ATOM 4979 N N . MET E 1 39 ? -32.024 13.388 12.573 1.00 25.68 39 MET E N 1
ATOM 4980 C CA . MET E 1 39 ? -33.289 13.768 11.959 1.00 30.13 39 MET E CA 1
ATOM 4981 C C . MET E 1 39 ? -33.645 12.670 10.956 1.00 31.55 39 MET E C 1
ATOM 4982 O O . MET E 1 39 ? -34.822 12.389 10.724 1.00 27.33 39 MET E O 1
ATOM 4987 N N . PHE E 1 40 ? -32.624 12.050 10.366 1.00 32.10 40 PHE E N 1
ATOM 4988 C CA . PHE E 1 40 ? -32.852 10.951 9.433 1.00 31.28 40 PHE E CA 1
ATOM 4989 C C . PHE E 1 40 ? -33.600 9.877 10.216 1.00 32.94 40 PHE E C 1
ATOM 4990 O O . PHE E 1 40 ? -34.619 9.359 9.768 1.00 30.44 40 PHE E O 1
ATOM 4998 N N . LEU E 1 41 ? -33.076 9.550 11.393 1.00 32.31 41 LEU E N 1
ATOM 4999 C CA . LEU E 1 41 ? -33.685 8.544 12.251 1.00 32.96 41 LEU E CA 1
ATOM 5000 C C . LEU E 1 41 ? -35.117 8.938 12.619 1.00 37.78 41 LEU E C 1
ATOM 5001 O O . LEU E 1 41 ? -36.019 8.103 12.643 1.00 34.61 41 LEU E O 1
ATOM 5006 N N . TYR E 1 42 ? -35.318 10.224 12.884 1.00 32.36 42 TYR E N 1
ATOM 5007 C CA . TYR E 1 42 ? -36.626 10.739 13.261 1.00 34.33 42 TYR E CA 1
ATOM 5008 C C . TYR E 1 42 ? -37.668 10.580 12.157 1.00 38.52 42 TYR E C 1
ATOM 5009 O O . TYR E 1 42 ? -38.841 10.340 12.434 1.00 40.90 42 TYR E O 1
ATOM 5018 N N . GLU E 1 43 ? -37.239 10.702 10.905 1.00 35.98 43 GLU E N 1
ATOM 5019 C CA . GLU E 1 43 ? -38.166 10.586 9.783 1.00 41.16 43 GLU E CA 1
ATOM 5020 C C . GLU E 1 43 ? -38.255 9.200 9.153 1.00 42.22 43 GLU E C 1
ATOM 5021 O O . GLU E 1 43 ? -39.284 8.841 8.581 1.00 43.46 43 GLU E O 1
ATOM 5027 N N . HIS E 1 44 ? -37.186 8.421 9.258 1.00 39.59 44 HIS E N 1
ATOM 5028 C CA . HIS E 1 44 ? -37.162 7.105 8.630 1.00 41.90 44 HIS E CA 1
ATOM 5029 C C . HIS E 1 44 ? -37.015 5.906 9.552 1.00 45.84 44 HIS E C 1
ATOM 5030 O O . HIS E 1 44 ? -37.326 4.782 9.156 1.00 45.40 44 HIS E O 1
ATOM 5037 N N . ALA E 1 45 ? -36.537 6.131 10.771 1.00 43.99 45 ALA E N 1
ATOM 5038 C CA . ALA E 1 45 ? -36.352 5.028 11.703 1.00 44.79 45 ALA E CA 1
ATOM 5039 C C . ALA E 1 45 ? -36.800 5.370 13.116 1.00 47.12 45 ALA E C 1
ATOM 5040 O O . ALA E 1 45 ? -36.027 5.246 14.065 1.00 45.47 45 ALA E O 1
ATOM 5042 N N . PRO E 1 46 ? -38.063 5.797 13.275 1.00 47.85 46 PRO E N 1
ATOM 5043 C CA . PRO E 1 46 ? -38.564 6.145 14.605 1.00 51.76 46 PRO E CA 1
ATOM 5044 C C . PRO E 1 46 ? -38.406 5.018 15.625 1.00 54.52 46 PRO E C 1
ATOM 5045 O O . PRO E 1 46 ? -38.153 5.269 16.804 1.00 53.38 46 PRO E O 1
ATOM 5049 N N . GLU E 1 47 ? -38.543 3.778 15.166 1.00 55.48 47 GLU E N 1
ATOM 5050 C CA . GLU E 1 47 ? -38.406 2.627 16.050 1.00 61.66 47 GLU E CA 1
ATOM 5051 C C . GLU E 1 47 ? -36.993 2.559 16.623 1.00 61.96 47 GLU E C 1
ATOM 5052 O O . GLU E 1 47 ? -36.806 2.272 17.806 1.00 63.16 47 GLU E O 1
ATOM 5058 N N . ILE E 1 48 ? -36.002 2.826 15.778 1.00 61.06 48 ILE E N 1
ATOM 5059 C CA . ILE E 1 48 ? -34.607 2.800 16.202 1.00 60.03 48 ILE E CA 1
ATOM 5060 C C . ILE E 1 48 ? -34.372 3.874 17.253 1.00 57.37 48 ILE E C 1
ATOM 5061 O O . ILE E 1 48 ? -33.472 3.760 18.083 1.00 53.21 48 ILE E O 1
ATOM 5066 N N . LEU E 1 49 ? -35.191 4.918 17.209 1.00 60.23 49 LEU E N 1
ATOM 5067 C CA . LEU E 1 49 ? -35.081 6.012 18.163 1.00 62.78 49 LEU E CA 1
ATOM 5068 C C . LEU E 1 49 ? -35.431 5.485 19.543 1.00 57.70 49 LEU E C 1
ATOM 5069 O O . LEU E 1 49 ? -34.793 5.835 20.531 1.00 54.22 49 LEU E O 1
ATOM 5074 N N . ASP E 1 50 ? -36.455 4.639 19.598 1.00 62.25 50 ASP E N 1
ATOM 5075 C CA . ASP E 1 50 ? -36.904 4.053 20.856 1.00 60.94 50 ASP E CA 1
ATOM 5076 C C . ASP E 1 50 ? -35.856 3.126 21.457 1.00 56.13 50 ASP E C 1
ATOM 5077 O O . ASP E 1 50 ? -35.794 2.960 22.675 1.00 51.69 50 ASP E O 1
ATOM 5082 N N . GLU E 1 51 ? -35.036 2.520 20.603 1.00 50.53 51 GLU E N 1
ATOM 5083 C CA . GLU E 1 51 ? -33.985 1.628 21.079 1.00 49.93 51 GLU E CA 1
ATOM 5084 C C . GLU E 1 51 ? -32.844 2.446 21.661 1.00 46.78 51 GLU E C 1
ATOM 5085 O O . GLU E 1 51 ? -32.313 2.118 22.721 1.00 41.20 51 GLU E O 1
ATOM 5091 N N . LEU E 1 52 ? -32.472 3.506 20.949 1.00 47.42 52 LEU E N 1
ATOM 5092 C CA . LEU E 1 52 ? -31.393 4.388 21.376 1.00 49.62 52 LEU E CA 1
ATOM 5093 C C . LEU E 1 52 ? -31.752 5.087 22.674 1.00 53.56 52 LEU E C 1
ATOM 5094 O O . LEU E 1 52 ? -30.916 5.745 23.290 1.00 47.22 52 LEU E O 1
ATOM 5099 N N . ARG E 1 53 ? -33.006 4.943 23.078 1.00 57.55 53 ARG E N 1
ATOM 5100 C CA . ARG E 1 53 ? -33.473 5.556 24.308 1.00 61.68 53 ARG E CA 1
ATOM 5101 C C . ARG E 1 53 ? -33.496 4.511 25.417 1.00 62.32 53 ARG E C 1
ATOM 5102 O O . ARG E 1 53 ? -33.699 4.837 26.587 1.00 55.95 53 ARG E O 1
ATOM 5110 N N . ALA E 1 54 ? -33.276 3.255 25.040 1.00 61.71 54 ALA E N 1
ATOM 5111 C CA . ALA E 1 54 ? -33.287 2.147 25.985 1.00 62.93 54 ALA E CA 1
ATOM 5112 C C . ALA E 1 54 ? -31.906 1.549 26.231 1.00 62.29 54 ALA E C 1
ATOM 5113 O O . ALA E 1 54 ? -31.231 1.913 27.192 1.00 66.90 54 ALA E O 1
ATOM 5115 N N . ASP E 1 55 ? -31.486 0.630 25.367 1.00 59.80 55 ASP E N 1
ATOM 5116 C CA . ASP E 1 55 ? -30.190 -0.023 25.527 1.00 59.85 55 ASP E CA 1
ATOM 5117 C C . ASP E 1 55 ? -29.247 0.080 24.328 1.00 53.54 55 ASP E C 1
ATOM 5118 O O . ASP E 1 55 ? -28.063 -0.230 24.447 1.00 50.76 55 ASP E O 1
ATOM 5123 N N . LEU E 1 56 ? -29.761 0.503 23.179 1.00 52.26 56 LEU E N 1
ATOM 5124 C CA . LEU E 1 56 ? -28.920 0.628 21.992 1.00 48.80 56 LEU E CA 1
ATOM 5125 C C . LEU E 1 56 ? -28.054 1.876 22.071 1.00 48.06 56 LEU E C 1
ATOM 5126 O O . LEU E 1 56 ? -28.482 2.906 22.585 1.00 46.73 56 LEU E O 1
ATOM 5131 N N . LYS E 1 57 ? -26.837 1.780 21.549 1.00 46.79 57 LYS E N 1
ATOM 5132 C CA . LYS E 1 57 ? -25.906 2.901 21.563 1.00 47.47 57 LYS E CA 1
ATOM 5133 C C . LYS E 1 57 ? -25.197 3.063 20.221 1.00 42.02 57 LYS E C 1
ATOM 5134 O O . LYS E 1 57 ? -24.681 2.095 19.664 1.00 41.48 57 LYS E O 1
ATOM 5140 N N . LEU E 1 58 ? -25.179 4.289 19.705 1.00 39.02 58 LEU E N 1
ATOM 5141 C CA . LEU E 1 58 ? -24.488 4.575 18.455 1.00 36.49 58 LEU E CA 1
ATOM 5142 C C . LEU E 1 58 ? -23.165 5.223 18.839 1.00 35.56 58 LEU E C 1
ATOM 5143 O O . LEU E 1 58 ? -23.102 6.427 19.098 1.00 40.57 58 LEU E O 1
ATOM 5148 N N . PHE E 1 59 ? -22.114 4.414 18.896 1.00 28.98 59 PHE E N 1
ATOM 5149 C CA . PHE E 1 59 ? -20.790 4.900 19.259 1.00 25.26 59 PHE E CA 1
ATOM 5150 C C . PHE E 1 59 ? -20.086 5.455 18.027 1.00 28.81 59 PHE E C 1
ATOM 5151 O O . PHE E 1 59 ? -19.857 4.733 17.057 1.00 29.79 59 PHE E O 1
ATOM 5159 N N . THR E 1 60 ? -19.750 6.742 18.046 1.00 26.75 60 THR E N 1
ATOM 5160 C CA . THR E 1 60 ? -19.058 7.313 16.897 1.00 26.01 60 THR E CA 1
ATOM 5161 C C . THR E 1 60 ? -17.573 6.973 16.964 1.00 24.37 60 THR E C 1
ATOM 5162 O O . THR E 1 60 ? -16.867 7.394 17.881 1.00 26.05 60 THR E O 1
ATOM 5166 N N . LEU E 1 61 ? -17.117 6.198 15.985 1.00 23.94 61 LEU E N 1
ATOM 5167 C CA . LEU E 1 61 ? -15.725 5.768 15.879 1.00 26.52 61 LEU E CA 1
ATOM 5168 C C . LEU E 1 61 ? -14.855 6.823 15.222 1.00 22.79 61 LEU E C 1
ATOM 5169 O O . LEU E 1 61 ? -13.655 6.902 15.481 1.00 25.84 61 LEU E O 1
ATOM 5174 N N . LYS E 1 62 ? -15.454 7.622 14.351 1.00 22.97 62 LYS E N 1
ATOM 5175 C CA . LYS E 1 62 ? -14.692 8.648 13.662 1.00 23.06 62 LYS E CA 1
ATOM 5176 C C . LYS E 1 62 ? -15.615 9.692 13.059 1.00 23.25 62 LYS E C 1
ATOM 5177 O O . LYS E 1 62 ? -16.708 9.378 12.587 1.00 25.86 62 LYS E O 1
ATOM 5183 N N . ALA E 1 63 ? -15.169 10.941 13.100 1.00 24.23 63 ALA E N 1
ATOM 5184 C CA . ALA E 1 63 ? -15.924 12.053 12.539 1.00 22.48 63 ALA E CA 1
ATOM 5185 C C . ALA E 1 63 ? -14.880 12.950 11.897 1.00 22.61 63 ALA E C 1
ATOM 5186 O O . ALA E 1 63 ? -13.847 13.242 12.502 1.00 24.77 63 ALA E O 1
ATOM 5188 N N . GLU E 1 64 ? -15.137 13.370 10.667 1.00 22.29 64 GLU E N 1
ATOM 5189 C CA . GLU E 1 64 ? -14.189 14.225 9.971 1.00 19.38 64 GLU E CA 1
ATOM 5190 C C . GLU E 1 64 ? -14.926 15.130 9.011 1.00 25.27 64 GLU E C 1
ATOM 5191 O O . GLU E 1 64 ? -16.049 14.837 8.600 1.00 23.92 64 GLU E O 1
ATOM 5197 N N . CYS E 1 65 ? -14.289 16.239 8.661 1.00 25.40 65 CYS E N 1
ATOM 5198 C CA . CYS E 1 65 ? -14.885 17.183 7.731 1.00 25.53 65 CYS E CA 1
ATOM 5199 C C . CYS E 1 65 ? -13.776 17.965 7.040 1.00 26.78 65 CYS E C 1
ATOM 5200 O O . CYS E 1 65 ? -12.761 18.302 7.659 1.00 25.75 65 CYS E O 1
ATOM 5203 N N . GLU E 1 66 ? -13.965 18.218 5.748 1.00 25.41 66 GLU E N 1
ATOM 5204 C CA . GLU E 1 66 ? -13.023 18.989 4.944 1.00 24.17 66 GLU E CA 1
ATOM 5205 C C . GLU E 1 66 ? -13.797 20.251 4.603 1.00 28.57 66 GLU E C 1
ATOM 5206 O O . GLU E 1 66 ? -14.972 20.169 4.251 1.00 26.55 66 GLU E O 1
ATOM 5212 N N . PHE E 1 67 ? -13.139 21.400 4.676 1.00 25.98 67 PHE E N 1
ATOM 5213 C CA . PHE E 1 67 ? -13.799 22.678 4.409 1.00 26.32 67 PHE E CA 1
ATOM 5214 C C . PHE E 1 67 ? -13.264 23.354 3.148 1.00 23.53 67 PHE E C 1
ATOM 5215 O O . PHE E 1 67 ? -12.054 23.507 2.980 1.00 27.10 67 PHE E O 1
ATOM 5223 N N . PHE E 1 68 ? -14.183 23.769 2.280 1.00 25.59 68 PHE E N 1
ATOM 5224 C CA . PHE E 1 68 ? -13.821 24.397 1.013 1.00 28.88 68 PHE E CA 1
ATOM 5225 C C . PHE E 1 68 ? -14.208 25.870 0.922 1.00 31.02 68 PHE E C 1
ATOM 5226 O O . PHE E 1 68 ? -13.566 26.639 0.209 1.00 34.77 68 PHE E O 1
ATOM 5234 N N . ALA E 1 69 ? -15.263 26.254 1.628 1.00 31.07 69 ALA E N 1
ATOM 5235 C CA . ALA E 1 69 ? -15.720 27.640 1.606 1.00 37.88 69 ALA E CA 1
ATOM 5236 C C . ALA E 1 69 ? -16.303 28.032 2.952 1.00 41.35 69 ALA E C 1
ATOM 5237 O O . ALA E 1 69 ? -16.208 27.281 3.923 1.00 40.59 69 ALA E O 1
ATOM 5239 N N . GLU E 1 70 ? -16.918 29.208 3.005 1.00 43.14 70 GLU E N 1
ATOM 5240 C CA . GLU E 1 70 ? -17.496 29.715 4.243 1.00 45.60 70 GLU E CA 1
ATOM 5241 C C . GLU E 1 70 ? -19.019 29.771 4.217 1.00 44.89 70 GLU E C 1
ATOM 5242 O O . GLU E 1 70 ? -19.642 29.755 3.157 1.00 44.02 70 GLU E O 1
ATOM 5248 N N . LEU E 1 71 ? -19.604 29.835 5.407 1.00 40.07 71 LEU E N 1
ATOM 5249 C CA . LEU E 1 71 ? -21.045 29.958 5.575 1.00 42.43 71 LEU E CA 1
ATOM 5250 C C . LEU E 1 71 ? -21.224 31.147 6.511 1.00 41.57 71 LEU E C 1
ATOM 5251 O O . LEU E 1 71 ? -20.471 31.303 7.475 1.00 38.05 71 LEU E O 1
ATOM 5256 N N . ALA E 1 72 ? -22.204 31.993 6.218 1.00 38.62 72 ALA E N 1
ATOM 5257 C CA . ALA E 1 72 ? -22.446 33.169 7.038 1.00 34.81 72 ALA E CA 1
ATOM 5258 C C . ALA E 1 72 ? -23.839 33.122 7.643 1.00 38.23 72 ALA E C 1
ATOM 5259 O O . ALA E 1 72 ? -24.654 32.276 7.279 1.00 36.40 72 ALA E O 1
ATOM 5261 N N . PRO E 1 73 ? -24.130 34.032 8.585 1.00 39.36 73 PRO E N 1
ATOM 5262 C CA . PRO E 1 73 ? -25.455 34.038 9.202 1.00 39.18 73 PRO E CA 1
ATOM 5263 C C . PRO E 1 73 ? -26.541 34.166 8.145 1.00 34.10 73 PRO E C 1
ATOM 5264 O O . PRO E 1 73 ? -26.386 34.907 7.177 1.00 39.64 73 PRO E O 1
ATOM 5268 N N . PHE E 1 74 ? -27.628 33.427 8.342 1.00 36.85 74 PHE E N 1
ATOM 5269 C CA . PHE E 1 74 ? -28.779 33.430 7.446 1.00 33.64 74 PHE E CA 1
ATOM 5270 C C . PHE E 1 74 ? -28.615 32.615 6.166 1.00 40.62 74 PHE E C 1
ATOM 5271 O O . PHE E 1 74 ? -29.540 32.541 5.357 1.00 35.97 74 PHE E O 1
ATOM 5279 N N . ASP E 1 75 ? -27.449 32.009 5.970 1.00 38.89 75 ASP E N 1
ATOM 5280 C CA . ASP E 1 75 ? -27.264 31.176 4.791 1.00 37.08 75 ASP E CA 1
ATOM 5281 C C . ASP E 1 75 ? -28.142 29.955 4.976 1.00 36.16 75 ASP E C 1
ATOM 5282 O O . ASP E 1 75 ? -28.367 29.509 6.101 1.00 35.57 75 ASP E O 1
ATOM 5287 N N . ARG E 1 76 ? -28.656 29.423 3.877 1.00 30.90 76 ARG E N 1
ATOM 5288 C CA . ARG E 1 76 ? -29.482 28.234 3.955 1.00 33.21 76 ARG E CA 1
ATOM 5289 C C . ARG E 1 76 ? -28.544 27.092 3.617 1.00 32.41 76 ARG E C 1
ATOM 5290 O O . ARG E 1 76 ? -27.921 27.079 2.556 1.00 35.36 76 ARG E O 1
ATOM 5298 N N . LEU E 1 77 ? -28.429 26.146 4.536 1.00 32.06 77 LEU E N 1
ATOM 5299 C CA . LEU E 1 77 ? -27.542 25.016 4.341 1.00 31.17 77 LEU E CA 1
ATOM 5300 C C . LEU E 1 77 ? -28.316 23.739 4.072 1.00 28.05 77 LEU E C 1
ATOM 5301 O O . LEU E 1 77 ? -29.418 23.542 4.580 1.00 31.79 77 LEU E O 1
ATOM 5306 N N . ALA E 1 78 ? -27.729 22.881 3.252 1.00 27.70 78 ALA E N 1
ATOM 5307 C CA . ALA E 1 78 ? -28.314 21.592 2.940 1.00 27.18 78 ALA E CA 1
ATOM 5308 C C . ALA E 1 78 ? -27.214 20.570 3.213 1.00 28.20 78 ALA E C 1
ATOM 5309 O O . ALA E 1 78 ? -26.145 20.631 2.614 1.00 33.18 78 ALA E O 1
ATOM 5311 N N . VAL E 1 79 ? -27.465 19.656 4.141 1.00 28.71 79 VAL E N 1
ATOM 5312 C CA . VAL E 1 79 ? -26.501 18.612 4.449 1.00 26.20 79 VAL E CA 1
ATOM 5313 C C . VAL E 1 79 ? -27.105 17.341 3.858 1.00 27.62 79 VAL E C 1
ATOM 5314 O O . VAL E 1 79 ? -28.171 16.895 4.282 1.00 29.34 79 VAL E O 1
ATOM 5318 N N . ARG E 1 80 ? -26.433 16.782 2.857 1.00 27.11 80 ARG E N 1
ATOM 5319 C CA . ARG E 1 80 ? -26.916 15.579 2.191 1.00 23.54 80 ARG E CA 1
ATOM 5320 C C . ARG E 1 80 ? -26.103 14.376 2.632 1.00 26.36 80 ARG E C 1
ATOM 5321 O O . ARG E 1 80 ? -24.886 14.310 2.436 1.00 28.06 80 ARG E O 1
ATOM 5329 N N . MET E 1 81 ? -26.806 13.426 3.228 1.00 23.79 81 MET E N 1
ATOM 5330 C CA . MET E 1 81 ? -26.199 12.230 3.775 1.00 24.25 81 MET E CA 1
ATOM 5331 C C . MET E 1 81 ? -26.536 10.952 3.008 1.00 26.47 81 MET E C 1
ATOM 5332 O O . MET E 1 81 ? -27.681 10.734 2.606 1.00 27.63 81 MET E O 1
ATOM 5337 N N . ARG E 1 82 ? -25.520 10.116 2.817 1.00 27.62 82 ARG E N 1
ATOM 5338 C CA . ARG E 1 82 ? -25.659 8.835 2.121 1.00 29.18 82 ARG E CA 1
ATOM 5339 C C . ARG E 1 82 ? -24.977 7.765 2.969 1.00 29.92 82 ARG E C 1
ATOM 5340 O O . ARG E 1 82 ? -24.040 8.062 3.712 1.00 28.57 82 ARG E O 1
ATOM 5348 N N . LEU E 1 83 ? -25.453 6.528 2.872 1.00 29.16 83 LEU E N 1
ATOM 5349 C CA . LEU E 1 83 ? -24.821 5.425 3.584 1.00 25.91 83 LEU E CA 1
ATOM 5350 C C . LEU E 1 83 ? -23.713 5.012 2.617 1.00 33.85 83 LEU E C 1
ATOM 5351 O O . LEU E 1 83 ? -23.993 4.569 1.502 1.00 33.54 83 LEU E O 1
ATOM 5356 N N . VAL E 1 84 ? -22.458 5.169 3.026 1.00 30.50 84 VAL E N 1
ATOM 5357 C CA . VAL E 1 84 ? -21.353 4.839 2.137 1.00 31.63 84 VAL E CA 1
ATOM 5358 C C . VAL E 1 84 ? -20.722 3.487 2.409 1.00 31.02 84 VAL E C 1
ATOM 5359 O O . VAL E 1 84 ? -19.938 2.992 1.603 1.00 30.40 84 VAL E O 1
ATOM 5363 N N . GLU E 1 85 ? -21.067 2.893 3.547 1.00 32.62 85 GLU E N 1
ATOM 5364 C CA . GLU E 1 85 ? -20.551 1.577 3.900 1.00 33.79 85 GLU E CA 1
ATOM 5365 C C . GLU E 1 85 ? -21.349 0.987 5.052 1.00 40.96 85 GLU E C 1
ATOM 5366 O O . GLU E 1 85 ? -21.793 1.702 5.949 1.00 30.06 85 GLU E O 1
ATOM 5372 N N . LEU E 1 86 ? -21.536 -0.327 5.013 1.00 38.04 86 LEU E N 1
ATOM 5373 C CA . LEU E 1 86 ? -22.286 -1.016 6.048 1.00 40.36 86 LEU E CA 1
ATOM 5374 C C . LEU E 1 86 ? -21.715 -2.404 6.291 1.00 45.40 86 LEU E C 1
ATOM 5375 O O . LEU E 1 86 ? -21.545 -3.191 5.361 1.00 47.57 86 LEU E O 1
ATOM 5380 N N . THR E 1 87 ? -21.405 -2.689 7.550 1.00 43.44 87 THR E N 1
ATOM 5381 C CA . THR E 1 87 ? -20.878 -3.989 7.932 1.00 45.92 87 THR E CA 1
ATOM 5382 C C . THR E 1 87 ? -21.896 -4.611 8.876 1.00 39.81 87 THR E C 1
ATOM 5383 O O . THR E 1 87 ? -23.004 -4.100 9.019 1.00 38.13 87 THR E O 1
ATOM 5387 N N . GLN E 1 88 ? -21.526 -5.712 9.515 1.00 40.05 88 GLN E N 1
ATOM 5388 C CA . GLN E 1 88 ? -22.435 -6.391 10.426 1.00 43.12 88 GLN E CA 1
ATOM 5389 C C . GLN E 1 88 ? -22.762 -5.550 11.654 1.00 39.71 88 GLN E C 1
ATOM 5390 O O . GLN E 1 88 ? -23.878 -5.599 12.166 1.00 46.86 88 GLN E O 1
ATOM 5396 N N . THR E 1 89 ? -21.791 -4.769 12.116 1.00 39.58 89 THR E N 1
ATOM 5397 C CA . THR E 1 89 ? -21.992 -3.952 13.307 1.00 37.21 89 THR E CA 1
ATOM 5398 C C . THR E 1 89 ? -21.671 -2.471 13.137 1.00 36.49 89 THR E C 1
ATOM 5399 O O . THR E 1 89 ? -21.957 -1.672 14.025 1.00 33.95 89 THR E O 1
ATOM 5403 N N . GLN E 1 90 ? -21.081 -2.105 12.005 1.00 34.95 90 GLN E N 1
ATOM 5404 C CA . GLN E 1 90 ? -20.725 -0.713 11.767 1.00 36.73 90 GLN E CA 1
ATOM 5405 C C . GLN E 1 90 ? -21.313 -0.118 10.497 1.00 38.69 90 GLN E C 1
ATOM 5406 O O . GLN E 1 90 ? -21.740 -0.831 9.588 1.00 36.91 90 GLN E O 1
ATOM 5412 N N . MET E 1 91 ? -21.337 1.208 10.449 1.00 30.20 91 MET E N 1
ATOM 5413 C CA . MET E 1 91 ? -21.849 1.915 9.287 1.00 33.88 91 MET E CA 1
ATOM 5414 C C . MET E 1 91 ? -21.006 3.165 9.069 1.00 34.91 91 MET E C 1
ATOM 5415 O O . MET E 1 91 ? -20.419 3.702 10.010 1.00 29.82 91 MET E O 1
ATOM 5420 N N . GLU E 1 92 ? -20.929 3.612 7.823 1.00 29.27 92 GLU E N 1
ATOM 5421 C CA . GLU E 1 92 ? -20.164 4.807 7.506 1.00 30.70 92 GLU E CA 1
ATOM 5422 C C . GLU E 1 92 ? -21.094 5.744 6.754 1.00 31.20 92 GLU E C 1
ATOM 5423 O O . GLU E 1 92 ? -21.750 5.336 5.802 1.00 28.55 92 GLU E O 1
ATOM 5429 N N . LEU E 1 93 ? -21.171 6.992 7.205 1.00 24.78 93 LEU E N 1
ATOM 5430 C CA . LEU E 1 93 ? -22.043 7.972 6.577 1.00 24.95 93 LEU E CA 1
ATOM 5431 C C . LEU E 1 93 ? -21.218 9.057 5.903 1.00 25.44 93 LEU E C 1
ATOM 5432 O O . LEU E 1 93 ? -20.220 9.522 6.456 1.00 26.16 93 LEU E O 1
ATOM 5437 N N . GLY E 1 94 ? -21.644 9.445 4.706 1.00 26.18 94 GLY E N 1
ATOM 5438 C CA . GLY E 1 94 ? -20.964 10.493 3.965 1.00 23.64 94 GLY E CA 1
ATOM 5439 C C . GLY E 1 94 ? -21.852 11.721 3.991 1.00 25.97 94 GLY E C 1
ATOM 5440 O O . GLY E 1 94 ? -23.075 11.599 3.947 1.00 26.61 94 GLY E O 1
ATOM 5441 N N . PHE E 1 95 ? -21.240 12.900 4.071 1.00 23.85 95 PHE E N 1
ATOM 5442 C CA . PHE E 1 95 ? -21.981 14.154 4.130 1.00 25.52 95 PHE E CA 1
ATOM 5443 C C . PHE E 1 95 ? -21.468 15.201 3.138 1.00 22.50 95 PHE E C 1
ATOM 5444 O O . PHE E 1 95 ? -20.270 15.477 3.072 1.00 27.54 95 PHE E O 1
ATOM 5452 N N . ASP E 1 96 ? -22.384 15.785 2.376 1.00 25.33 96 ASP E N 1
ATOM 5453 C CA . ASP E 1 96 ? -22.039 16.854 1.445 1.00 27.18 96 ASP E CA 1
ATOM 5454 C C . ASP E 1 96 ? -22.737 18.098 1.979 1.00 27.47 96 ASP E C 1
ATOM 5455 O O . ASP E 1 96 ? -23.923 18.050 2.285 1.00 27.40 96 ASP E O 1
ATOM 5460 N N . TYR E 1 97 ? -21.999 19.197 2.105 1.00 25.59 97 TYR E N 1
ATOM 5461 C CA . TYR E 1 97 ? -22.558 20.448 2.616 1.00 28.82 97 TYR E CA 1
ATOM 5462 C C . TYR E 1 97 ? -22.677 21.449 1.474 1.00 26.71 97 TYR E C 1
ATOM 5463 O O . TYR E 1 97 ? -21.676 21.809 0.851 1.00 29.15 97 TYR E O 1
ATOM 5472 N N . LEU E 1 98 ? -23.899 21.901 1.207 1.00 26.88 98 LEU E N 1
ATOM 5473 C CA . LEU E 1 98 ? -24.128 22.854 0.128 1.00 29.35 98 LEU E CA 1
ATOM 5474 C C . LEU E 1 98 ? -24.867 24.083 0.614 1.00 34.36 98 LEU E C 1
ATOM 5475 O O . LEU E 1 98 ? -25.762 23.995 1.451 1.00 33.91 98 LEU E O 1
ATOM 5480 N N . ARG E 1 99 ? -24.479 25.233 0.084 1.00 34.90 99 ARG E N 1
ATOM 5481 C CA . ARG E 1 99 ? -25.138 26.482 0.427 1.00 37.10 99 ARG E CA 1
ATOM 5482 C C . ARG E 1 99 ? -26.250 26.610 -0.609 1.00 38.60 99 ARG E C 1
ATOM 5483 O O . ARG E 1 99 ? -25.979 26.842 -1.787 1.00 42.53 99 ARG E O 1
ATOM 5491 N N . LEU E 1 100 ? -27.491 26.422 -0.177 1.00 35.28 100 LEU E N 1
ATOM 5492 C CA . LEU E 1 100 ? -28.629 26.508 -1.084 1.00 36.49 100 LEU E CA 1
ATOM 5493 C C . LEU E 1 100 ? -28.802 27.921 -1.619 1.00 43.65 100 LEU E C 1
ATOM 5494 O O . LEU E 1 100 ? -28.425 28.896 -0.970 1.00 41.18 100 LEU E O 1
ATOM 5499 N N . GLY E 1 101 ? -29.377 28.029 -2.809 1.00 49.07 101 GLY E N 1
ATOM 5500 C CA . GLY E 1 101 ? -29.567 29.332 -3.413 1.00 60.20 101 GLY E CA 1
ATOM 5501 C C . GLY E 1 101 ? -28.596 29.504 -4.560 1.00 64.01 101 GLY E C 1
ATOM 5502 O O . GLY E 1 101 ? -27.390 29.312 -4.398 1.00 66.19 101 GLY E O 1
ATOM 5503 N N . GLY E 1 102 ? -29.118 29.868 -5.726 1.00 68.84 102 GLY E N 1
ATOM 5504 C CA . GLY E 1 102 ? -28.263 30.033 -6.886 1.00 72.23 102 GLY E CA 1
ATOM 5505 C C . GLY E 1 102 ? -27.555 28.726 -7.164 1.00 72.39 102 GLY E C 1
ATOM 5506 O O . GLY E 1 102 ? -28.104 27.654 -6.910 1.00 71.73 102 GLY E O 1
ATOM 5507 N N . ASP E 1 103 ? -26.345 28.797 -7.701 1.00 76.64 103 ASP E N 1
ATOM 5508 C CA . ASP E 1 103 ? -25.599 27.579 -7.954 1.00 80.91 103 ASP E CA 1
ATOM 5509 C C . ASP E 1 103 ? -25.305 27.050 -6.561 1.00 77.30 103 ASP E C 1
ATOM 5510 O O . ASP E 1 103 ? -24.802 27.780 -5.710 1.00 79.26 103 ASP E O 1
ATOM 5515 N N . ASP E 1 104 ? -25.644 25.794 -6.317 1.00 73.97 104 ASP E N 1
ATOM 5516 C CA . ASP E 1 104 ? -25.414 25.217 -5.005 1.00 71.07 104 ASP E CA 1
ATOM 5517 C C . ASP E 1 104 ? -23.934 24.919 -4.811 1.00 64.56 104 ASP E C 1
ATOM 5518 O O . ASP E 1 104 ? -23.398 23.957 -5.359 1.00 68.54 104 ASP E O 1
ATOM 5523 N N . LEU E 1 105 ? -23.280 25.762 -4.021 1.00 55.70 105 LEU E N 1
ATOM 5524 C CA . LEU E 1 105 ? -21.856 25.628 -3.746 1.00 47.37 105 LEU E CA 1
ATOM 5525 C C . LEU E 1 105 ? -21.527 24.571 -2.694 1.00 41.40 105 LEU E C 1
ATOM 5526 O O . LEU E 1 105 ? -22.148 24.528 -1.633 1.00 38.47 105 LEU E O 1
ATOM 5531 N N . LEU E 1 106 ? -20.547 23.723 -2.993 1.00 39.02 106 LEU E N 1
ATOM 5532 C CA . LEU E 1 106 ? -20.110 22.699 -2.047 1.00 37.58 106 LEU E CA 1
ATOM 5533 C C . LEU E 1 106 ? -19.150 23.397 -1.086 1.00 33.89 106 LEU E C 1
ATOM 5534 O O . LEU E 1 106 ? -18.021 23.719 -1.454 1.00 33.57 106 LEU E O 1
ATOM 5539 N N . VAL E 1 107 ? -19.594 23.641 0.142 1.00 31.00 107 VAL E N 1
ATOM 5540 C CA . VAL E 1 107 ? -18.735 24.324 1.104 1.00 28.73 107 VAL E CA 1
ATOM 5541 C C . VAL E 1 107 ? -17.927 23.357 1.959 1.00 26.25 107 VAL E C 1
ATOM 5542 O O . VAL E 1 107 ? -16.893 23.724 2.509 1.00 27.99 107 VAL E O 1
ATOM 5546 N N . ALA E 1 108 ? -18.394 22.121 2.070 1.00 24.95 108 ALA E N 1
ATOM 5547 C CA . ALA E 1 108 ? -17.678 21.144 2.877 1.00 24.41 108 ALA E CA 1
ATOM 5548 C C . ALA E 1 108 ? -18.104 19.725 2.548 1.00 24.54 108 ALA E C 1
ATOM 5549 O O . ALA E 1 108 ? -19.080 19.501 1.831 1.00 23.69 108 ALA E O 1
ATOM 5551 N N . ARG E 1 109 ? -17.351 18.770 3.078 1.00 23.46 109 ARG E N 1
ATOM 5552 C CA . ARG E 1 109 ? -17.640 17.362 2.885 1.00 25.42 109 ARG E CA 1
ATOM 5553 C C . ARG E 1 109 ? -17.037 16.614 4.064 1.00 22.95 109 ARG E C 1
ATOM 5554 O O . ARG E 1 109 ? -15.910 16.884 4.478 1.00 26.27 109 ARG E O 1
ATOM 5562 N N . GLY E 1 110 ? -17.792 15.673 4.605 1.00 23.87 110 GLY E N 1
ATOM 5563 C CA . GLY E 1 110 ? -17.286 14.919 5.733 1.00 24.60 110 GLY E CA 1
ATOM 5564 C C . GLY E 1 110 ? -17.889 13.532 5.789 1.00 28.78 110 GLY E C 1
ATOM 5565 O O . GLY E 1 110 ? -18.645 13.126 4.910 1.00 23.43 110 GLY E O 1
ATOM 5566 N N . ARG E 1 111 ? -17.527 12.790 6.826 1.00 27.35 111 ARG E N 1
ATOM 5567 C CA . ARG E 1 111 ? -18.062 11.462 7.012 1.00 26.86 111 ARG E CA 1
ATOM 5568 C C . ARG E 1 111 ? -17.875 11.018 8.446 1.00 25.58 111 ARG E C 1
ATOM 5569 O O . ARG E 1 111 ? -17.108 11.611 9.210 1.00 23.37 111 ARG E O 1
ATOM 5577 N N . GLN E 1 112 ? -18.632 9.997 8.814 1.00 22.09 112 GLN E N 1
ATOM 5578 C CA . GLN E 1 112 ? -18.573 9.449 10.154 1.00 23.43 112 GLN E CA 1
ATOM 5579 C C . GLN E 1 112 ? -18.591 7.944 10.061 1.00 27.59 112 GLN E C 1
ATOM 5580 O O . GLN E 1 112 ? -19.153 7.377 9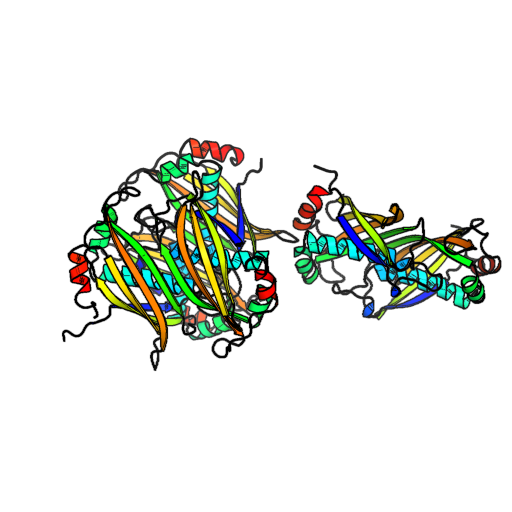.123 1.00 28.89 112 GLN E O 1
ATOM 5586 N N . ARG E 1 113 ? -17.975 7.312 11.046 1.00 25.65 113 ARG E N 1
ATOM 5587 C CA . ARG E 1 113 ? -17.940 5.865 11.154 1.00 25.98 113 ARG E CA 1
ATOM 5588 C C . ARG E 1 113 ? -18.644 5.608 12.485 1.00 31.25 113 ARG E C 1
ATOM 5589 O O . ARG E 1 113 ? -18.264 6.180 13.506 1.00 29.17 113 ARG E O 1
ATOM 5597 N N . ILE E 1 114 ? -19.678 4.771 12.476 1.00 26.87 114 ILE E N 1
ATOM 5598 C CA . ILE E 1 114 ? -20.434 4.491 13.691 1.00 27.15 114 ILE E CA 1
ATOM 5599 C C . ILE E 1 114 ? -20.530 3.000 13.994 1.00 30.78 114 ILE E C 1
ATOM 5600 O O . ILE E 1 114 ? -20.679 2.183 13.087 1.00 30.63 114 ILE E O 1
ATOM 5605 N N . ALA E 1 115 ? -20.443 2.657 15.275 1.00 32.74 115 ALA E N 1
ATOM 5606 C CA . ALA E 1 115 ? -20.537 1.269 15.705 1.00 31.91 115 ALA E CA 1
ATOM 5607 C C . ALA E 1 115 ? -21.781 1.095 16.564 1.00 38.67 115 ALA E C 1
ATOM 5608 O O . ALA E 1 115 ? -22.075 1.929 17.421 1.00 34.05 115 ALA E O 1
ATOM 5610 N N . CYS E 1 116 ? -22.525 0.021 16.320 1.00 35.62 116 CYS E N 1
ATOM 5611 C CA . CYS E 1 116 ? -23.723 -0.256 17.096 1.00 39.31 116 CYS E CA 1
ATOM 5612 C C . CYS E 1 116 ? -23.339 -1.051 18.329 1.00 39.92 116 CYS E C 1
ATOM 5613 O O . CYS E 1 116 ? -22.649 -2.067 18.236 1.00 40.05 116 CYS E O 1
ATOM 5616 N N . MET E 1 117 ? -23.780 -0.579 19.488 1.00 35.30 117 MET E N 1
ATOM 5617 C CA . MET E 1 117 ? -23.475 -1.251 20.739 1.00 50.43 117 MET E CA 1
ATOM 5618 C C . MET E 1 117 ? -24.735 -1.330 21.591 1.00 53.70 117 MET E C 1
ATOM 5619 O O . MET E 1 117 ? -25.577 -0.432 21.554 1.00 49.26 117 MET E O 1
ATOM 5624 N N . ARG E 1 118 ? -24.865 -2.409 22.354 1.00 60.77 118 ARG E N 1
ATOM 5625 C CA . ARG E 1 118 ? -26.047 -2.609 23.183 1.00 69.76 118 ARG E CA 1
ATOM 5626 C C . ARG E 1 118 ? -25.684 -2.897 24.636 1.00 75.47 118 ARG E C 1
ATOM 5627 O O . ARG E 1 118 ? -24.719 -3.609 24.918 1.00 71.17 118 ARG E O 1
ATOM 5635 N N . GLY E 1 119 ? -26.465 -2.340 25.556 1.00 83.91 119 GLY E N 1
ATOM 5636 C CA . GLY E 1 119 ? -26.211 -2.551 26.969 1.00 95.20 119 GLY E CA 1
ATOM 5637 C C . GLY E 1 119 ? -26.460 -1.315 27.815 1.00 103.33 119 GLY E C 1
ATOM 5638 O O . GLY E 1 119 ? -26.589 -0.212 27.284 1.00 103.39 119 GLY E O 1
ATOM 5639 N N . PRO E 1 120 ? -26.539 -1.473 29.146 1.00 109.16 120 PRO E N 1
ATOM 5640 C CA . PRO E 1 120 ? -26.774 -0.365 30.077 1.00 112.94 120 PRO E CA 1
ATOM 5641 C C . PRO E 1 120 ? -25.692 0.712 30.027 1.00 114.83 120 PRO E C 1
ATOM 5642 O O . PRO E 1 120 ? -24.606 0.497 29.487 1.00 114.16 120 PRO E O 1
ATOM 5646 N N . ASN E 1 121 ? -26.000 1.870 30.601 1.00 116.51 121 ASN E N 1
ATOM 5647 C CA . ASN E 1 121 ? -25.074 2.996 30.638 1.00 118.04 121 ASN E CA 1
ATOM 5648 C C . ASN E 1 121 ? -23.785 2.622 31.360 1.00 118.77 121 ASN E C 1
ATOM 5649 O O . ASN E 1 121 ? -23.738 2.600 32.590 1.00 120.62 121 ASN E O 1
ATOM 5654 N N . GLY E 1 122 ? -22.740 2.330 30.593 1.00 118.89 122 GLY E N 1
ATOM 5655 C CA . GLY E 1 122 ? -21.470 1.966 31.193 1.00 120.14 122 GLY E CA 1
ATOM 5656 C C . GLY E 1 122 ? -20.752 0.870 30.434 1.00 120.42 122 GLY E C 1
ATOM 5657 O O . GLY E 1 122 ? -19.725 1.115 29.801 1.00 120.42 122 GLY E O 1
ATOM 5658 N N . ARG E 1 123 ? -21.290 -0.343 30.497 1.00 120.22 123 ARG E N 1
ATOM 5659 C CA . ARG E 1 123 ? -20.685 -1.473 29.805 1.00 119.96 123 ARG E CA 1
ATOM 5660 C C . ARG E 1 123 ? -21.586 -1.997 28.696 1.00 114.96 123 ARG E C 1
ATOM 5661 O O . ARG E 1 123 ? -22.752 -2.321 28.926 1.00 113.95 123 ARG E O 1
ATOM 5669 N N . THR E 1 124 ? -21.033 -2.078 27.491 1.00 109.43 124 THR E N 1
ATOM 5670 C CA . THR E 1 124 ? -21.773 -2.564 26.334 1.00 102.15 124 THR E CA 1
ATOM 5671 C C . THR E 1 124 ? -20.858 -3.374 25.425 1.00 94.36 124 THR E C 1
ATOM 5672 O O . THR E 1 124 ? -19.636 -3.343 25.568 1.00 92.62 124 THR E O 1
ATOM 5676 N N . GLU E 1 125 ? -21.462 -4.102 24.492 1.00 87.26 125 GLU E N 1
ATOM 5677 C CA . GLU E 1 125 ? -20.709 -4.918 23.549 1.00 78.77 125 GLU E CA 1
ATOM 5678 C C . GLU E 1 125 ? -21.228 -4.647 22.144 1.00 69.24 125 GLU E C 1
ATOM 5679 O O . GLU E 1 125 ? -22.368 -4.215 21.968 1.00 62.83 125 GLU E O 1
ATOM 5685 N N . PRO E 1 126 ? -20.396 -4.893 21.123 1.00 65.33 126 PRO E N 1
ATOM 5686 C CA . PRO E 1 126 ? -20.843 -4.654 19.750 1.00 59.38 126 PRO E CA 1
ATOM 5687 C C . PRO E 1 126 ? -22.022 -5.551 19.398 1.00 53.54 126 PRO E C 1
ATOM 5688 O O . PRO E 1 126 ? -22.108 -6.688 19.859 1.00 51.40 126 PRO E O 1
ATOM 5692 N N . VAL E 1 127 ? -22.936 -5.024 18.593 1.00 48.25 127 VAL E N 1
ATOM 5693 C CA . VAL E 1 127 ? -24.108 -5.775 18.172 1.00 44.46 127 VAL E CA 1
ATOM 5694 C C . VAL E 1 127 ? -24.397 -5.495 16.709 1.00 50.04 127 VAL E C 1
ATOM 5695 O O . VAL E 1 127 ? -23.945 -4.489 16.154 1.00 45.39 127 VAL E O 1
ATOM 5699 N N . ARG E 1 128 ? -25.146 -6.393 16.084 1.00 46.23 128 ARG E N 1
ATOM 5700 C CA . ARG E 1 128 ? -25.506 -6.244 14.683 1.00 49.67 128 ARG E CA 1
ATOM 5701 C C . ARG E 1 128 ? -26.307 -4.964 14.490 1.00 45.90 128 ARG E C 1
ATOM 5702 O O . ARG E 1 128 ? -27.101 -4.583 15.351 1.00 48.06 128 ARG E O 1
ATOM 5710 N N . VAL E 1 129 ? -26.091 -4.297 13.363 1.00 38.77 129 VAL E N 1
ATOM 5711 C CA . VAL E 1 129 ? -26.832 -3.083 13.057 1.00 41.31 129 VAL E CA 1
ATOM 5712 C C . VAL E 1 129 ? -28.301 -3.492 12.994 1.00 46.37 129 VAL E C 1
ATOM 5713 O O . VAL E 1 129 ? -28.655 -4.425 12.275 1.00 47.07 129 VAL E O 1
ATOM 5717 N N . PRO E 1 130 ? -29.171 -2.808 13.757 1.00 49.58 130 PRO E N 1
ATOM 5718 C CA . PRO E 1 130 ? -30.606 -3.119 13.775 1.00 50.96 130 PRO E CA 1
ATOM 5719 C C . PRO E 1 130 ? -31.199 -3.270 12.375 1.00 53.52 130 PRO E C 1
ATOM 5720 O O . PRO E 1 130 ? -31.005 -2.413 11.515 1.00 48.74 130 PRO E O 1
ATOM 5724 N N . ALA E 1 131 ? -31.920 -4.366 12.158 1.00 54.52 131 ALA E N 1
ATOM 5725 C CA . ALA E 1 131 ? -32.538 -4.639 10.865 1.00 52.40 131 ALA E CA 1
ATOM 5726 C C . ALA E 1 131 ? -33.362 -3.453 10.375 1.00 49.92 131 ALA E C 1
ATOM 5727 O O . ALA E 1 131 ? -33.289 -3.079 9.204 1.00 50.39 131 ALA E O 1
ATOM 5729 N N . GLY E 1 132 ? -34.144 -2.868 11.276 1.00 45.08 132 GLY E N 1
ATOM 5730 C CA . GLY E 1 132 ? -34.970 -1.731 10.913 1.00 47.76 132 GLY E CA 1
ATOM 5731 C C . GLY E 1 132 ? -34.169 -0.550 10.392 1.00 50.42 132 GLY E C 1
ATOM 5732 O O . GLY E 1 132 ? -34.614 0.161 9.490 1.00 47.86 132 GLY E O 1
ATOM 5733 N N . LEU E 1 133 ? -32.987 -0.337 10.963 1.00 48.05 133 LEU E N 1
ATOM 5734 C CA . LEU E 1 133 ? -32.126 0.764 10.548 1.00 42.86 133 LEU E CA 1
ATOM 5735 C C . LEU E 1 133 ? -31.540 0.473 9.172 1.00 40.83 133 LEU E C 1
ATOM 5736 O O . LEU E 1 133 ? -31.405 1.371 8.343 1.00 40.15 133 LEU E O 1
ATOM 5741 N N . VAL E 1 134 ? -31.194 -0.788 8.931 1.00 40.99 134 VAL E N 1
ATOM 5742 C CA . VAL E 1 134 ? -30.637 -1.182 7.642 1.00 43.25 134 VAL E CA 1
ATOM 5743 C C . VAL E 1 134 ? -31.644 -0.867 6.540 1.00 46.20 134 VAL E C 1
ATOM 5744 O O . VAL E 1 134 ? -31.280 -0.359 5.482 1.00 43.67 134 VAL E O 1
ATOM 5748 N N . ARG E 1 135 ? -32.914 -1.161 6.797 1.00 46.78 135 ARG E N 1
ATOM 5749 C CA . ARG E 1 135 ? -33.961 -0.904 5.814 1.00 50.22 135 ARG E CA 1
ATOM 5750 C C . ARG E 1 135 ? -34.204 0.589 5.613 1.00 46.02 135 ARG E C 1
ATOM 5751 O O . ARG E 1 135 ? -34.444 1.041 4.492 1.00 47.70 135 ARG E O 1
ATOM 5759 N N . ALA E 1 136 ? -34.140 1.356 6.696 1.00 42.03 136 ALA E N 1
ATOM 5760 C CA . ALA E 1 136 ? -34.360 2.797 6.605 1.00 39.85 136 ALA E CA 1
ATOM 5761 C C . ALA E 1 136 ? -33.332 3.453 5.682 1.00 32.33 136 ALA E C 1
ATOM 5762 O O . ALA E 1 136 ? -33.618 4.463 5.045 1.00 38.90 136 ALA E O 1
ATOM 5764 N N . PHE E 1 137 ? -32.138 2.872 5.616 1.00 38.00 137 PHE E N 1
ATOM 5765 C CA . PHE E 1 137 ? -31.061 3.391 4.772 1.00 39.11 137 PHE E CA 1
ATOM 5766 C C . PHE E 1 137 ? -31.168 2.930 3.317 1.00 38.01 137 PHE E C 1
ATOM 5767 O O . PHE E 1 137 ? -30.549 3.512 2.428 1.00 31.14 137 PHE E O 1
ATOM 5775 N N . ALA E 1 138 ? -31.949 1.882 3.079 1.00 40.73 138 ALA E N 1
ATOM 5776 C CA . ALA E 1 138 ? -32.109 1.332 1.736 1.00 43.77 138 ALA E CA 1
ATOM 5777 C C . ALA E 1 138 ? -32.132 2.351 0.592 1.00 41.39 138 ALA E C 1
ATOM 5778 O O . ALA E 1 138 ? -31.388 2.213 -0.380 1.00 47.85 138 ALA E O 1
ATOM 5780 N N . PRO E 1 139 ? -32.980 3.387 0.690 1.00 39.06 139 PRO E N 1
ATOM 5781 C CA . PRO E 1 139 ? -33.049 4.388 -0.380 1.00 37.28 139 PRO E CA 1
ATOM 5782 C C . PRO E 1 139 ? -31.823 5.289 -0.505 1.00 37.80 139 PRO E C 1
ATOM 5783 O O . PRO E 1 139 ? -31.702 6.038 -1.476 1.00 36.80 139 PRO E O 1
ATOM 5787 N N . PHE E 1 140 ? -30.915 5.220 0.464 1.00 32.65 140 PHE E N 1
ATOM 5788 C CA . PHE E 1 140 ? -29.744 6.089 0.433 1.00 35.58 140 PHE E CA 1
ATOM 5789 C C . PHE E 1 140 ? -28.410 5.354 0.444 1.00 35.66 140 PHE E C 1
ATOM 5790 O O . PHE E 1 140 ? -27.405 5.899 0.902 1.00 36.07 140 PHE E O 1
ATOM 5798 N N . ARG E 1 141 ? -28.404 4.120 -0.055 1.00 34.39 141 ARG E N 1
ATOM 5799 C CA . ARG E 1 141 ? -27.182 3.317 -0.120 1.00 33.14 141 ARG E CA 1
ATOM 5800 C C . ARG E 1 141 ? -26.330 3.771 -1.304 1.00 37.43 141 ARG E C 1
ATOM 5801 O O . ARG E 1 141 ? -26.759 3.683 -2.456 1.00 41.77 141 ARG E O 1
ATOM 5809 N N . SER E 1 142 ? -25.125 4.255 -1.028 1.00 34.51 142 SER E N 1
ATOM 5810 C CA . SER E 1 142 ? -24.244 4.697 -2.103 1.00 35.49 142 SER E CA 1
ATOM 5811 C C . SER E 1 142 ? -23.662 3.471 -2.799 1.00 36.40 142 SER E C 1
ATOM 5812 O O . SER E 1 142 ? -23.809 2.341 -2.322 1.00 32.34 142 SER E O 1
ATOM 5815 N N . ALA E 1 143 ? -22.992 3.698 -3.921 1.00 33.90 143 ALA E N 1
ATOM 5816 C CA . ALA E 1 143 ? -22.398 2.614 -4.690 1.00 37.65 143 ALA E CA 1
ATOM 5817 C C . ALA E 1 143 ? -21.255 1.905 -3.971 1.00 36.60 143 ALA E C 1
ATOM 5818 O O . ALA E 1 143 ? -20.873 0.802 -4.352 1.00 38.49 143 ALA E O 1
ATOM 5820 N N . THR E 1 144 ? -20.720 2.524 -2.924 1.00 31.50 144 THR E N 1
ATOM 5821 C CA . THR E 1 144 ? -19.598 1.946 -2.190 1.00 30.37 144 THR E CA 1
ATOM 5822 C C . THR E 1 144 ? -19.985 1.016 -1.047 1.00 34.65 144 THR E C 1
ATOM 5823 O O . THR E 1 144 ? -19.121 0.435 -0.386 1.00 37.13 144 THR E O 1
ATOM 5827 N N . VAL E 1 145 ? -21.282 0.881 -0.811 1.00 34.98 145 VAL E N 1
ATOM 5828 C CA . VAL E 1 145 ? -21.755 0.001 0.242 1.00 40.63 145 VAL E CA 1
ATOM 5829 C C . VAL E 1 145 ? -21.483 -1.437 -0.167 1.00 47.50 145 VAL E C 1
ATOM 5830 O O . VAL E 1 145 ? -21.540 -1.781 -1.345 1.00 47.31 145 VAL E O 1
ATOM 5834 N N . GLY E 1 146 ? -21.185 -2.276 0.816 1.00 57.14 146 GLY E N 1
ATOM 5835 C CA . GLY E 1 146 ? -20.913 -3.670 0.533 1.00 63.35 146 GLY E CA 1
ATOM 5836 C C . GLY E 1 146 ? -19.491 -3.829 0.050 1.00 67.54 146 GLY E C 1
ATOM 5837 O O . GLY E 1 146 ? -19.069 -4.914 -0.343 1.00 70.04 146 GLY E O 1
ATOM 5838 N N . GLN E 1 147 ? -18.752 -2.728 0.068 1.00 68.99 147 GLN E N 1
ATOM 5839 C CA . GLN E 1 147 ? -17.364 -2.739 -0.363 1.00 70.26 147 GLN E CA 1
ATOM 5840 C C . GLN E 1 147 ? -16.447 -2.655 0.850 1.00 75.36 147 GLN E C 1
ATOM 5841 O O . GLN E 1 147 ? -16.792 -1.904 1.785 1.00 78.83 147 GLN E O 1
ATOM 5848 N N . MET F 1 3 ? 12.125 20.652 27.578 1.00 82.02 3 MET F N 1
ATOM 5849 C CA . MET F 1 3 ? 10.680 20.872 27.274 1.00 80.09 3 MET F CA 1
ATOM 5850 C C . MET F 1 3 ? 10.071 19.713 26.516 1.00 73.52 3 MET F C 1
ATOM 5851 O O . MET F 1 3 ? 10.775 18.938 25.859 1.00 71.63 3 MET F O 1
ATOM 5856 N N . PRO F 1 4 ? 8.742 19.578 26.597 1.00 66.72 4 PRO F N 1
ATOM 5857 C CA . PRO F 1 4 ? 8.034 18.510 25.898 1.00 57.89 4 PRO F CA 1
ATOM 5858 C C . PRO F 1 4 ? 7.787 18.999 24.473 1.00 45.45 4 PRO F C 1
ATOM 5859 O O . PRO F 1 4 ? 7.867 20.198 24.194 1.00 43.69 4 PRO F O 1
ATOM 5863 N N . ARG F 1 5 ? 7.497 18.073 23.572 1.00 36.57 5 ARG F N 1
ATOM 5864 C CA . ARG F 1 5 ? 7.236 18.442 22.195 1.00 33.80 5 ARG F CA 1
ATOM 5865 C C . ARG F 1 5 ? 5.740 18.580 21.963 1.00 33.24 5 ARG F C 1
ATOM 5866 O O . ARG F 1 5 ? 5.265 18.444 20.839 1.00 34.67 5 ARG F O 1
ATOM 5874 N N . TYR F 1 6 ? 5.003 18.849 23.037 1.00 32.80 6 TYR F N 1
ATOM 5875 C CA . TYR F 1 6 ? 3.557 19.012 22.940 1.00 30.64 6 TYR F CA 1
ATOM 5876 C C . TYR F 1 6 ? 3.039 20.048 23.928 1.00 30.89 6 TYR F C 1
ATOM 5877 O O . TYR F 1 6 ? 3.687 20.353 24.926 1.00 29.32 6 TYR F O 1
ATOM 5886 N N . TYR F 1 7 ? 1.866 20.591 23.636 1.00 27.23 7 TYR F N 1
ATOM 5887 C CA . TYR F 1 7 ? 1.241 21.558 24.522 1.00 30.02 7 TYR F CA 1
ATOM 5888 C C . TYR F 1 7 ? 0.071 20.818 25.146 1.00 29.26 7 TYR F C 1
ATOM 5889 O O . TYR F 1 7 ? -0.693 20.167 24.439 1.00 30.15 7 TYR F O 1
ATOM 5898 N N . GLU F 1 8 ? -0.080 20.919 26.460 1.00 26.11 8 GLU F N 1
ATOM 5899 C CA . GLU F 1 8 ? -1.164 20.205 27.121 1.00 27.27 8 GLU F CA 1
ATOM 5900 C C . GLU F 1 8 ? -2.282 21.083 27.652 1.00 29.54 8 GLU F C 1
ATOM 5901 O O . GLU F 1 8 ? -2.049 22.025 28.401 1.00 28.33 8 GLU F O 1
ATOM 5907 N N . TYR F 1 9 ? -3.500 20.752 27.244 1.00 26.68 9 TYR F N 1
ATOM 5908 C CA . TYR F 1 9 ? -4.699 21.452 27.676 1.00 26.50 9 TYR F CA 1
ATOM 5909 C C . TYR F 1 9 ? -5.433 20.496 28.610 1.00 28.05 9 TYR F C 1
ATOM 5910 O O . TYR F 1 9 ? -5.767 19.377 28.212 1.00 29.37 9 TYR F O 1
ATOM 5919 N N . ARG F 1 10 ? -5.669 20.920 29.849 1.00 26.74 10 ARG F N 1
ATOM 5920 C CA . ARG F 1 10 ? -6.370 20.083 30.820 1.00 26.42 10 ARG F CA 1
ATOM 5921 C C . ARG F 1 10 ? -7.800 20.556 31.038 1.00 28.81 10 ARG F C 1
ATOM 5922 O O . ARG F 1 10 ? -8.073 21.754 31.099 1.00 28.99 10 ARG F O 1
ATOM 5930 N N . HIS F 1 11 ? -8.707 19.597 31.176 1.00 25.51 11 HIS F N 1
ATOM 5931 C CA . HIS F 1 11 ? -10.116 19.912 31.328 1.00 30.55 11 HIS F CA 1
ATOM 5932 C C . HIS F 1 11 ? -10.890 18.860 32.108 1.00 28.52 11 HIS F C 1
ATOM 5933 O O . HIS F 1 11 ? -10.776 17.666 31.839 1.00 31.62 11 HIS F O 1
ATOM 5940 N N . VAL F 1 12 ? -11.675 19.309 33.079 1.00 28.26 12 VAL F N 1
ATOM 5941 C CA . VAL F 1 12 ? -12.500 18.399 33.850 1.00 25.85 12 VAL F CA 1
ATOM 5942 C C . VAL F 1 12 ? -13.854 18.372 33.153 1.00 28.79 12 VAL F C 1
ATOM 5943 O O . VAL F 1 12 ? -14.500 19.412 32.980 1.00 27.00 12 VAL F O 1
ATOM 5947 N N . VAL F 1 13 ? -14.268 17.182 32.737 1.00 24.40 13 VAL F N 1
ATOM 5948 C CA . VAL F 1 13 ? -15.530 17.007 32.030 1.00 26.53 13 VAL F CA 1
ATOM 5949 C C . VAL F 1 13 ? -16.740 17.373 32.885 1.00 30.58 13 VAL F C 1
ATOM 5950 O O . VAL F 1 13 ? -16.871 16.904 34.013 1.00 27.48 13 VAL F O 1
ATOM 5954 N N . GLY F 1 14 ? -17.605 18.229 32.339 1.00 27.55 14 GLY F N 1
ATOM 5955 C CA . GLY F 1 14 ? -18.804 18.647 33.047 1.00 29.56 14 GLY F CA 1
ATOM 5956 C C . GLY F 1 14 ? -20.037 17.944 32.511 1.00 31.81 14 GLY F C 1
ATOM 5957 O O . GLY F 1 14 ? -19.930 17.002 31.724 1.00 34.91 14 GLY F O 1
ATOM 5958 N N . PHE F 1 15 ? -21.220 18.399 32.912 1.00 27.64 15 PHE F N 1
ATOM 5959 C CA . PHE F 1 15 ? -22.441 17.749 32.448 1.00 27.69 15 PHE F CA 1
ATOM 5960 C C . PHE F 1 15 ? -22.992 18.250 31.117 1.00 21.89 15 PHE F C 1
ATOM 5961 O O . PHE F 1 15 ? -23.727 17.534 30.438 1.00 27.93 15 PHE F O 1
ATOM 5969 N N . GLU F 1 16 ? -22.637 19.466 30.727 1.00 22.81 16 GLU F N 1
ATOM 5970 C CA . GLU F 1 16 ? -23.135 19.966 29.457 1.00 26.99 16 GLU F CA 1
ATOM 5971 C C . GLU F 1 16 ? -22.567 19.123 28.313 1.00 25.06 16 GLU F C 1
ATOM 5972 O O . GLU F 1 16 ? -23.218 18.953 27.288 1.00 27.49 16 GLU F O 1
ATOM 5978 N N . GLU F 1 17 ? -21.364 18.577 28.500 1.00 24.42 17 GLU F N 1
ATOM 5979 C CA . GLU F 1 17 ? -20.740 17.764 27.453 1.00 26.40 17 GLU F CA 1
ATOM 5980 C C . GLU F 1 17 ? -21.293 16.350 27.374 1.00 26.29 17 GLU F C 1
ATOM 5981 O O . GLU F 1 17 ? -20.973 15.618 26.440 1.00 28.53 17 GLU F O 1
ATOM 5987 N N . THR F 1 18 ? -22.092 15.951 28.359 1.00 27.11 18 THR F N 1
ATOM 5988 C CA . THR F 1 18 ? -22.641 14.600 28.357 1.00 26.28 18 THR F CA 1
ATOM 5989 C C . THR F 1 18 ? -24.096 14.585 27.915 1.00 31.35 18 THR F C 1
ATOM 5990 O O . THR F 1 18 ? -24.820 15.560 28.107 1.00 40.95 18 THR F O 1
ATOM 5994 N N . ASN F 1 19 ? -24.515 13.478 27.313 1.00 27.57 19 ASN F N 1
ATOM 5995 C CA . ASN F 1 19 ? -25.892 13.334 26.853 1.00 28.80 19 ASN F CA 1
ATOM 5996 C C . ASN F 1 19 ? -26.557 12.153 27.566 1.00 29.46 19 ASN F C 1
ATOM 5997 O O . ASN F 1 19 ? -25.988 11.579 28.495 1.00 31.69 19 ASN F O 1
ATOM 6002 N N . LEU F 1 20 ? -27.750 11.779 27.115 1.00 29.93 20 LEU F N 1
ATOM 6003 C CA . LEU F 1 20 ? -28.501 10.696 27.744 1.00 32.20 20 LEU F CA 1
ATOM 6004 C C . LEU F 1 20 ? -27.769 9.357 27.868 1.00 32.60 20 LEU F C 1
ATOM 6005 O O . LEU F 1 20 ? -28.073 8.577 28.772 1.00 34.03 20 LEU F O 1
ATOM 6010 N N . VAL F 1 21 ? -26.808 9.086 26.986 1.00 29.41 21 VAL F N 1
ATOM 6011 C CA . VAL F 1 21 ? -26.084 7.818 27.050 1.00 34.88 21 VAL F CA 1
ATOM 6012 C C . VAL F 1 21 ? -25.118 7.751 28.228 1.00 37.83 21 VAL F C 1
ATOM 6013 O O . VAL F 1 21 ? -24.709 6.665 28.641 1.00 39.87 21 VAL F O 1
ATOM 6017 N N . GLY F 1 22 ? -24.746 8.910 28.764 1.00 30.58 22 GLY F N 1
ATOM 6018 C CA . GLY F 1 22 ? -23.859 8.928 29.914 1.00 38.56 22 GLY F CA 1
ATOM 6019 C C . GLY F 1 22 ? -22.427 9.365 29.667 1.00 39.48 22 GLY F C 1
ATOM 6020 O O . GLY F 1 22 ? -21.715 9.718 30.606 1.00 44.76 22 GLY F O 1
ATOM 6021 N N . ASN F 1 23 ? -21.994 9.337 28.414 1.00 30.27 23 ASN F N 1
ATOM 6022 C CA . ASN F 1 23 ? -20.638 9.744 28.082 1.00 32.42 23 ASN F CA 1
ATOM 6023 C C . ASN F 1 23 ? -20.625 11.087 27.359 1.00 31.53 23 ASN F C 1
ATOM 6024 O O . ASN F 1 23 ? -21.673 11.691 27.123 1.00 28.93 23 ASN F O 1
ATOM 6029 N N . VAL F 1 24 ? -19.428 11.549 27.017 1.00 29.77 24 VAL F N 1
ATOM 6030 C CA . VAL F 1 24 ? -19.260 12.821 26.322 1.00 29.61 24 VAL F CA 1
ATOM 6031 C C . VAL F 1 24 ? -19.691 12.706 24.862 1.00 29.99 24 VAL F C 1
ATOM 6032 O O . VAL F 1 24 ? -19.280 11.787 24.157 1.00 29.41 24 VAL F O 1
ATOM 6036 N N . TYR F 1 25 ? -20.529 13.638 24.417 1.00 26.34 25 TYR F N 1
ATOM 6037 C CA . TYR F 1 25 ? -20.992 13.652 23.035 1.00 25.62 25 TYR F CA 1
ATOM 6038 C C . TYR F 1 25 ? -19.779 13.907 22.138 1.00 23.37 25 TYR F C 1
ATOM 6039 O O . TYR F 1 25 ? -18.963 14.784 22.426 1.00 23.10 25 TYR F O 1
ATOM 6048 N N . TYR F 1 26 ? -19.666 13.151 21.047 1.00 21.52 26 TYR F N 1
ATOM 6049 C CA . TYR F 1 26 ? -18.506 13.257 20.153 1.00 23.26 26 TYR F CA 1
ATOM 6050 C C . TYR F 1 26 ? -18.110 14.657 19.688 1.00 21.67 26 TYR F C 1
ATOM 6051 O O . TYR F 1 26 ? -16.925 14.941 19.535 1.00 23.47 26 TYR F O 1
ATOM 6060 N N . VAL F 1 27 ? -19.084 15.531 19.465 1.00 23.46 27 VAL F N 1
ATOM 6061 C CA . VAL F 1 27 ? -18.779 16.892 19.012 1.00 22.56 27 VAL F CA 1
ATOM 6062 C C . VAL F 1 27 ? -17.818 17.638 19.942 1.00 26.11 27 VAL F C 1
ATOM 6063 O O . VAL F 1 27 ? -16.980 18.423 19.490 1.00 24.46 27 VAL F O 1
ATOM 6067 N N . ASN F 1 28 ? -17.931 17.393 21.241 1.00 22.89 28 ASN F N 1
ATOM 6068 C CA . ASN F 1 28 ? -17.071 18.072 22.211 1.00 24.49 28 ASN F CA 1
ATOM 6069 C C . ASN F 1 28 ? -15.578 17.863 21.960 1.00 26.52 28 ASN F C 1
ATOM 6070 O O . ASN F 1 28 ? -14.760 18.748 22.231 1.00 22.20 28 ASN F O 1
ATOM 6075 N N . TYR F 1 29 ? -15.221 16.695 21.434 1.00 26.67 29 TYR F N 1
ATOM 6076 C CA . TYR F 1 29 ? -13.824 16.405 21.158 1.00 28.10 29 TYR F CA 1
ATOM 6077 C C . TYR F 1 29 ? -13.293 17.354 20.095 1.00 28.22 29 TYR F C 1
ATOM 6078 O O . TYR F 1 29 ? -12.146 17.785 20.164 1.00 25.98 29 TYR F O 1
ATOM 6087 N N . LEU F 1 30 ? -14.126 17.682 19.109 1.00 23.33 30 LEU F N 1
ATOM 6088 C CA . LEU F 1 30 ? -13.699 18.603 18.064 1.00 27.69 30 LEU F CA 1
ATOM 6089 C C . LEU F 1 30 ? -13.616 20.017 18.627 1.00 27.37 30 LEU F C 1
ATOM 6090 O O . LEU F 1 30 ? -12.749 20.799 18.240 1.00 27.14 30 LEU F O 1
ATOM 6095 N N . ARG F 1 31 ? -14.511 20.339 19.553 1.00 26.00 31 ARG F N 1
ATOM 6096 C CA . ARG F 1 31 ? -14.511 21.656 20.181 1.00 28.83 31 ARG F CA 1
ATOM 6097 C C . ARG F 1 31 ? -13.228 21.833 20.995 1.00 27.36 31 ARG F C 1
ATOM 6098 O O . ARG F 1 31 ? -12.634 22.907 21.013 1.00 27.23 31 ARG F O 1
ATOM 6106 N N . TRP F 1 32 ? -12.804 20.768 21.666 1.00 24.72 32 TRP F N 1
ATOM 6107 C CA . TRP F 1 32 ? -11.591 20.822 22.469 1.00 26.64 32 TRP F CA 1
ATOM 6108 C C . TRP F 1 32 ? -10.323 21.081 21.662 1.00 25.02 32 TRP F C 1
ATOM 6109 O O . TRP F 1 32 ? -9.349 21.623 22.194 1.00 25.83 32 TRP F O 1
ATOM 6120 N N . GLN F 1 33 ? -10.319 20.706 20.384 1.00 24.42 33 GLN F N 1
ATOM 6121 C CA . GLN F 1 33 ? -9.149 20.963 19.546 1.00 27.58 33 GLN F CA 1
ATOM 6122 C C . GLN F 1 33 ? -8.999 22.474 19.438 1.00 28.82 33 GLN F C 1
ATOM 6123 O O . GLN F 1 33 ? -7.900 23.013 19.547 1.00 26.62 33 GLN F O 1
ATOM 6129 N N . GLY F 1 34 ? -10.124 23.147 19.221 1.00 26.23 34 GLY F N 1
ATOM 6130 C CA . GLY F 1 34 ? -10.112 24.591 19.094 1.00 26.02 34 GLY F CA 1
ATOM 6131 C C . GLY F 1 34 ? -9.744 25.267 20.397 1.00 24.65 34 GLY F C 1
ATOM 6132 O O . GLY F 1 34 ? -8.994 26.247 20.413 1.00 25.52 34 GLY F O 1
ATOM 6133 N N . ARG F 1 35 ? -10.280 24.752 21.498 1.00 27.34 35 ARG F N 1
ATOM 6134 C CA . ARG F 1 35 ? -9.990 25.321 22.804 1.00 28.14 35 ARG F CA 1
ATOM 6135 C C . ARG F 1 35 ? -8.505 25.139 23.104 1.00 27.38 35 ARG F C 1
ATOM 6136 O O . ARG F 1 35 ? -7.840 26.052 23.587 1.00 25.32 35 ARG F O 1
ATOM 6144 N N . CYS F 1 36 ? -7.987 23.956 22.804 1.00 25.44 36 CYS F N 1
ATOM 6145 C CA . CYS F 1 36 ? -6.581 23.668 23.041 1.00 26.04 36 CYS F CA 1
ATOM 6146 C C . CYS F 1 36 ? -5.691 24.590 22.202 1.00 26.16 36 CYS F C 1
ATOM 6147 O O . CYS F 1 36 ? -4.770 25.217 22.724 1.00 25.19 36 CYS F O 1
ATOM 6150 N N . ARG F 1 37 ? -5.979 24.700 20.909 1.00 26.57 37 ARG F N 1
ATOM 6151 C CA . ARG F 1 37 ? -5.153 25.533 20.048 1.00 29.14 37 ARG F CA 1
ATOM 6152 C C . ARG F 1 37 ? -5.152 27.014 20.436 1.00 25.19 37 ARG F C 1
ATOM 6153 O O . ARG F 1 37 ? -4.117 27.666 20.336 1.00 26.71 37 ARG F O 1
ATOM 6161 N N . GLU F 1 38 ? -6.280 27.550 20.900 1.00 27.12 38 GLU F N 1
ATOM 6162 C CA . GLU F 1 38 ? -6.289 28.962 21.283 1.00 29.37 38 GLU F CA 1
ATOM 6163 C C . GLU F 1 38 ? -5.636 29.213 22.639 1.00 25.98 38 GLU F C 1
ATOM 6164 O O . GLU F 1 38 ? -5.070 30.281 22.862 1.00 27.69 38 GLU F O 1
ATOM 6170 N N . MET F 1 39 ? -5.709 28.241 23.549 1.00 27.17 39 MET F N 1
ATOM 6171 C CA . MET F 1 39 ? -5.065 28.405 24.853 1.00 26.29 39 MET F CA 1
ATOM 6172 C C . MET F 1 39 ? -3.551 28.322 24.661 1.00 27.86 39 MET F C 1
ATOM 6173 O O . MET F 1 39 ? -2.788 28.921 25.416 1.00 28.30 39 MET F O 1
ATOM 6178 N N . PHE F 1 40 ? -3.118 27.578 23.648 1.00 26.69 40 PHE F N 1
ATOM 6179 C CA . PHE F 1 40 ? -1.697 27.491 23.351 1.00 24.19 40 PHE F CA 1
ATOM 6180 C C . PHE F 1 40 ? -1.244 28.891 22.935 1.00 25.94 40 PHE F C 1
ATOM 6181 O O . PHE F 1 40 ? -0.228 29.384 23.408 1.00 30.33 40 PHE F O 1
ATOM 6189 N N . LEU F 1 41 ? -2.010 29.523 22.048 1.00 26.76 41 LEU F N 1
ATOM 6190 C CA . LEU F 1 41 ? -1.675 30.865 21.584 1.00 29.93 41 LEU F CA 1
ATOM 6191 C C . LEU F 1 41 ? -1.712 31.850 22.747 1.00 33.35 41 LEU F C 1
ATOM 6192 O O . LEU F 1 41 ? -0.872 32.740 22.848 1.00 30.35 41 LEU F O 1
ATOM 6197 N N . TYR F 1 42 ? -2.695 31.680 23.624 1.00 30.63 42 TYR F N 1
ATOM 6198 C CA . TYR F 1 42 ? -2.852 32.544 24.782 1.00 33.12 42 TYR F CA 1
ATOM 6199 C C . TYR F 1 42 ? -1.635 32.483 25.697 1.00 32.29 42 TYR F C 1
ATOM 6200 O O . TYR F 1 42 ? -1.175 33.507 26.196 1.00 35.94 42 TYR F O 1
ATOM 6209 N N . GLU F 1 43 ? -1.101 31.284 25.908 1.00 29.63 43 GLU F N 1
ATOM 6210 C CA . GLU F 1 43 ? 0.059 31.126 26.776 1.00 32.84 43 GLU F CA 1
ATOM 6211 C C . GLU F 1 43 ? 1.419 31.289 26.096 1.00 34.49 43 GLU F C 1
ATOM 6212 O O . GLU F 1 43 ? 2.383 31.680 26.747 1.00 41.99 43 GLU F O 1
ATOM 6218 N N . HIS F 1 44 ? 1.505 31.002 24.800 1.00 36.09 44 HIS F N 1
ATOM 6219 C CA . HIS F 1 44 ? 2.790 31.075 24.110 1.00 36.69 44 HIS F CA 1
ATOM 6220 C C . HIS F 1 44 ? 2.928 32.011 22.915 1.00 35.84 44 HIS F C 1
ATOM 6221 O O . HIS F 1 44 ? 4.033 32.204 22.411 1.00 38.74 44 HIS F O 1
ATOM 6228 N N . ALA F 1 45 ? 1.827 32.584 22.450 1.00 29.47 45 ALA F N 1
ATOM 6229 C CA . ALA F 1 45 ? 1.896 33.487 21.308 1.00 34.01 45 ALA F CA 1
ATOM 6230 C C . ALA F 1 45 ? 0.714 34.444 21.317 1.00 29.16 45 ALA F C 1
ATOM 6231 O O . ALA F 1 45 ? 0.006 34.583 20.323 1.00 31.34 45 ALA F O 1
ATOM 6233 N N . PRO F 1 46 ? 0.495 35.130 22.450 1.00 34.16 46 PRO F N 1
ATOM 6234 C CA . PRO F 1 46 ? -0.612 36.079 22.589 1.00 35.64 46 PRO F CA 1
ATOM 6235 C C . PRO F 1 46 ? -0.700 37.136 21.489 1.00 35.51 46 PRO F C 1
ATOM 6236 O O . PRO F 1 46 ? -1.797 37.575 21.136 1.00 33.08 46 PRO F O 1
ATOM 6240 N N . GLU F 1 47 ? 0.446 37.538 20.943 1.00 38.69 47 GLU F N 1
ATOM 6241 C CA . GLU F 1 47 ? 0.463 38.542 19.883 1.00 39.50 47 GLU F CA 1
ATOM 6242 C C . GLU F 1 47 ? -0.383 38.044 18.722 1.00 40.85 47 GLU F C 1
ATOM 6243 O O . GLU F 1 47 ? -1.071 38.823 18.063 1.00 38.26 47 GLU F O 1
ATOM 6249 N N . ILE F 1 48 ? -0.321 36.738 18.474 1.00 36.67 48 ILE F N 1
ATOM 6250 C CA . ILE F 1 48 ? -1.081 36.132 17.389 1.00 36.81 48 ILE F CA 1
ATOM 6251 C C . ILE F 1 48 ? -2.573 36.305 17.636 1.00 34.68 48 ILE F C 1
ATOM 6252 O O . ILE F 1 48 ? -3.340 36.541 16.703 1.00 34.98 48 ILE F O 1
ATOM 6257 N N . LEU F 1 49 ? -2.988 36.188 18.894 1.00 34.47 49 LEU F N 1
ATOM 6258 C CA . LEU F 1 49 ? -4.397 36.364 19.223 1.00 35.54 49 LEU F CA 1
ATOM 6259 C C . LEU F 1 49 ? -4.810 37.770 18.808 1.00 33.53 49 LEU F C 1
ATOM 6260 O O . LEU F 1 49 ? -5.914 37.978 18.307 1.00 37.32 49 LEU F O 1
ATOM 6265 N N . ASP F 1 50 ? -3.915 38.732 19.012 1.00 38.82 50 ASP F N 1
ATOM 6266 C CA . ASP F 1 50 ? -4.199 40.113 18.641 1.00 42.43 50 ASP F CA 1
ATOM 6267 C C . ASP F 1 50 ? -4.390 40.229 17.129 1.00 43.77 50 ASP F C 1
ATOM 6268 O O . ASP F 1 50 ? -5.262 40.964 16.662 1.00 41.72 50 ASP F O 1
ATOM 6273 N N . GLU F 1 51 ? -3.574 39.503 16.366 1.00 40.15 51 GLU F N 1
ATOM 6274 C CA . GLU F 1 51 ? -3.687 39.527 14.910 1.00 36.85 51 GLU F CA 1
ATOM 6275 C C . GLU F 1 51 ? -4.997 38.872 14.487 1.00 34.23 51 GLU F C 1
ATOM 6276 O O . GLU F 1 51 ? -5.661 39.340 13.562 1.00 37.90 51 GLU F O 1
ATOM 6282 N N . LEU F 1 52 ? -5.364 37.792 15.174 1.00 34.66 52 LEU F N 1
ATOM 6283 C CA . LEU F 1 52 ? -6.597 37.068 14.878 1.00 36.92 52 LEU F CA 1
ATOM 6284 C C . LEU F 1 52 ? -7.827 37.927 15.131 1.00 39.99 52 LEU F C 1
ATOM 6285 O O . LEU F 1 52 ? -8.904 37.665 14.591 1.00 40.18 52 LEU F O 1
ATOM 6290 N N . ARG F 1 53 ? -7.665 38.951 15.960 1.00 43.01 53 ARG F N 1
ATOM 6291 C CA . ARG F 1 53 ? -8.763 39.852 16.270 1.00 44.86 53 ARG F CA 1
ATOM 6292 C C . ARG F 1 53 ? -8.751 41.015 15.285 1.00 49.75 53 ARG F C 1
ATOM 6293 O O . ARG F 1 53 ? -9.594 41.906 15.350 1.00 51.04 53 ARG F O 1
ATOM 6301 N N . ALA F 1 54 ? -7.790 40.992 14.367 1.00 52.09 54 ALA F N 1
ATOM 6302 C CA . ALA F 1 54 ? -7.667 42.039 13.360 1.00 47.90 54 ALA F CA 1
ATOM 6303 C C . ALA F 1 54 ? -7.917 41.508 11.948 1.00 47.93 54 ALA F C 1
ATOM 6304 O O . ALA F 1 54 ? -9.056 41.221 11.580 1.00 49.73 54 ALA F O 1
ATOM 6306 N N . ASP F 1 55 ? -6.851 41.366 11.165 1.00 42.08 55 ASP F N 1
ATOM 6307 C CA . ASP F 1 55 ? -6.969 40.898 9.787 1.00 42.65 55 ASP F CA 1
ATOM 6308 C C . ASP F 1 55 ? -6.550 39.447 9.540 1.00 38.10 55 ASP F C 1
ATOM 6309 O O . ASP F 1 55 ? -6.867 38.886 8.492 1.00 36.16 55 ASP F O 1
ATOM 6314 N N . LEU F 1 56 ? -5.838 38.845 10.488 1.00 33.32 56 LEU F N 1
ATOM 6315 C CA . LEU F 1 56 ? -5.387 37.461 10.331 1.00 31.98 56 LEU F CA 1
ATOM 6316 C C . LEU F 1 56 ? -6.519 36.470 10.567 1.00 39.19 56 LEU F C 1
ATOM 6317 O O . LEU F 1 56 ? -7.292 36.611 11.518 1.00 34.77 56 LEU F O 1
ATOM 6322 N N . LYS F 1 57 ? -6.608 35.468 9.695 1.00 34.30 57 LYS F N 1
ATOM 6323 C CA . LYS F 1 57 ? -7.627 34.433 9.804 1.00 34.37 57 LYS F CA 1
ATOM 6324 C C . LYS F 1 57 ? -7.002 33.046 9.758 1.00 37.05 57 LYS F C 1
ATOM 6325 O O . LYS F 1 57 ? -6.099 32.789 8.964 1.00 36.74 57 LYS F O 1
ATOM 6331 N N . LEU F 1 58 ? -7.476 32.158 10.623 1.00 32.82 58 LEU F N 1
ATOM 6332 C CA . LEU F 1 58 ? -6.996 30.786 10.628 1.00 32.50 58 LEU F CA 1
ATOM 6333 C C . LEU F 1 58 ? -8.135 29.987 10.023 1.00 33.99 58 LEU F C 1
ATOM 6334 O O . LEU F 1 58 ? -9.162 29.782 10.667 1.00 34.79 58 LEU F O 1
ATOM 6339 N N . PHE F 1 59 ? -7.973 29.563 8.773 1.00 26.74 59 PHE F N 1
ATOM 6340 C CA . PHE F 1 59 ? -9.014 28.797 8.108 1.00 27.56 59 PHE F CA 1
ATOM 6341 C C . PHE F 1 59 ? -8.741 27.317 8.302 1.00 28.77 59 PHE F C 1
ATOM 6342 O O . PHE F 1 59 ? -7.701 26.812 7.896 1.00 27.37 59 PHE F O 1
ATOM 6350 N N . THR F 1 60 ? -9.675 26.625 8.939 1.00 28.44 60 THR F N 1
ATOM 6351 C CA . THR F 1 60 ? -9.507 25.198 9.167 1.00 27.55 60 THR F CA 1
ATOM 6352 C C . THR F 1 60 ? -9.878 24.454 7.889 1.00 25.00 60 THR F C 1
ATOM 6353 O O . THR F 1 60 ? -11.034 24.470 7.461 1.00 28.60 60 THR F O 1
ATOM 6357 N N . LEU F 1 61 ? -8.883 23.821 7.276 1.00 25.24 61 LEU F N 1
ATOM 6358 C CA . LEU F 1 61 ? -9.079 23.077 6.036 1.00 25.98 61 LEU F CA 1
ATOM 6359 C C . LEU F 1 61 ? -9.648 21.693 6.292 1.00 26.31 61 LEU F C 1
ATOM 6360 O O . LEU F 1 61 ? -10.346 21.134 5.448 1.00 22.68 61 LEU F O 1
ATOM 6365 N N . LYS F 1 62 ? -9.329 21.140 7.456 1.00 28.44 62 LYS F N 1
ATOM 6366 C CA . LYS F 1 62 ? -9.821 19.823 7.809 1.00 28.65 62 LYS F CA 1
ATOM 6367 C C . LYS F 1 62 ? -9.715 19.594 9.308 1.00 23.65 62 LYS F C 1
ATOM 6368 O O . LYS F 1 62 ? -8.748 20.008 9.941 1.00 24.91 62 LYS F O 1
ATOM 6374 N N . ALA F 1 63 ? -10.740 18.959 9.866 1.00 24.17 63 ALA F N 1
ATOM 6375 C CA . ALA F 1 63 ? -10.771 18.629 11.288 1.00 23.10 63 ALA F CA 1
ATOM 6376 C C . ALA F 1 63 ? -11.310 17.212 11.387 1.00 25.35 63 ALA F C 1
ATOM 6377 O O . ALA F 1 63 ? -12.298 16.869 10.738 1.00 23.98 63 ALA F O 1
ATOM 6379 N N . GLU F 1 64 ? -10.667 16.387 12.199 1.00 23.71 64 GLU F N 1
ATOM 6380 C CA . GLU F 1 64 ? -11.110 15.009 12.341 1.00 25.54 64 GLU F CA 1
ATOM 6381 C C . GLU F 1 64 ? -10.727 14.476 13.703 1.00 26.13 64 GLU F C 1
ATOM 6382 O O . GLU F 1 64 ? -9.823 15.002 14.356 1.00 22.83 64 GLU F O 1
ATOM 6388 N N . CYS F 1 65 ? -11.432 13.435 14.131 1.00 22.24 65 CYS F N 1
ATOM 6389 C CA . CYS F 1 65 ? -11.148 12.808 15.407 1.00 22.48 65 CYS F CA 1
ATOM 6390 C C . CYS F 1 65 ? -11.594 11.356 15.353 1.00 23.29 65 CYS F C 1
ATOM 6391 O O . CYS F 1 65 ? -12.665 11.048 14.816 1.00 25.25 65 CYS F O 1
ATOM 6394 N N . GLU F 1 66 ? -10.759 10.470 15.891 1.00 23.76 66 GLU F N 1
ATOM 6395 C CA . GLU F 1 66 ? -11.070 9.049 15.946 1.00 24.04 66 GLU F CA 1
ATOM 6396 C C . GLU F 1 66 ? -11.241 8.726 17.431 1.00 24.64 66 GLU F C 1
ATOM 6397 O O . GLU F 1 66 ? -10.480 9.201 18.265 1.00 24.67 66 GLU F O 1
ATOM 6403 N N . PHE F 1 67 ? -12.248 7.927 17.758 1.00 21.59 67 PHE F N 1
ATOM 6404 C CA . PHE F 1 67 ? -12.545 7.621 19.149 1.00 21.41 67 PHE F CA 1
ATOM 6405 C C . PHE F 1 67 ? -12.268 6.169 19.485 1.00 28.91 67 PHE F C 1
ATOM 6406 O O . PHE F 1 67 ? -12.667 5.264 18.758 1.00 26.65 67 PHE F O 1
ATOM 6414 N N . PHE F 1 68 ? -11.593 5.960 20.604 1.00 27.81 68 PHE F N 1
ATOM 6415 C CA . PHE F 1 68 ? -11.219 4.622 21.029 1.00 32.07 68 PHE F CA 1
ATOM 6416 C C . PHE F 1 68 ? -11.950 4.168 22.276 1.00 28.52 68 PHE F C 1
ATOM 6417 O O . PHE F 1 68 ? -12.116 2.973 22.498 1.00 31.22 68 PHE F O 1
ATOM 6425 N N . ALA F 1 69 ? -12.368 5.123 23.097 1.00 26.82 69 ALA F N 1
ATOM 6426 C CA . ALA F 1 69 ? -13.074 4.809 24.329 1.00 28.29 69 ALA F CA 1
ATOM 6427 C C . ALA F 1 69 ? -14.007 5.960 24.694 1.00 32.97 69 ALA F C 1
ATOM 6428 O O . ALA F 1 69 ? -14.223 6.866 23.894 1.00 32.13 69 ALA F O 1
ATOM 6430 N N . GLU F 1 70 ? -14.553 5.922 25.905 1.00 35.40 70 GLU F N 1
ATOM 6431 C CA . GLU F 1 70 ? -15.482 6.953 26.354 1.00 37.79 70 GLU F CA 1
ATOM 6432 C C . GLU F 1 70 ? -14.936 7.812 27.491 1.00 36.61 70 GLU F C 1
ATOM 6433 O O . GLU F 1 70 ? -14.011 7.421 28.198 1.00 35.06 70 GLU F O 1
ATOM 6439 N N . LEU F 1 71 ? -15.526 8.993 27.646 1.00 31.37 71 LEU F N 1
ATOM 6440 C CA . LEU F 1 71 ? -15.183 9.913 28.722 1.00 26.99 71 LEU F CA 1
ATOM 6441 C C . LEU F 1 71 ? -16.502 10.130 29.449 1.00 30.33 71 LEU F C 1
ATOM 6442 O O . LEU F 1 71 ? -17.563 10.149 28.825 1.00 30.84 71 LEU F O 1
ATOM 6447 N N . ALA F 1 72 ? -16.442 10.287 30.765 1.00 29.58 72 ALA F N 1
ATOM 6448 C CA . ALA F 1 72 ? -17.649 10.494 31.548 1.00 29.04 72 ALA F CA 1
ATOM 6449 C C . ALA F 1 72 ? -17.520 11.775 32.349 1.00 28.14 72 ALA F C 1
ATOM 6450 O O . ALA F 1 72 ? -16.424 12.311 32.505 1.00 26.43 72 ALA F O 1
ATOM 6452 N N . PRO F 1 73 ? -18.645 12.296 32.858 1.00 27.20 73 PRO F N 1
ATOM 6453 C CA . PRO F 1 73 ? -18.554 13.528 33.643 1.00 28.88 73 PRO F CA 1
ATOM 6454 C C . PRO F 1 73 ? -17.580 13.329 34.797 1.00 26.29 73 PRO F C 1
ATOM 6455 O O . PRO F 1 73 ? -17.463 12.224 35.338 1.00 26.39 73 PRO F O 1
ATOM 6459 N N . PHE F 1 74 ? -16.875 14.401 35.140 1.00 25.78 74 PHE F N 1
ATOM 6460 C CA . PHE F 1 74 ? -15.885 14.424 36.209 1.00 26.15 74 PHE F CA 1
ATOM 6461 C C . PHE F 1 74 ? -14.556 13.765 35.848 1.00 25.08 74 PHE F C 1
ATOM 6462 O O . PHE F 1 74 ? -13.622 13.790 36.641 1.00 28.00 74 PHE F O 1
ATOM 6470 N N . ASP F 1 75 ? -14.474 13.174 34.657 1.00 26.94 75 ASP F N 1
ATOM 6471 C CA . ASP F 1 75 ? -13.214 12.587 34.205 1.00 29.28 75 ASP F CA 1
ATOM 6472 C C . ASP F 1 75 ? -12.244 13.742 33.977 1.00 27.80 75 ASP F C 1
ATOM 6473 O O . ASP F 1 75 ? -12.653 14.846 33.611 1.00 27.54 75 ASP F O 1
ATOM 6478 N N . ARG F 1 76 ? -10.962 13.498 34.211 1.00 26.39 76 ARG F N 1
ATOM 6479 C CA . ARG F 1 76 ? -9.951 14.513 33.982 1.00 24.47 76 ARG F CA 1
ATOM 6480 C C . ARG F 1 76 ? -9.384 14.258 32.592 1.00 29.40 76 ARG F C 1
ATOM 6481 O O . ARG F 1 76 ? -8.873 13.173 32.307 1.00 28.64 76 ARG F O 1
ATOM 6489 N N . LEU F 1 77 ? -9.482 15.259 31.730 1.00 23.42 77 LEU F N 1
ATOM 6490 C CA . LEU F 1 77 ? -8.995 15.143 30.363 1.00 26.00 77 LEU F CA 1
ATOM 6491 C C . LEU F 1 77 ? -7.712 15.925 30.122 1.00 27.14 77 LEU F C 1
ATOM 6492 O O . LEU F 1 77 ? -7.537 17.035 30.625 1.00 27.23 77 LEU F O 1
ATOM 6497 N N . ALA F 1 78 ? -6.819 15.326 29.345 1.00 27.07 78 ALA F N 1
ATOM 6498 C CA . ALA F 1 78 ? -5.574 15.962 28.967 1.00 24.81 78 ALA F CA 1
ATOM 6499 C C . ALA F 1 78 ? -5.540 15.877 27.451 1.00 29.12 78 ALA F C 1
ATOM 6500 O O . ALA F 1 78 ? -5.582 14.784 26.876 1.00 27.72 78 ALA F O 1
ATOM 6502 N N . VAL F 1 79 ? -5.517 17.031 26.799 1.00 26.43 79 VAL F N 1
ATOM 6503 C CA . VAL F 1 79 ? -5.448 17.060 25.348 1.00 26.40 79 VAL F CA 1
ATOM 6504 C C . VAL F 1 79 ? -4.048 17.549 25.013 1.00 27.80 79 VAL F C 1
ATOM 6505 O O . VAL F 1 79 ? -3.695 18.689 25.316 1.00 28.34 79 VAL F O 1
ATOM 6509 N N . ARG F 1 80 ? -3.241 16.674 24.423 1.00 23.27 80 ARG F N 1
ATOM 6510 C CA . ARG F 1 80 ? -1.876 17.028 24.058 1.00 23.91 80 ARG F CA 1
ATOM 6511 C C . ARG F 1 80 ? -1.796 17.328 22.574 1.00 26.97 80 ARG F C 1
ATOM 6512 O O . ARG F 1 80 ? -2.116 16.488 21.733 1.00 26.12 80 ARG F O 1
ATOM 6520 N N . MET F 1 81 ? -1.365 18.544 22.266 1.00 22.97 81 MET F N 1
ATOM 6521 C CA . MET F 1 81 ? -1.259 18.999 20.889 1.00 23.75 81 MET F CA 1
ATOM 6522 C C . MET F 1 81 ? 0.186 19.011 20.407 1.00 23.86 81 MET F C 1
ATOM 6523 O O . MET F 1 81 ? 1.084 19.489 21.107 1.00 25.56 81 MET F O 1
ATOM 6528 N N . ARG F 1 82 ? 0.398 18.484 19.205 1.00 26.21 82 ARG F N 1
ATOM 6529 C CA . ARG F 1 82 ? 1.730 18.432 18.609 1.00 27.93 82 ARG F CA 1
ATOM 6530 C C . ARG F 1 82 ? 1.683 19.018 17.208 1.00 27.65 82 ARG F C 1
ATOM 6531 O O . ARG F 1 82 ? 0.635 19.022 16.563 1.00 27.40 82 ARG F O 1
ATOM 6539 N N . LEU F 1 83 ? 2.822 19.524 16.752 1.00 25.81 83 LEU F N 1
ATOM 6540 C CA . LEU F 1 83 ? 2.927 20.086 15.418 1.00 25.61 83 LEU F CA 1
ATOM 6541 C C . LEU F 1 83 ? 3.360 18.941 14.510 1.00 31.23 83 LEU F C 1
ATOM 6542 O O . LEU F 1 83 ? 4.506 18.496 14.569 1.00 33.88 83 LEU F O 1
ATOM 6547 N N . VAL F 1 84 ? 2.431 18.462 13.690 1.00 26.66 84 VAL F N 1
ATOM 6548 C CA . VAL F 1 84 ? 2.689 17.359 12.771 1.00 31.20 84 VAL F CA 1
ATOM 6549 C C . VAL F 1 84 ? 3.419 17.830 11.526 1.00 34.47 84 VAL F C 1
ATOM 6550 O O . VAL F 1 84 ? 4.320 17.156 11.035 1.00 33.37 84 VAL F O 1
ATOM 6554 N N . GLU F 1 85 ? 3.017 18.982 11.005 1.00 27.91 85 GLU F N 1
ATOM 6555 C CA . GLU F 1 85 ? 3.665 19.533 9.824 1.00 30.62 85 GLU F CA 1
ATOM 6556 C C . GLU F 1 85 ? 3.491 21.042 9.771 1.00 31.84 85 GLU F C 1
ATOM 6557 O O . GLU F 1 85 ? 2.464 21.580 10.192 1.00 29.79 85 GLU F O 1
ATOM 6563 N N . LEU F 1 86 ? 4.509 21.716 9.253 1.00 33.57 86 LEU F N 1
ATOM 6564 C CA . LEU F 1 86 ? 4.490 23.161 9.118 1.00 31.62 86 LEU F CA 1
ATOM 6565 C C . LEU F 1 86 ? 5.054 23.534 7.760 1.00 35.28 86 LEU F C 1
ATOM 6566 O O . LEU F 1 86 ? 6.228 23.303 7.486 1.00 40.89 86 LEU F O 1
ATOM 6571 N N . THR F 1 87 ? 4.208 24.087 6.902 1.00 32.01 87 THR F N 1
ATOM 6572 C CA . THR F 1 87 ? 4.655 24.505 5.588 1.00 31.18 87 THR F CA 1
ATOM 6573 C C . THR F 1 87 ? 4.764 26.021 5.613 1.00 33.85 87 THR F C 1
ATOM 6574 O O . THR F 1 87 ? 4.739 26.634 6.677 1.00 32.26 87 THR F O 1
ATOM 6578 N N . GLN F 1 88 ? 4.869 26.624 4.441 1.00 36.10 88 GLN F N 1
ATOM 6579 C CA . GLN F 1 88 ? 5.007 28.068 4.342 1.00 36.27 88 GLN F CA 1
ATOM 6580 C C . GLN F 1 88 ? 3.755 28.813 4.793 1.00 35.23 88 GLN F C 1
ATOM 6581 O O . GLN F 1 88 ? 3.841 29.852 5.457 1.00 31.53 88 GLN F O 1
ATOM 6587 N N . THR F 1 89 ? 2.590 28.276 4.442 1.00 31.48 89 THR F N 1
ATOM 6588 C CA . THR F 1 89 ? 1.329 28.924 4.776 1.00 31.41 89 THR F CA 1
ATOM 6589 C C . THR F 1 89 ? 0.336 28.052 5.539 1.00 30.09 89 THR F C 1
ATOM 6590 O O . THR F 1 89 ? -0.749 28.517 5.898 1.00 31.08 89 THR F O 1
ATOM 6594 N N . GLN F 1 90 ? 0.699 26.799 5.788 1.00 30.01 90 GLN F N 1
ATOM 6595 C CA . GLN F 1 90 ? -0.197 25.885 6.491 1.00 27.76 90 GLN F CA 1
ATOM 6596 C C . GLN F 1 90 ? 0.468 25.143 7.645 1.00 26.13 90 GLN F C 1
ATOM 6597 O O . GLN F 1 90 ? 1.696 25.086 7.759 1.00 24.80 90 GLN F O 1
ATOM 6603 N N . MET F 1 91 ? -0.365 24.580 8.511 1.00 29.75 91 MET F N 1
ATOM 6604 C CA . MET F 1 91 ? 0.125 23.824 9.647 1.00 23.78 91 MET F CA 1
ATOM 6605 C C . MET F 1 91 ? -0.823 22.665 9.911 1.00 27.76 91 MET F C 1
ATOM 6606 O O . MET F 1 91 ? -2.023 22.771 9.687 1.00 26.82 91 MET F O 1
ATOM 6611 N N . GLU F 1 92 ? -0.271 21.551 10.362 1.00 28.39 92 GLU F N 1
ATOM 6612 C CA . GLU F 1 92 ? -1.076 20.386 10.680 1.00 25.73 92 GLU F CA 1
ATOM 6613 C C . GLU F 1 92 ? -0.819 20.103 12.151 1.00 23.84 92 GLU F C 1
ATOM 6614 O O . GLU F 1 92 ? 0.329 19.998 12.584 1.00 26.05 92 GLU F O 1
ATOM 6620 N N . LEU F 1 93 ? -1.896 20.012 12.919 1.00 24.50 93 LEU F N 1
ATOM 6621 C CA . LEU F 1 93 ? -1.791 19.776 14.352 1.00 22.49 93 LEU F CA 1
ATOM 6622 C C . LEU F 1 93 ? -2.366 18.420 14.704 1.00 25.18 93 LEU F C 1
ATOM 6623 O O . LEU F 1 93 ? -3.397 18.014 14.158 1.00 26.90 93 LEU F O 1
ATOM 6628 N N . GLY F 1 94 ? -1.687 17.725 15.612 1.00 24.70 94 GLY F N 1
ATOM 6629 C CA . GLY F 1 94 ? -2.143 16.420 16.056 1.00 25.31 94 GLY F CA 1
ATOM 6630 C C . GLY F 1 94 ? -2.646 16.549 17.483 1.00 25.11 94 GLY F C 1
ATOM 6631 O O . GLY F 1 94 ? -2.076 17.302 18.271 1.00 24.81 94 GLY F O 1
ATOM 6632 N N . PHE F 1 95 ? -3.711 15.828 17.824 1.00 24.22 95 PHE F N 1
ATOM 6633 C CA . PHE F 1 95 ? -4.274 15.903 19.171 1.00 23.84 95 PHE F CA 1
ATOM 6634 C C . PHE F 1 95 ? -4.470 14.524 19.798 1.00 26.19 95 PHE F C 1
ATOM 6635 O O . PHE F 1 95 ? -5.155 13.675 19.227 1.00 29.64 95 PHE F O 1
ATOM 6643 N N . ASP F 1 96 ? -3.866 14.302 20.961 1.00 23.47 96 ASP F N 1
ATOM 6644 C CA . ASP F 1 96 ? -4.044 13.043 21.681 1.00 24.18 96 ASP F CA 1
ATOM 6645 C C . ASP F 1 96 ? -4.912 13.378 22.892 1.00 25.81 96 ASP F C 1
ATOM 6646 O O . ASP F 1 96 ? -4.637 14.347 23.609 1.00 27.18 96 ASP F O 1
ATOM 6651 N N . TYR F 1 97 ? -5.959 12.588 23.115 1.00 22.50 97 TYR F N 1
ATOM 6652 C CA . TYR F 1 97 ? -6.874 12.832 24.231 1.00 22.32 97 TYR F CA 1
ATOM 6653 C C . TYR F 1 97 ? -6.686 11.761 25.292 1.00 26.91 97 TYR F C 1
ATOM 6654 O O . TYR F 1 97 ? -6.990 10.594 25.053 1.00 26.12 97 TYR F O 1
ATOM 6663 N N . LEU F 1 98 ? -6.209 12.164 26.465 1.00 26.63 98 LEU F N 1
ATOM 6664 C CA . LEU F 1 98 ? -5.955 11.221 27.552 1.00 25.89 98 LEU F CA 1
ATOM 6665 C C . LEU F 1 98 ? -6.880 11.389 28.744 1.00 27.62 98 LEU F C 1
ATOM 6666 O O . LEU F 1 98 ? -7.120 12.503 29.199 1.00 27.96 98 LEU F O 1
ATOM 6671 N N . ARG F 1 99 ? -7.409 10.277 29.241 1.00 23.01 99 ARG F N 1
ATOM 6672 C CA . ARG F 1 99 ? -8.233 10.308 30.441 1.00 24.51 99 ARG F CA 1
ATOM 6673 C C . ARG F 1 99 ? -7.201 10.029 31.533 1.00 30.17 99 ARG F C 1
ATOM 6674 O O . ARG F 1 99 ? -6.673 8.922 31.615 1.00 30.71 99 ARG F O 1
ATOM 6682 N N . LEU F 1 100 ? -6.894 11.040 32.336 1.00 26.15 100 LEU F N 1
ATOM 6683 C CA . LEU F 1 100 ? -5.918 10.914 33.411 1.00 34.96 100 LEU F CA 1
ATOM 6684 C C . LEU F 1 100 ? -6.536 10.237 34.631 1.00 41.69 100 LEU F C 1
ATOM 6685 O O . LEU F 1 100 ? -7.478 10.755 35.222 1.00 36.70 100 LEU F O 1
ATOM 6690 N N . GLY F 1 101 ? -6.002 9.085 35.018 1.00 44.88 101 GLY F N 1
ATOM 6691 C CA . GLY F 1 101 ? -6.546 8.387 36.170 1.00 47.64 101 GLY F CA 1
ATOM 6692 C C . GLY F 1 101 ? -5.525 7.496 36.851 1.00 38.19 101 GLY F C 1
ATOM 6693 O O . GLY F 1 101 ? -4.359 7.865 36.969 1.00 41.25 101 GLY F O 1
ATOM 6694 N N . GLY F 1 102 ? -5.967 6.331 37.320 1.00 47.52 102 GLY F N 1
ATOM 6695 C CA . GLY F 1 102 ? -5.049 5.410 37.964 1.00 48.73 102 GLY F CA 1
ATOM 6696 C C . GLY F 1 102 ? -3.997 5.125 36.917 1.00 45.72 102 GLY F C 1
ATOM 6697 O O . GLY F 1 102 ? -2.793 5.189 37.167 1.00 56.30 102 GLY F O 1
ATOM 6698 N N . ASP F 1 103 ? -4.489 4.811 35.724 1.00 41.69 103 ASP F N 1
ATOM 6699 C CA . ASP F 1 103 ? -3.658 4.551 34.563 1.00 39.09 103 ASP F CA 1
ATOM 6700 C C . ASP F 1 103 ? -4.240 5.499 33.540 1.00 44.52 103 ASP F C 1
ATOM 6701 O O . ASP F 1 103 ? -5.435 5.794 33.581 1.00 50.37 103 ASP F O 1
ATOM 6706 N N . ASP F 1 104 ? -3.413 5.990 32.633 1.00 35.15 104 ASP F N 1
ATOM 6707 C CA . ASP F 1 104 ? -3.918 6.899 31.630 1.00 31.46 104 ASP F CA 1
ATOM 6708 C C . ASP F 1 104 ? -4.429 6.098 30.443 1.00 41.76 104 ASP F C 1
ATOM 6709 O O . ASP F 1 104 ? -3.863 5.065 30.083 1.00 42.18 104 ASP F O 1
ATOM 6714 N N . LEU F 1 105 ? -5.524 6.567 29.859 1.00 26.89 105 LEU F N 1
ATOM 6715 C CA . LEU F 1 105 ? -6.136 5.895 28.719 1.00 26.99 105 LEU F CA 1
ATOM 6716 C C . LEU F 1 105 ? -6.292 6.863 27.552 1.00 28.91 105 LEU F C 1
ATOM 6717 O O . LEU F 1 105 ? -6.789 7.979 27.727 1.00 27.23 105 LEU F O 1
ATOM 6722 N N . LEU F 1 106 ? -5.848 6.442 26.371 1.00 25.85 106 LEU F N 1
ATOM 6723 C CA . LEU F 1 106 ? -5.985 7.265 25.175 1.00 25.45 106 LEU F CA 1
ATOM 6724 C C . LEU F 1 106 ? -7.408 7.034 24.686 1.00 26.74 106 LEU F C 1
ATOM 6725 O O . LEU F 1 106 ? -7.710 5.994 24.102 1.00 30.69 106 LEU F O 1
ATOM 6730 N N . VAL F 1 107 ? -8.289 7.996 24.938 1.00 27.26 107 VAL F N 1
ATOM 6731 C CA . VAL F 1 107 ? -9.684 7.864 24.544 1.00 26.10 107 VAL F CA 1
ATOM 6732 C C . VAL F 1 107 ? -9.961 8.304 23.110 1.00 26.84 107 VAL F C 1
ATOM 6733 O O . VAL F 1 107 ? -10.945 7.883 22.513 1.00 26.34 107 VAL F O 1
ATOM 6737 N N . ALA F 1 108 ? -9.087 9.141 22.558 1.00 26.70 108 ALA F N 1
ATOM 6738 C CA . ALA F 1 108 ? -9.268 9.621 21.189 1.00 24.82 108 ALA F CA 1
ATOM 6739 C C . ALA F 1 108 ? -7.983 10.205 20.604 1.00 23.17 108 ALA F C 1
ATOM 6740 O O . ALA F 1 108 ? -7.004 10.431 21.312 1.00 22.36 108 ALA F O 1
ATOM 6742 N N . ARG F 1 109 ? -7.997 10.445 19.299 1.00 23.72 109 ARG F N 1
ATOM 6743 C CA . ARG F 1 109 ? -6.859 11.018 18.608 1.00 24.76 109 ARG F CA 1
ATOM 6744 C C . ARG F 1 109 ? -7.428 11.792 17.430 1.00 26.36 109 ARG F C 1
ATOM 6745 O O . ARG F 1 109 ? -8.271 11.274 16.700 1.00 24.64 109 ARG F O 1
ATOM 6753 N N . GLY F 1 110 ? -6.983 13.034 17.253 1.00 25.70 110 GLY F N 1
ATOM 6754 C CA . GLY F 1 110 ? -7.500 13.838 16.157 1.00 25.28 110 GLY F CA 1
ATOM 6755 C C . GLY F 1 110 ? -6.445 14.624 15.411 1.00 22.61 110 GLY F C 1
ATOM 6756 O O . GLY F 1 110 ? -5.258 14.576 15.730 1.00 24.32 110 GLY F O 1
ATOM 6757 N N . ARG F 1 111 ? -6.886 15.369 14.406 1.00 23.14 111 ARG F N 1
ATOM 6758 C CA . ARG F 1 111 ? -5.964 16.150 13.614 1.00 25.49 111 ARG F CA 1
ATOM 6759 C C . ARG F 1 111 ? -6.684 17.304 12.936 1.00 24.55 111 ARG F C 1
ATOM 6760 O O . ARG F 1 111 ? -7.883 17.218 12.644 1.00 23.12 111 ARG F O 1
ATOM 6768 N N . GLN F 1 112 ? -5.946 18.388 12.711 1.00 22.92 112 GLN F N 1
ATOM 6769 C CA . GLN F 1 112 ? -6.471 19.562 12.021 1.00 24.98 112 GLN F CA 1
ATOM 6770 C C . GLN F 1 112 ? -5.431 20.077 11.036 1.00 25.69 112 GLN F C 1
ATOM 6771 O O . GLN F 1 112 ? -4.221 20.006 11.286 1.00 27.32 112 GLN F O 1
ATOM 6777 N N . ARG F 1 113 ? -5.915 20.596 9.917 1.00 26.27 113 ARG F N 1
ATOM 6778 C CA . ARG F 1 113 ? -5.056 21.182 8.903 1.00 28.64 113 ARG F CA 1
ATOM 6779 C C . ARG F 1 113 ? -5.553 22.625 8.861 1.00 27.68 113 ARG F C 1
ATOM 6780 O O . ARG F 1 113 ? -6.748 22.868 8.699 1.00 24.73 113 ARG F O 1
ATOM 6788 N N . ILE F 1 114 ? -4.642 23.576 9.025 1.00 26.47 114 ILE F N 1
ATOM 6789 C CA . ILE F 1 114 ? -5.024 24.980 9.041 1.00 26.83 114 ILE F CA 1
ATOM 6790 C C . ILE F 1 114 ? -4.222 25.818 8.053 1.00 30.35 114 ILE F C 1
ATOM 6791 O O . ILE F 1 114 ? -3.024 25.609 7.881 1.00 27.11 114 ILE F O 1
ATOM 6796 N N . ALA F 1 115 ? -4.894 26.769 7.413 1.00 30.23 115 ALA F N 1
ATOM 6797 C CA . ALA F 1 115 ? -4.242 27.652 6.453 1.00 31.84 115 ALA F CA 1
ATOM 6798 C C . ALA F 1 115 ? -4.343 29.083 6.962 1.00 32.71 115 ALA F C 1
ATOM 6799 O O . ALA F 1 115 ? -5.381 29.494 7.475 1.00 31.56 115 ALA F O 1
ATOM 6801 N N . CYS F 1 116 ? -3.264 29.841 6.816 1.00 28.01 116 CYS F N 1
ATOM 6802 C CA . CYS F 1 116 ? -3.259 31.221 7.268 1.00 30.16 116 CYS F CA 1
ATOM 6803 C C . CYS F 1 116 ? -3.711 32.142 6.140 1.00 27.39 116 CYS F C 1
ATOM 6804 O O . CYS F 1 116 ? -3.207 32.060 5.021 1.00 28.17 116 CYS F O 1
ATOM 6807 N N . MET F 1 117 ? -4.673 33.006 6.445 1.00 29.49 117 MET F N 1
ATOM 6808 C CA . MET F 1 117 ? -5.212 33.954 5.474 1.00 31.56 117 MET F CA 1
ATOM 6809 C C . MET F 1 117 ? -5.246 35.341 6.109 1.00 34.61 117 MET F C 1
ATOM 6810 O O . MET F 1 117 ? -5.270 35.468 7.335 1.00 32.32 117 MET F O 1
ATOM 6815 N N . ARG F 1 118 ? -5.251 36.372 5.271 1.00 36.39 118 ARG F N 1
ATOM 6816 C CA . ARG F 1 118 ? -5.315 37.758 5.736 1.00 39.26 118 ARG F CA 1
ATOM 6817 C C . ARG F 1 118 ? -6.273 38.526 4.833 1.00 40.88 118 ARG F C 1
ATOM 6818 O O . ARG F 1 118 ? -6.386 38.222 3.646 1.00 41.39 118 ARG F O 1
ATOM 6826 N N . GLY F 1 119 ? -6.968 39.511 5.394 1.00 43.85 119 GLY F N 1
ATOM 6827 C CA . GLY F 1 119 ? -7.893 40.301 4.601 1.00 45.11 119 GLY F CA 1
ATOM 6828 C C . GLY F 1 119 ? -9.334 40.245 5.073 1.00 51.04 119 GLY F C 1
ATOM 6829 O O . GLY F 1 119 ? -9.660 39.500 6.001 1.00 49.20 119 GLY F O 1
ATOM 6830 N N . PRO F 1 120 ? -10.226 41.033 4.448 1.00 51.90 120 PRO F N 1
ATOM 6831 C CA . PRO F 1 120 ? -11.649 41.082 4.797 1.00 51.39 120 PRO F CA 1
ATOM 6832 C C . PRO F 1 120 ? -12.442 39.905 4.232 1.00 49.96 120 PRO F C 1
ATOM 6833 O O . PRO F 1 120 ? -12.064 39.317 3.216 1.00 45.18 120 PRO F O 1
ATOM 6837 N N . ASN F 1 121 ? -13.537 39.560 4.904 1.00 50.23 121 ASN F N 1
ATOM 6838 C CA . ASN F 1 121 ? -14.388 38.463 4.460 1.00 53.98 121 ASN F CA 1
ATOM 6839 C C . ASN F 1 121 ? -14.777 38.690 3.011 1.00 55.09 121 ASN F C 1
ATOM 6840 O O . ASN F 1 121 ? -15.198 39.785 2.637 1.00 53.89 121 ASN F O 1
ATOM 6845 N N . GLY F 1 122 ? -14.626 37.652 2.197 1.00 53.83 122 GLY F N 1
ATOM 6846 C CA . GLY F 1 122 ? -14.955 37.763 0.790 1.00 55.47 122 GLY F CA 1
ATOM 6847 C C . GLY F 1 122 ? -13.725 38.132 -0.015 1.00 56.15 122 GLY F C 1
ATOM 6848 O O . GLY F 1 122 ? -13.711 38.001 -1.239 1.00 53.68 122 GLY F O 1
ATOM 6849 N N . ARG F 1 123 ? -12.688 38.594 0.677 1.00 51.53 123 ARG F N 1
ATOM 6850 C CA . ARG F 1 123 ? -11.445 38.983 0.021 1.00 53.94 123 ARG F CA 1
ATOM 6851 C C . ARG F 1 123 ? -10.213 38.628 0.850 1.00 50.04 123 ARG F C 1
ATOM 6852 O O . ARG F 1 123 ? -9.379 39.484 1.141 1.00 55.34 123 ARG F O 1
ATOM 6860 N N . THR F 1 124 ? -10.106 37.361 1.236 1.00 45.19 124 THR F N 1
ATOM 6861 C CA . THR F 1 124 ? -8.959 36.911 2.016 1.00 42.60 124 THR F CA 1
ATOM 6862 C C . THR F 1 124 ? -7.888 36.415 1.051 1.00 39.79 124 THR F C 1
ATOM 6863 O O . THR F 1 124 ? -8.203 35.912 -0.030 1.00 40.68 124 THR F O 1
ATOM 6867 N N . GLU F 1 125 ? -6.628 36.567 1.444 1.00 35.91 125 GLU F N 1
ATOM 6868 C CA . GLU F 1 125 ? -5.506 36.134 0.623 1.00 34.47 125 GLU F CA 1
ATOM 6869 C C . GLU F 1 125 ? -4.597 35.254 1.471 1.00 35.83 125 GLU F C 1
ATOM 6870 O O . GLU F 1 125 ? -4.459 35.473 2.672 1.00 30.20 125 GLU F O 1
ATOM 6876 N N . PRO F 1 126 ? -3.966 34.242 0.861 1.00 32.30 126 PRO F N 1
ATOM 6877 C CA . PRO F 1 126 ? -3.080 33.381 1.649 1.00 30.94 126 PRO F CA 1
ATOM 6878 C C . PRO F 1 126 ? -1.826 34.138 2.078 1.00 30.04 126 PRO F C 1
ATOM 6879 O O . PRO F 1 126 ? -1.323 34.988 1.344 1.00 33.86 126 PRO F O 1
ATOM 6883 N N . VAL F 1 127 ? -1.332 33.843 3.274 1.00 30.00 127 VAL F N 1
ATOM 6884 C CA . VAL F 1 127 ? -0.127 34.493 3.777 1.00 30.67 127 VAL F CA 1
ATOM 6885 C C . VAL F 1 127 ? 0.739 33.467 4.499 1.00 32.09 127 VAL F C 1
ATOM 6886 O O . VAL F 1 127 ? 0.266 32.379 4.841 1.00 28.72 127 VAL F O 1
ATOM 6890 N N . ARG F 1 128 ? 2.008 33.799 4.709 1.00 30.00 128 ARG F N 1
ATOM 6891 C CA . ARG F 1 128 ? 2.921 32.901 5.405 1.00 30.51 128 ARG F CA 1
ATOM 6892 C C . ARG F 1 128 ? 2.467 32.776 6.849 1.00 34.39 128 ARG F C 1
ATOM 6893 O O . ARG F 1 128 ? 1.830 33.684 7.389 1.00 32.32 128 ARG F O 1
ATOM 6901 N N . VAL F 1 129 ? 2.789 31.654 7.478 1.00 32.24 129 VAL F N 1
ATOM 6902 C CA . VAL F 1 129 ? 2.437 31.484 8.876 1.00 32.89 129 VAL F CA 1
ATOM 6903 C C . VAL F 1 129 ? 3.214 32.590 9.590 1.00 33.35 129 VAL F C 1
ATOM 6904 O O . VAL F 1 129 ? 4.425 32.723 9.391 1.00 30.81 129 VAL F O 1
ATOM 6908 N N . PRO F 1 130 ? 2.529 33.411 10.407 1.00 33.87 130 PRO F N 1
ATOM 6909 C CA . PRO F 1 130 ? 3.182 34.503 11.140 1.00 35.28 130 PRO F CA 1
ATOM 6910 C C . PRO F 1 130 ? 4.484 34.077 11.821 1.00 36.39 130 PRO F C 1
ATOM 6911 O O . PRO F 1 130 ? 4.555 33.013 12.438 1.00 33.18 130 PRO F O 1
ATOM 6915 N N . ALA F 1 131 ? 5.507 34.920 11.712 1.00 35.64 131 ALA F N 1
ATOM 6916 C CA . ALA F 1 131 ? 6.817 34.637 12.294 1.00 37.51 131 ALA F CA 1
ATOM 6917 C C . ALA F 1 131 ? 6.760 34.307 13.778 1.00 39.89 131 ALA F C 1
ATOM 6918 O O . ALA F 1 131 ? 7.448 33.396 14.242 1.00 42.64 131 ALA F O 1
ATOM 6920 N N . GLY F 1 132 ? 5.948 35.054 14.520 1.00 35.48 132 GLY F N 1
ATOM 6921 C CA . GLY F 1 132 ? 5.821 34.818 15.945 1.00 34.49 132 GLY F CA 1
ATOM 6922 C C . GLY F 1 132 ? 5.286 33.432 16.260 1.00 38.02 132 GLY F C 1
ATOM 6923 O O . GLY F 1 132 ? 5.715 32.794 17.221 1.00 36.12 132 GLY F O 1
ATOM 6924 N N . LEU F 1 133 ? 4.340 32.967 15.452 1.00 34.67 133 LEU F N 1
ATOM 6925 C CA . LEU F 1 133 ? 3.758 31.646 15.652 1.00 34.21 133 LEU F CA 1
ATOM 6926 C C . LEU F 1 133 ? 4.806 30.582 15.338 1.00 33.29 133 LEU F C 1
ATOM 6927 O O . LEU F 1 133 ? 4.950 29.597 16.069 1.00 31.64 133 LEU F O 1
ATOM 6932 N N . VAL F 1 134 ? 5.538 30.782 14.247 1.00 32.85 134 VAL F N 1
ATOM 6933 C CA . VAL F 1 134 ? 6.587 29.848 13.869 1.00 36.02 134 VAL F CA 1
ATOM 6934 C C . VAL F 1 134 ? 7.561 29.713 15.041 1.00 35.62 134 VAL F C 1
ATOM 6935 O O . VAL F 1 134 ? 7.940 28.608 15.423 1.00 36.04 134 VAL F O 1
ATOM 6939 N N . ARG F 1 135 ? 7.949 30.843 15.626 1.00 34.90 135 ARG F N 1
ATOM 6940 C CA . ARG F 1 135 ? 8.880 30.827 16.750 1.00 39.04 135 ARG F CA 1
ATOM 6941 C C . ARG F 1 135 ? 8.330 30.104 17.980 1.00 40.43 135 ARG F C 1
ATOM 6942 O O . ARG F 1 135 ? 9.067 29.402 18.678 1.00 39.82 135 ARG F O 1
ATOM 6950 N N . ALA F 1 136 ? 7.041 30.267 18.252 1.00 35.50 136 ALA F N 1
ATOM 6951 C CA . ALA F 1 136 ? 6.441 29.605 19.407 1.00 34.99 136 ALA F CA 1
ATOM 6952 C C . ALA F 1 136 ? 6.385 28.091 19.187 1.00 35.33 136 ALA F C 1
ATOM 6953 O O . ALA F 1 136 ? 6.328 27.315 20.141 1.00 38.52 136 ALA F O 1
ATOM 6955 N N . PHE F 1 137 ? 6.410 27.681 17.921 1.00 35.68 137 PHE F N 1
ATOM 6956 C CA . PHE F 1 137 ? 6.370 26.266 17.552 1.00 36.87 137 PHE F CA 1
ATOM 6957 C C . PHE F 1 137 ? 7.749 25.604 17.589 1.00 36.71 137 PHE F C 1
ATOM 6958 O O . PHE F 1 137 ? 7.863 24.392 17.399 1.00 38.96 137 PHE F O 1
ATOM 6966 N N . ALA F 1 138 ? 8.788 26.394 17.836 1.00 36.92 138 ALA F N 1
ATOM 6967 C CA . ALA F 1 138 ? 10.154 25.873 17.863 1.00 39.54 138 ALA F CA 1
ATOM 6968 C C . ALA F 1 138 ? 10.333 24.555 18.627 1.00 39.73 138 ALA F C 1
ATOM 6969 O O . ALA F 1 138 ? 10.855 23.584 18.081 1.00 41.84 138 ALA F O 1
ATOM 6971 N N . PRO F 1 139 ? 9.897 24.502 19.896 1.00 36.74 139 PRO F N 1
ATOM 6972 C CA . PRO F 1 139 ? 10.036 23.281 20.699 1.00 36.50 139 PRO F CA 1
ATOM 6973 C C . PRO F 1 139 ? 9.243 22.072 20.205 1.00 42.05 139 PRO F C 1
ATOM 6974 O O . PRO F 1 139 ? 9.503 20.944 20.622 1.00 37.59 139 PRO F O 1
ATOM 6978 N N . PHE F 1 140 ? 8.282 22.302 19.315 1.00 40.61 140 PHE F N 1
ATOM 6979 C CA . PHE F 1 140 ? 7.458 21.217 18.797 1.00 38.43 140 PHE F CA 1
ATOM 6980 C C . PHE F 1 140 ? 7.877 20.753 17.399 1.00 42.10 140 PHE F C 1
ATOM 6981 O O . PHE F 1 140 ? 7.406 19.724 16.916 1.00 35.96 140 PHE F O 1
ATOM 6989 N N . ARG F 1 141 ? 8.777 21.498 16.754 1.00 46.69 141 ARG F N 1
ATOM 6990 C CA . ARG F 1 141 ? 9.222 21.144 15.411 1.00 52.13 141 ARG F CA 1
ATOM 6991 C C . ARG F 1 141 ? 10.103 19.908 15.348 1.00 54.93 141 ARG F C 1
ATOM 6992 O O . ARG F 1 141 ? 10.984 19.711 16.184 1.00 51.78 141 ARG F O 1
ATOM 7000 N N . SER F 1 142 ? 9.842 19.075 14.342 1.00 57.41 142 SER F N 1
ATOM 7001 C CA . SER F 1 142 ? 10.623 17.868 14.132 1.00 62.98 142 SER F CA 1
ATOM 7002 C C . SER F 1 142 ? 11.975 18.300 13.567 1.00 66.57 142 SER F C 1
ATOM 7003 O O . SER F 1 142 ? 13.025 17.781 13.952 1.00 65.18 142 SER F O 1
ATOM 7006 N N . ALA F 1 143 ? 11.937 19.269 12.658 1.00 69.67 143 ALA F N 1
ATOM 7007 C CA . ALA F 1 143 ? 13.143 19.797 12.040 1.00 73.40 143 ALA F CA 1
ATOM 7008 C C . ALA F 1 143 ? 13.735 20.901 12.910 1.00 75.58 143 ALA F C 1
ATOM 7009 O O . ALA F 1 143 ? 14.898 20.753 13.344 1.00 74.74 143 ALA F O 1
ATOM 7011 N N . THR F 1 144 ? 13.028 21.902 13.151 1.00 79.88 144 THR F N 1
#

Foldseek 3Di:
DQWQKDKDFAADVQDDPVFWGDVVVVQVVVVVRVVVLCVPQPVVVVVVVVPFKDKAWPDKDKDFDATHGHGFMKMWIKAFPDFDQFKTKIKIFIWRDDPHIDGGMIMMIMIGMWGDDVVPIDTHGDDPSVVVSNVSRDPPD/DLAAFWQKDKDAAADVQDDPVQFGDVVVVQVVVVVSVVVLCVVQPVVCVVVCVAFKDKAWPDKDKDFDDTHGGRFMKMWTKAFEDFDFFKTKIKIWIWGDDPDTHTGMIMMIMIGMWGDDVVPIDGGGDDPSVVVSRSSRHDPD/DLPAFWQKDKDFAAPVQADPVFFGDVVVVQVVVVVSVVVLCVPQPVCVVVVCVPWKDKAWPDKDKDFDDTHGGGFMKMWIKAFEDFDFFKTKMKIWIWGDDDDIDTGMIMMIMIGMWTDDPPDIDGGGDDPSVVVSRSSRYDD/DWQKDKDFAAPVQADPVQWGDVVVVQVVVVVRVVVLCVVQPVCVVVVVVPFKDWAWPDKDKDFADTHHHGFMKMWIKAFPDFDQFKTKIKIFIWGDDPDTDGGMIMMIMIGMWGDDVVGIDTHGPDPSVVVSNVVRD/DLWQKDKDFAAPVQDDPVQWGDVVVVQVVVVVRVVVLCVVQPVVVVVQCVPWKPKAWPDKDKDFDATHGHRFMKMWIKAFQEFDQFKTKIKIFIWGDDDPTDGGMIMMIIIGMWGGDDPDTDGGGDDPSVVVSRVSRHDPNYVD/DDLWQKDKDAAAPVQDDPVFFGDVVVVQVVVVVRVVVLCVVQPVVVVVVCVPFKDKAWPDKDKDFDATHGGRFMKMWIKAWPDFDFFKTKIKIFIWRDDPDIDGGMIMMIIIGMWGDDVVDIHGGGDDPSVVVSSVSRDPD

InterPro domains:
  IPR029069 HotDog domain superfamily [SSF54637] (2-139)

Nearest PDB structures (foldseek):
  2w3x-assembly1_B  TM=9.780E-01  e=8.638E-25  Micromonospora echinospora
  4i4j-assembly2_E  TM=9.520E-01  e=6.762E-19  Streptomyces globisporus
  5vpj-assembly1_B  TM=9.624E-01  e=8.813E-17  Actinomadura verrucosospora
  5vpj-assembly2_F  TM=9.532E-01  e=3.277E-16  Actinomadura verrucosospora
  5vpj-assembly2_G  TM=9.506E-01  e=1.692E-15  Actinomadura verrucosospora

Sequence (850 aa):
PRYYEYRHVVGFEETNLVGNVYYVNYLRWQGRCREMFLYEHAPEILDELRADLKLFTLKAECEFFAELAPFDRLAVRMRLVELTQTQMELGFDYLRLGGDDLLVARGRQRIACMRGPNGRTEPVRVPAGLVRAFAPFRSATMSMPRYYEYRHVVGFEETNLVGNVYYVNYLRWQGRCREMFLYEHAPEILDELRADLKLFTLKAECEFFAELAPFDRLAVRMRLVELTQTQMELGFDYLRLGGDDLLVARGRQRIACMRGPNGRTEPVRVPAGLVRAFAPFRSATMSMPRYYEYRHVVGFEETNLVGNVYYVNYLRWQGRCREMFLYEHAPEILDELRADLKLFTLKAECEFFAELAPFDRLAVRMRLVELTQTQMELGFDYLRLGGDDLLVARGRQRIACMRGPNGRTEPVRVPAGLVRAFAPFRSARYYEYRHVVGFEETNLVGNVYYVNYLRWQGRCREMFLYEHAPEILDELRADLKLFTLKAECEFFAELAPFDRLAVRMRLVELTQTQMELGFDYLRLGGDDLLVARGRQRIACMRGPNGRTEPVRVPAGLVRAFAPFRPRYYEYRHVVGFEETNLVGNVYYVNYLRWQGRCREMFLYEHAPEILDELRADLKLFTLKAECEFFAELAPFDRLAVRMRLVELTQTQMELGFDYLRLGGDDLLVARGRQRIACMRGPNGRTEPVRVPAGLVRAFAPFRSATVGQMPRYYEYRHVVGFEETNLVGNVYYVNYLRWQGRCREMFLYEHAPEILDELRADLKLFTLKAECEFFAELAPFDRLAVRMRLVELTQTQMELGFDYLRLGGDDLLVARGRQRIACMRGPNGRTEPVRVPAGLVRAFAPFRSA

Organism: Micromonospora echinospora (NCBI:txid1877)

Secondary structure (P-SEA, 3-state):
ccbbbbbbccccccccccccccaaaaaaaaaaaaaaaaaccccaaaaaaaccccccccccccccccccccccbbbbbbbbccccccbbbbbbbbbbccccccccccbbbbbbbbcccccccccccccaaaaaaaccccccc/cccbbbbbbbbccccccccccccccaaaaaaaaaaaaaaaaacccccaaaaaacccccccccccccccccccccbbbbbbbbbccccccbbbbbbbbbbccccccccccbbbbbbbbcccccbbbbbcccaaaaaaaccccccc/cccbbbbbbbbccccccccccccccaaaaaaaaaaaaaaaaaccccaaaaaaaccccccccccccccccccccccbbbbbbbbccccccbbbbbbbbbbccccccccccbbbbbbbbbccccbbbbbcccaaaaaaacccccc/cbbbbbbccccccccccccccaaaaaaaaaaaaaaaaaccccaaaaaaaccccccccccccccccccccccbbbbbbbbccccccbbbbbbbbbbccccccccccbbbbbbbbbccccccccccccaaaaaaacccc/ccbbbbbbccccccccccccccaaaaaaaaaaaaaaaaacccaaaaaaaacccccccccccccccccccccbbbbbbbccccccccbbbbbbbbbbccccccccccbbbbbbbbbccccbbbbbcccaaaaaaacccccccccc/cccbbbbbbccccccccccccccaaaaaaaaaaaaaaaaaaccaaaaaaaacccccccccccccccccccccbbbbbbbbbccccccbbbbbbbbbbccccccccccbbbbbbbbbccccbbbbbcccaaaaaaacccccc

CATH classification: 3.10.129.10